Protein AF-0000000067862217 (afdb_homodimer)

Nearest PDB structures (foldseek):
  3sse-assembly1_A  TM=5.663E-01  e=5.337E-04  Escherichia coli K-12
  3ssc-assembly1_B  TM=5.611E-01  e=1.118E-03  Escherichia coli K-12
  8a4c-assembly2_C  TM=4.840E-01  e=5.045E-02  Homo sapiens
  2x9o-assembly1_A  TM=2.496E-01  e=1.975E-01  Synechococcus sp. WH 8020
  3sse-assembly1_A  TM=5.726E-01  e=4.340E-04  Escherichia coli K-12

Solvent-accessible surface area (backbone atoms only — not comparable to full-atom values): 46074 Å² total; per-residue (Å²): 92,49,55,49,56,45,53,44,50,43,44,74,42,47,67,62,45,60,74,75,42,68,54,82,89,30,62,69,59,53,49,49,60,54,33,55,58,49,28,54,67,76,62,64,74,58,86,59,44,46,80,51,70,44,55,49,84,98,43,68,42,58,56,34,37,41,35,46,19,42,65,87,75,29,88,47,76,45,34,56,65,35,41,32,39,41,32,22,48,71,37,53,34,36,30,46,24,43,27,44,15,49,58,47,46,53,74,75,43,78,62,42,66,60,50,37,43,49,54,27,51,55,50,56,42,64,45,53,56,62,60,76,50,97,66,30,34,66,66,81,59,82,40,64,74,34,74,96,61,50,45,70,65,55,52,42,57,34,46,23,48,34,37,34,33,77,41,59,47,86,75,59,47,79,81,43,40,61,55,52,51,43,50,50,51,52,50,47,38,36,49,45,43,54,56,32,45,39,48,73,49,73,99,55,7,58,60,49,39,50,50,38,49,74,70,65,50,44,67,68,61,42,44,54,63,49,26,49,65,46,37,50,61,57,39,70,76,54,71,59,40,76,54,78,78,72,76,75,68,87,73,68,68,74,61,71,64,68,65,61,85,60,40,40,72,48,56,66,54,48,55,49,51,40,52,70,44,31,59,51,38,44,53,32,49,49,54,40,50,34,54,58,23,54,75,34,82,87,42,31,81,49,35,83,64,52,39,74,52,64,84,60,50,49,46,82,39,41,40,33,41,42,72,44,66,29,88,91,40,78,91,39,77,38,72,29,38,31,32,66,46,46,38,68,49,60,86,69,56,67,48,76,41,43,51,58,30,51,50,40,40,63,73,50,40,76,39,25,30,39,39,34,31,14,29,51,82,68,70,28,23,36,44,78,42,55,56,83,82,38,86,52,43,41,79,43,75,46,28,29,41,37,36,69,50,64,79,85,69,66,74,85,75,80,66,78,79,85,63,91,117,92,49,55,48,56,44,52,44,51,42,45,73,41,46,66,61,44,59,74,75,42,68,55,82,89,30,63,66,59,51,48,48,59,53,32,54,56,50,28,54,70,76,62,66,73,60,86,59,45,44,78,50,70,45,57,48,83,98,42,67,42,59,56,34,37,40,34,46,19,41,66,88,75,30,88,45,77,43,34,54,66,34,40,31,38,41,31,22,48,70,38,55,34,36,30,47,24,43,27,44,15,48,56,47,45,53,72,74,42,77,62,43,65,60,50,38,43,49,55,26,51,56,49,56,43,63,45,55,57,62,60,75,51,98,66,30,34,68,65,82,59,82,40,64,75,35,74,96,60,49,43,71,66,54,54,39,57,33,45,24,49,37,37,33,32,78,42,57,46,84,77,60,46,79,81,42,39,62,54,53,52,44,49,51,51,54,49,47,41,37,50,44,43,54,55,31,46,40,50,64,82,55,102,54,9,58,60,49,39,50,52,38,48,74,71,65,51,46,67,68,60,42,43,53,63,49,26,49,66,46,38,48,62,58,39,69,74,54,71,58,40,76,54,78,79,73,75,75,66,86,73,66,68,73,62,71,64,68,63,62,84,59,41,40,72,47,55,67,56,48,55,47,53,40,52,69,43,31,59,51,38,44,53,32,49,50,54,41,50,32,55,58,23,53,74,35,82,86,44,31,82,48,36,83,62,52,37,74,52,65,84,64,48,47,50,81,40,41,40,31,39,43,71,44,67,29,88,91,38,78,91,38,78,37,73,29,38,32,32,66,45,45,37,68,49,60,86,70,56,67,48,76,40,44,52,58,30,52,51,40,39,64,72,50,40,76,39,25,31,39,41,34,32,14,28,50,81,69,70,28,23,38,45,79,42,56,54,84,83,37,84,54,43,41,79,42,75,46,29,30,40,37,36,71,49,63,77,86,69,68,74,86,75,79,67,77,80,83,62,90,119

Sequence (842 aa):
MNLVALLKYMQENYGEQRTNYPMAGNEVAKKFKQGVKTAFETTLLGEDYEISASIGTGGWANVPWIAVHDKEISTSVQEGVNLVYLFTNDYQGVYLSLNQGYTYVNKNYKNTKLTLGKIARFWQGNLSTLKSENGFTIDPINLGRKESRYTNLVKGYESCNIYSKYYDIKDLEETDNDLLSQDLLQMLTVFKELKGHLMLDDKKGIEATIDFIINNGTFNELSEKAKSEKIVEIEKKRKLVLGKEETHSRNSVVKEEKVPYITKRDYAKEAIRNTEKGLQGEYLVINYEKERLIKNSITKPYADKINHVAESGDGHGYDIISYDINPDAPNEVIEIYIEVKTTTGNRDAPFYLSDNELNVARIKGELYKIYRVYDYNTVPKLKIIDNLFDETLEIKPINYIVKGVNQNDKHTKNQLPKNTLMNLVALLKYMQENYGEQRTNYPMAGNEVAKKFKQGVKTAFETTLLGEDYEISASIGTGGWANVPWIAVHDKEISTSVQEGVNLVYLFTNDYQGVYLSLNQGYTYVNKNYKNTKLTLGKIARFWQGNLSTLKSENGFTIDPINLGRKESRYTNLVKGYESCNIYSKYYDIKDLEETDNDLLSQDLLQMLTVFKELKGHLMLDDKKGIEATIDFIINNGTFNELSEKAKSEKIVEIEKKRKLVLGKEETHSRNSVVKEEKVPYITKRDYAKEAIRNTEKGLQGEYLVINYEKERLIKNSITKPYADKINHVAESGDGHGYDIISYDINPDAPNEVIEIYIEVKTTTGNRDAPFYLSDNELNVARIKGELYKIYRVYDYNTVPKLKIIDNLFDETLEIKPINYIVKGVNQNDKHTKNQLPKNTL

pLDDT: mean 83.63, std 18.28, range [22.12, 98.75]

InterPro domains:
  IPR021961 Type IV methyl-directed restriction enzyme EcoKMcrB subunit, DNA-binding domain [PF12102] (10-195)
  IPR024975 Protein NO VEIN, C-terminal [PF13020] (281-385)

Radius of gyration: 30.6 Å; Cα contacts (8 Å, |Δi|>4): 1410; chains: 2; bounding box: 76×89×73 Å

Secondary structure (DSSP, 8-state):
--HHHHHHHHHHHHHHHHHHS-STT-HHHHHHHHHHHHHHHTS---TTEEEEEES-SSS--SS-EEEEEETTT-S-TTSSEEEEEEE-TTSSEEEEEEEE-HHHHHHHSSSHHHHHHHHHHHHHHH-TT----TTEE-SPP----SGGG--HHHHHHHHTEEEEEEEEGGG--GGGHHHHHHHHHHHHHHHHHHHHTS--SSTTHHHHHHHHHHTT--HHHHHHHHHHHHHHHHHTT---EEPP-----TT-----------S---HHHHHHHHHHHHHHHHHHHHHHHHHHHHTSTTTGGGGGG-EE----SS--S-SEEEEEEETTEEEEEEEEEEEEEE-SS-TT--EEEEHHHHHHHHHHGGGEEEEEEESTTSS-EEEEES-TTSTTEEEEEEEEEEEEPPTT--S------S---/--HHHHHHHHHHHHHHHHHHS-STT-HHHHHHHHHHHHHHHTS---TTEEEEEES-SSS--SS-EEEEEETTT-S-TTSSEEEEEEE-TTSSEEEEEEEE-HHHHHHHSSSHHHHHHHHHHHHHHH-TT----TTEE-SPP----SGGG--HHHHHHHHTEEEEEEEEGGG--GGGHHHHHHHHHHHHHHHHHHHHTS--SSTTHHHHHHHHHHTT--HHHHHHHHHHHHHHHHHTT---EEPP-----TT-----------S---HHHHHHHHHHHHHHHHHHHHHHHHHHHHTSTTTGGGGGG-EE----SS--S-SEEEEEEETTEEEEEEEEEEEEEE-SS-TT--EEEEHHHHHHHHHHGGGEEEEEEESTTSS-EEEEES-TTSTTEEEEEEEEEEEEPPTT--S------S---

Organism: Listeria monocytogenes serovar 1/2a (strain ATCC BAA-679 / EGD-e) (NCBI:txid169963)

Foldseek 3Di:
DAPLVLLVLQLPPVVVCQVPHWLVVDPSNVVSQVRLVVRCVPLPPPDQWDKDWDLDDRGGALKTKIWIDGPLQDPDLQAGWTFMWIAASNSQKTKGFGFGRLNVQVVPHPPSLVLLVLVLVQLCVPQPLQDDPPQKDQDFDHRHPDPVNCDVVVVSRRSGGNMIGMDRSVPDDPVCSVVVSVVVVSVVVSVVSVVLLFCSDPNCGRVVVSVCSVVPHHSVVSNLNSCLVVLLVVLVVAAAAADPPPPPPPPDPPPPPVPPVPDPPPVVVVVVVFVNCQSNQLSNVLVVLLVVQCVDPLRNVCSVVKDQDPPPPPRLLAGIKGWDADPVHRNDIDIAGEHETEELADQPDDDDGDPSNVVVCVVCPQSYKYWYFYNVVHRTYTDIDRGQPDPVDDDDDDDDDDDDDDVVVPDDPPDDPPDPD/DAPLVLLVLQLPPVVVPQVPHWPVVDPSNVVSQVRLVVRCVPLPPPDQWDKDWDLDDRGGALKTKIWIDGPLQDPDLQAGWTFMWIAASNSQKTKGFGFGRLNVQVVPHPPSLVLLVLVLVQLCVPQPLQDDPPQKDQDFDHRHPDPVNCDVVVVSRRSGGNMIGMDRSVPDDPVCSVVVSVVVVSVVVSVVSVVLLFCSPDNCGRVVVSVCSVVPHHSVVSNLVSCLVVLLVVLVVAAAAADDPPPPPPPDPPPPPVPPVPDPPPVVVVVVVFVNCQSNQLSNVLVVLLVVQCVDPLRNVCSVVKDQDPPPPPRLLAGIKGWDADPVHRNDIDIAGEHETEELADQPDDDDGDPSNVVVCVVCPQSYKYWYFYNVVHRTYTDIDRGQPDPVDDDDDDDDDDDDDDVVVPDDPPDDDPDPD

Structure (mmCIF, N/CA/C/O backbone):
data_AF-0000000067862217-model_v1
#
loop_
_entity.id
_entity.type
_entity.pdbx_description
1 polymer 'Lmo0304 protein'
#
loop_
_atom_site.group_PDB
_atom_site.id
_atom_site.type_symbol
_atom_site.label_atom_id
_atom_site.label_alt_id
_atom_site.label_comp_id
_atom_site.label_asym_id
_atom_site.label_entity_id
_atom_site.label_seq_id
_atom_site.pdbx_PDB_ins_code
_atom_site.Cartn_x
_atom_site.Cartn_y
_atom_site.Cartn_z
_atom_site.occupancy
_atom_site.B_iso_or_equiv
_atom_site.auth_seq_id
_atom_site.auth_comp_id
_atom_site.auth_asym_id
_atom_site.auth_atom_id
_atom_site.pdbx_PDB_model_num
ATOM 1 N N . MET A 1 1 ? -8.367 -36.25 -6.527 1 87.81 1 MET A N 1
ATOM 2 C CA . MET A 1 1 ? -9.531 -35.406 -6.762 1 87.81 1 MET A CA 1
ATOM 3 C C . MET A 1 1 ? -9.133 -33.906 -6.777 1 87.81 1 MET A C 1
ATOM 5 O O . MET A 1 1 ? -8.391 -33.469 -5.898 1 87.81 1 MET A O 1
ATOM 9 N N . ASN A 1 2 ? -9.578 -33.25 -7.805 1 91.31 2 ASN A N 1
ATOM 10 C CA . ASN A 1 2 ? -9.266 -31.812 -7.836 1 91.31 2 ASN A CA 1
ATOM 11 C C . ASN A 1 2 ? -10.328 -31 -7.113 1 91.31 2 ASN A C 1
ATOM 13 O O . ASN A 1 2 ? -11.273 -31.547 -6.547 1 91.31 2 ASN A O 1
ATOM 17 N N . LEU A 1 3 ? -10.234 -29.766 -6.992 1 94.38 3 LEU A N 1
ATOM 18 C CA . LEU A 1 3 ? -11.07 -28.922 -6.145 1 94.38 3 LEU A CA 1
ATOM 19 C C . LEU A 1 3 ? -12.516 -28.906 -6.645 1 94.38 3 LEU A C 1
ATOM 21 O O . LEU A 1 3 ? -13.453 -29 -5.852 1 94.38 3 LEU A O 1
ATOM 25 N N . VAL A 1 4 ? -12.711 -28.844 -7.965 1 95.88 4 VAL A N 1
ATOM 26 C CA . VAL A 1 4 ? -14.062 -28.859 -8.516 1 95.88 4 VAL A CA 1
ATOM 27 C C . VAL A 1 4 ? -14.773 -30.156 -8.117 1 95.88 4 VAL A C 1
ATOM 29 O O . VAL A 1 4 ? -15.922 -30.125 -7.668 1 95.88 4 VAL A O 1
ATOM 32 N N . ALA A 1 5 ? -14.07 -31.203 -8.289 1 95.88 5 ALA A N 1
ATOM 33 C CA . ALA A 1 5 ? -14.633 -32.5 -7.945 1 95.88 5 ALA A CA 1
ATOM 34 C C . ALA A 1 5 ? -14.992 -32.562 -6.465 1 95.88 5 ALA A C 1
ATOM 36 O O . ALA A 1 5 ? -16.016 -33.125 -6.09 1 95.88 5 ALA A O 1
ATOM 37 N N . LEU A 1 6 ? -14.164 -32.031 -5.625 1 96.38 6 LEU A N 1
ATOM 38 C CA . LEU A 1 6 ? -14.406 -32.031 -4.188 1 96.38 6 LEU A CA 1
ATOM 39 C C . LEU A 1 6 ? -15.648 -31.219 -3.85 1 96.38 6 LEU A C 1
ATOM 41 O O . LEU A 1 6 ? -16.484 -31.641 -3.041 1 96.38 6 LEU A O 1
ATOM 45 N N . LEU A 1 7 ? -15.797 -30.031 -4.449 1 97.62 7 LEU A N 1
ATOM 46 C CA . LEU A 1 7 ? -16.953 -29.172 -4.211 1 97.62 7 LEU A CA 1
ATOM 47 C C . LEU A 1 7 ? -18.234 -29.859 -4.656 1 97.62 7 LEU A C 1
ATOM 49 O O . LEU A 1 7 ? -19.25 -29.812 -3.947 1 97.62 7 LEU A O 1
ATOM 53 N N . LYS A 1 8 ? -18.156 -30.469 -5.781 1 97.56 8 LYS A N 1
ATOM 54 C CA . LYS A 1 8 ? -19.312 -31.188 -6.293 1 97.56 8 LYS A CA 1
ATOM 55 C C . LYS A 1 8 ? -19.672 -32.375 -5.395 1 97.56 8 LYS A C 1
ATOM 57 O O . LYS A 1 8 ? -20.859 -32.656 -5.168 1 97.56 8 LYS A O 1
ATOM 62 N N . TYR A 1 9 ? -18.688 -33.062 -4.926 1 97.06 9 TYR A N 1
ATOM 63 C CA . TYR A 1 9 ? -18.906 -34.156 -4 1 97.06 9 TYR A CA 1
ATOM 64 C C . TYR A 1 9 ? -19.672 -33.688 -2.771 1 97.06 9 TYR A C 1
ATOM 66 O O . TYR A 1 9 ? -20.609 -34.375 -2.332 1 97.06 9 TYR A O 1
ATOM 74 N N . MET A 1 10 ? -19.312 -32.562 -2.209 1 96.62 10 MET A N 1
ATOM 75 C CA . MET A 1 10 ? -19.984 -32 -1.039 1 96.62 10 MET A CA 1
ATOM 76 C C . MET A 1 10 ? -21.422 -31.594 -1.38 1 96.62 10 MET A C 1
ATOM 78 O O . MET A 1 10 ? -22.344 -31.859 -0.611 1 96.62 10 MET A O 1
ATOM 82 N N . GLN A 1 11 ? -21.531 -30.953 -2.467 1 97.38 11 GLN A N 1
ATOM 83 C CA . GLN A 1 11 ? -22.859 -30.516 -2.912 1 97.38 11 GLN A CA 1
ATOM 84 C C . GLN A 1 11 ? -23.812 -31.688 -3.033 1 97.38 11 GLN A C 1
ATOM 86 O O . GLN A 1 11 ? -24.984 -31.594 -2.668 1 97.38 11 GLN A O 1
ATOM 91 N N . GLU A 1 12 ? -23.344 -32.812 -3.463 1 96.94 12 GLU A N 1
ATOM 92 C CA . GLU A 1 12 ? -24.172 -33.969 -3.777 1 96.94 12 GLU A CA 1
ATOM 93 C C . GLU A 1 12 ? -24.469 -34.781 -2.525 1 96.94 12 GLU A C 1
ATOM 95 O O . GLU A 1 12 ? -25.516 -35.438 -2.445 1 96.94 12 GLU A O 1
ATOM 100 N N . ASN A 1 13 ? -23.609 -34.719 -1.546 1 97.31 13 ASN A N 1
ATOM 101 C CA . ASN A 1 13 ? -23.719 -35.75 -0.511 1 97.31 13 ASN A CA 1
ATOM 102 C C . ASN A 1 13 ? -23.969 -35.125 0.863 1 97.31 13 ASN A C 1
ATOM 104 O O . ASN A 1 13 ? -24.562 -35.75 1.729 1 97.31 13 ASN A O 1
ATOM 108 N N . TYR A 1 14 ? -23.469 -33.906 1.152 1 96.75 14 TYR A N 1
ATOM 109 C CA . TYR A 1 14 ? -23.391 -33.406 2.514 1 96.75 14 TYR A CA 1
ATOM 110 C C . TYR A 1 14 ? -24.781 -33.281 3.133 1 96.75 14 TYR A C 1
ATOM 112 O O . TYR A 1 14 ? -25 -33.688 4.277 1 96.75 14 TYR A O 1
ATOM 120 N N . GLY A 1 15 ? -25.719 -32.656 2.361 1 95.06 15 GLY A N 1
ATOM 121 C CA . GLY A 1 15 ? -27.047 -32.438 2.871 1 95.06 15 GLY A CA 1
ATOM 122 C C . GLY A 1 15 ? -27.734 -33.719 3.344 1 95.06 15 GLY A C 1
ATOM 123 O O . GLY A 1 15 ? -28.281 -33.75 4.449 1 95.06 15 GLY A O 1
ATOM 124 N N . GLU A 1 16 ? -27.719 -34.688 2.537 1 95.88 16 GLU A N 1
ATOM 125 C CA . GLU A 1 16 ? -28.344 -35.969 2.855 1 95.88 16 GLU A CA 1
ATOM 126 C C . GLU A 1 16 ? -27.656 -36.656 4.039 1 95.88 16 GLU A C 1
ATOM 128 O O . GLU A 1 16 ? -28.328 -37.156 4.945 1 95.88 16 GLU A O 1
ATOM 133 N N . GLN A 1 17 ? -26.375 -36.625 4.031 1 96.06 17 GLN A N 1
ATOM 134 C CA . GLN A 1 17 ? -25.625 -37.344 5.066 1 96.06 17 GLN A CA 1
ATOM 135 C C . GLN A 1 17 ? -25.828 -36.688 6.434 1 96.06 17 GLN A C 1
ATOM 137 O O . GLN A 1 17 ? -26.047 -37.375 7.43 1 96.06 17 GLN A O 1
ATOM 142 N N . ARG A 1 18 ? -25.797 -35.375 6.527 1 94.88 18 ARG A N 1
ATOM 143 C CA . ARG A 1 18 ? -25.938 -34.656 7.801 1 94.88 18 ARG A CA 1
ATOM 144 C C . ARG A 1 18 ? -27.328 -34.875 8.398 1 94.88 18 ARG A C 1
ATOM 146 O O . ARG A 1 18 ? -27.484 -34.875 9.617 1 94.88 18 ARG A O 1
ATOM 153 N N . THR A 1 19 ? -28.328 -35 7.5 1 93.62 19 THR A N 1
ATOM 154 C CA . THR A 1 19 ? -29.703 -35.125 7.945 1 93.62 19 THR A CA 1
ATOM 155 C C . THR A 1 19 ? -29.984 -36.531 8.453 1 93.62 19 THR A C 1
ATOM 157 O O . THR A 1 19 ? -30.703 -36.719 9.438 1 93.62 19 THR A O 1
ATOM 160 N N . ASN A 1 20 ? -29.375 -37.5 7.855 1 95.25 20 ASN A N 1
ATOM 161 C CA . ASN A 1 20 ? -29.859 -38.875 8.047 1 95.25 20 ASN A CA 1
ATOM 162 C C . ASN A 1 20 ? -28.859 -39.719 8.828 1 95.25 20 ASN A C 1
ATOM 164 O O . ASN A 1 20 ? -29.203 -40.812 9.305 1 95.25 20 ASN A O 1
ATOM 168 N N . TYR A 1 21 ? -27.656 -39.219 8.977 1 95.88 21 TYR A N 1
ATOM 169 C CA . TYR A 1 21 ? -26.625 -40.094 9.555 1 95.88 21 TYR A CA 1
ATOM 170 C C . TYR A 1 21 ? -25.766 -39.312 10.539 1 95.88 21 TYR A C 1
ATOM 172 O O . TYR A 1 21 ? -25.609 -38.094 10.414 1 95.88 21 TYR A O 1
ATOM 180 N N . PRO A 1 22 ? -25.203 -40.031 11.586 1 94.62 22 PRO A N 1
ATOM 181 C CA . PRO A 1 22 ? -24.219 -39.375 12.453 1 94.62 22 PRO A CA 1
ATOM 182 C C . PRO A 1 22 ? -22.891 -39.094 11.742 1 94.62 22 PRO A C 1
ATOM 184 O O . PRO A 1 22 ? -22.516 -39.844 10.828 1 94.62 22 PRO A O 1
ATOM 187 N N . MET A 1 23 ? -22.203 -38.156 12.125 1 93.75 23 MET A N 1
ATOM 188 C CA . MET A 1 23 ? -20.938 -37.781 11.508 1 93.75 23 MET A CA 1
ATOM 189 C C . MET A 1 23 ? -19.859 -38.781 11.828 1 93.75 23 MET A C 1
ATOM 191 O O . MET A 1 23 ? -19.016 -39.125 10.977 1 93.75 23 MET A O 1
ATOM 195 N N . ALA A 1 24 ? -19.891 -39.25 13.125 1 92 24 ALA A N 1
ATOM 196 C CA . ALA A 1 24 ? -18.891 -40.219 13.57 1 92 24 ALA A CA 1
ATOM 197 C C . ALA A 1 24 ? -18.875 -41.438 12.664 1 92 24 ALA A C 1
ATOM 199 O O . ALA A 1 24 ? -19.906 -42.094 12.469 1 92 24 ALA A O 1
ATOM 200 N N . GLY A 1 25 ? -17.703 -41.688 12.047 1 91.38 25 GLY A N 1
ATOM 201 C CA . GLY A 1 25 ? -17.531 -42.875 11.219 1 91.38 25 GLY A CA 1
ATOM 202 C C . GLY A 1 25 ? -18.141 -42.719 9.836 1 91.38 25 GLY A C 1
ATOM 203 O O . GLY A 1 25 ? -18.156 -43.688 9.055 1 91.38 25 GLY A O 1
ATOM 204 N N . ASN A 1 26 ? -18.625 -41.562 9.508 1 94.69 26 ASN A N 1
ATOM 205 C CA . ASN A 1 26 ? -19.297 -41.344 8.234 1 94.69 26 ASN A CA 1
ATOM 206 C C . ASN A 1 26 ? -18.312 -41.344 7.074 1 94.69 26 ASN A C 1
ATOM 208 O O . ASN A 1 26 ? -17.297 -40.625 7.125 1 94.69 26 ASN A O 1
ATOM 212 N N . GLU A 1 27 ? -18.609 -42.062 6.062 1 93.44 27 GLU A N 1
ATOM 213 C CA . GLU A 1 27 ? -17.703 -42.219 4.934 1 93.44 27 GLU A CA 1
ATOM 214 C C . GLU A 1 27 ? -17.562 -40.938 4.137 1 93.44 27 GLU A C 1
ATOM 216 O O . GLU A 1 27 ? -16.5 -40.625 3.6 1 93.44 27 GLU A O 1
ATOM 221 N N . VAL A 1 28 ? -18.625 -40.25 3.986 1 93.06 28 VAL A N 1
ATOM 222 C CA . VAL A 1 28 ? -18.594 -38.969 3.26 1 93.06 28 VAL A CA 1
ATOM 223 C C . VAL A 1 28 ? -17.688 -38 3.986 1 93.06 28 VAL A C 1
ATOM 225 O O . VAL A 1 28 ? -16.906 -37.25 3.355 1 93.06 28 VAL A O 1
ATOM 228 N N . ALA A 1 29 ? -17.75 -38 5.273 1 94.12 29 ALA A N 1
ATOM 229 C CA . ALA A 1 29 ? -16.891 -37.188 6.098 1 94.12 29 ALA A CA 1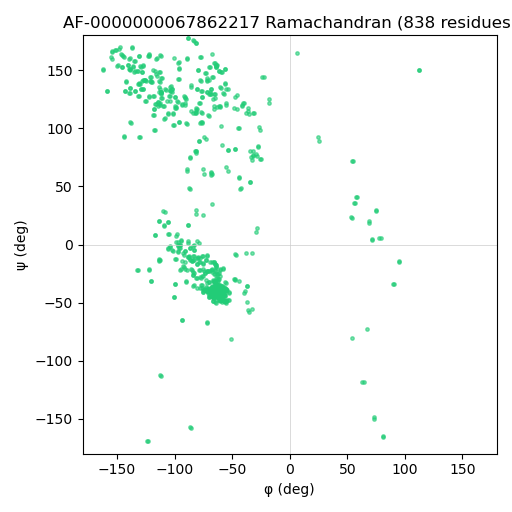
ATOM 230 C C . ALA A 1 29 ? -15.422 -37.531 5.883 1 94.12 29 ALA A C 1
ATOM 232 O O . ALA A 1 29 ? -14.578 -36.656 5.703 1 94.12 29 ALA A O 1
ATOM 233 N N . LYS A 1 30 ? -15.117 -38.781 5.824 1 94.06 30 LYS A N 1
ATOM 234 C CA . LYS A 1 30 ? -13.758 -39.281 5.625 1 94.06 30 LYS A CA 1
ATOM 235 C C . LYS A 1 30 ? -13.242 -38.906 4.238 1 94.06 30 LYS A C 1
ATOM 237 O O . LYS A 1 30 ? -12.102 -38.438 4.094 1 94.06 30 LYS A O 1
ATOM 242 N N . LYS A 1 31 ? -14.07 -39.062 3.34 1 95.12 31 LYS A N 1
ATOM 243 C CA . LYS A 1 31 ? -13.688 -38.812 1.957 1 95.12 31 LYS A CA 1
ATOM 244 C C . LYS A 1 31 ? -13.461 -37.312 1.732 1 95.12 31 LYS A C 1
ATOM 246 O O . LYS A 1 31 ? -12.594 -36.938 0.95 1 95.12 31 LYS A O 1
ATOM 251 N N . PHE A 1 32 ? -14.281 -36.531 2.365 1 94.62 32 PHE A N 1
ATOM 252 C CA . PHE A 1 32 ? -14.094 -35.094 2.279 1 94.62 32 PHE A CA 1
ATOM 253 C C . PHE A 1 32 ? -12.711 -34.719 2.787 1 94.62 32 PHE A C 1
ATOM 255 O O . PHE A 1 32 ? -11.984 -33.969 2.119 1 94.62 32 PHE A O 1
ATOM 262 N N . LYS A 1 33 ? -12.312 -35.219 3.91 1 92.31 33 LYS A N 1
ATOM 263 C CA . LYS A 1 33 ? -11.031 -34.875 4.512 1 92.31 33 LYS A CA 1
ATOM 264 C C . LYS A 1 33 ? -9.875 -35.312 3.615 1 92.31 33 LYS A C 1
ATOM 266 O O . LYS A 1 33 ? -8.906 -34.562 3.428 1 92.31 33 LYS A O 1
ATOM 271 N N . GLN A 1 34 ? -10 -36.438 3.055 1 93.5 34 GLN A N 1
ATOM 272 C CA . GLN A 1 34 ? -8.992 -36.938 2.125 1 93.5 34 GLN A CA 1
ATOM 273 C C . GLN A 1 34 ? -8.969 -36.125 0.84 1 93.5 34 GLN A C 1
ATOM 275 O O . GLN A 1 34 ? -7.906 -35.875 0.275 1 93.5 34 GLN A O 1
ATOM 280 N N . GLY A 1 35 ? -10.141 -35.75 0.375 1 94.62 35 GLY A N 1
ATOM 281 C CA . GLY A 1 35 ? -10.266 -34.938 -0.832 1 94.62 35 GLY A CA 1
ATOM 282 C C . GLY A 1 35 ? -9.625 -33.562 -0.706 1 94.62 35 GLY A C 1
ATOM 283 O O . GLY A 1 35 ? -9.055 -33.062 -1.67 1 94.62 35 GLY A O 1
ATOM 284 N N . VAL A 1 36 ? -9.703 -33 0.507 1 94.56 36 VAL A N 1
ATOM 285 C CA . VAL A 1 36 ? -9.094 -31.688 0.75 1 94.56 36 VAL A CA 1
ATOM 286 C C . VAL A 1 36 ? -7.582 -31.781 0.56 1 94.56 36 VAL A C 1
ATOM 288 O O . VAL A 1 36 ? -6.984 -30.938 -0.103 1 94.56 36 VAL A O 1
ATOM 291 N N . LYS A 1 37 ? -6.949 -32.781 1.021 1 90.69 37 LYS A N 1
ATOM 292 C CA . LYS A 1 37 ? -5.508 -33 0.904 1 90.69 37 LYS A CA 1
ATOM 293 C C . LYS A 1 37 ? -5.086 -33.094 -0.558 1 90.69 37 LYS A C 1
ATOM 295 O O . LYS A 1 37 ? -4.137 -32.438 -0.991 1 90.69 37 LYS A O 1
ATOM 300 N N . THR A 1 38 ? -5.789 -33.812 -1.299 1 91 38 THR A N 1
ATOM 301 C CA . THR A 1 38 ? -5.434 -34.062 -2.691 1 91 38 THR A CA 1
ATOM 302 C C . THR A 1 38 ? -5.703 -32.844 -3.553 1 91 38 THR A C 1
ATOM 304 O O . THR A 1 38 ? -4.934 -32.531 -4.469 1 91 38 THR A O 1
ATOM 307 N N . ALA A 1 39 ? -6.805 -32.156 -3.264 1 91.31 39 ALA A N 1
ATOM 308 C CA . ALA A 1 39 ? -7.211 -31.016 -4.066 1 91.31 39 ALA A CA 1
ATOM 309 C C . ALA A 1 39 ? -6.18 -29.891 -3.973 1 91.31 39 ALA A C 1
ATOM 311 O O . ALA A 1 39 ? -5.961 -29.156 -4.941 1 91.31 39 ALA A O 1
ATOM 312 N N . PHE A 1 40 ? -5.434 -29.734 -2.883 1 88.88 40 PHE A N 1
ATOM 313 C CA . PHE A 1 40 ? -4.566 -28.578 -2.678 1 88.88 40 PHE A CA 1
ATOM 314 C C . PHE A 1 40 ? -3.104 -28.969 -2.871 1 88.88 40 PHE A C 1
ATOM 316 O O . PHE A 1 40 ? -2.225 -28.094 -2.836 1 88.88 40 PHE A O 1
ATOM 323 N N . GLU A 1 41 ? -2.775 -30.188 -3.123 1 77 41 GLU A N 1
ATOM 324 C CA . GLU A 1 41 ? -1.422 -30.609 -3.467 1 77 41 GLU A CA 1
ATOM 325 C C . GLU A 1 41 ? -0.966 -29.984 -4.781 1 77 41 GLU A C 1
ATOM 327 O O . GLU A 1 41 ? 0.207 -29.641 -4.938 1 77 41 GLU A O 1
ATOM 332 N N . THR A 1 42 ? -1.881 -29.641 -5.617 1 64 42 THR A N 1
ATOM 333 C CA . THR A 1 42 ? -1.574 -29.141 -6.957 1 64 42 THR A CA 1
ATOM 334 C C . THR A 1 42 ? -1.545 -27.625 -6.977 1 64 42 THR A C 1
ATOM 336 O O . THR A 1 42 ? -1.188 -27.016 -7.988 1 64 42 THR A O 1
ATOM 339 N N . THR A 1 43 ? -1.847 -26.906 -5.875 1 65 43 THR A N 1
ATOM 340 C CA . THR A 1 43 ? -2.066 -25.469 -5.926 1 65 43 THR A CA 1
ATOM 341 C C . THR A 1 43 ? -0.75 -24.703 -5.75 1 65 43 THR A C 1
ATOM 343 O O . THR A 1 43 ? -0.677 -23.516 -6.016 1 65 43 THR A O 1
ATOM 346 N N . LEU A 1 44 ? 0.303 -25.25 -5.617 1 70.69 44 LEU A N 1
ATOM 347 C CA . LEU A 1 44 ? 1.624 -24.641 -5.527 1 70.69 44 LEU A CA 1
ATOM 348 C C . LEU A 1 44 ? 1.658 -23.578 -4.43 1 70.69 44 LEU A C 1
ATOM 350 O O . LEU A 1 44 ? 2.277 -22.531 -4.602 1 70.69 44 LEU A O 1
ATOM 354 N N . LEU A 1 45 ? 0.829 -23.531 -3.361 1 80.12 45 LEU A N 1
ATOM 355 C CA . LEU A 1 45 ? 0.811 -22.578 -2.264 1 80.12 45 LEU A CA 1
ATOM 356 C C . LEU A 1 45 ? 2.152 -22.547 -1.541 1 80.12 45 LEU A C 1
ATOM 358 O O . LEU A 1 45 ? 2.527 -21.531 -0.951 1 80.12 45 LEU A O 1
ATOM 362 N N . GLY A 1 46 ? 2.914 -23.547 -1.685 1 77.88 46 GLY A N 1
ATOM 363 C CA . GLY A 1 46 ? 4.223 -23.594 -1.05 1 77.88 46 GLY A CA 1
ATOM 364 C C . GLY A 1 46 ? 4.16 -24 0.412 1 77.88 46 GLY A C 1
ATOM 365 O O . GLY A 1 46 ? 3.111 -24.422 0.903 1 77.88 46 GLY A O 1
ATOM 366 N N . GLU A 1 47 ? 5.215 -23.797 1.169 1 83 47 GLU A N 1
ATOM 367 C CA . GLU A 1 47 ? 5.348 -24.297 2.529 1 83 47 GLU A CA 1
ATOM 368 C C . GLU A 1 47 ? 4.859 -23.281 3.553 1 83 47 GLU A C 1
ATOM 370 O O . GLU A 1 47 ? 4.645 -23.625 4.719 1 83 47 GLU A O 1
ATOM 375 N N . ASP A 1 48 ? 4.586 -22.125 3.109 1 87.69 48 ASP A N 1
ATOM 376 C CA . ASP A 1 48 ? 4.203 -21.047 4.027 1 87.69 48 ASP A CA 1
ATOM 377 C C . ASP A 1 48 ? 2.736 -21.188 4.438 1 87.69 48 ASP A C 1
ATOM 379 O O . ASP A 1 48 ? 2.299 -20.547 5.398 1 87.69 48 ASP A O 1
ATOM 383 N N . TYR A 1 49 ? 2.021 -22.078 3.73 1 91.5 49 TYR A N 1
ATOM 384 C CA . TYR A 1 49 ? 0.585 -22.156 3.971 1 91.5 49 TYR A CA 1
ATOM 385 C C . TYR A 1 49 ? 0.189 -23.562 4.422 1 91.5 49 TYR A C 1
ATOM 387 O O . TYR A 1 49 ? 0.821 -24.547 4.035 1 91.5 49 TYR A O 1
ATOM 395 N N . GLU A 1 50 ? -0.77 -23.562 5.297 1 92.81 50 GLU A N 1
ATOM 396 C CA . GLU A 1 50 ? -1.354 -24.812 5.789 1 92.81 50 GLU A CA 1
ATOM 397 C C . GLU A 1 50 ? -2.846 -24.875 5.48 1 92.81 50 GLU A C 1
ATOM 399 O O . GLU A 1 50 ? -3.555 -23.875 5.59 1 92.81 50 GLU A O 1
ATOM 404 N N . ILE A 1 51 ? -3.277 -26.094 5.094 1 94.25 51 ILE A N 1
ATOM 405 C CA . ILE A 1 51 ? -4.684 -26.281 4.754 1 94.25 51 ILE A CA 1
ATOM 406 C C . ILE A 1 51 ? -5.391 -27.016 5.895 1 94.25 51 ILE A C 1
ATOM 408 O O . ILE A 1 51 ? -4.852 -27.969 6.457 1 94.25 51 ILE A O 1
ATOM 412 N N . SER A 1 52 ? -6.484 -26.562 6.285 1 94.56 52 SER A N 1
ATOM 413 C CA . SER A 1 52 ? -7.371 -27.266 7.207 1 94.56 52 SER A CA 1
ATOM 414 C C . SER A 1 52 ? -8.82 -27.203 6.734 1 94.56 52 SER A C 1
ATOM 416 O O . SER A 1 52 ? -9.156 -26.422 5.848 1 94.56 52 SER A O 1
ATOM 418 N N . ALA A 1 53 ? -9.609 -28.141 7.199 1 95.75 53 ALA A N 1
ATOM 419 C CA . ALA A 1 53 ? -11.023 -28.188 6.836 1 95.75 53 ALA A CA 1
ATOM 420 C C . ALA A 1 53 ? -11.867 -28.703 7.996 1 95.75 53 ALA A C 1
ATOM 422 O O . ALA A 1 53 ? -11.352 -29.344 8.914 1 95.75 53 ALA A O 1
ATOM 423 N N . SER A 1 54 ? -13.094 -28.281 7.992 1 95.5 54 SER A N 1
ATOM 424 C CA . SER A 1 54 ? -13.992 -28.75 9.047 1 95.5 54 SER A CA 1
ATOM 425 C C . SER A 1 54 ? -15.398 -28.984 8.516 1 95.5 54 SER A C 1
ATOM 427 O O . SER A 1 54 ? -15.914 -28.188 7.727 1 95.5 54 SER A O 1
ATOM 429 N N . ILE A 1 55 ? -15.898 -30.094 8.867 1 95.81 55 ILE A N 1
ATOM 430 C CA . ILE A 1 55 ? -17.312 -30.375 8.641 1 95.81 55 ILE A CA 1
ATOM 431 C C . ILE A 1 55 ? -18.047 -30.484 9.977 1 95.81 55 ILE A C 1
ATOM 433 O O . ILE A 1 55 ? -19.109 -31.094 10.062 1 95.81 55 ILE A O 1
ATOM 437 N N . GLY A 1 56 ? -17.406 -29.891 11.023 1 92.31 56 GLY A N 1
ATOM 438 C CA . GLY A 1 56 ? -17.938 -29.922 12.375 1 92.31 56 GLY A CA 1
ATOM 439 C C . GLY A 1 56 ? -17.094 -30.75 13.336 1 92.31 56 GLY A C 1
ATOM 440 O O . GLY A 1 56 ? -16.344 -31.625 12.906 1 92.31 56 GLY A O 1
ATOM 441 N N . THR A 1 57 ? -17.125 -30.359 14.602 1 86.81 57 THR A N 1
ATOM 442 C CA . THR A 1 57 ? -16.469 -31.078 15.68 1 86.81 57 THR A CA 1
ATOM 443 C C . THR A 1 57 ? -17.5 -31.75 16.578 1 86.81 57 THR A C 1
ATOM 445 O O . THR A 1 57 ? -18.219 -31.062 17.312 1 86.81 57 THR A O 1
ATOM 448 N N . GLY A 1 58 ? -17.688 -33 16.594 1 84.94 58 GLY A N 1
ATOM 449 C CA . GLY A 1 58 ? -18.688 -33.719 17.375 1 84.94 58 GLY A CA 1
ATOM 450 C C . GLY A 1 58 ? -20 -33.906 16.641 1 84.94 58 GLY A C 1
ATOM 451 O O . GLY A 1 58 ? -20.703 -34.875 16.859 1 84.94 58 GLY A O 1
ATOM 452 N N . GLY A 1 59 ? -20.406 -32.969 15.812 1 92.06 59 GLY A N 1
ATOM 453 C CA . GLY A 1 59 ? -21.578 -33 14.953 1 92.06 59 GLY A CA 1
ATOM 454 C C . GLY A 1 59 ? -21.391 -32.219 13.656 1 92.06 59 GLY A C 1
ATOM 455 O O . GLY A 1 59 ? -20.375 -31.531 13.477 1 92.06 59 GLY A O 1
ATOM 456 N N . TRP A 1 60 ? -22.375 -32.438 12.742 1 95.38 60 TRP A N 1
ATOM 457 C CA . TRP A 1 60 ? -22.281 -31.797 11.422 1 95.38 60 TRP A CA 1
ATOM 458 C C . TRP A 1 60 ? -22.375 -30.281 11.531 1 95.38 60 TRP A C 1
ATOM 460 O O . TRP A 1 60 ? -23.25 -29.75 12.211 1 95.38 60 TRP A O 1
ATOM 470 N N . ALA A 1 61 ? -21.453 -29.625 10.922 1 95.69 61 ALA A N 1
ATOM 471 C CA . ALA A 1 61 ? -21.469 -28.156 10.875 1 95.69 61 ALA A CA 1
ATOM 472 C C . ALA A 1 61 ? -22.562 -27.656 9.922 1 95.69 61 ALA A C 1
ATOM 474 O O . ALA A 1 61 ? -22.875 -28.312 8.922 1 95.69 61 ALA A O 1
ATOM 475 N N . ASN A 1 62 ? -23.125 -26.531 10.242 1 96.31 62 ASN A N 1
ATOM 476 C CA . ASN A 1 62 ? -24.094 -25.922 9.336 1 96.31 62 ASN A CA 1
ATOM 477 C C . ASN A 1 62 ? -23.406 -25.344 8.102 1 96.31 62 ASN A C 1
ATOM 479 O O . ASN A 1 62 ? -24 -25.297 7.023 1 96.31 62 ASN A O 1
ATOM 483 N N . VAL A 1 63 ? -22.188 -24.906 8.281 1 97.25 63 VAL A N 1
ATOM 484 C CA . VAL A 1 63 ? -21.375 -24.359 7.203 1 97.25 63 VAL A CA 1
ATOM 485 C C . VAL A 1 63 ? -20 -25.031 7.215 1 97.25 63 VAL A C 1
ATOM 487 O O . VAL A 1 63 ? -19.109 -24.609 7.965 1 97.25 63 VAL A O 1
ATOM 490 N N . PRO A 1 64 ? -19.812 -26.109 6.453 1 96.94 64 PRO A N 1
ATOM 491 C CA . PRO A 1 64 ? -18.469 -26.672 6.301 1 96.94 64 PRO A CA 1
ATOM 492 C C . PRO A 1 64 ? -17.516 -25.703 5.594 1 96.94 64 PRO A C 1
ATOM 494 O O . PRO A 1 64 ? -17.953 -24.812 4.859 1 96.94 64 PRO A O 1
ATOM 497 N N . TRP A 1 65 ? -16.266 -25.844 5.855 1 97.25 65 TRP A N 1
ATOM 498 C CA . TRP A 1 65 ? -15.328 -24.891 5.273 1 97.25 65 TRP A CA 1
ATOM 499 C C . TRP A 1 65 ? -13.969 -25.531 5.035 1 97.25 65 TRP A C 1
ATOM 501 O O . TRP A 1 65 ? -13.68 -26.594 5.586 1 97.25 65 TRP A O 1
ATOM 511 N N . ILE A 1 66 ? -13.227 -25.062 4.125 1 97.12 66 ILE A N 1
ATOM 512 C CA . ILE A 1 66 ? -11.82 -25.328 3.855 1 97.12 66 ILE A CA 1
ATOM 513 C C . ILE A 1 66 ? -11.008 -24.047 3.996 1 97.12 66 ILE A C 1
ATOM 515 O O . ILE A 1 66 ? -11.32 -23.031 3.365 1 97.12 66 ILE A O 1
ATOM 519 N N . ALA A 1 67 ? -9.922 -24.078 4.805 1 96.81 67 ALA A N 1
ATOM 520 C CA . ALA A 1 67 ? -9.172 -22.859 5.086 1 96.81 67 ALA A CA 1
ATOM 521 C C . ALA A 1 67 ? -7.719 -22.984 4.645 1 96.81 67 ALA A C 1
ATOM 523 O O . ALA A 1 67 ? -7.133 -24.062 4.734 1 96.81 67 ALA A O 1
ATOM 524 N N . VAL A 1 68 ? -7.195 -21.953 4.102 1 95.5 68 VAL A N 1
ATOM 525 C CA . VAL A 1 68 ? -5.773 -21.781 3.812 1 95.5 68 VAL A CA 1
ATOM 526 C C . VAL A 1 68 ? -5.16 -20.797 4.812 1 95.5 68 VAL A C 1
ATOM 528 O O . VAL A 1 68 ? -5.453 -19.609 4.777 1 95.5 68 VAL A O 1
ATOM 531 N N . HIS A 1 69 ? -4.27 -21.328 5.676 1 93.94 69 HIS A N 1
ATOM 532 C CA . HIS A 1 69 ? -3.674 -20.531 6.738 1 93.94 69 HIS A CA 1
ATOM 533 C C . HIS A 1 69 ? -2.254 -20.109 6.379 1 93.94 69 HIS A C 1
ATOM 535 O O . HIS A 1 69 ? -1.494 -20.891 5.809 1 93.94 69 HIS A O 1
ATOM 541 N N . ASP A 1 70 ? -1.938 -18.844 6.586 1 92.88 70 ASP A N 1
ATOM 542 C CA . ASP A 1 70 ? -0.539 -18.438 6.629 1 92.88 70 ASP A CA 1
ATOM 543 C C . ASP A 1 70 ? 0.094 -18.781 7.977 1 92.88 70 ASP A C 1
ATOM 545 O O . ASP A 1 70 ? -0.341 -18.297 9.016 1 92.88 70 ASP A O 1
ATOM 549 N N . LYS A 1 71 ? 1.116 -19.547 7.941 1 90 71 LYS A N 1
ATOM 550 C CA . LYS A 1 71 ? 1.698 -20.109 9.156 1 90 71 LYS A CA 1
ATOM 551 C C . LYS A 1 71 ? 2.252 -19.016 10.062 1 90 71 LYS A C 1
ATOM 553 O O . LYS A 1 71 ? 2.377 -19.219 11.273 1 90 71 LYS A O 1
ATOM 558 N N . GLU A 1 72 ? 2.557 -17.875 9.523 1 87.25 72 GLU A N 1
ATOM 559 C CA . GLU A 1 72 ? 3.117 -16.766 10.297 1 87.25 72 GLU A CA 1
ATOM 560 C C . GLU A 1 72 ? 2.018 -15.945 10.961 1 87.25 72 GLU A C 1
ATOM 562 O O . GLU A 1 72 ? 2.281 -15.195 11.898 1 87.25 72 GLU A O 1
ATOM 567 N N . ILE A 1 73 ? 0.816 -16.031 10.414 1 88.12 73 ILE A N 1
ATOM 568 C CA . ILE A 1 73 ? -0.284 -15.234 10.953 1 88.12 73 ILE A CA 1
ATOM 569 C C . ILE A 1 73 ? -1.06 -16.062 11.984 1 88.12 73 ILE A C 1
ATOM 571 O O . ILE A 1 73 ? -1.132 -15.695 13.156 1 88.12 73 ILE A O 1
ATOM 575 N N . SER A 1 74 ? -1.686 -17.125 11.5 1 85.62 74 SER A N 1
ATOM 576 C CA . SER A 1 74 ? -2.443 -18.016 12.352 1 85.62 74 SER A CA 1
ATOM 577 C C . SER A 1 74 ? -2.697 -19.359 11.664 1 85.62 74 SER A C 1
ATOM 579 O O . SER A 1 74 ? -2.807 -19.422 10.438 1 85.62 74 SER A O 1
ATOM 581 N N . THR A 1 75 ? -2.795 -20.344 12.508 1 85.75 75 THR A N 1
ATOM 582 C CA . THR A 1 75 ? -3.162 -21.656 11.977 1 85.75 75 THR A CA 1
ATOM 583 C C . THR A 1 75 ? -4.578 -22.031 12.406 1 85.75 75 THR A C 1
ATOM 585 O O . THR A 1 75 ? -4.957 -23.203 12.352 1 85.75 75 THR A O 1
ATOM 588 N N . SER A 1 76 ? -5.281 -21 12.844 1 89.94 76 SER A N 1
ATOM 589 C CA . SER A 1 76 ? -6.664 -21.203 13.266 1 89.94 76 SER A CA 1
ATOM 590 C C . SER A 1 76 ? -7.605 -20.25 12.547 1 89.94 76 SER A C 1
ATOM 592 O O . SER A 1 76 ? -7.273 -19.078 12.328 1 89.94 76 SER A O 1
ATOM 594 N N . VAL A 1 77 ? -8.805 -20.766 12.195 1 91 77 VAL A N 1
ATOM 595 C CA . VAL A 1 77 ? -9.812 -19.938 11.547 1 91 77 VAL A CA 1
ATOM 596 C C . VAL A 1 77 ? -10.469 -19.031 12.578 1 91 77 VAL A C 1
ATOM 598 O O . VAL A 1 77 ? -11.203 -18.094 12.219 1 91 77 VAL A O 1
ATOM 601 N N . GLN A 1 78 ? -10.188 -19.281 13.859 1 91.31 78 GLN A N 1
ATOM 602 C CA . GLN A 1 78 ? -10.844 -18.547 14.938 1 91.31 78 GLN A CA 1
ATOM 603 C C . GLN A 1 78 ? -10.164 -17.219 15.203 1 91.31 78 GLN A C 1
ATOM 605 O O . GLN A 1 78 ? -10.695 -16.375 15.93 1 91.31 78 GLN A O 1
ATOM 610 N N . GLU A 1 79 ? -9.023 -17.047 14.586 1 90.44 79 G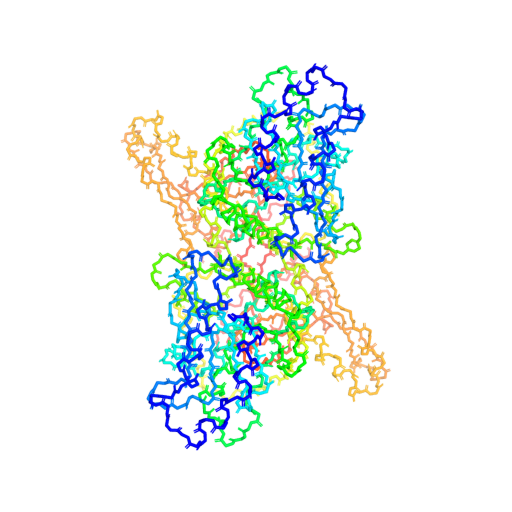LU A N 1
ATOM 611 C CA . GLU A 1 79 ? -8.273 -15.805 14.805 1 90.44 79 GLU A CA 1
ATOM 612 C C . GLU A 1 79 ? -7.562 -15.359 13.531 1 90.44 79 GLU A C 1
ATOM 614 O O . GLU A 1 79 ? -7.492 -16.109 12.555 1 90.44 79 GLU A O 1
ATOM 619 N N . GLY A 1 80 ? -7.195 -14.062 13.578 1 89.94 80 GLY A N 1
ATOM 620 C CA . GLY A 1 80 ? -6.422 -13.523 12.469 1 89.94 80 GLY A CA 1
ATOM 621 C C . GLY A 1 80 ? -7.242 -13.328 11.203 1 89.94 80 GLY A C 1
ATOM 622 O O . GLY A 1 80 ? -8.398 -12.922 11.266 1 89.94 80 GLY A O 1
ATOM 623 N N . VAL A 1 81 ? -6.605 -13.469 10.102 1 93.69 81 VAL A N 1
ATOM 624 C CA . VAL A 1 81 ? -7.188 -13.383 8.766 1 93.69 81 VAL A CA 1
ATOM 625 C C . VAL A 1 81 ? -6.781 -14.602 7.941 1 93.69 81 VAL A C 1
ATOM 627 O O . VAL A 1 81 ? -5.629 -15.039 7.992 1 93.69 81 VAL A O 1
ATOM 630 N N . ASN A 1 82 ? -7.734 -15.18 7.289 1 94.81 82 ASN A N 1
ATOM 631 C CA . ASN A 1 82 ? -7.496 -16.391 6.52 1 94.81 82 ASN A CA 1
ATOM 632 C C . ASN A 1 82 ? -8.234 -16.375 5.184 1 94.81 82 ASN A C 1
ATOM 634 O O . ASN A 1 82 ? -9.148 -15.57 4.992 1 94.81 82 ASN A O 1
ATOM 638 N N . LEU A 1 83 ? -7.719 -17.25 4.293 1 97.31 83 LEU A N 1
ATOM 639 C CA . LEU A 1 83 ? -8.516 -17.578 3.119 1 97.31 83 LEU A CA 1
ATOM 640 C C . LEU A 1 83 ? -9.383 -18.797 3.389 1 97.31 83 LEU A C 1
ATOM 642 O O . LEU A 1 83 ? -8.891 -19.828 3.857 1 97.31 83 LEU A O 1
ATOM 646 N N . VAL A 1 84 ? -10.68 -18.656 3.117 1 98.06 84 VAL A N 1
ATOM 647 C CA . VAL A 1 84 ? -11.57 -19.75 3.49 1 98.06 84 VAL A CA 1
ATOM 648 C C . VAL A 1 84 ? -12.602 -19.969 2.383 1 98.06 84 VAL A C 1
ATOM 650 O O . VAL A 1 84 ? -13.18 -19.031 1.86 1 98.06 84 VAL A O 1
ATOM 653 N N . TYR A 1 85 ? -12.734 -21.219 1.992 1 98.25 85 TYR A N 1
ATOM 654 C CA . TYR A 1 85 ? -13.938 -21.625 1.274 1 98.25 85 TYR A CA 1
ATOM 655 C C . TYR A 1 85 ? -15.086 -21.906 2.242 1 98.25 85 TYR A C 1
ATOM 657 O O . TYR A 1 85 ? -15 -22.812 3.068 1 98.25 85 TYR A O 1
ATOM 665 N N . LEU A 1 86 ? -16.141 -21.141 2.193 1 98.5 86 LEU A N 1
ATOM 666 C CA . LEU A 1 86 ? -17.328 -21.281 3.039 1 98.5 86 LEU A CA 1
ATOM 667 C C . LEU A 1 86 ? -18.516 -21.766 2.229 1 98.5 86 LEU A C 1
ATOM 669 O O . LEU A 1 86 ? -18.969 -21.078 1.312 1 98.5 86 LEU A O 1
ATOM 673 N N . PHE A 1 87 ? -19.016 -22.891 2.598 1 98.44 87 PHE A N 1
ATOM 674 C CA . PHE A 1 87 ? -20.203 -23.391 1.92 1 98.44 87 PHE A CA 1
ATOM 675 C C . PHE A 1 87 ? -21.453 -22.672 2.418 1 98.44 87 PHE A C 1
ATOM 677 O O . PHE A 1 87 ? -21.562 -22.375 3.607 1 98.44 87 PHE A O 1
ATOM 684 N N . THR A 1 88 ? -22.359 -22.406 1.459 1 98.38 88 THR A N 1
ATOM 685 C CA . THR A 1 88 ? -23.672 -21.984 1.912 1 98.38 88 THR A CA 1
ATOM 686 C C . THR A 1 88 ? -24.359 -23.125 2.678 1 98.38 88 THR A C 1
ATOM 688 O O . THR A 1 88 ? -24.031 -24.297 2.492 1 98.38 88 THR A O 1
ATOM 691 N N . ASN A 1 89 ? -25.281 -22.734 3.533 1 97.56 89 ASN A N 1
ATOM 692 C CA . ASN A 1 89 ? -25.812 -23.766 4.41 1 97.56 89 ASN A CA 1
ATOM 693 C C . ASN A 1 89 ? -26.875 -24.609 3.695 1 97.56 89 ASN A C 1
ATOM 695 O O . ASN A 1 89 ? -27.547 -25.438 4.32 1 97.56 89 ASN A O 1
ATOM 699 N N . ASP A 1 90 ? -27.141 -24.375 2.42 1 96.94 90 ASP A N 1
ATOM 700 C CA . ASP A 1 90 ? -27.891 -25.297 1.57 1 96.94 90 ASP A CA 1
ATOM 701 C C . ASP A 1 90 ? -26.953 -26.172 0.735 1 96.94 90 ASP A C 1
ATOM 703 O O . ASP A 1 90 ? -27.406 -27.016 -0.027 1 96.94 90 ASP A O 1
ATOM 707 N N . TYR A 1 91 ? -25.625 -25.906 0.775 1 97.38 91 TYR A N 1
ATOM 708 C CA . TYR A 1 91 ? -24.516 -26.688 0.232 1 97.38 91 TYR A CA 1
ATOM 709 C C . TYR A 1 91 ? -24.531 -26.672 -1.292 1 97.38 91 TYR A C 1
ATOM 711 O O . TYR A 1 91 ? -23.953 -27.547 -1.937 1 97.38 91 TYR A O 1
ATOM 719 N N . GLN A 1 92 ? -25.25 -25.625 -1.887 1 98 92 GLN A N 1
ATOM 720 C CA . GLN A 1 92 ? -25.328 -25.453 -3.336 1 98 92 GLN A CA 1
ATOM 721 C C . GLN A 1 92 ? -24.266 -24.469 -3.832 1 98 92 GLN A C 1
ATOM 723 O O . GLN A 1 92 ? -23.953 -24.453 -5.02 1 98 92 GLN A O 1
ATOM 728 N N . GLY A 1 93 ? -23.828 -23.672 -2.939 1 98.31 93 GLY A N 1
ATOM 729 C CA . GLY A 1 93 ? -22.859 -22.656 -3.281 1 98.31 93 GLY A CA 1
ATOM 730 C C . GLY A 1 93 ? -21.672 -22.625 -2.326 1 98.31 93 GLY A C 1
ATOM 731 O O . GLY A 1 93 ? -21.719 -23.219 -1.249 1 98.31 93 GLY A O 1
ATOM 732 N N . VAL A 1 94 ? -20.609 -22.016 -2.754 1 98.69 94 VAL A N 1
ATOM 733 C CA . VAL A 1 94 ? -19.422 -21.844 -1.93 1 98.69 94 VAL A CA 1
ATOM 734 C C . VAL A 1 94 ? -18.812 -20.484 -2.203 1 98.69 94 VAL A C 1
ATOM 736 O O . VAL A 1 94 ? -18.844 -19.984 -3.334 1 98.69 94 VAL A O 1
ATOM 739 N N . TYR A 1 95 ? -18.312 -19.781 -1.166 1 98.75 95 TYR A N 1
ATOM 740 C CA . TYR A 1 95 ? -17.547 -18.531 -1.274 1 98.75 95 TYR A CA 1
ATOM 741 C C . TYR A 1 95 ? -16.062 -18.781 -1.03 1 98.75 95 TYR A C 1
ATOM 743 O O . TYR A 1 95 ? -15.695 -19.469 -0.072 1 98.75 95 TYR A O 1
ATOM 751 N N . LEU A 1 96 ? -15.227 -18.359 -1.893 1 98.56 96 LEU A N 1
ATOM 752 C CA . LEU A 1 96 ? -13.852 -18.078 -1.512 1 98.56 96 LEU A CA 1
ATOM 753 C C . LEU A 1 96 ? -13.742 -16.703 -0.855 1 98.56 96 LEU A C 1
ATOM 755 O O . LEU A 1 96 ? -14.008 -15.68 -1.492 1 98.56 96 LEU A O 1
ATOM 759 N N . SER A 1 97 ? -13.336 -16.656 0.416 1 98.62 97 SER A N 1
ATOM 760 C CA . SER A 1 97 ? -13.406 -15.414 1.178 1 98.62 97 SER A CA 1
ATOM 761 C C . SER A 1 97 ? -12.094 -15.133 1.897 1 98.62 97 SER A C 1
ATOM 763 O O . SER A 1 97 ? -11.484 -16.047 2.461 1 98.62 97 SER A O 1
ATOM 765 N N . LEU A 1 98 ? -11.562 -13.914 1.697 1 98.12 98 LEU A N 1
ATOM 766 C CA . LEU A 1 98 ? -10.641 -13.375 2.695 1 98.12 98 LEU A CA 1
ATOM 767 C C . LEU A 1 98 ? -11.391 -13.008 3.973 1 98.12 98 LEU A C 1
ATOM 769 O O . LEU A 1 98 ? -12.148 -12.039 3.996 1 98.12 98 LEU A O 1
ATOM 773 N N . ASN A 1 99 ? -11.133 -13.742 5.004 1 97 99 ASN A N 1
ATOM 774 C CA . ASN A 1 99 ? -12.047 -13.742 6.141 1 97 99 ASN A CA 1
ATOM 775 C C . ASN A 1 99 ? -11.305 -13.477 7.449 1 97 99 ASN A C 1
ATOM 777 O O . ASN A 1 99 ? -10.156 -13.891 7.609 1 97 99 ASN A O 1
ATOM 781 N N . GLN A 1 100 ? -12.039 -12.812 8.383 1 95.88 100 GLN A N 1
ATOM 782 C CA . GLN A 1 100 ? -11.539 -12.562 9.727 1 95.88 100 GLN A CA 1
ATOM 783 C C . GLN A 1 100 ? -11.891 -13.711 10.672 1 95.88 100 GLN A C 1
ATOM 785 O O . GLN A 1 100 ? -12.758 -14.531 10.359 1 95.88 100 GLN A O 1
ATOM 790 N N . GLY A 1 101 ? -11.156 -13.812 11.805 1 94.25 101 GLY A N 1
ATOM 791 C CA . GLY A 1 101 ? -11.516 -14.781 12.836 1 94.25 101 GLY A CA 1
ATOM 792 C C . GLY A 1 101 ? -12.617 -14.281 13.758 1 94.25 101 GLY A C 1
ATOM 793 O O . GLY A 1 101 ? -12.391 -13.406 14.594 1 94.25 101 GLY A O 1
ATOM 794 N N . TYR A 1 102 ? -13.727 -14.914 13.664 1 93.75 102 TYR A N 1
ATOM 795 C CA . TYR A 1 102 ? -14.906 -14.461 14.391 1 93.75 102 TYR A CA 1
ATOM 796 C C . TYR A 1 102 ? -14.711 -14.602 15.898 1 93.75 102 TYR A C 1
ATOM 798 O O . TYR A 1 102 ? -14.984 -13.664 16.656 1 93.75 102 TYR A O 1
ATOM 806 N N . THR A 1 103 ? -14.266 -15.727 16.328 1 92.94 103 THR A N 1
ATOM 807 C CA . THR A 1 103 ? -14.203 -16.078 17.734 1 92.94 103 THR A CA 1
ATOM 808 C C . THR A 1 103 ? -13.328 -15.086 18.5 1 92.94 103 THR A C 1
ATOM 810 O O . THR A 1 103 ? -13.711 -14.602 19.562 1 92.94 103 THR A O 1
ATOM 813 N N . TYR A 1 104 ? -12.188 -14.789 18.016 1 93.19 104 TYR A N 1
ATOM 814 C CA . TYR A 1 104 ? -11.273 -13.867 18.672 1 93.19 104 TYR A CA 1
ATOM 815 C C . TYR A 1 104 ? -11.922 -12.5 18.844 1 93.19 104 TYR A C 1
ATOM 817 O O . TYR A 1 104 ? -11.875 -11.922 19.938 1 93.19 104 TYR A O 1
ATOM 825 N N . VAL A 1 105 ? -12.492 -11.945 17.812 1 93.88 105 VAL A N 1
ATOM 826 C CA . VAL A 1 105 ? -13.078 -10.609 17.859 1 93.88 105 VAL A CA 1
ATOM 827 C C . VAL A 1 105 ? -14.273 -10.602 18.812 1 93.88 105 VAL A C 1
ATOM 829 O O . VAL A 1 105 ? -14.43 -9.68 19.625 1 93.88 105 VAL A O 1
ATOM 832 N N . ASN A 1 106 ? -15.047 -11.625 18.75 1 94.31 106 ASN A N 1
ATOM 833 C CA . ASN A 1 106 ? -16.219 -11.75 19.609 1 94.31 106 ASN A CA 1
ATOM 834 C C . ASN A 1 106 ? -15.836 -11.797 21.078 1 94.31 106 ASN A C 1
ATOM 836 O O . ASN A 1 106 ? -16.547 -11.266 21.922 1 94.31 106 ASN A O 1
ATOM 840 N N . LYS A 1 107 ? -14.789 -12.375 21.375 1 94.62 107 LYS A N 1
ATOM 841 C CA . LYS A 1 107 ? -14.352 -12.555 22.75 1 94.62 107 LYS A CA 1
ATOM 842 C C . LYS A 1 107 ? -13.68 -11.297 23.281 1 94.62 107 LYS A C 1
ATOM 844 O O . LYS A 1 107 ? -13.773 -10.992 24.484 1 94.62 107 LYS A O 1
ATOM 849 N N . ASN A 1 108 ? -13.047 -10.484 22.469 1 93.5 108 ASN A N 1
ATOM 850 C CA . ASN A 1 108 ? -12.109 -9.484 22.969 1 93.5 108 ASN A CA 1
ATOM 851 C C . ASN A 1 108 ? -12.617 -8.062 22.734 1 93.5 108 ASN A C 1
ATOM 853 O O . ASN A 1 108 ? -12.102 -7.105 23.297 1 93.5 108 ASN A O 1
ATOM 857 N N . TYR A 1 109 ? -13.609 -7.941 21.922 1 91.88 109 TYR A N 1
ATOM 858 C CA . TYR A 1 109 ? -14.078 -6.598 21.609 1 91.88 109 TYR A CA 1
ATOM 859 C C . TYR A 1 109 ? -15.586 -6.488 21.781 1 91.88 109 TYR A C 1
ATOM 861 O O . TYR A 1 109 ? -16.312 -7.48 21.656 1 91.88 109 TYR A O 1
ATOM 869 N N . LYS A 1 110 ? -16 -5.203 22.078 1 88.62 110 LYS A N 1
ATOM 870 C CA . LYS A 1 110 ? -17.438 -4.926 22.156 1 88.62 110 LYS A CA 1
ATOM 871 C C . LYS A 1 110 ? -18.047 -4.746 20.766 1 88.62 110 LYS A C 1
ATOM 873 O O . LYS A 1 110 ? -17.359 -4.328 19.844 1 88.62 110 LYS A O 1
ATOM 878 N N . ASN A 1 111 ? -19.328 -5.09 20.578 1 89.38 111 ASN A N 1
ATOM 879 C CA . ASN A 1 111 ? -20.062 -4.945 19.328 1 89.38 111 ASN A CA 1
ATOM 880 C C . ASN A 1 111 ? -19.344 -5.645 18.172 1 89.38 111 ASN A C 1
ATOM 882 O O . ASN A 1 111 ? -18.844 -4.992 17.25 1 89.38 111 ASN A O 1
ATOM 886 N N . THR A 1 112 ? -19.359 -6.875 18.172 1 93.5 112 THR A N 1
ATOM 887 C CA . THR A 1 112 ? -18.594 -7.75 17.281 1 93.5 112 THR A CA 1
ATOM 888 C C . THR A 1 112 ? -18.828 -7.379 15.82 1 93.5 112 THR A C 1
ATOM 890 O O . THR A 1 112 ? -17.875 -7.195 15.055 1 93.5 112 THR A O 1
ATOM 893 N N . LYS A 1 113 ? -20.094 -7.203 15.445 1 91.62 113 LYS A N 1
ATOM 894 C CA . LYS A 1 113 ? -20.453 -6.922 14.055 1 91.62 113 LYS A CA 1
ATOM 895 C C . LYS A 1 113 ? -19.859 -5.59 13.602 1 91.62 113 LYS A C 1
ATOM 897 O O . LYS A 1 113 ? -19.312 -5.492 12.5 1 91.62 113 LYS A O 1
ATOM 902 N N . LEU A 1 114 ? -19.938 -4.617 14.445 1 88.56 114 LEU A N 1
ATOM 903 C CA . LEU A 1 114 ? -19.406 -3.297 14.109 1 88.56 114 LEU A CA 1
ATOM 904 C C . LEU A 1 114 ? -17.891 -3.324 14 1 88.56 114 LEU A C 1
ATOM 906 O O . LEU A 1 114 ? -17.312 -2.709 13.102 1 88.56 114 LEU A O 1
ATOM 910 N N . THR A 1 115 ? -17.297 -3.98 14.953 1 92.56 115 THR A N 1
ATOM 911 C CA . THR A 1 115 ? -15.836 -4.09 14.961 1 92.56 115 THR A CA 1
ATOM 912 C C . THR A 1 115 ? -15.336 -4.793 13.703 1 92.56 115 THR A C 1
ATOM 914 O O . THR A 1 115 ? -14.422 -4.305 13.039 1 92.56 115 THR A O 1
ATOM 917 N N . LEU A 1 116 ? -15.992 -5.898 13.312 1 94.69 116 LEU A N 1
ATOM 918 C CA . LEU A 1 116 ? -15.633 -6.641 12.109 1 94.69 116 LEU A CA 1
ATOM 919 C C . LEU A 1 116 ? -15.828 -5.789 10.859 1 94.69 116 LEU A C 1
ATOM 921 O O . LEU A 1 116 ? -15.008 -5.824 9.945 1 94.69 116 LEU A O 1
ATOM 925 N N . GLY A 1 117 ? -16.859 -5.07 10.883 1 91.94 117 GLY A N 1
ATOM 926 C CA . GLY A 1 117 ? -17.125 -4.176 9.766 1 91.94 117 GLY A CA 1
ATOM 927 C C . GLY A 1 117 ? -16.078 -3.092 9.609 1 91.94 117 GLY A C 1
ATOM 928 O O . GLY A 1 117 ? -15.664 -2.781 8.492 1 91.94 117 GLY A O 1
ATOM 929 N N . LYS A 1 118 ? -15.672 -2.494 10.727 1 89.44 118 LYS A N 1
ATOM 930 C CA . LYS A 1 118 ? -14.641 -1.456 10.719 1 89.44 118 LYS A CA 1
ATOM 931 C C . LYS A 1 118 ? -13.328 -1.989 10.148 1 89.44 118 LYS A C 1
ATOM 933 O O . LYS A 1 118 ? -12.703 -1.342 9.305 1 89.44 118 LYS A O 1
ATOM 938 N N . ILE A 1 119 ? -12.969 -3.131 10.594 1 93.69 119 ILE A N 1
ATOM 939 C CA . ILE A 1 119 ? -11.727 -3.744 10.133 1 93.69 119 ILE A CA 1
ATOM 940 C C . ILE A 1 119 ? -11.828 -4.062 8.641 1 93.69 119 ILE A C 1
ATOM 942 O O . ILE A 1 119 ? -10.898 -3.789 7.879 1 93.69 119 ILE A O 1
ATOM 946 N N . ALA A 1 120 ? -12.945 -4.621 8.219 1 94 120 ALA A N 1
ATOM 947 C CA . ALA A 1 120 ? -13.156 -4.961 6.812 1 94 120 ALA A CA 1
ATOM 948 C C . ALA A 1 120 ? -13.047 -3.725 5.926 1 94 120 ALA A C 1
ATOM 950 O O . ALA A 1 120 ? -12.352 -3.738 4.914 1 94 120 ALA A O 1
ATOM 951 N N . ARG A 1 121 ? -13.664 -2.676 6.285 1 89.81 121 ARG A N 1
ATOM 952 C CA . ARG A 1 121 ? -13.672 -1.448 5.5 1 89.81 121 ARG A CA 1
ATOM 953 C C . ARG A 1 121 ? -12.273 -0.851 5.402 1 89.81 121 ARG A C 1
ATOM 955 O O . ARG A 1 121 ? -11.906 -0.278 4.375 1 89.81 121 ARG A O 1
ATOM 962 N N . PHE A 1 122 ? -11.555 -0.949 6.484 1 91.19 122 PHE A N 1
ATOM 963 C CA . PHE A 1 122 ? -10.172 -0.477 6.508 1 91.19 122 PHE A CA 1
ATOM 964 C C . PHE A 1 122 ? -9.359 -1.129 5.395 1 91.19 122 PHE A C 1
ATOM 966 O O . PHE A 1 122 ? -8.68 -0.441 4.629 1 91.19 122 PHE A O 1
ATOM 973 N N . TRP A 1 123 ? -9.477 -2.416 5.289 1 93.81 123 TRP A N 1
ATOM 974 C CA . TRP A 1 123 ? -8.703 -3.156 4.301 1 93.81 123 TRP A CA 1
ATOM 975 C C . TRP A 1 123 ? -9.281 -2.961 2.902 1 93.81 123 TRP A C 1
ATOM 977 O O . TRP A 1 123 ? -8.539 -2.799 1.932 1 93.81 123 TRP A O 1
ATOM 987 N N . GLN A 1 124 ? -10.602 -2.965 2.795 1 93.12 124 GLN A N 1
ATOM 988 C CA . GLN A 1 124 ? -11.281 -2.809 1.514 1 93.12 124 GLN A CA 1
ATOM 989 C C . GLN A 1 124 ? -10.906 -1.484 0.851 1 93.12 124 GLN A C 1
ATOM 991 O O . GLN A 1 124 ? -10.711 -1.427 -0.364 1 93.12 124 GLN A O 1
ATOM 996 N N . GLY A 1 125 ? -10.719 -0.49 1.609 1 88 125 GLY A N 1
ATOM 997 C CA . GLY A 1 125 ? -10.461 0.837 1.072 1 88 125 GLY A CA 1
ATOM 998 C C . GLY A 1 125 ? -9 1.075 0.751 1 88 125 GLY A C 1
ATOM 999 O O . GLY A 1 125 ? -8.664 2 0.008 1 88 125 GLY A O 1
ATOM 1000 N N . ASN A 1 126 ? -8.117 0.196 1.258 1 89.75 126 ASN A N 1
ATOM 1001 C CA . ASN A 1 126 ? -6.723 0.624 1.243 1 89.75 126 ASN A CA 1
ATOM 1002 C C . ASN A 1 126 ? -5.844 -0.358 0.475 1 89.75 126 ASN A C 1
ATOM 1004 O O . ASN A 1 126 ? -4.734 -0.014 0.064 1 89.75 126 ASN A O 1
ATOM 1008 N N . LEU A 1 127 ? -6.254 -1.625 0.305 1 92.88 127 LEU A N 1
ATOM 1009 C CA . LEU A 1 127 ? -5.43 -2.596 -0.404 1 92.88 127 LEU A CA 1
ATOM 1010 C C . LEU A 1 127 ? -5.492 -2.365 -1.91 1 92.88 127 LEU A C 1
ATOM 1012 O O . LEU A 1 127 ? -6.57 -2.406 -2.506 1 92.88 127 LEU A O 1
ATOM 1016 N N . SER A 1 128 ? -4.332 -2.242 -2.537 1 90.75 128 SER A N 1
ATOM 1017 C CA . SER A 1 128 ? -4.266 -1.874 -3.947 1 90.75 128 SER A CA 1
ATOM 1018 C C . SER A 1 128 ? -4.641 -3.051 -4.844 1 90.75 128 SER A C 1
ATOM 1020 O O . SER A 1 128 ? -5.148 -2.855 -5.949 1 90.75 128 SER A O 1
ATOM 1022 N N . THR A 1 129 ? -4.43 -4.27 -4.363 1 92.81 129 THR A N 1
ATOM 1023 C CA . THR A 1 129 ? -4.648 -5.461 -5.176 1 92.81 129 THR A CA 1
ATOM 1024 C C . THR A 1 129 ? -6.102 -5.918 -5.086 1 92.81 129 THR A C 1
ATOM 1026 O O . THR A 1 129 ? -6.523 -6.809 -5.824 1 92.81 129 THR A O 1
ATOM 1029 N N . LEU A 1 130 ? -6.836 -5.367 -4.125 1 93.75 130 LEU A N 1
ATOM 1030 C CA . LEU A 1 130 ? -8.25 -5.707 -3.988 1 93.75 130 LEU A CA 1
ATOM 1031 C C . LEU A 1 130 ? -9.086 -4.98 -5.035 1 93.75 130 LEU A C 1
ATOM 1033 O O . LEU A 1 130 ? -9.273 -3.764 -4.953 1 93.75 130 LEU A O 1
ATOM 1037 N N . LYS A 1 131 ? -9.523 -5.684 -6.039 1 88.19 131 LYS A N 1
ATOM 1038 C CA . LYS A 1 131 ? -10.328 -5.117 -7.121 1 88.19 131 LYS A CA 1
ATOM 1039 C C . LYS A 1 131 ? -11.609 -5.922 -7.332 1 88.19 131 LYS A C 1
ATOM 1041 O O . LYS A 1 131 ? -11.586 -7.152 -7.32 1 88.19 131 LYS A O 1
ATOM 1046 N N . SER A 1 132 ? -12.688 -5.176 -7.457 1 89.69 132 SER A N 1
ATOM 1047 C CA . SER A 1 132 ? -13.953 -5.836 -7.734 1 89.69 132 SER A CA 1
ATOM 1048 C C . SER A 1 132 ? -14.102 -6.164 -9.219 1 89.69 132 SER A C 1
ATOM 1050 O O . SER A 1 132 ? -14.75 -5.43 -9.961 1 89.69 132 SER A O 1
ATOM 1052 N N . GLU A 1 133 ? -13.508 -7.203 -9.633 1 89.25 133 GLU A N 1
ATOM 1053 C CA . GLU A 1 133 ? -13.531 -7.672 -11.016 1 89.25 133 GLU A CA 1
ATOM 1054 C C . GLU A 1 133 ? -13.633 -9.195 -11.078 1 89.25 133 GLU A C 1
ATOM 1056 O O . GLU A 1 133 ? -13.328 -9.883 -10.102 1 89.25 133 GLU A O 1
ATOM 1061 N N . ASN A 1 134 ? -14.164 -9.711 -12.164 1 91.5 134 ASN A N 1
ATOM 1062 C CA . ASN A 1 134 ? -14.227 -11.148 -12.438 1 91.5 134 ASN A CA 1
ATOM 1063 C C . ASN A 1 134 ? -14.938 -11.898 -11.312 1 91.5 134 ASN A C 1
ATOM 1065 O O . ASN A 1 134 ? -14.5 -12.969 -10.906 1 91.5 134 ASN A O 1
ATOM 1069 N N . GLY A 1 135 ? -15.953 -11.266 -10.727 1 95.62 135 GLY A N 1
ATOM 1070 C CA . GLY A 1 135 ? -16.781 -11.914 -9.719 1 95.62 135 GLY A CA 1
ATOM 1071 C C . GLY A 1 135 ? -16.312 -11.625 -8.305 1 95.62 135 GLY A C 1
ATOM 1072 O O . GLY A 1 135 ? -17.031 -11.945 -7.344 1 95.62 135 GLY A O 1
ATOM 1073 N N . PHE A 1 136 ? -15.125 -11.117 -8.164 1 96.62 136 PHE A N 1
ATOM 1074 C CA . PHE A 1 136 ? -14.664 -10.703 -6.84 1 96.62 136 PHE A CA 1
ATOM 1075 C C . PHE A 1 136 ? -15.391 -9.445 -6.383 1 96.62 136 PHE A C 1
ATOM 1077 O O . PHE A 1 136 ? -15.641 -8.539 -7.184 1 96.62 136 PHE A O 1
ATOM 1084 N N . THR A 1 137 ? -15.734 -9.367 -5.078 1 95.62 137 THR A N 1
ATOM 1085 C CA . THR A 1 137 ? -16.516 -8.227 -4.59 1 95.62 137 THR A CA 1
ATOM 1086 C C . THR A 1 137 ? -16.266 -8.008 -3.1 1 95.62 137 THR A C 1
ATOM 1088 O O . THR A 1 137 ? -15.805 -8.914 -2.402 1 95.62 137 THR A O 1
ATOM 1091 N N . ILE A 1 138 ? -16.594 -6.832 -2.67 1 94.06 138 ILE A N 1
ATOM 1092 C CA . ILE A 1 138 ? -16.5 -6.496 -1.252 1 94.06 138 ILE A CA 1
ATOM 1093 C C . ILE A 1 138 ? -17.875 -6.621 -0.604 1 94.06 138 ILE A C 1
ATOM 1095 O O . ILE A 1 138 ? -18.031 -6.371 0.594 1 94.06 138 ILE A O 1
ATOM 1099 N N . ASP A 1 139 ? -18.828 -7.008 -1.331 1 93.94 139 ASP A N 1
ATOM 1100 C CA . ASP A 1 139 ? -20.188 -7.113 -0.809 1 93.94 139 ASP A CA 1
ATOM 1101 C C . ASP A 1 139 ? -20.266 -8.164 0.294 1 93.94 139 ASP A C 1
ATOM 1103 O O . ASP A 1 139 ? -19.5 -9.125 0.301 1 93.94 139 ASP A O 1
ATOM 1107 N N . PRO A 1 140 ? -21.219 -7.965 1.181 1 93.75 140 PRO A N 1
ATOM 1108 C CA . PRO A 1 140 ? -21.438 -9.008 2.189 1 93.75 140 PRO A CA 1
ATOM 1109 C C . PRO A 1 140 ? -21.781 -10.359 1.574 1 93.75 140 PRO A C 1
ATOM 1111 O O . PRO A 1 140 ? -22.359 -10.414 0.484 1 93.75 140 PRO A O 1
ATOM 1114 N N . ILE A 1 141 ? -21.391 -11.398 2.221 1 97.62 141 ILE A N 1
ATOM 1115 C CA . ILE A 1 141 ? -21.719 -12.727 1.725 1 97.62 141 ILE A CA 1
ATOM 1116 C C . ILE A 1 141 ? -22.969 -13.242 2.428 1 97.62 141 ILE A C 1
ATOM 1118 O O . ILE A 1 141 ? -23.297 -12.82 3.541 1 97.62 141 ILE A O 1
ATOM 1122 N N . ASN A 1 142 ? -23.688 -14.062 1.747 1 97.56 142 ASN A N 1
ATOM 1123 C CA . ASN A 1 142 ? -24.906 -14.68 2.264 1 97.56 142 ASN A CA 1
ATOM 1124 C C . ASN A 1 142 ? -24.781 -16.203 2.348 1 97.56 142 ASN A C 1
ATOM 1126 O O . ASN A 1 142 ? -25.078 -16.906 1.385 1 97.56 142 ASN A O 1
ATOM 1130 N N . LEU A 1 143 ? -24.484 -16.703 3.531 1 98.06 143 LEU A N 1
ATOM 1131 C CA . LEU A 1 143 ? -24.312 -18.125 3.756 1 98.06 143 LEU A CA 1
ATOM 1132 C C . LEU A 1 143 ? -25.641 -18.781 4.137 1 98.06 143 LEU A C 1
ATOM 1134 O O . LEU A 1 143 ? -25.844 -19.969 3.891 1 98.06 143 LEU A O 1
ATOM 1138 N N . GLY A 1 144 ? -26.5 -18.016 4.828 1 95.94 144 GLY A N 1
ATOM 1139 C CA . GLY A 1 144 ? -27.734 -18.531 5.395 1 95.94 144 GLY A CA 1
ATOM 1140 C C . GLY A 1 144 ? -28.859 -18.609 4.379 1 95.94 144 GLY A C 1
ATOM 1141 O O . GLY A 1 144 ? -29.828 -17.844 4.441 1 95.94 144 GLY A O 1
ATOM 1142 N N . ARG A 1 145 ? -28.828 -19.641 3.598 1 95.06 145 ARG A N 1
ATOM 1143 C CA . ARG A 1 145 ? -29.844 -19.828 2.564 1 95.06 145 ARG A CA 1
ATOM 1144 C C . ARG A 1 145 ? -31 -20.672 3.086 1 95.06 145 ARG A C 1
ATOM 1146 O O . ARG A 1 145 ? -32.094 -20.672 2.498 1 95.06 145 ARG A O 1
ATOM 1153 N N . LYS A 1 146 ? -30.797 -21.375 4.113 1 95.31 146 LYS A N 1
ATOM 1154 C CA . LYS A 1 146 ? -31.812 -22.141 4.828 1 95.31 146 LYS A CA 1
ATOM 1155 C C . LYS A 1 146 ? -32.031 -21.594 6.242 1 95.31 146 LYS A C 1
ATOM 1157 O O . LYS A 1 146 ? -31.109 -21.672 7.074 1 95.31 146 LYS A O 1
ATOM 1162 N N . GLU A 1 147 ? -33.156 -21.234 6.555 1 94.25 147 GLU A N 1
ATOM 1163 C CA . GLU A 1 147 ? -33.469 -20.562 7.816 1 94.25 147 GLU A CA 1
ATOM 1164 C C . GLU A 1 147 ? -33.219 -21.5 9 1 94.25 147 GLU A C 1
ATOM 1166 O O . GLU A 1 147 ? -32.719 -21.047 10.047 1 94.25 147 GLU A O 1
ATOM 1171 N N . SER A 1 148 ? -33.531 -22.719 8.906 1 92.94 148 SER A N 1
ATOM 1172 C CA . SER A 1 148 ? -33.438 -23.688 10.008 1 92.94 148 SER A CA 1
ATOM 1173 C C . SER A 1 148 ? -32 -23.875 10.453 1 92.94 148 SER A C 1
ATOM 1175 O O . SER A 1 148 ? -31.734 -24.312 11.578 1 92.94 148 SER A O 1
ATOM 1177 N N . ARG A 1 149 ? -31.016 -23.516 9.648 1 93.94 149 ARG A N 1
ATOM 1178 C CA . ARG A 1 149 ? -29.594 -23.719 9.945 1 93.94 149 ARG A CA 1
ATOM 1179 C C . ARG A 1 149 ? -28.859 -22.391 10.055 1 93.94 149 ARG A C 1
ATOM 1181 O O . ARG A 1 149 ? -27.625 -22.359 10.062 1 93.94 149 ARG A O 1
ATOM 1188 N N . TYR A 1 150 ? -29.641 -21.312 10.031 1 95.75 150 TYR A N 1
ATOM 1189 C CA . TYR A 1 150 ? -29.062 -19.969 10.07 1 95.75 150 TYR A CA 1
ATOM 1190 C C . TYR A 1 150 ? -28.828 -19.531 11.508 1 95.75 150 TYR A C 1
ATOM 1192 O O . TYR A 1 150 ? -29.531 -18.641 12.016 1 95.75 150 TYR A O 1
ATOM 1200 N N . THR A 1 151 ? -27.828 -20.047 12.156 1 94.56 151 THR A N 1
ATOM 1201 C CA . THR A 1 151 ? -27.484 -19.812 13.555 1 94.56 151 THR A CA 1
ATOM 1202 C C . THR A 1 151 ? -26.672 -18.531 13.703 1 94.56 151 THR A C 1
ATOM 1204 O O . THR A 1 151 ? -26.266 -17.922 12.703 1 94.56 151 THR A O 1
ATOM 1207 N N . ASN A 1 152 ? -26.375 -18.141 14.914 1 92.75 152 ASN A N 1
ATOM 1208 C CA . ASN A 1 152 ? -25.547 -16.969 15.203 1 92.75 152 ASN A CA 1
ATOM 1209 C C . ASN A 1 152 ? -24.125 -17.141 14.703 1 92.75 152 ASN A C 1
ATOM 1211 O O . ASN A 1 152 ? -23.484 -16.172 14.297 1 92.75 152 ASN A O 1
ATOM 1215 N N . LEU A 1 153 ? -23.703 -18.344 14.734 1 92.31 153 LEU A N 1
ATOM 1216 C CA . LEU A 1 153 ? -22.359 -18.625 14.258 1 92.31 153 LEU A CA 1
ATOM 1217 C C . LEU A 1 153 ? -22.266 -18.391 12.75 1 92.31 153 LEU A C 1
ATOM 1219 O O . LEU A 1 153 ? -21.281 -17.812 12.273 1 92.31 153 LEU A O 1
ATOM 1223 N N . VAL A 1 154 ? -23.297 -18.812 12.008 1 96 154 VAL A N 1
ATOM 1224 C CA . VAL A 1 154 ? -23.328 -18.609 10.562 1 96 154 VAL A CA 1
ATOM 1225 C C . VAL A 1 154 ? -23.344 -17.109 10.258 1 96 154 VAL A C 1
ATOM 1227 O O . VAL A 1 154 ? -22.609 -16.641 9.383 1 96 154 VAL A O 1
ATOM 1230 N N . LYS A 1 155 ? -24.125 -16.359 11.016 1 95.56 155 LYS A N 1
ATOM 1231 C CA . LYS A 1 155 ? -24.156 -14.906 10.891 1 95.56 155 LYS A CA 1
ATOM 1232 C C . LYS A 1 155 ? -22.781 -14.305 11.172 1 95.56 155 LYS A C 1
ATOM 1234 O O . LYS A 1 155 ? -22.359 -13.352 10.516 1 95.56 155 LYS A O 1
ATOM 1239 N N . GLY A 1 156 ? -22.203 -14.867 12.133 1 95.06 156 GLY A N 1
ATOM 1240 C CA . GLY A 1 156 ? -20.859 -14.43 12.477 1 95.06 156 GLY A CA 1
ATOM 1241 C C . GLY A 1 156 ? -19.875 -14.586 11.336 1 95.06 156 GLY A C 1
ATOM 1242 O O . GLY A 1 156 ? -19.094 -13.672 11.039 1 95.06 156 GLY A O 1
ATOM 1243 N N . TYR A 1 157 ? -19.938 -15.758 10.672 1 95.12 157 TYR A N 1
ATOM 1244 C CA . TYR A 1 157 ? -19.078 -16 9.523 1 95.12 157 TYR A CA 1
ATOM 1245 C C . TYR A 1 157 ? -19.297 -14.961 8.438 1 95.12 157 TYR A C 1
ATOM 1247 O O . TYR A 1 157 ? -18.344 -14.477 7.824 1 95.12 157 TYR A O 1
ATOM 1255 N N . GLU A 1 158 ? -20.516 -14.641 8.227 1 97.44 158 GLU A N 1
ATOM 1256 C CA . GLU A 1 158 ? -20.859 -13.656 7.203 1 97.44 158 GLU A CA 1
ATOM 1257 C C . GLU A 1 158 ? -20.266 -12.297 7.52 1 97.44 158 GLU A C 1
ATOM 1259 O O . GLU A 1 158 ? -19.766 -11.609 6.625 1 97.44 158 GLU A O 1
ATOM 1264 N N . SER A 1 159 ? -20.234 -11.922 8.773 1 96.06 159 SER A N 1
ATOM 1265 C CA . SER A 1 159 ? -19.75 -10.617 9.203 1 96.06 159 SER A CA 1
ATOM 1266 C C . SER A 1 159 ? -18.234 -10.523 9.086 1 96.06 159 SER A C 1
ATOM 1268 O O . SER A 1 159 ? -17.672 -9.43 9.133 1 96.06 159 SER A O 1
ATOM 1270 N N . CYS A 1 160 ? -17.594 -11.641 8.891 1 97.31 160 CYS A N 1
ATOM 1271 C CA . CYS A 1 160 ? -16.125 -11.695 8.883 1 97.31 160 CYS A CA 1
ATOM 1272 C C . CYS A 1 160 ? -15.578 -11.406 7.496 1 97.31 160 CYS A C 1
ATOM 1274 O O . CYS A 1 160 ? -14.375 -11.172 7.336 1 97.31 160 CYS A O 1
ATOM 1276 N N . ASN A 1 161 ? -16.391 -11.367 6.488 1 98.12 161 ASN A N 1
ATOM 1277 C CA . ASN A 1 161 ? -15.93 -11.273 5.105 1 98.12 161 ASN A CA 1
ATOM 1278 C C . ASN A 1 161 ? -15.305 -9.914 4.805 1 98.12 161 ASN A C 1
ATOM 1280 O O . ASN A 1 161 ? -15.898 -8.875 5.105 1 98.12 161 ASN A O 1
ATOM 1284 N N . ILE A 1 162 ? -14.156 -9.93 4.258 1 97.12 162 ILE A N 1
ATOM 1285 C CA . ILE A 1 162 ? -13.508 -8.727 3.764 1 97.12 162 ILE A CA 1
ATOM 1286 C C . ILE A 1 162 ? -13.68 -8.625 2.25 1 97.12 162 ILE A C 1
ATOM 1288 O O . ILE A 1 162 ? -13.992 -7.555 1.722 1 97.12 162 ILE A O 1
ATOM 1292 N N . TYR A 1 163 ? -13.484 -9.648 1.563 1 97.62 163 TYR A N 1
ATOM 1293 C CA . TYR A 1 163 ? -13.391 -9.758 0.112 1 97.62 163 TYR A CA 1
ATOM 1294 C C . TYR A 1 163 ? -13.664 -11.188 -0.341 1 97.62 163 TYR A C 1
ATOM 1296 O O . TYR A 1 163 ? -13.195 -12.148 0.289 1 97.62 163 TYR A O 1
ATOM 1304 N N . SER A 1 164 ? -14.578 -11.367 -1.427 1 98.62 164 SER A N 1
ATOM 1305 C CA . SER A 1 164 ? -14.953 -12.75 -1.707 1 98.62 164 SER A CA 1
ATOM 1306 C C . SER A 1 164 ? -15.375 -12.922 -3.16 1 98.62 164 SER A C 1
ATOM 1308 O O . SER A 1 164 ? -15.5 -11.945 -3.9 1 98.62 164 SER A O 1
ATOM 1310 N N . LYS A 1 165 ? -15.461 -14.117 -3.568 1 98.5 165 LYS A N 1
ATOM 1311 C CA . LYS A 1 165 ? -16.047 -14.562 -4.828 1 98.5 165 LYS A CA 1
ATOM 1312 C C . LYS A 1 165 ? -16.969 -15.766 -4.613 1 98.5 165 LYS A C 1
ATOM 1314 O O . LYS A 1 165 ? -16.609 -16.688 -3.877 1 98.5 165 LYS A O 1
ATOM 1319 N N . TYR A 1 166 ? -18.156 -15.68 -5.203 1 98.56 166 TYR A N 1
ATOM 1320 C CA . TYR A 1 166 ? -19.141 -16.75 -5.07 1 98.56 166 TYR A CA 1
ATOM 1321 C C . TYR A 1 166 ? -19.094 -17.688 -6.262 1 98.56 166 TYR A C 1
ATOM 1323 O O . TYR A 1 166 ? -18.875 -17.266 -7.398 1 98.56 166 TYR A O 1
ATOM 1331 N N . TYR A 1 167 ? -19.281 -19.016 -6.004 1 98.5 167 TYR A N 1
ATOM 1332 C CA . TYR A 1 167 ? -19.422 -20.031 -7.027 1 98.5 167 TYR A CA 1
ATOM 1333 C C . TYR A 1 167 ? -20.719 -20.828 -6.832 1 98.5 167 TYR A C 1
ATOM 1335 O O . TYR A 1 167 ? -20.938 -21.406 -5.766 1 98.5 167 TYR A O 1
ATOM 1343 N N . ASP A 1 168 ? -21.516 -20.828 -7.855 1 98.25 168 ASP A N 1
ATOM 1344 C CA . ASP A 1 168 ? -22.578 -21.828 -7.902 1 98.25 168 ASP A CA 1
ATOM 1345 C C . ASP A 1 168 ? -22.016 -23.203 -8.289 1 98.25 168 ASP A C 1
ATOM 1347 O O . ASP A 1 168 ? -21.594 -23.406 -9.43 1 98.25 168 ASP A O 1
ATOM 1351 N N . ILE A 1 169 ? -22.047 -24.172 -7.383 1 98.12 169 ILE A N 1
ATOM 1352 C CA . ILE A 1 169 ? -21.328 -25.422 -7.566 1 98.12 169 ILE A CA 1
ATOM 1353 C C . ILE A 1 169 ? -21.922 -26.188 -8.758 1 98.12 169 ILE A C 1
ATOM 1355 O O . ILE A 1 169 ? -21.188 -26.844 -9.5 1 98.12 169 ILE A O 1
ATOM 1359 N N . LYS A 1 170 ? -23.172 -26.062 -9.016 1 96.38 170 LYS A N 1
ATOM 1360 C CA . LYS A 1 170 ? -23.844 -26.766 -10.109 1 96.38 170 LYS A CA 1
ATOM 1361 C C . LYS A 1 170 ? -23.312 -26.297 -11.461 1 96.38 170 LYS A C 1
ATOM 1363 O O . LYS A 1 170 ? -23.312 -27.047 -12.438 1 96.38 170 LYS A O 1
ATOM 1368 N N . ASP A 1 171 ? -22.812 -25.109 -11.5 1 96.75 171 ASP A N 1
ATOM 1369 C CA . ASP A 1 171 ? -22.375 -24.5 -12.75 1 96.75 171 ASP A CA 1
ATOM 1370 C C . ASP A 1 171 ? -20.891 -24.797 -13.008 1 96.75 171 ASP A C 1
ATOM 1372 O O . ASP A 1 171 ? -20.375 -24.484 -14.078 1 96.75 171 ASP A O 1
ATOM 1376 N N . LEU A 1 172 ? -20.219 -25.422 -12.055 1 96.88 172 LEU A N 1
ATOM 1377 C CA . LEU A 1 172 ? -18.797 -25.703 -12.203 1 96.88 172 LEU A CA 1
ATOM 1378 C C . LEU A 1 172 ? -18.578 -26.938 -13.062 1 96.88 172 LEU A C 1
ATOM 1380 O O . LEU A 1 172 ? -19.297 -27.922 -12.93 1 96.88 172 LEU A O 1
ATOM 1384 N N . GLU A 1 173 ? -17.672 -26.828 -13.984 1 95.88 173 GLU A N 1
ATOM 1385 C CA . GLU A 1 173 ? -17.203 -27.953 -14.789 1 95.88 173 GLU A CA 1
ATOM 1386 C C . GLU A 1 173 ? -15.742 -28.281 -14.469 1 95.88 173 GLU A C 1
ATOM 1388 O O . GLU A 1 173 ? -15.039 -27.484 -13.852 1 95.88 173 GLU A O 1
ATOM 1393 N N . GLU A 1 174 ? -15.328 -29.438 -14.844 1 91.06 174 GLU A N 1
ATOM 1394 C CA . GLU A 1 174 ? -13.969 -29.891 -14.562 1 91.06 174 GLU A CA 1
ATOM 1395 C C . GLU A 1 174 ? -12.938 -28.906 -15.109 1 91.06 174 GLU A C 1
ATOM 1397 O O . GLU A 1 174 ? -11.875 -28.703 -14.508 1 91.06 174 GLU A O 1
ATOM 1402 N N . THR A 1 175 ? -13.273 -28.281 -16.172 1 89.56 175 THR A N 1
ATOM 1403 C CA . THR A 1 175 ? -12.367 -27.344 -16.828 1 89.56 175 THR A CA 1
ATOM 1404 C C . THR A 1 175 ? -12.219 -26.062 -16.031 1 89.56 175 THR A C 1
ATOM 1406 O O . THR A 1 175 ? -11.297 -25.281 -16.25 1 89.56 175 THR A O 1
ATOM 1409 N N . ASP A 1 176 ? -13.07 -25.922 -14.992 1 92.56 176 ASP A N 1
ATOM 1410 C CA . ASP A 1 176 ? -13.039 -24.719 -14.18 1 92.56 176 ASP A CA 1
ATOM 1411 C C . ASP A 1 176 ? -12.016 -24.844 -13.055 1 92.56 176 ASP A C 1
ATOM 1413 O O . ASP A 1 176 ? -11.812 -23.891 -12.289 1 92.56 176 ASP A O 1
ATOM 1417 N N . ASN A 1 177 ? -11.391 -26.016 -12.977 1 91.56 177 ASN A N 1
ATOM 1418 C CA . ASN A 1 177 ? -10.406 -26.188 -11.914 1 91.56 177 ASN A CA 1
ATOM 1419 C C . ASN A 1 177 ? -9.273 -25.172 -12.031 1 91.56 177 ASN A C 1
ATOM 1421 O O . ASN A 1 177 ? -8.797 -24.641 -11.023 1 91.56 177 ASN A O 1
ATOM 1425 N N . ASP A 1 178 ? -8.844 -24.891 -13.297 1 86.44 178 ASP A N 1
ATOM 1426 C CA . ASP A 1 178 ? -7.805 -23.891 -13.516 1 86.44 178 ASP A CA 1
ATOM 1427 C C . ASP A 1 178 ? -8.273 -22.5 -13.086 1 86.44 178 ASP A C 1
ATOM 1429 O O . ASP A 1 178 ? -7.496 -21.719 -12.523 1 86.44 178 ASP A O 1
ATOM 1433 N N . LEU A 1 179 ? -9.531 -22.266 -13.328 1 90.31 179 LEU A N 1
ATOM 1434 C CA . LEU A 1 179 ? -10.102 -20.984 -12.93 1 90.31 179 LEU A CA 1
ATOM 1435 C C . LEU A 1 179 ? -10.102 -20.844 -11.414 1 90.31 179 LEU A C 1
ATOM 1437 O O . LEU A 1 179 ? -9.766 -19.781 -10.883 1 90.31 179 LEU A O 1
ATOM 1441 N N . LEU A 1 180 ? -10.492 -21.906 -10.711 1 93.19 180 LEU A N 1
ATOM 1442 C CA . LEU A 1 180 ? -10.508 -21.875 -9.25 1 93.19 180 LEU A CA 1
ATOM 1443 C C . LEU A 1 180 ? -9.102 -21.672 -8.703 1 93.19 180 LEU A C 1
ATOM 1445 O O . LEU A 1 180 ? -8.914 -20.922 -7.73 1 93.19 180 LEU A O 1
ATOM 1449 N N . SER A 1 181 ? -8.164 -22.312 -9.328 1 90.56 181 SER A N 1
ATOM 1450 C CA . SER A 1 181 ? -6.773 -22.141 -8.906 1 90.56 181 SER A CA 1
ATOM 1451 C C . SER A 1 181 ? -6.301 -20.719 -9.125 1 90.56 181 SER A C 1
ATOM 1453 O O . SER A 1 181 ? -5.613 -20.141 -8.281 1 90.56 181 SER A O 1
ATOM 1455 N N . GLN A 1 182 ? -6.652 -20.109 -10.258 1 90.06 182 GLN A N 1
ATOM 1456 C CA . GLN A 1 182 ? -6.297 -18.719 -10.562 1 90.06 182 GLN A CA 1
ATOM 1457 C C . GLN A 1 182 ? -6.949 -17.75 -9.578 1 90.06 182 GLN A C 1
ATOM 1459 O O . GLN A 1 182 ? -6.328 -16.781 -9.148 1 90.06 182 GLN A O 1
ATOM 1464 N N . ASP A 1 183 ? -8.203 -18.062 -9.234 1 94.19 183 ASP A N 1
ATOM 1465 C CA . ASP A 1 183 ? -8.906 -17.234 -8.266 1 94.19 183 ASP A CA 1
ATOM 1466 C C . ASP A 1 183 ? -8.25 -17.297 -6.895 1 94.19 183 ASP A C 1
ATOM 1468 O O . ASP A 1 183 ? -8.125 -16.281 -6.207 1 94.19 183 ASP A O 1
ATOM 1472 N N . LEU A 1 184 ? -7.883 -18.516 -6.52 1 94.25 184 LEU A N 1
ATOM 1473 C CA . LEU A 1 184 ? -7.184 -18.672 -5.25 1 94.25 184 LEU A CA 1
ATOM 1474 C C . LEU A 1 184 ? -5.883 -17.891 -5.238 1 94.25 184 LEU A C 1
ATOM 1476 O O . LEU A 1 184 ? -5.547 -17.25 -4.238 1 94.25 184 LEU A O 1
ATOM 1480 N N . LEU A 1 185 ? -5.164 -17.906 -6.34 1 90.62 185 LEU A N 1
ATOM 1481 C CA . LEU A 1 185 ? -3.912 -17.172 -6.445 1 90.62 185 LEU A CA 1
ATOM 1482 C C . LEU A 1 185 ? -4.164 -15.664 -6.375 1 90.62 185 LEU A C 1
ATOM 1484 O O . LEU A 1 185 ? -3.381 -14.93 -5.773 1 90.62 185 LEU A O 1
ATOM 1488 N N . GLN A 1 186 ? -5.227 -15.234 -7 1 92.88 186 GLN A N 1
ATOM 1489 C CA . GLN A 1 186 ? -5.598 -13.828 -6.914 1 92.88 186 GLN A CA 1
ATOM 1490 C C . GLN A 1 186 ? -5.906 -13.43 -5.473 1 92.88 186 GLN A C 1
ATOM 1492 O O . GLN A 1 186 ? -5.484 -12.367 -5.012 1 92.88 186 GLN A O 1
ATOM 1497 N N . MET A 1 187 ? -6.625 -14.273 -4.824 1 95.94 187 MET A N 1
ATOM 1498 C CA . MET A 1 187 ? -6.941 -14.008 -3.422 1 95.94 187 MET A CA 1
ATOM 1499 C C . MET A 1 187 ? -5.68 -14.016 -2.566 1 95.94 187 MET A C 1
ATOM 1501 O O . MET A 1 187 ? -5.551 -13.227 -1.633 1 95.94 187 MET A O 1
ATOM 1505 N N . LEU A 1 188 ? -4.816 -14.93 -2.883 1 94.5 188 LEU A N 1
ATOM 1506 C CA . LEU A 1 188 ? -3.545 -15.008 -2.172 1 94.5 188 LEU A CA 1
ATOM 1507 C C . LEU A 1 188 ? -2.746 -13.727 -2.34 1 94.5 188 LEU A C 1
ATOM 1509 O O . LEU A 1 188 ? -2.061 -13.289 -1.413 1 94.5 188 LEU A O 1
ATOM 1513 N N . THR A 1 189 ? -2.838 -13.117 -3.504 1 94.06 189 THR A N 1
ATOM 1514 C CA . THR A 1 189 ? -2.176 -11.844 -3.766 1 94.06 189 THR A CA 1
ATOM 1515 C C . THR A 1 189 ? -2.697 -10.758 -2.824 1 94.06 189 THR A C 1
ATOM 1517 O O . THR A 1 189 ? -1.912 -10.031 -2.217 1 94.06 189 THR A O 1
ATOM 1520 N N . VAL A 1 190 ? -3.965 -10.688 -2.68 1 96.44 190 VAL A N 1
ATOM 1521 C CA . VAL A 1 190 ? -4.586 -9.719 -1.779 1 96.44 190 VAL A CA 1
ATOM 1522 C C . VAL A 1 190 ? -4.168 -10.016 -0.34 1 96.44 190 VAL A C 1
ATOM 1524 O O . VAL A 1 190 ? -3.803 -9.102 0.405 1 96.44 190 VAL A O 1
ATOM 1527 N N . PHE A 1 191 ? -4.18 -11.297 -0.024 1 96.62 191 PHE A N 1
ATOM 1528 C CA . PHE A 1 191 ? -3.818 -11.742 1.317 1 96.62 191 PHE A CA 1
ATOM 1529 C C . PHE A 1 191 ? -2.373 -11.375 1.637 1 96.62 191 PHE A C 1
ATOM 1531 O O . PHE A 1 191 ? -2.072 -10.914 2.74 1 96.62 191 PHE A O 1
ATOM 1538 N N . LYS A 1 192 ? -1.503 -11.547 0.729 1 94 192 LYS A N 1
ATOM 1539 C CA . LYS A 1 192 ? -0.086 -11.25 0.931 1 94 192 LYS A CA 1
ATOM 1540 C C . LYS A 1 192 ? 0.147 -9.75 1.092 1 94 192 LYS A C 1
ATOM 1542 O O . LYS A 1 192 ? 1.001 -9.328 1.876 1 94 192 LYS A O 1
ATOM 1547 N N . GLU A 1 193 ? -0.547 -8.945 0.295 1 94 193 GLU A N 1
ATOM 1548 C CA . GLU A 1 193 ? -0.445 -7.508 0.511 1 94 193 GLU A CA 1
ATOM 1549 C C . GLU A 1 193 ? -0.902 -7.129 1.917 1 94 193 GLU A C 1
ATOM 1551 O O . GLU A 1 193 ? -0.231 -6.355 2.605 1 94 193 GLU A O 1
ATOM 1556 N N . LEU A 1 194 ? -2.057 -7.664 2.303 1 94.75 194 LEU A N 1
ATOM 1557 C CA . LEU A 1 194 ? -2.564 -7.406 3.646 1 94.75 194 LEU A CA 1
ATOM 1558 C C . LEU A 1 194 ? -1.533 -7.793 4.699 1 94.75 194 LEU A C 1
ATOM 1560 O O . LEU A 1 194 ? -1.242 -7.008 5.605 1 94.75 194 LEU A O 1
ATOM 1564 N N . LYS A 1 195 ? -0.981 -8.969 4.57 1 92.06 195 LYS A N 1
ATOM 1565 C CA . LYS A 1 195 ? 0.028 -9.469 5.496 1 92.06 195 LYS A CA 1
ATOM 1566 C C . LYS A 1 195 ? 1.209 -8.508 5.598 1 92.06 195 LYS A C 1
ATOM 1568 O O . LYS A 1 195 ? 1.745 -8.289 6.688 1 92.06 195 LYS A O 1
ATOM 1573 N N . GLY A 1 196 ? 1.579 -7.922 4.508 1 89.5 196 GLY A N 1
ATOM 1574 C CA . GLY A 1 196 ? 2.709 -7.008 4.465 1 89.5 196 GLY A CA 1
ATOM 1575 C C . GLY A 1 196 ? 2.498 -5.758 5.297 1 89.5 196 GLY A C 1
ATOM 1576 O O . GLY A 1 196 ? 3.457 -5.055 5.625 1 89.5 196 GLY A O 1
ATOM 1577 N N . HIS A 1 197 ? 1.289 -5.48 5.625 1 90.25 197 HIS A N 1
ATOM 1578 C CA . HIS A 1 197 ? 0.983 -4.281 6.398 1 90.25 197 HIS A CA 1
ATOM 1579 C C . HIS A 1 197 ? 0.74 -4.617 7.867 1 90.25 197 HIS A C 1
ATOM 1581 O O . HIS A 1 197 ? 0.558 -3.717 8.688 1 90.25 197 HIS A O 1
ATOM 1587 N N . LEU A 1 198 ? 0.728 -5.918 8.172 1 87.5 198 LEU A N 1
ATOM 1588 C CA . LEU A 1 198 ? 0.512 -6.309 9.562 1 87.5 198 LEU A CA 1
ATOM 1589 C C . LEU A 1 198 ? 1.723 -5.953 10.422 1 87.5 198 LEU A C 1
ATOM 1591 O O . LEU A 1 198 ? 2.857 -5.969 9.938 1 87.5 198 LEU A O 1
ATOM 1595 N N . MET A 1 199 ? 1.51 -5.5 11.641 1 78.69 199 MET A N 1
ATOM 1596 C CA . MET A 1 199 ? 2.57 -5.238 12.609 1 78.69 199 MET A CA 1
ATOM 1597 C C . MET A 1 199 ? 3.129 -6.543 13.172 1 78.69 199 MET A C 1
ATOM 1599 O O . MET A 1 199 ? 2.709 -7 14.234 1 78.69 199 MET A O 1
ATOM 1603 N N . LEU A 1 200 ? 3.648 -7.328 12.297 1 65.31 200 LEU A N 1
ATOM 1604 C CA . LEU A 1 200 ? 4.004 -8.695 12.664 1 65.31 200 LEU A CA 1
ATOM 1605 C C . LEU A 1 200 ? 5.164 -8.703 13.656 1 65.31 200 LEU A C 1
ATOM 1607 O O . LEU A 1 200 ? 6.324 -8.828 13.258 1 65.31 200 LEU A O 1
ATOM 1611 N N . ASP A 1 201 ? 5.121 -7.637 14.531 1 59.12 201 ASP A N 1
ATOM 1612 C CA . ASP A 1 201 ? 6.07 -7.98 15.586 1 59.12 201 ASP A CA 1
ATOM 1613 C C . ASP A 1 201 ? 5.578 -9.172 16.406 1 59.12 201 ASP A C 1
ATOM 1615 O O . ASP A 1 201 ? 4.387 -9.492 16.391 1 59.12 201 ASP A O 1
ATOM 1619 N N . ASP A 1 202 ? 6.352 -9.922 17.234 1 56.28 202 ASP A N 1
ATOM 1620 C CA . ASP A 1 202 ? 6.094 -11.109 18.047 1 56.28 202 ASP A CA 1
ATOM 1621 C C . ASP A 1 202 ? 4.695 -11.656 17.781 1 56.28 202 ASP A C 1
ATOM 1623 O O . ASP A 1 202 ? 3.918 -11.055 17.047 1 56.28 202 ASP A O 1
ATOM 1627 N N . LYS A 1 203 ? 4.195 -12.82 18.094 1 52.81 203 LYS A N 1
ATOM 1628 C CA . LYS A 1 203 ? 2.953 -13.578 17.953 1 52.81 203 LYS A CA 1
ATOM 1629 C C . LYS A 1 203 ? 1.736 -12.672 18.109 1 52.81 203 LYS A C 1
ATOM 1631 O O . LYS A 1 203 ? 0.65 -12.984 17.625 1 52.81 203 LYS A O 1
ATOM 1636 N N . LYS A 1 204 ? 1.94 -11.352 18.5 1 63.59 204 LYS A N 1
ATOM 1637 C CA . LYS A 1 204 ? 0.86 -10.43 18.844 1 63.59 204 LYS A CA 1
ATOM 1638 C C . LYS A 1 204 ? 0.684 -9.375 17.75 1 63.59 204 LYS A C 1
ATOM 1640 O O . LYS A 1 204 ? 0.075 -8.328 17.984 1 63.59 204 LYS A O 1
ATOM 1645 N N . GLY A 1 205 ? 1.074 -9.781 16.438 1 75.5 205 GLY A N 1
ATOM 1646 C CA . GLY A 1 205 ? 1.108 -8.734 15.438 1 75.5 205 GLY A CA 1
ATOM 1647 C C . GLY A 1 205 ? -0.26 -8.414 14.867 1 75.5 205 GLY A C 1
ATOM 1648 O O . GLY A 1 205 ? -0.618 -7.242 14.719 1 75.5 205 GLY A O 1
ATOM 1649 N N . ILE A 1 206 ? -1.062 -9.453 14.695 1 82.12 206 ILE A N 1
ATOM 1650 C CA . ILE A 1 206 ? -2.377 -9.227 14.109 1 82.12 206 ILE A CA 1
ATOM 1651 C C . ILE A 1 206 ? -3.277 -8.516 15.117 1 82.12 206 ILE A C 1
ATOM 1653 O O . ILE A 1 206 ? -4.07 -7.645 14.75 1 82.12 206 ILE A O 1
ATOM 1657 N N . GLU A 1 207 ? -3.141 -8.945 16.359 1 84.81 207 GLU A N 1
ATOM 1658 C CA . GLU A 1 207 ? -3.93 -8.312 17.406 1 84.81 207 GLU A CA 1
ATOM 1659 C C . GLU A 1 207 ? -3.58 -6.836 17.547 1 84.81 207 GLU A C 1
ATOM 1661 O O . GLU A 1 207 ? -4.465 -5.996 17.719 1 84.81 207 GLU A O 1
ATOM 1666 N N . ALA A 1 208 ? -2.299 -6.617 17.484 1 87.56 208 ALA A N 1
ATOM 1667 C CA . ALA A 1 208 ? -1.851 -5.23 17.547 1 87.56 208 ALA A CA 1
ATOM 1668 C C . ALA A 1 208 ? -2.4 -4.418 16.375 1 87.56 208 ALA A C 1
ATOM 1670 O O . ALA A 1 208 ? -2.754 -3.248 16.531 1 87.56 208 ALA A O 1
ATOM 1671 N N . THR A 1 209 ? -2.441 -5.031 15.258 1 90.19 209 THR A N 1
ATOM 1672 C CA . THR A 1 209 ? -2.975 -4.359 14.078 1 90.19 209 THR A CA 1
ATOM 1673 C C . THR A 1 209 ? -4.465 -4.082 14.242 1 90.19 209 THR A C 1
ATOM 1675 O O . THR A 1 209 ? -4.941 -2.998 13.891 1 90.19 209 THR A O 1
ATOM 1678 N N . ILE A 1 210 ? -5.168 -5.035 14.781 1 89.69 210 ILE A N 1
ATOM 1679 C CA . ILE A 1 210 ? -6.598 -4.867 15.023 1 89.69 210 ILE A CA 1
ATOM 1680 C C . ILE A 1 210 ? -6.824 -3.701 15.984 1 89.69 210 ILE A C 1
ATOM 1682 O O . ILE A 1 210 ? -7.645 -2.82 15.719 1 89.69 210 ILE A O 1
ATOM 1686 N N . ASP A 1 211 ? -6.062 -3.68 17.047 1 88.5 211 ASP A N 1
ATOM 1687 C CA . ASP A 1 211 ? -6.16 -2.586 18.016 1 88.5 211 ASP A CA 1
ATOM 1688 C C . ASP A 1 211 ? -5.863 -1.243 17.344 1 88.5 211 ASP A C 1
ATOM 1690 O O . ASP A 1 211 ? -6.535 -0.247 17.625 1 88.5 211 ASP A O 1
ATOM 1694 N N . PHE A 1 212 ? -4.898 -1.291 16.594 1 88 212 PHE A N 1
ATOM 1695 C CA . PHE A 1 212 ? -4.508 -0.085 15.875 1 88 212 PHE A CA 1
ATOM 1696 C C . PHE A 1 212 ? -5.66 0.446 15.039 1 88 212 PHE A C 1
ATOM 1698 O O . PHE A 1 212 ? -5.953 1.644 15.062 1 88 212 PHE A O 1
ATOM 1705 N N . ILE A 1 213 ? -6.297 -0.378 14.289 1 88.12 213 ILE A N 1
ATOM 1706 C CA . ILE A 1 213 ? -7.398 -0.014 13.406 1 88.12 213 ILE A CA 1
ATOM 1707 C C . ILE A 1 213 ? -8.586 0.472 14.227 1 88.12 213 ILE A C 1
ATOM 1709 O O . ILE A 1 213 ? -9.188 1.502 13.914 1 88.12 213 ILE A O 1
ATOM 1713 N N . ILE A 1 214 ? -8.852 -0.27 15.273 1 87.75 214 ILE A N 1
ATOM 1714 C CA . ILE A 1 214 ? -10.008 0.049 16.109 1 87.75 214 ILE A CA 1
ATOM 1715 C C . ILE A 1 214 ? -9.789 1.391 16.797 1 87.75 214 ILE A C 1
ATOM 1717 O O . ILE A 1 214 ? -10.734 2.156 17 1 87.75 214 ILE A O 1
ATOM 1721 N N . ASN A 1 215 ? -8.562 1.689 17.078 1 82.12 215 ASN A N 1
ATOM 1722 C CA . ASN A 1 215 ? -8.234 2.961 17.719 1 82.12 215 ASN A CA 1
ATOM 1723 C C . ASN A 1 215 ? -8.008 4.062 16.688 1 82.12 215 ASN A C 1
ATOM 1725 O O . ASN A 1 215 ? -7.262 5.012 16.938 1 82.12 215 ASN A O 1
ATOM 1729 N N . ASN A 1 216 ? -8.438 3.836 15.516 1 77.56 216 ASN A N 1
ATOM 1730 C CA . ASN A 1 216 ? -8.547 4.82 14.445 1 77.56 216 ASN A CA 1
ATOM 1731 C C . ASN A 1 216 ? -7.18 5.152 13.852 1 77.56 216 ASN A C 1
ATOM 1733 O O . ASN A 1 216 ? -6.922 6.293 13.469 1 77.56 216 ASN A O 1
ATOM 1737 N N . GLY A 1 217 ? -6.348 4.199 13.914 1 77.5 217 GLY A N 1
ATOM 1738 C CA . GLY A 1 217 ? -5.133 4.34 13.133 1 77.5 217 GLY A CA 1
ATOM 1739 C C . GLY A 1 217 ? -5.391 4.441 11.641 1 77.5 217 GLY A C 1
ATOM 1740 O O . GLY A 1 217 ? -6.391 3.924 11.141 1 77.5 217 GLY A O 1
ATOM 1741 N N . THR A 1 218 ? -4.484 5.191 10.93 1 77.12 218 THR A N 1
ATOM 1742 C CA . THR A 1 218 ? -4.656 5.352 9.492 1 77.12 218 THR A CA 1
ATOM 1743 C C . THR A 1 218 ? -3.801 4.336 8.734 1 77.12 218 THR A C 1
ATOM 1745 O O . THR A 1 218 ? -2.824 3.814 9.273 1 77.12 218 THR A O 1
ATOM 1748 N N . PHE A 1 219 ? -4.148 4.051 7.562 1 83.81 219 PHE A N 1
ATOM 1749 C CA . PHE A 1 219 ? -3.396 3.109 6.742 1 83.81 219 PHE A CA 1
ATOM 1750 C C . PHE A 1 219 ? -1.996 3.639 6.457 1 83.81 219 PHE A C 1
ATOM 1752 O O . PHE A 1 219 ? -1.036 2.869 6.395 1 83.81 219 PHE A O 1
ATOM 1759 N N . ASN A 1 220 ? -1.839 4.93 6.203 1 75.56 220 ASN A N 1
ATOM 1760 C CA . ASN A 1 220 ? -0.533 5.539 5.977 1 75.56 220 ASN A CA 1
ATOM 1761 C C . ASN A 1 220 ? 0.404 5.312 7.16 1 75.56 220 ASN A C 1
ATOM 1763 O O . ASN A 1 220 ? 1.58 4.996 6.973 1 75.56 220 ASN A O 1
ATOM 1767 N N . GLU A 1 221 ? -0.143 5.48 8.359 1 75.75 221 GLU A N 1
ATOM 1768 C 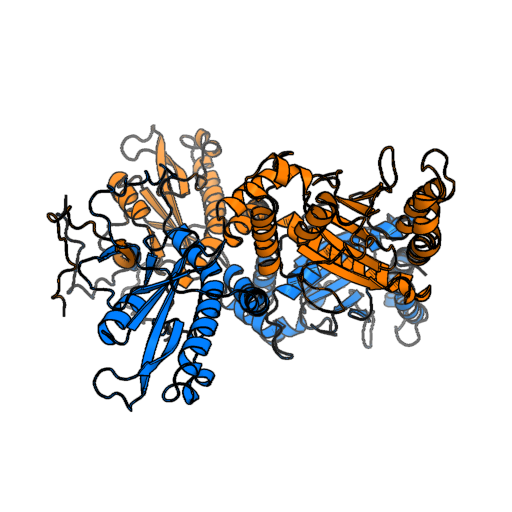CA . GLU A 1 221 ? 0.655 5.238 9.555 1 75.75 221 GLU A CA 1
ATOM 1769 C C . GLU A 1 221 ? 1.079 3.775 9.648 1 75.75 221 GLU A C 1
ATOM 1771 O O . GLU A 1 221 ? 2.221 3.477 10 1 75.75 221 GLU A O 1
ATOM 1776 N N . LEU A 1 222 ? 0.117 2.934 9.375 1 81.38 222 LEU A N 1
ATOM 1777 C CA . LEU A 1 222 ? 0.396 1.503 9.422 1 81.38 222 LEU A CA 1
ATOM 1778 C C . LEU A 1 222 ? 1.461 1.121 8.398 1 81.38 222 LEU A C 1
ATOM 1780 O O . LEU A 1 222 ? 2.363 0.336 8.703 1 81.38 222 LEU A O 1
ATOM 1784 N N . SER A 1 223 ? 1.354 1.671 7.215 1 80.31 223 SER A N 1
ATOM 1785 C CA . SER A 1 223 ? 2.281 1.375 6.129 1 80.31 223 SER A CA 1
ATOM 1786 C C . SER A 1 223 ? 3.684 1.886 6.441 1 80.31 223 SER A C 1
ATOM 1788 O O . SER A 1 223 ? 4.676 1.232 6.113 1 80.31 223 SER A O 1
ATOM 1790 N N . GLU A 1 224 ? 3.787 3.072 7.031 1 73.44 224 GLU A N 1
ATOM 1791 C CA . GLU A 1 224 ? 5.082 3.65 7.383 1 73.44 224 GLU A CA 1
ATOM 1792 C C . GLU A 1 224 ? 5.82 2.775 8.391 1 73.44 224 GLU A C 1
ATOM 1794 O O . GLU A 1 224 ? 7.043 2.637 8.32 1 73.44 224 GLU A O 1
ATOM 1799 N N . LYS A 1 225 ? 5.066 2.242 9.289 1 70.06 225 LYS A N 1
ATOM 1800 C CA . LYS A 1 225 ? 5.672 1.356 10.273 1 70.06 225 LYS A CA 1
ATOM 1801 C C . LYS A 1 225 ? 6.219 0.093 9.617 1 70.06 225 LYS A C 1
ATOM 1803 O O . LYS A 1 225 ? 7.289 -0.392 9.992 1 70.06 225 LYS A O 1
ATOM 1808 N N . ALA A 1 226 ? 5.543 -0.36 8.641 1 71.44 226 ALA A N 1
ATOM 1809 C CA . ALA A 1 226 ? 5.922 -1.597 7.961 1 71.44 226 ALA A CA 1
ATOM 1810 C C . ALA A 1 226 ? 7.125 -1.373 7.047 1 71.44 226 ALA A C 1
ATOM 1812 O O . ALA A 1 226 ? 7.871 -2.311 6.754 1 71.44 226 ALA A O 1
ATOM 1813 N N . LYS A 1 227 ? 7.387 -0.108 6.633 1 76.06 227 LYS A N 1
ATOM 1814 C CA . LYS A 1 227 ? 8.422 0.213 5.652 1 76.06 227 LYS A CA 1
ATOM 1815 C C . LYS A 1 227 ? 9.766 0.439 6.324 1 76.06 227 LYS A C 1
ATOM 1817 O O . LYS A 1 227 ? 10.805 0.467 5.656 1 76.06 227 LYS A O 1
ATOM 1822 N N . SER A 1 228 ? 9.812 0.545 7.656 1 72.06 228 SER A N 1
ATOM 1823 C CA . SER A 1 228 ? 11 1.005 8.375 1 72.06 228 SER A CA 1
ATOM 1824 C C . SER A 1 228 ? 12.219 0.148 8.047 1 72.06 228 SER A C 1
ATOM 1826 O O . SER A 1 228 ? 13.281 0.675 7.715 1 72.06 228 SER A O 1
ATOM 1828 N N . GLU A 1 229 ? 11.992 -1.178 8.016 1 73.19 229 GLU A N 1
ATOM 1829 C CA . GLU A 1 229 ? 13.125 -2.062 7.77 1 73.19 229 GLU A CA 1
ATOM 1830 C C . GLU A 1 229 ? 13.656 -1.901 6.348 1 73.19 229 GLU A C 1
ATOM 1832 O O . GLU A 1 229 ? 14.867 -1.922 6.125 1 73.19 229 GLU A O 1
ATOM 1837 N N . LYS A 1 230 ? 12.852 -1.687 5.457 1 78.06 230 LYS A N 1
ATOM 1838 C CA . LYS A 1 230 ? 13.242 -1.527 4.059 1 78.06 230 LYS A CA 1
ATOM 1839 C C . LYS A 1 230 ? 14 -0.22 3.85 1 78.06 230 LYS A C 1
ATOM 1841 O O . LYS A 1 230 ? 15.008 -0.186 3.135 1 78.06 230 LYS A O 1
ATOM 1846 N N . ILE A 1 231 ? 13.547 0.757 4.496 1 76.56 231 ILE A N 1
ATOM 1847 C CA . ILE A 1 231 ? 14.164 2.07 4.359 1 76.56 231 ILE A CA 1
ATOM 1848 C C . ILE A 1 231 ? 15.578 2.043 4.953 1 76.56 231 ILE A C 1
ATOM 1850 O O . ILE A 1 231 ? 16.5 2.611 4.383 1 76.56 231 ILE A O 1
ATOM 1854 N N . VAL A 1 232 ? 15.648 1.322 6.012 1 75.19 232 VAL A N 1
ATOM 1855 C CA . VAL A 1 232 ? 16.953 1.191 6.633 1 75.19 232 VAL A CA 1
ATOM 1856 C C . VAL A 1 232 ? 17.922 0.497 5.672 1 75.19 232 VAL A C 1
ATOM 1858 O O . VAL A 1 232 ? 19.062 0.937 5.496 1 75.19 232 VAL A O 1
ATOM 1861 N N . GLU A 1 233 ? 17.453 -0.535 5.059 1 77.19 233 GLU A N 1
ATOM 1862 C CA . GLU A 1 233 ? 18.297 -1.298 4.137 1 77.19 233 GLU A CA 1
ATOM 1863 C C . GLU A 1 233 ? 18.719 -0.443 2.949 1 77.19 233 GLU A C 1
ATOM 1865 O O . GLU A 1 233 ? 19.859 -0.548 2.484 1 77.19 233 GLU A O 1
ATOM 1870 N N . ILE A 1 234 ? 17.891 0.344 2.496 1 77.88 234 ILE A N 1
ATOM 1871 C CA . ILE A 1 234 ? 18.156 1.202 1.349 1 77.88 234 ILE A CA 1
ATOM 1872 C C . ILE A 1 234 ? 19.172 2.277 1.739 1 77.88 234 ILE A C 1
ATOM 1874 O O . ILE A 1 234 ? 20.156 2.5 1.03 1 77.88 234 ILE A O 1
ATOM 1878 N N . GLU A 1 235 ? 18.953 2.893 2.914 1 77 235 GLU A N 1
ATOM 1879 C CA . GLU A 1 235 ? 19.734 4.07 3.291 1 77 235 GLU A CA 1
ATOM 1880 C C . GLU A 1 235 ? 21.109 3.676 3.812 1 77 235 GLU A C 1
ATOM 1882 O O . GLU A 1 235 ? 22.031 4.488 3.809 1 77 235 GLU A O 1
ATOM 1887 N N . LYS A 1 236 ? 21.156 2.42 4.258 1 76.88 236 LYS A N 1
ATOM 1888 C CA . LYS A 1 236 ? 22.438 1.927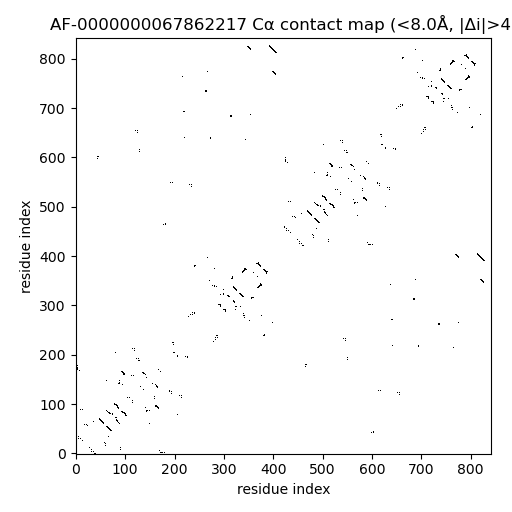 4.719 1 76.88 236 LYS A CA 1
ATOM 18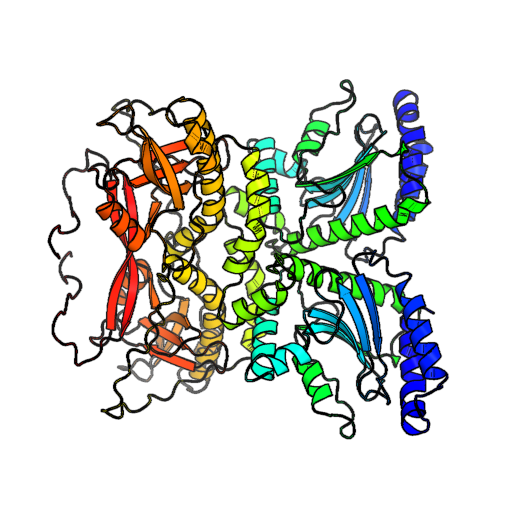89 C C . LYS A 1 236 ? 23.469 1.954 3.592 1 76.88 236 LYS A C 1
ATOM 1891 O O . LYS A 1 236 ? 24.688 2.004 3.846 1 76.88 236 LYS A O 1
ATOM 1896 N N . LYS A 1 237 ? 23 1.973 2.496 1 74.75 237 LYS A N 1
ATOM 1897 C CA . LYS A 1 237 ? 23.891 1.887 1.339 1 74.75 237 LYS A CA 1
ATOM 1898 C C . LYS A 1 237 ? 24.234 3.273 0.799 1 74.75 237 LYS A C 1
ATOM 1900 O O . LYS A 1 237 ? 25.016 3.406 -0.14 1 74.75 237 LYS A O 1
ATOM 1905 N N . ARG A 1 238 ? 23.703 4.285 1.409 1 78.12 238 ARG A N 1
ATOM 1906 C CA . ARG A 1 238 ? 23.906 5.648 0.93 1 78.12 238 ARG A CA 1
ATOM 1907 C C . ARG A 1 238 ? 24.734 6.461 1.926 1 78.12 238 ARG A C 1
ATOM 1909 O O . ARG A 1 238 ? 24.688 6.207 3.131 1 78.12 238 ARG A O 1
ATOM 1916 N N . LYS A 1 239 ? 25.531 7.414 1.382 1 75.5 239 LYS A N 1
ATOM 1917 C CA . LYS A 1 239 ? 26.375 8.266 2.219 1 75.5 239 LYS A CA 1
ATOM 1918 C C . LYS A 1 239 ? 25.891 9.711 2.193 1 75.5 239 LYS A C 1
ATOM 1920 O O . LYS A 1 239 ? 25.547 10.242 1.132 1 75.5 239 LYS A O 1
ATOM 1925 N N . LEU A 1 240 ? 25.766 10.25 3.395 1 84.62 240 LEU A N 1
ATOM 1926 C CA . LEU A 1 240 ? 25.422 11.664 3.551 1 84.62 240 LEU A CA 1
ATOM 1927 C C . LEU A 1 240 ? 26.688 12.516 3.695 1 84.62 240 LEU A C 1
ATOM 1929 O O . LEU A 1 240 ? 27.562 12.211 4.508 1 84.62 240 LEU A O 1
ATOM 1933 N N . VAL A 1 241 ? 26.828 13.461 2.775 1 81.62 241 VAL A N 1
ATOM 1934 C CA . VAL A 1 241 ? 28.016 14.312 2.814 1 81.62 241 VAL A CA 1
ATOM 1935 C C . VAL A 1 241 ? 27.625 15.734 3.189 1 81.62 241 VAL A C 1
ATOM 1937 O O . VAL A 1 241 ? 26.547 16.203 2.82 1 81.62 241 VAL A O 1
ATOM 1940 N N . LEU A 1 242 ? 28.516 16.422 4.008 1 80.25 242 LEU A N 1
ATOM 1941 C CA . LEU A 1 242 ? 28.281 17.828 4.34 1 80.25 242 LEU A CA 1
ATOM 1942 C C . LEU A 1 242 ? 28.375 18.703 3.1 1 80.25 242 LEU A C 1
ATOM 1944 O O . LEU A 1 242 ? 29.344 18.594 2.334 1 80.25 242 LEU A O 1
ATOM 1948 N N . GLY A 1 243 ? 27.328 19.453 2.887 1 76.94 243 GLY A N 1
ATOM 1949 C CA . GLY A 1 243 ? 27.328 20.344 1.744 1 76.94 243 GLY A CA 1
ATOM 1950 C C . GLY A 1 243 ? 28.312 21.5 1.896 1 76.94 243 GLY A C 1
ATOM 1951 O O . GLY A 1 243 ? 28.547 21.984 3.006 1 76.94 243 GLY A O 1
ATOM 1952 N N . LYS A 1 244 ? 29.281 21.859 0.821 1 64.5 244 LYS A N 1
ATOM 1953 C CA . LYS A 1 244 ? 30.219 22.984 0.841 1 64.5 244 LYS A CA 1
ATOM 1954 C C . LYS A 1 244 ? 29.469 24.312 0.895 1 64.5 244 LYS A C 1
ATOM 1956 O O . LYS A 1 244 ? 28.406 24.453 0.286 1 64.5 244 LYS A O 1
ATOM 1961 N N . GLU A 1 245 ? 29.672 25.141 2.012 1 53.75 245 GLU A N 1
ATOM 1962 C CA . GLU A 1 245 ? 29.109 26.484 2.025 1 53.75 245 GLU A CA 1
ATOM 1963 C C . GLU A 1 245 ? 29.406 27.219 0.721 1 53.75 245 GLU A C 1
ATOM 1965 O O . GLU A 1 245 ? 30.562 27.297 0.299 1 53.75 245 GLU A O 1
ATOM 1970 N N . GLU A 1 246 ? 28.828 27.141 -0.286 1 44.22 246 GLU A N 1
ATOM 1971 C CA . GLU A 1 246 ? 29.141 28 -1.425 1 44.22 246 GLU A CA 1
ATOM 1972 C C . GLU A 1 246 ? 29.328 29.453 -0.988 1 44.22 246 GLU A C 1
ATOM 1974 O O . GLU A 1 246 ? 28.5 30 -0.25 1 44.22 246 GLU A O 1
ATOM 1979 N N . THR A 1 247 ? 30.609 30 -0.82 1 36.72 247 THR A N 1
ATOM 1980 C CA . THR A 1 247 ? 30.875 31.438 -0.727 1 36.72 247 THR A CA 1
ATOM 1981 C C . THR A 1 247 ? 29.859 32.219 -1.561 1 36.72 247 THR A C 1
ATOM 1983 O O . THR A 1 247 ? 29.625 31.891 -2.727 1 36.72 247 THR A O 1
ATOM 1986 N N . HIS A 1 248 ? 29.062 32.938 -0.941 1 35.72 248 HIS A N 1
ATOM 1987 C CA . HIS A 1 248 ? 28.156 33.906 -1.554 1 35.72 248 HIS A CA 1
ATOM 1988 C C . HIS A 1 248 ? 28.875 34.719 -2.613 1 35.72 248 HIS A C 1
ATOM 1990 O O . HIS A 1 248 ? 29.75 35.531 -2.289 1 35.72 248 HIS A O 1
ATOM 1996 N N . SER A 1 249 ? 29.5 34.344 -3.674 1 32.88 249 SER A N 1
ATOM 1997 C CA . SER A 1 249 ? 29.656 35.469 -4.59 1 32.88 249 SER A CA 1
ATOM 1998 C C . SER A 1 249 ? 28.406 36.344 -4.629 1 32.88 249 SER A C 1
ATOM 2000 O O . SER A 1 249 ? 27.281 35.812 -4.648 1 32.88 249 SER A O 1
ATOM 2002 N N . ARG A 1 250 ? 28.625 37.75 -4.277 1 35.03 250 ARG A N 1
ATOM 2003 C CA . ARG A 1 250 ? 27.672 38.844 -4.129 1 35.03 250 ARG A CA 1
ATOM 2004 C C . ARG A 1 250 ? 26.531 38.719 -5.133 1 35.03 250 ARG A C 1
ATOM 2006 O O . ARG A 1 250 ? 25.422 39.219 -4.891 1 35.03 250 ARG A O 1
ATOM 2013 N N . ASN A 1 251 ? 26.922 38.688 -6.477 1 32.31 251 ASN A N 1
ATOM 2014 C CA . ASN A 1 251 ? 26.047 39.219 -7.508 1 32.31 251 ASN A CA 1
ATOM 2015 C C . ASN A 1 251 ? 24.906 38.25 -7.832 1 32.31 251 ASN A C 1
ATOM 2017 O O . ASN A 1 251 ? 24.219 38.406 -8.844 1 32.31 251 ASN A O 1
ATOM 2021 N N . SER A 1 252 ? 25.172 37.031 -7.656 1 31.05 252 SER A N 1
ATOM 2022 C CA . SER A 1 252 ? 24.141 36.344 -8.422 1 31.05 252 SER A CA 1
ATOM 2023 C C . SER A 1 252 ? 22.797 36.406 -7.723 1 31.05 252 SER A C 1
ATOM 2025 O O . SER A 1 252 ? 22.656 36 -6.566 1 31.05 252 SER A O 1
ATOM 2027 N N . VAL A 1 253 ? 22.016 37.406 -8.062 1 30.44 253 VAL A N 1
ATOM 2028 C CA . VAL A 1 253 ? 20.594 37.562 -7.777 1 30.44 253 VAL A CA 1
ATOM 2029 C C . VAL A 1 253 ? 19.938 36.156 -7.746 1 30.44 253 VAL A C 1
ATOM 2031 O O . VAL A 1 253 ? 19.969 35.438 -8.742 1 30.44 253 VAL A O 1
ATOM 2034 N N . VAL A 1 254 ? 20.172 35.531 -6.742 1 32.5 254 VAL A N 1
ATOM 2035 C CA . VAL A 1 254 ? 19.344 34.344 -6.652 1 32.5 254 VAL A CA 1
ATOM 2036 C C . VAL A 1 254 ? 17.969 34.625 -7.277 1 32.5 254 VAL A C 1
ATOM 2038 O O . VAL A 1 254 ? 17.219 35.469 -6.785 1 32.5 254 VAL A O 1
ATOM 2041 N N . LYS A 1 255 ? 18 34.656 -8.602 1 30.75 255 LYS A N 1
ATOM 2042 C CA . LYS A 1 255 ? 16.688 34.75 -9.227 1 30.75 255 LYS A CA 1
ATOM 2043 C C . LYS A 1 255 ? 15.656 33.906 -8.453 1 30.75 255 LYS A C 1
ATOM 2045 O O . LYS A 1 255 ? 15.945 32.781 -8.039 1 30.75 255 LYS A O 1
ATOM 2050 N N . GLU A 1 256 ? 14.805 34.594 -7.914 1 29.77 256 GLU A N 1
ATOM 2051 C CA . GLU A 1 256 ? 13.578 33.938 -7.465 1 29.77 256 GLU A CA 1
ATOM 2052 C C . GLU A 1 256 ? 13.195 32.812 -8.398 1 29.77 256 GLU A C 1
ATOM 2054 O O . GLU A 1 256 ? 12.812 33.031 -9.547 1 29.77 256 GLU A O 1
ATOM 2059 N N . GLU A 1 257 ? 14.188 31.938 -8.578 1 29.75 257 GLU A N 1
ATOM 2060 C CA . GLU A 1 257 ? 13.562 30.922 -9.414 1 29.75 257 GLU A CA 1
ATOM 2061 C C . GLU A 1 257 ? 12.055 30.875 -9.211 1 29.75 257 GLU A C 1
ATOM 2063 O O . GLU A 1 257 ? 11.578 30.875 -8.078 1 29.75 257 GLU A O 1
ATOM 2068 N N . LYS A 1 258 ? 11.398 31.516 -10.125 1 29.19 258 LYS A N 1
ATOM 2069 C CA . LYS A 1 258 ? 9.945 31.391 -10.188 1 29.19 258 LYS A CA 1
ATOM 2070 C C . LYS A 1 258 ? 9.492 30.031 -9.641 1 29.19 258 LYS A C 1
ATOM 2072 O O . LYS A 1 258 ? 9.906 28.984 -10.148 1 29.19 258 LYS A O 1
ATOM 2077 N N . VAL A 1 259 ? 9.508 29.938 -8.43 1 31.38 259 VAL A N 1
ATOM 2078 C CA . VAL A 1 259 ? 8.719 28.797 -7.988 1 31.38 259 VAL A CA 1
ATOM 2079 C C . VAL A 1 259 ? 7.664 28.453 -9.031 1 31.38 259 VAL A C 1
ATOM 2081 O O . VAL A 1 259 ? 6.84 29.297 -9.391 1 31.38 259 VAL A O 1
ATOM 2084 N N . PRO A 1 260 ? 8.141 27.891 -10.094 1 29.31 260 PRO A N 1
ATOM 2085 C CA . PRO A 1 260 ? 7.031 27.703 -11.031 1 29.31 260 PRO A CA 1
ATOM 2086 C C . PRO A 1 260 ? 5.664 27.797 -10.359 1 29.31 260 PRO A C 1
ATOM 2088 O O . PRO A 1 260 ? 5.543 27.562 -9.156 1 29.31 260 PRO A O 1
ATOM 2091 N N . TYR A 1 261 ? 4.859 28.719 -10.953 1 27.7 261 TYR A N 1
ATOM 2092 C CA . TYR A 1 261 ? 3.426 28.781 -10.68 1 27.7 261 TYR A CA 1
ATOM 2093 C C . TYR A 1 261 ? 2.883 27.406 -10.32 1 27.7 261 TYR A C 1
ATOM 2095 O O . TYR A 1 261 ? 2.363 26.688 -11.188 1 27.7 261 TYR A O 1
ATOM 2103 N N . ILE A 1 262 ? 3.742 26.531 -10.109 1 31.98 262 ILE A N 1
ATOM 2104 C CA . ILE A 1 262 ? 3.086 25.312 -9.656 1 31.98 262 ILE A CA 1
ATOM 2105 C C . ILE A 1 262 ? 1.894 25.672 -8.773 1 31.98 262 ILE A C 1
ATOM 2107 O O . ILE A 1 262 ? 2 26.516 -7.883 1 31.98 262 ILE A O 1
ATOM 2111 N N . THR A 1 263 ? 0.794 25.344 -9.156 1 32.75 263 THR A N 1
ATOM 2112 C CA . THR A 1 263 ? -0.502 25.484 -8.508 1 32.75 263 THR A CA 1
ATOM 2113 C C . THR A 1 263 ? -0.341 25.578 -6.992 1 32.75 263 THR A C 1
ATOM 2115 O O . THR A 1 263 ? 0.692 25.188 -6.449 1 32.75 263 THR A O 1
ATOM 2118 N N . LYS A 1 264 ? -1.14 26.375 -6.234 1 37.47 264 LYS A N 1
ATOM 2119 C CA . LYS A 1 264 ? -1.194 26.625 -4.797 1 37.47 264 LYS A CA 1
ATOM 2120 C C . LYS A 1 264 ? -0.682 25.438 -4.004 1 37.47 264 LYS A C 1
ATOM 2122 O O . LYS A 1 264 ? -1.249 24.344 -4.086 1 37.47 264 LYS A O 1
ATOM 2127 N N . ARG A 1 265 ? 0.486 25.25 -3.785 1 41 265 ARG A N 1
ATOM 2128 C CA . ARG A 1 265 ? 1.247 24.344 -2.926 1 41 265 ARG A CA 1
ATOM 2129 C C . ARG A 1 265 ? 0.482 24.031 -1.646 1 41 265 ARG A C 1
ATOM 2131 O O . ARG A 1 265 ? 0.23 24.922 -0.832 1 41 265 ARG A O 1
ATOM 2138 N N . ASP A 1 266 ? -0.462 23.125 -1.705 1 44.84 266 ASP A N 1
ATOM 2139 C CA . ASP A 1 266 ? -1.163 22.641 -0.519 1 44.84 266 ASP A CA 1
ATOM 2140 C C . ASP A 1 266 ? -0.179 22.156 0.54 1 44.84 266 ASP A C 1
ATOM 2142 O O . ASP A 1 266 ? 0.364 21.047 0.425 1 44.84 266 ASP A O 1
ATOM 2146 N N . TYR A 1 267 ? 0.31 23.188 1.24 1 46.75 267 TYR A N 1
ATOM 2147 C CA . TYR A 1 267 ? 1.252 22.984 2.336 1 46.75 267 TYR A CA 1
ATOM 2148 C C . TYR A 1 267 ? 0.915 21.719 3.125 1 46.75 267 TYR A C 1
ATOM 2150 O O . TYR A 1 267 ? 1.811 21.047 3.629 1 46.75 267 TYR A O 1
ATOM 2158 N N . ALA A 1 268 ? -0.416 21.625 3.154 1 47.47 268 ALA A N 1
ATOM 2159 C CA . ALA A 1 268 ? -0.806 20.422 3.889 1 47.47 268 ALA A CA 1
ATOM 2160 C C . ALA A 1 268 ? -0.28 19.156 3.203 1 47.47 268 ALA A C 1
ATOM 2162 O O . ALA A 1 268 ? 0.232 18.25 3.863 1 47.47 268 ALA A O 1
ATOM 2163 N N . LYS A 1 269 ? -0.425 19.25 1.961 1 50.59 269 LYS A N 1
ATOM 2164 C CA . LYS A 1 269 ? 0.105 18.141 1.179 1 50.59 269 LYS A CA 1
ATOM 2165 C C . LYS A 1 269 ? 1.622 18.047 1.317 1 50.59 269 LYS A C 1
ATOM 2167 O O . LYS A 1 269 ? 2.176 16.953 1.395 1 50.59 269 LYS A O 1
ATOM 2172 N N . GLU A 1 270 ? 2.121 19.156 1.434 1 54.25 270 GLU A N 1
ATOM 2173 C CA . GLU A 1 270 ? 3.574 19.203 1.562 1 54.25 270 GLU A CA 1
ATOM 2174 C C . GLU A 1 270 ? 4.023 18.641 2.91 1 54.25 270 GLU A C 1
ATOM 2176 O O . GLU A 1 270 ? 5.059 17.984 3 1 54.25 270 GLU A O 1
ATOM 2181 N N . ALA A 1 271 ? 3.125 19.031 3.84 1 52.94 271 ALA A N 1
ATOM 2182 C CA . ALA A 1 271 ? 3.457 18.516 5.164 1 52.94 271 ALA A CA 1
ATOM 2183 C C . ALA A 1 271 ? 3.484 16.984 5.16 1 52.94 271 ALA A C 1
ATOM 2185 O O . ALA A 1 271 ? 4.359 16.375 5.781 1 52.94 271 ALA A O 1
ATOM 2186 N N . ILE A 1 272 ? 2.506 16.422 4.43 1 50.78 272 ILE A N 1
ATOM 2187 C CA . ILE A 1 272 ? 2.408 14.977 4.301 1 50.78 272 ILE A CA 1
ATOM 2188 C C . ILE A 1 272 ? 3.627 14.438 3.555 1 50.78 272 ILE A C 1
ATOM 2190 O O . ILE A 1 272 ? 4.207 13.422 3.947 1 50.78 272 ILE A O 1
ATOM 2194 N N . ARG A 1 273 ? 3.918 15.094 2.402 1 51.62 273 ARG A N 1
ATOM 2195 C CA . ARG A 1 273 ? 5.078 14.711 1.598 1 51.62 273 ARG A CA 1
ATOM 2196 C C . ARG A 1 273 ? 6.324 14.586 2.463 1 51.62 273 ARG A C 1
ATOM 2198 O O . ARG A 1 273 ? 7.141 13.688 2.254 1 51.62 273 ARG A O 1
ATOM 2205 N N . ASN A 1 274 ? 6.238 15.398 3.461 1 55.31 274 ASN A N 1
ATOM 2206 C CA . ASN A 1 274 ? 7.453 15.555 4.254 1 55.31 274 ASN A CA 1
ATOM 2207 C C . ASN A 1 274 ? 7.652 14.375 5.203 1 55.31 274 ASN A C 1
ATOM 2209 O O . ASN A 1 274 ? 8.789 13.984 5.484 1 55.31 274 ASN A O 1
ATOM 2213 N N . THR A 1 275 ? 6.516 13.594 5.367 1 57.88 275 THR A N 1
ATOM 2214 C CA . THR A 1 275 ? 6.676 12.523 6.352 1 57.88 275 THR A CA 1
ATOM 2215 C C . THR A 1 275 ? 7.355 11.312 5.723 1 57.88 275 THR A C 1
ATOM 2217 O O . THR A 1 275 ? 8.195 10.672 6.359 1 57.88 275 THR A O 1
ATOM 2220 N N . GLU A 1 276 ? 7.09 11.047 4.516 1 61.62 276 GLU A N 1
ATOM 2221 C CA . GLU A 1 276 ? 7.645 9.836 3.91 1 61.62 276 GLU A CA 1
ATOM 2222 C C . GLU A 1 276 ? 9.164 9.93 3.795 1 61.62 276 GLU A C 1
ATOM 2224 O O . GLU A 1 276 ? 9.875 8.961 4.094 1 61.62 276 GLU A O 1
ATOM 2229 N N . LYS A 1 277 ? 9.672 11.031 3.471 1 74.56 277 LYS A N 1
ATOM 2230 C CA . LYS A 1 277 ? 11.109 11.234 3.334 1 74.56 277 LYS A CA 1
ATOM 2231 C C . LYS A 1 277 ? 11.758 11.516 4.688 1 74.56 277 LYS A C 1
ATOM 2233 O O . LYS A 1 277 ? 12.984 11.453 4.824 1 74.56 277 LYS A O 1
ATOM 2238 N N . GLY A 1 278 ? 10.844 11.602 5.566 1 77.31 278 GLY A N 1
ATOM 2239 C CA . GLY A 1 278 ? 11.336 11.922 6.898 1 77.31 278 GLY A CA 1
ATOM 2240 C C . GLY A 1 278 ? 12.18 10.82 7.508 1 77.31 278 GLY A C 1
ATOM 2241 O O . GLY A 1 278 ? 13.32 11.062 7.922 1 77.31 278 GLY A O 1
ATOM 2242 N N . LEU A 1 279 ? 11.688 9.609 7.355 1 76.88 279 LEU A N 1
ATOM 2243 C CA . LEU A 1 279 ? 12.398 8.484 7.949 1 76.88 279 LEU A CA 1
ATOM 2244 C C . LEU A 1 279 ? 13.711 8.227 7.227 1 76.88 279 LEU A C 1
ATOM 2246 O O . LEU A 1 279 ? 14.727 7.93 7.867 1 76.88 279 LEU A O 1
ATOM 2250 N N . GLN A 1 280 ? 13.664 8.352 5.945 1 80.81 280 GLN A N 1
ATOM 2251 C CA . GLN A 1 280 ? 14.867 8.164 5.141 1 80.81 280 GLN A CA 1
ATOM 2252 C C . GLN A 1 280 ? 15.961 9.148 5.543 1 80.81 280 GLN A C 1
ATOM 2254 O O . GLN A 1 280 ? 17.109 8.766 5.727 1 80.81 280 GLN A O 1
ATOM 2259 N N . GLY A 1 281 ? 15.609 10.32 5.652 1 87.44 281 GLY A N 1
ATOM 2260 C CA . GLY A 1 281 ? 16.562 11.344 6.059 1 87.44 281 GLY A CA 1
ATOM 2261 C C . GLY A 1 281 ? 17.109 11.141 7.461 1 87.44 281 GLY A C 1
ATOM 2262 O O . GLY A 1 281 ? 18.281 11.391 7.715 1 87.44 281 GLY A O 1
ATOM 2263 N N . GLU A 1 282 ? 16.266 10.641 8.359 1 87.5 282 GLU A N 1
ATOM 2264 C CA . GLU A 1 282 ? 16.688 10.398 9.734 1 87.5 282 GLU A CA 1
ATOM 2265 C C . GLU A 1 282 ? 17.781 9.328 9.805 1 87.5 282 GLU A C 1
ATOM 2267 O O . GLU A 1 282 ? 18.781 9.492 10.516 1 87.5 282 GLU A O 1
ATOM 2272 N N . TYR A 1 283 ? 17.625 8.328 9.023 1 85.12 283 TYR A N 1
ATOM 2273 C CA . TYR A 1 283 ? 18.625 7.258 9.055 1 85.12 283 TYR A CA 1
ATOM 2274 C C . TYR A 1 283 ? 19.938 7.723 8.43 1 85.12 283 TYR A C 1
ATOM 2276 O O . TYR A 1 283 ? 21.016 7.332 8.883 1 85.12 283 TYR A O 1
ATOM 2284 N N . LEU A 1 284 ? 19.859 8.469 7.367 1 89.5 284 LEU A N 1
ATOM 2285 C CA . LEU A 1 284 ? 21.062 9.047 6.789 1 89.5 284 LEU A CA 1
ATOM 2286 C C . LEU A 1 284 ? 21.828 9.883 7.816 1 89.5 284 LEU A C 1
ATOM 2288 O O . LEU A 1 284 ? 23.047 9.812 7.906 1 89.5 284 LEU A O 1
ATOM 2292 N N . VAL A 1 285 ? 21.078 10.641 8.602 1 93.31 285 VAL A N 1
ATOM 2293 C CA . VAL A 1 285 ? 21.672 11.523 9.594 1 93.31 285 VAL A CA 1
ATOM 2294 C C . VAL A 1 285 ? 22.281 10.688 10.719 1 93.31 285 VAL A C 1
ATOM 2296 O O . VAL A 1 285 ? 23.359 11.023 11.227 1 93.31 285 VAL A O 1
ATOM 2299 N N . ILE A 1 286 ? 21.609 9.625 11.086 1 91.38 286 ILE A N 1
ATOM 2300 C CA . ILE A 1 286 ? 22.141 8.742 12.117 1 91.38 286 ILE A CA 1
ATOM 2301 C C . ILE A 1 286 ? 23.484 8.172 11.672 1 91.38 286 ILE A C 1
ATOM 2303 O O . ILE A 1 286 ? 24.453 8.164 12.438 1 91.38 286 ILE A O 1
ATOM 2307 N N . ASN A 1 287 ? 23.547 7.73 10.469 1 89.81 287 ASN A N 1
ATOM 2308 C CA . ASN A 1 287 ? 24.812 7.211 9.93 1 89.81 287 ASN A CA 1
ATOM 2309 C C . ASN A 1 287 ? 25.891 8.281 9.914 1 89.81 287 ASN A C 1
ATOM 2311 O O . ASN A 1 287 ? 27.047 8 10.266 1 89.81 287 ASN A O 1
ATOM 2315 N N . TYR A 1 288 ? 25.531 9.43 9.508 1 93.56 288 TYR A N 1
ATOM 2316 C CA . TYR A 1 288 ? 26.469 10.555 9.484 1 93.56 288 TYR A CA 1
ATOM 2317 C C . TYR A 1 288 ? 27 10.844 10.883 1 93.56 288 TYR A C 1
ATOM 2319 O O . TYR A 1 288 ? 28.203 11.047 11.055 1 93.56 288 TYR A O 1
ATOM 2327 N N . GLU A 1 289 ? 26.094 10.891 11.867 1 95.06 289 GLU A N 1
ATOM 2328 C CA . GLU A 1 289 ? 26.484 11.195 13.242 1 95.06 289 GLU A CA 1
ATOM 2329 C C . GLU A 1 289 ? 27.406 10.109 13.805 1 95.06 289 GLU A C 1
ATOM 2331 O O . GLU A 1 289 ? 28.344 10.406 14.539 1 95.06 289 GLU A O 1
ATOM 2336 N N . LYS A 1 290 ? 27.094 8.875 13.469 1 94.25 290 LYS A N 1
ATOM 2337 C CA . LYS A 1 290 ? 27.953 7.781 13.914 1 94.25 290 LYS A CA 1
ATOM 2338 C C . LYS A 1 290 ? 29.391 7.957 13.406 1 94.25 290 LYS A C 1
ATOM 2340 O O . LYS A 1 290 ? 30.344 7.855 14.172 1 94.25 290 LYS A O 1
ATOM 2345 N N . GLU A 1 291 ? 29.484 8.242 12.164 1 93.19 291 GLU A N 1
ATOM 2346 C CA . GLU A 1 291 ? 30.797 8.453 11.555 1 93.19 291 GLU A CA 1
ATOM 2347 C C . GLU A 1 291 ? 31.5 9.664 12.164 1 93.19 291 GLU A C 1
ATOM 2349 O O . GLU A 1 291 ? 32.688 9.625 12.422 1 93.19 291 GLU A O 1
ATOM 2354 N N . ARG A 1 292 ? 30.734 10.719 12.359 1 93.88 292 ARG A N 1
ATOM 2355 C CA . ARG A 1 292 ? 31.281 11.945 12.938 1 93.88 292 ARG A CA 1
ATOM 2356 C C . ARG A 1 292 ? 31.844 11.688 14.336 1 93.88 292 ARG A C 1
ATOM 2358 O O . ARG A 1 292 ? 32.938 12.148 14.664 1 93.88 292 ARG A O 1
ATOM 2365 N N . LEU A 1 293 ? 31.156 10.938 15.156 1 95.94 293 LEU A N 1
ATOM 2366 C CA . LEU A 1 293 ? 31.531 10.695 16.547 1 95.94 293 LEU A CA 1
ATOM 2367 C C . LEU A 1 293 ? 32.75 9.789 16.609 1 95.94 293 LEU A C 1
ATOM 2369 O O . LEU A 1 293 ? 33.594 9.961 17.484 1 95.94 293 LEU A O 1
ATOM 2373 N N . ILE A 1 294 ? 32.906 8.883 15.703 1 95.69 294 ILE A N 1
ATOM 2374 C CA . ILE A 1 294 ? 34 7.902 15.727 1 95.69 294 ILE A CA 1
ATOM 2375 C C . ILE A 1 294 ? 35.312 8.578 15.359 1 95.69 294 ILE A C 1
ATOM 2377 O O . ILE A 1 294 ? 36.375 8.141 15.789 1 95.69 294 ILE A O 1
ATOM 2381 N N . LYS A 1 295 ? 35.219 9.656 14.648 1 94.44 295 LYS A N 1
ATOM 2382 C CA . LYS A 1 295 ? 36.406 10.336 14.148 1 94.44 295 LYS A CA 1
ATOM 2383 C C . LYS A 1 295 ? 37.156 11.031 15.281 1 94.44 295 LYS A C 1
ATOM 2385 O O . LYS A 1 295 ? 38.375 11.32 15.156 1 94.44 295 LYS A O 1
ATOM 2390 N N . ASN A 1 296 ? 36.5 11.344 16.391 1 93.31 296 ASN A N 1
ATOM 2391 C CA . ASN A 1 296 ? 37.125 12 17.531 1 93.31 296 ASN A CA 1
ATOM 2392 C C . ASN A 1 296 ? 37.156 11.07 18.75 1 93.31 296 ASN A C 1
ATOM 2394 O O . ASN A 1 296 ? 36.156 10.492 19.125 1 93.31 296 ASN A O 1
ATOM 2398 N N . SER A 1 297 ? 38.281 10.969 19.359 1 93.5 297 SER A N 1
ATOM 2399 C CA . SER A 1 297 ? 38.5 10.055 20.469 1 93.5 297 SER A CA 1
ATOM 2400 C C . SER A 1 297 ? 37.594 10.391 21.656 1 93.5 297 SER A C 1
ATOM 2402 O O . SER A 1 297 ? 37.188 9.508 22.422 1 93.5 297 SER A O 1
ATOM 2404 N N . ILE A 1 298 ? 37.281 11.633 21.828 1 94.5 298 ILE A N 1
ATOM 2405 C CA . ILE A 1 298 ? 36.5 12.078 22.969 1 94.5 298 ILE A CA 1
ATOM 2406 C C . ILE A 1 298 ? 35.031 11.641 22.781 1 94.5 298 ILE A C 1
ATOM 2408 O O . ILE A 1 298 ? 34.375 11.25 23.734 1 94.5 298 ILE A O 1
ATOM 2412 N N . THR A 1 299 ? 34.562 11.672 21.547 1 95.19 299 THR A N 1
ATOM 2413 C CA . THR A 1 299 ? 33.156 11.406 21.297 1 95.19 299 THR A CA 1
ATOM 2414 C C . THR A 1 299 ? 32.938 9.961 20.828 1 95.19 299 THR A C 1
ATOM 2416 O O . THR A 1 299 ? 31.812 9.461 20.812 1 95.19 299 THR A O 1
ATOM 2419 N N . LYS A 1 300 ? 33.969 9.211 20.469 1 96.25 300 LYS A N 1
ATOM 2420 C CA . LYS A 1 300 ? 33.938 7.875 19.891 1 96.25 300 LYS A CA 1
ATOM 2421 C C . LYS A 1 300 ? 33.094 6.938 20.766 1 96.25 300 LYS A C 1
ATOM 2423 O O . LYS A 1 300 ? 32.281 6.156 20.25 1 96.25 300 LYS A O 1
ATOM 2428 N N . PRO A 1 301 ? 33.219 7.02 22.125 1 95.75 301 PRO A N 1
ATOM 2429 C CA . PRO A 1 301 ? 32.438 6.105 22.969 1 95.75 301 PRO A CA 1
ATOM 2430 C C . PRO A 1 301 ? 30.938 6.344 22.875 1 95.75 301 PRO A C 1
ATOM 2432 O O . PRO A 1 301 ? 30.141 5.492 23.281 1 95.75 301 PRO A O 1
ATOM 2435 N N . TYR A 1 302 ? 30.578 7.457 22.344 1 96.25 302 TYR A N 1
ATOM 2436 C CA . TYR A 1 302 ? 29.172 7.836 22.328 1 96.25 302 TYR A CA 1
ATOM 2437 C C . TYR A 1 302 ? 28.531 7.484 21 1 96.25 302 TYR A C 1
ATOM 2439 O O . TYR A 1 302 ? 27.328 7.691 20.812 1 96.25 302 TYR A O 1
ATOM 2447 N N . ALA A 1 303 ? 29.234 6.949 20.047 1 95.31 303 ALA A N 1
ATOM 2448 C CA . ALA A 1 303 ? 28.734 6.621 18.719 1 95.31 303 ALA A CA 1
ATOM 2449 C C . ALA A 1 303 ? 27.609 5.582 18.797 1 95.31 303 ALA A C 1
ATOM 2451 O O . ALA A 1 303 ? 26.656 5.617 18.016 1 95.31 303 ALA A O 1
ATOM 2452 N N . ASP A 1 304 ? 27.672 4.75 19.797 1 94.06 304 ASP A N 1
ATOM 2453 C CA . ASP A 1 304 ? 26.672 3.699 19.953 1 94.06 304 ASP A CA 1
ATOM 2454 C C . ASP A 1 304 ? 25.547 4.141 20.891 1 94.06 304 ASP A C 1
ATOM 2456 O O . ASP A 1 304 ? 24.625 3.375 21.156 1 94.06 304 ASP A O 1
ATOM 2460 N N . LYS A 1 305 ? 25.609 5.363 21.344 1 94.31 305 LYS A N 1
ATOM 2461 C CA . LYS A 1 305 ? 24.609 5.859 22.281 1 94.31 305 LYS A CA 1
ATOM 2462 C C . LYS A 1 305 ? 23.609 6.785 21.594 1 94.31 305 LYS A C 1
ATOM 2464 O O . LYS A 1 305 ? 22.703 7.316 22.234 1 94.31 305 LYS A O 1
ATOM 2469 N N . ILE A 1 306 ? 23.859 6.98 20.312 1 94.56 306 ILE A N 1
ATOM 2470 C CA . ILE A 1 306 ? 22.906 7.766 19.531 1 94.56 306 ILE A CA 1
ATOM 2471 C C . ILE A 1 306 ? 21.5 7.172 19.688 1 94.56 306 ILE A C 1
ATOM 2473 O O . ILE A 1 306 ? 21.328 5.953 19.594 1 94.56 306 ILE A O 1
ATOM 2477 N N . ASN A 1 307 ? 20.5 8.062 19.938 1 91.69 307 ASN A N 1
ATOM 2478 C CA . ASN A 1 307 ? 19.141 7.602 20.156 1 91.69 307 ASN A CA 1
ATOM 2479 C C . ASN A 1 307 ? 18.188 8.148 19.109 1 91.69 307 ASN A C 1
ATOM 2481 O O . ASN A 1 307 ? 18.031 9.359 18.969 1 91.69 307 ASN A O 1
ATOM 2485 N N . HIS A 1 308 ? 17.719 7.27 18.297 1 86.44 308 HIS A N 1
ATOM 2486 C CA . HIS A 1 308 ? 16.609 7.598 17.391 1 86.44 308 HIS A CA 1
ATOM 2487 C C . HIS A 1 308 ? 15.281 7.629 18.141 1 86.44 308 HIS A C 1
ATOM 2489 O O . HIS A 1 308 ? 14.75 6.578 18.5 1 86.44 308 HIS A O 1
ATOM 2495 N N . VAL A 1 309 ? 14.805 8.875 18.375 1 79 309 VAL A N 1
ATOM 2496 C CA . VAL A 1 309 ? 13.648 9.023 19.25 1 79 309 VAL A CA 1
ATOM 2497 C C . VAL A 1 309 ? 12.367 8.688 18.484 1 79 309 VAL A C 1
ATOM 2499 O O . VAL A 1 309 ? 12.141 9.203 17.391 1 79 309 VAL A O 1
ATOM 2502 N N . ALA A 1 310 ? 11.977 7.418 18.5 1 57.66 310 ALA A N 1
ATOM 2503 C CA . ALA A 1 310 ? 10.742 6.992 17.844 1 57.66 310 ALA A CA 1
ATOM 2504 C C . ALA A 1 310 ? 9.539 7.754 18.391 1 57.66 310 ALA A C 1
ATOM 2506 O O . ALA A 1 310 ? 9.562 8.227 19.531 1 57.66 310 ALA A O 1
ATOM 2507 N N . GLU A 1 311 ? 8.695 8.344 17.5 1 52.5 311 GLU A N 1
ATOM 2508 C CA . GLU A 1 311 ? 7.523 9.133 17.859 1 52.5 311 GLU A CA 1
ATOM 2509 C C . GLU A 1 311 ? 6.746 8.484 19 1 52.5 311 GLU A C 1
ATOM 2511 O O . GLU A 1 311 ? 6.016 7.512 18.781 1 52.5 311 GLU A O 1
ATOM 2516 N N . SER A 1 312 ? 7.43 8.109 20.031 1 40.56 312 SER A N 1
ATOM 2517 C CA . SER A 1 312 ? 6.605 7.707 21.172 1 40.56 312 SER A CA 1
ATOM 2518 C C . SER A 1 312 ? 5.723 8.852 21.641 1 40.56 312 SER A C 1
ATOM 2520 O O . SER A 1 312 ? 6.219 9.867 22.125 1 40.56 312 SER A O 1
ATOM 2522 N N . GLY A 1 313 ? 4.461 8.898 21.328 1 42.28 313 GLY A N 1
ATOM 2523 C CA . GLY A 1 313 ? 3.318 9.648 21.828 1 42.28 313 GLY A CA 1
ATOM 2524 C C . GLY A 1 313 ? 3.543 11.148 21.844 1 42.28 313 GLY A C 1
ATOM 2525 O O . GLY A 1 313 ? 2.746 11.898 21.266 1 42.28 313 GLY A O 1
ATOM 2526 N N . ASP A 1 314 ? 4.344 11.852 22.984 1 46 314 ASP A N 1
ATOM 2527 C CA . ASP A 1 314 ? 4.387 13.266 23.328 1 46 314 ASP A CA 1
ATOM 2528 C C . ASP A 1 314 ? 5.355 14.023 22.422 1 46 314 ASP A C 1
ATOM 2530 O O . ASP A 1 314 ? 5.602 15.219 22.609 1 46 314 ASP A O 1
ATOM 2534 N N . GLY A 1 315 ? 5.605 13.68 21.234 1 61.47 315 GLY A N 1
ATOM 2535 C CA . GLY A 1 315 ? 6.555 14.188 20.25 1 61.47 315 GLY A CA 1
ATOM 2536 C C . GLY A 1 315 ? 7.742 14.891 20.875 1 61.47 315 GLY A C 1
ATOM 2537 O O . GLY A 1 315 ? 7.582 15.914 21.547 1 61.47 315 GLY A O 1
ATOM 2538 N N . HIS A 1 316 ? 8.875 14.508 21.219 1 75.81 316 HIS A N 1
ATOM 2539 C CA . HIS A 1 316 ? 10.102 15.008 21.812 1 75.81 316 HIS A CA 1
ATOM 2540 C C . HIS A 1 316 ? 10.539 16.312 21.156 1 75.81 316 HIS A C 1
ATOM 2542 O O . HIS A 1 316 ? 11.312 17.078 21.75 1 75.81 316 HIS A O 1
ATOM 2548 N N . GLY A 1 317 ? 9.914 16.641 20.156 1 84.62 317 GLY A N 1
ATOM 2549 C CA . GLY A 1 317 ? 10.266 17.859 19.422 1 84.62 317 GLY A CA 1
ATOM 2550 C C . GLY A 1 317 ? 11.57 17.75 18.672 1 84.62 317 GLY A C 1
ATOM 2551 O O . GLY A 1 317 ? 12.125 18.75 18.219 1 84.62 317 GLY A O 1
ATOM 2552 N N . TYR A 1 318 ? 12.164 16.578 18.703 1 90.69 318 TYR A N 1
ATOM 2553 C CA . TYR A 1 318 ? 13.352 16.234 17.922 1 90.69 318 TYR A CA 1
ATOM 2554 C C . TYR A 1 318 ? 13.328 14.781 17.5 1 90.69 318 TYR A C 1
ATOM 2556 O O . TYR A 1 318 ? 12.578 13.969 18.047 1 90.69 318 TYR A O 1
ATOM 2564 N N . ASP A 1 319 ? 14.172 14.469 16.516 1 88.19 319 ASP A N 1
ATOM 2565 C CA . ASP A 1 319 ? 14.156 13.125 15.945 1 88.19 319 ASP A CA 1
ATOM 2566 C C . ASP A 1 319 ? 15.281 12.273 16.531 1 88.19 319 ASP A C 1
ATOM 2568 O O . ASP A 1 319 ? 15.148 11.047 16.625 1 88.19 319 ASP A O 1
ATOM 2572 N N . ILE A 1 320 ? 16.453 12.891 16.844 1 92.38 320 ILE A N 1
ATOM 2573 C CA . ILE A 1 320 ? 17.672 12.164 17.203 1 92.38 320 ILE A CA 1
ATOM 2574 C C . ILE A 1 320 ? 18.359 12.867 18.359 1 92.38 320 ILE A C 1
ATOM 2576 O O . ILE A 1 320 ? 18.453 14.094 18.391 1 92.38 320 ILE A O 1
ATOM 2580 N N . ILE A 1 321 ? 18.766 12.117 19.312 1 95.19 321 ILE A N 1
ATOM 2581 C CA . ILE A 1 321 ? 19.703 12.602 20.312 1 95.19 321 ILE A CA 1
ATOM 2582 C C . ILE A 1 321 ? 21.125 12.148 19.969 1 95.19 321 ILE A C 1
ATOM 2584 O O . ILE A 1 321 ? 21.375 10.953 19.781 1 95.19 321 ILE A O 1
ATOM 2588 N N . SER A 1 322 ? 21.953 13.039 19.75 1 97.12 322 SER A N 1
ATOM 2589 C CA . SER A 1 322 ? 23.375 12.766 19.516 1 97.12 322 SER A CA 1
ATOM 2590 C C . SER A 1 322 ? 24.25 13.516 20.5 1 97.12 322 SER A C 1
ATOM 2592 O O . SER A 1 322 ? 23.797 13.914 21.578 1 97.12 322 SER A O 1
ATOM 2594 N N . TYR A 1 323 ? 25.547 13.516 20.219 1 97.06 323 TYR A N 1
ATOM 2595 C CA . TYR A 1 323 ? 26.5 14.055 21.188 1 97.06 323 TYR A CA 1
ATOM 2596 C C . TYR A 1 323 ? 27.531 14.93 20.484 1 97.06 323 TYR A C 1
ATOM 2598 O O . TYR A 1 323 ? 27.75 14.797 19.266 1 97.06 323 TYR A O 1
ATOM 2606 N N . ASP A 1 324 ? 28.062 15.844 21.203 1 95.88 324 ASP A N 1
ATOM 2607 C CA . ASP A 1 324 ? 29.125 16.719 20.719 1 95.88 324 ASP A CA 1
ATOM 2608 C C . ASP A 1 324 ? 30.016 17.188 21.875 1 95.88 324 ASP A C 1
ATOM 2610 O O . ASP A 1 324 ? 29.734 16.922 23.031 1 95.88 324 ASP A O 1
ATOM 2614 N N . ILE A 1 325 ? 31.141 17.766 21.469 1 95 325 ILE A N 1
ATOM 2615 C CA . ILE A 1 325 ? 32.062 18.297 22.469 1 95 325 ILE A CA 1
ATOM 2616 C C . ILE A 1 325 ? 31.516 19.625 23 1 95 325 ILE A C 1
ATOM 2618 O O . ILE A 1 325 ? 31.031 20.469 22.234 1 95 325 ILE A O 1
ATOM 2622 N N . ASN A 1 326 ? 31.5 19.766 24.266 1 93.75 326 ASN A N 1
ATOM 2623 C CA . ASN A 1 326 ? 31.109 21.031 24.875 1 93.75 326 ASN A CA 1
ATOM 2624 C C . ASN A 1 326 ? 32.031 22.156 24.453 1 93.75 326 ASN A C 1
ATOM 2626 O O . ASN A 1 326 ? 33.25 22.109 24.734 1 93.75 326 ASN A O 1
ATOM 2630 N N . PRO A 1 327 ? 31.453 23.078 23.844 1 89.31 327 PRO A N 1
ATOM 2631 C CA . PRO A 1 327 ? 32.312 24.172 23.375 1 89.31 327 PRO A CA 1
ATOM 2632 C C . PRO A 1 327 ? 33.031 24.891 24.516 1 89.31 327 PRO A C 1
ATOM 2634 O O . PRO A 1 327 ? 34.125 25.422 24.344 1 89.31 327 PRO A O 1
ATOM 2637 N N . ASP A 1 328 ? 32.5 24.906 25.688 1 90.88 328 ASP A N 1
ATOM 2638 C CA . ASP A 1 328 ? 33.062 25.609 26.844 1 90.88 328 ASP A CA 1
ATOM 2639 C C . ASP A 1 328 ? 34 24.703 27.656 1 90.88 328 ASP A C 1
ATOM 2641 O O . ASP A 1 328 ? 34.719 25.156 28.531 1 90.88 328 ASP A O 1
ATOM 2645 N N . ALA A 1 329 ? 33.906 23.438 27.391 1 92.12 329 ALA A N 1
ATOM 2646 C CA . ALA A 1 329 ? 34.719 22.453 28.094 1 92.12 329 ALA A CA 1
ATOM 2647 C C . ALA A 1 329 ? 35.125 21.312 27.156 1 92.12 329 ALA A C 1
ATOM 2649 O O . ALA A 1 329 ? 34.469 20.266 27.109 1 92.12 329 ALA A O 1
ATOM 2650 N N . PRO A 1 330 ? 36.188 21.375 26.547 1 86.69 330 PRO A N 1
ATOM 2651 C CA . PRO A 1 330 ? 36.562 20.5 25.438 1 86.69 330 PRO A CA 1
ATOM 2652 C C . PRO A 1 330 ? 36.719 19.031 25.859 1 86.69 330 PRO A C 1
ATOM 2654 O O . PRO A 1 330 ? 36.688 18.141 25.016 1 86.69 330 PRO A O 1
ATOM 2657 N N . ASN A 1 331 ? 36.844 18.734 27.078 1 90.56 331 ASN A N 1
ATOM 2658 C CA . ASN A 1 331 ? 36.969 17.344 27.5 1 90.56 331 ASN A CA 1
ATOM 2659 C C . ASN A 1 331 ? 35.625 16.781 27.969 1 90.56 331 ASN A C 1
ATOM 2661 O O . ASN A 1 331 ? 35.562 15.656 28.453 1 90.56 331 ASN A O 1
ATOM 2665 N N . GLU A 1 332 ? 34.562 17.594 27.734 1 94.38 332 GLU A N 1
ATOM 2666 C CA . GLU A 1 332 ? 33.219 17.172 28.141 1 94.38 332 GLU A CA 1
ATOM 2667 C C . GLU A 1 332 ? 32.344 16.938 26.922 1 94.38 332 GLU A C 1
ATOM 2669 O O . GLU A 1 332 ? 32.406 17.672 25.938 1 94.38 332 GLU A O 1
ATOM 2674 N N . VAL A 1 333 ? 31.547 15.906 27 1 96.38 333 VAL A N 1
ATOM 2675 C CA . VAL A 1 333 ? 30.609 15.578 25.922 1 96.38 333 VAL A CA 1
ATOM 2676 C C . VAL A 1 333 ? 29.203 16.016 26.328 1 96.38 333 VAL A C 1
ATOM 2678 O O . VAL A 1 333 ? 28.781 15.805 27.469 1 96.38 333 VAL A O 1
ATOM 2681 N N . ILE A 1 334 ? 28.531 16.672 25.516 1 96 334 ILE A N 1
ATOM 2682 C CA . ILE A 1 334 ? 27.172 17.125 25.766 1 96 334 ILE A CA 1
ATOM 2683 C C . ILE A 1 334 ? 26.219 16.453 24.781 1 96 334 ILE A C 1
ATOM 2685 O O . ILE A 1 334 ? 26.641 16.016 23.703 1 96 334 ILE A O 1
ATOM 2689 N N . GLU A 1 335 ? 24.906 16.438 25.156 1 96.38 335 GLU A N 1
ATOM 2690 C CA . GLU A 1 335 ? 23.859 15.953 24.266 1 96.38 335 GLU A CA 1
ATOM 2691 C C . GLU A 1 335 ? 23.375 17.047 23.328 1 96.38 335 GLU A C 1
ATOM 2693 O O . GLU A 1 335 ? 23.25 18.203 23.734 1 96.38 335 GLU A O 1
ATOM 2698 N N . ILE A 1 336 ? 23.219 16.734 22.156 1 96.56 336 ILE A N 1
ATOM 2699 C CA . ILE A 1 336 ? 22.578 17.641 21.203 1 96.56 336 ILE A CA 1
ATOM 2700 C C . ILE A 1 336 ? 21.297 17 20.688 1 96.56 336 ILE A C 1
ATOM 2702 O O . ILE A 1 336 ? 21.156 15.781 20.656 1 96.56 336 ILE A O 1
ATOM 2706 N N . TYR A 1 337 ? 20.297 17.812 20.344 1 95.62 337 TYR A N 1
ATOM 2707 C CA . TYR A 1 337 ? 18.969 17.391 19.875 1 95.62 337 TYR A CA 1
ATOM 2708 C C . TYR A 1 337 ? 18.766 17.781 18.422 1 95.62 337 TYR A C 1
ATOM 2710 O O . TYR A 1 337 ? 18.781 18.969 18.078 1 95.62 337 TYR A O 1
ATOM 2718 N N . ILE A 1 338 ? 18.547 16.766 17.625 1 94.81 338 ILE A N 1
ATOM 2719 C CA . ILE A 1 338 ? 18.578 16.984 16.188 1 94.81 338 ILE A CA 1
ATOM 2720 C C . ILE A 1 338 ? 17.172 16.781 15.602 1 94.81 338 ILE A C 1
ATOM 2722 O O . ILE A 1 338 ? 16.562 15.727 15.812 1 94.81 338 ILE A O 1
ATOM 2726 N N . GLU A 1 339 ? 16.578 17.797 14.938 1 92.5 339 GLU A N 1
ATOM 2727 C CA . GLU A 1 339 ? 15.406 17.688 14.078 1 92.5 339 GLU A CA 1
ATOM 2728 C C . GLU A 1 339 ? 15.797 17.578 12.609 1 92.5 339 GLU A C 1
ATOM 2730 O O . GLU A 1 339 ? 16.484 18.453 12.078 1 92.5 339 GLU A O 1
ATOM 2735 N N . VAL A 1 340 ? 15.352 16.5 11.953 1 91.44 340 VAL A N 1
ATOM 2736 C CA . VAL A 1 340 ? 15.781 16.25 10.578 1 91.44 340 VAL A CA 1
ATOM 2737 C C . VAL A 1 340 ? 14.695 16.703 9.609 1 91.44 340 VAL A C 1
ATOM 2739 O O . VAL A 1 340 ? 13.508 16.453 9.82 1 91.44 340 VAL A O 1
ATOM 2742 N N . LYS A 1 341 ? 15.07 17.547 8.633 1 88.69 341 LYS A N 1
ATOM 2743 C CA . LYS A 1 341 ? 14.219 17.969 7.52 1 88.69 341 LYS A CA 1
ATOM 2744 C C . LYS A 1 341 ? 14.82 17.531 6.188 1 88.69 341 LYS A C 1
ATOM 2746 O O . LYS A 1 341 ? 15.922 17.953 5.824 1 88.69 341 LYS A O 1
ATOM 2751 N N . THR A 1 342 ? 14.102 16.688 5.508 1 87.56 342 THR A N 1
ATOM 2752 C CA . THR A 1 342 ? 14.617 16.125 4.27 1 87.56 342 THR A CA 1
ATOM 2753 C C . THR A 1 342 ? 13.891 16.703 3.061 1 87.56 342 THR A C 1
ATOM 2755 O O . THR A 1 342 ? 12.672 16.875 3.086 1 87.56 342 THR A O 1
ATOM 2758 N N . THR A 1 343 ? 14.695 17.109 2.012 1 83.38 343 THR A N 1
ATOM 2759 C CA . THR A 1 343 ? 14.109 17.625 0.779 1 83.38 343 THR A CA 1
ATOM 2760 C C . THR A 1 343 ? 14.852 17.078 -0.44 1 83.38 343 THR A C 1
ATOM 2762 O O . THR A 1 343 ? 16.031 16.734 -0.353 1 83.38 343 THR A O 1
ATOM 2765 N N . THR A 1 344 ? 14.148 16.969 -1.499 1 80.69 344 THR A N 1
ATOM 2766 C CA . THR A 1 344 ? 14.773 16.625 -2.771 1 80.69 344 THR A CA 1
ATOM 2767 C C . THR A 1 344 ? 15.328 17.875 -3.451 1 80.69 344 THR A C 1
ATOM 2769 O O . THR A 1 344 ? 16.109 17.781 -4.391 1 80.69 344 THR A O 1
ATOM 2772 N N . GLY A 1 345 ? 14.898 19.031 -2.914 1 81.88 345 GLY A N 1
ATOM 2773 C CA . GLY A 1 345 ? 15.305 20.297 -3.494 1 81.88 345 GLY A CA 1
ATOM 2774 C C . GLY A 1 345 ? 16.625 20.812 -2.959 1 81.88 345 GLY A C 1
ATOM 2775 O O . GLY A 1 345 ? 17.5 20.016 -2.586 1 81.88 345 GLY A O 1
ATOM 2776 N N . ASN A 1 346 ? 16.781 22.031 -3.074 1 85.44 346 ASN A N 1
ATOM 2777 C CA . ASN A 1 346 ? 18.047 22.625 -2.668 1 85.44 346 ASN A CA 1
ATOM 2778 C C . ASN A 1 346 ? 18.109 22.859 -1.161 1 85.44 346 ASN A C 1
ATOM 2780 O O . ASN A 1 346 ? 17.094 22.719 -0.469 1 85.44 346 ASN A O 1
ATOM 2784 N N . ARG A 1 347 ? 19.25 23.281 -0.613 1 87.94 347 ARG A N 1
ATOM 2785 C CA . ARG A 1 347 ? 19.547 23.359 0.814 1 87.94 347 ARG A CA 1
ATOM 2786 C C . ARG A 1 347 ? 18.703 24.438 1.487 1 87.94 347 ARG A C 1
ATOM 2788 O O . ARG A 1 347 ? 18.453 24.375 2.695 1 87.94 347 ARG A O 1
ATOM 2795 N N . ASP A 1 348 ? 18.219 25.391 0.702 1 87.38 348 ASP A N 1
ATOM 2796 C CA . ASP A 1 348 ? 17.516 26.516 1.312 1 87.38 348 ASP A CA 1
ATOM 2797 C C . ASP A 1 348 ? 16 26.406 1.098 1 87.38 348 ASP A C 1
ATOM 2799 O O . ASP A 1 348 ? 15.266 27.359 1.38 1 87.38 348 ASP A O 1
ATOM 2803 N N . ALA A 1 349 ? 15.617 25.281 0.593 1 85.5 349 ALA A N 1
ATOM 2804 C CA . ALA A 1 349 ? 14.18 25.047 0.455 1 85.5 349 ALA A CA 1
ATOM 2805 C C . ALA A 1 349 ? 13.469 25.203 1.797 1 85.5 349 ALA A C 1
ATOM 2807 O O . ALA A 1 349 ? 14 24.781 2.834 1 85.5 349 ALA A O 1
ATOM 2808 N N . PRO A 1 350 ? 12.297 25.844 1.778 1 84.44 350 PRO A N 1
ATOM 2809 C CA . PRO A 1 350 ? 11.539 25.984 3.027 1 84.44 350 PRO A CA 1
ATOM 2810 C C . PRO A 1 350 ? 11.242 24.641 3.693 1 84.44 350 PRO A C 1
ATOM 2812 O O . PRO A 1 350 ? 11.234 23.609 3.027 1 84.44 350 PRO A O 1
ATOM 2815 N N . PHE A 1 351 ? 11.133 24.672 5.02 1 85.12 351 PHE A N 1
ATOM 2816 C CA . PHE A 1 351 ? 10.742 23.469 5.75 1 85.12 351 PHE A CA 1
ATOM 2817 C C . PHE A 1 351 ? 9.719 23.812 6.828 1 85.12 351 PHE A C 1
ATOM 2819 O O . PHE A 1 351 ? 9.445 24.984 7.094 1 85.12 351 PHE A O 1
ATOM 2826 N N . TYR A 1 352 ? 9.156 22.781 7.398 1 80.25 352 TYR A N 1
ATOM 2827 C CA . TYR A 1 352 ? 8.023 22.984 8.297 1 80.25 352 TYR A CA 1
ATOM 2828 C C . TYR A 1 352 ? 8.367 22.547 9.711 1 80.25 352 TYR A C 1
ATOM 2830 O O . TYR A 1 352 ? 9.141 21.609 9.914 1 80.25 352 TYR A O 1
ATOM 2838 N N . LEU A 1 353 ? 7.758 23.297 10.633 1 83.69 353 LEU A N 1
ATOM 2839 C CA . LEU A 1 353 ? 7.91 22.969 12.047 1 83.69 353 LEU A CA 1
ATOM 2840 C C . LEU A 1 353 ? 6.555 22.953 12.742 1 83.69 353 LEU A C 1
ATOM 2842 O O . LEU A 1 353 ? 5.695 23.797 12.477 1 83.69 353 LEU A O 1
ATOM 2846 N N . SER A 1 354 ? 6.453 21.938 13.578 1 79.38 354 SER A N 1
ATOM 2847 C CA . SER A 1 354 ? 5.289 21.953 14.453 1 79.38 354 SER A CA 1
ATOM 2848 C C . SER A 1 354 ? 5.473 22.922 15.609 1 79.38 354 SER A C 1
ATOM 2850 O O . SER A 1 354 ? 6.594 23.359 15.883 1 79.38 354 SER A O 1
ATOM 2852 N N . ASP A 1 355 ? 4.34 23.266 16.188 1 78.88 355 ASP A N 1
ATOM 2853 C CA . ASP A 1 355 ? 4.395 24.125 17.359 1 78.88 355 ASP A CA 1
ATOM 2854 C C . ASP A 1 355 ? 5.297 23.531 18.438 1 78.88 355 ASP A C 1
ATOM 2856 O O . ASP A 1 355 ? 6.066 24.25 19.078 1 78.88 355 ASP A O 1
ATOM 2860 N N . ASN A 1 356 ? 5.238 22.266 18.594 1 80.69 356 ASN A N 1
ATOM 2861 C CA . ASN A 1 356 ? 6.059 21.578 19.594 1 80.69 356 ASN A CA 1
ATOM 2862 C C . ASN A 1 356 ? 7.543 21.656 19.234 1 80.69 356 ASN A C 1
ATOM 2864 O O . ASN A 1 356 ? 8.375 21.906 20.109 1 80.69 356 ASN A O 1
ATOM 2868 N N . GLU A 1 357 ? 7.82 21.391 18 1 86.44 357 GLU A N 1
ATOM 2869 C CA . GLU A 1 357 ? 9.203 21.5 17.562 1 86.44 357 GLU A CA 1
ATOM 2870 C C . GLU A 1 357 ? 9.75 22.906 17.781 1 86.44 357 GLU A C 1
ATOM 2872 O O . GLU A 1 357 ? 10.891 23.078 18.219 1 86.44 357 GLU A O 1
ATOM 2877 N N . LEU A 1 358 ? 8.992 23.859 17.484 1 88.12 358 LEU A N 1
ATOM 2878 C CA . LEU A 1 358 ? 9.391 25.25 17.656 1 88.12 358 LEU A CA 1
ATOM 2879 C C . LEU A 1 358 ? 9.617 25.562 19.125 1 88.12 358 LEU A C 1
ATOM 2881 O O . LEU A 1 358 ? 10.602 26.219 19.484 1 88.12 358 LEU A O 1
ATOM 2885 N N . ASN A 1 359 ? 8.719 25.109 19.938 1 88.12 359 ASN A N 1
ATOM 2886 C CA . ASN A 1 359 ? 8.828 25.344 21.359 1 88.12 359 ASN A CA 1
ATOM 2887 C C . ASN A 1 359 ? 10.07 24.672 21.953 1 88.12 359 ASN A C 1
ATOM 2889 O O . ASN A 1 359 ? 10.781 25.266 22.766 1 88.12 359 ASN A O 1
ATOM 2893 N N . VAL A 1 360 ? 10.32 23.484 21.562 1 91.38 360 VAL A N 1
ATOM 2894 C CA . VAL A 1 360 ? 11.484 22.75 22.062 1 91.38 360 VAL A CA 1
ATOM 2895 C C . VAL A 1 360 ? 12.766 23.438 21.578 1 91.38 360 VAL A C 1
ATOM 2897 O O . VAL A 1 360 ? 13.75 23.516 22.328 1 91.38 360 VAL A O 1
ATOM 2900 N N . ALA A 1 361 ? 12.758 23.859 20.344 1 93.56 361 ALA A N 1
ATOM 2901 C CA . ALA A 1 361 ? 13.906 24.594 19.828 1 93.56 361 ALA A CA 1
ATOM 2902 C C . ALA A 1 361 ? 14.219 25.812 20.688 1 93.56 361 ALA A C 1
ATOM 2904 O O . ALA A 1 361 ? 15.391 26.125 20.953 1 93.56 361 ALA A O 1
ATOM 2905 N N . ARG A 1 362 ? 13.188 26.469 21.141 1 92.75 362 ARG A N 1
ATOM 2906 C CA . ARG A 1 362 ? 13.352 27.641 22 1 92.75 362 ARG A CA 1
ATOM 2907 C C . ARG A 1 362 ? 13.938 27.25 23.359 1 92.75 362 ARG A C 1
ATOM 2909 O O . ARG A 1 362 ? 14.828 27.922 23.859 1 92.75 362 ARG A O 1
ATOM 2916 N N . ILE A 1 363 ? 13.453 26.188 23.891 1 93.75 363 ILE A N 1
ATOM 2917 C CA . ILE A 1 363 ? 13.836 25.75 25.234 1 93.75 363 ILE A CA 1
ATOM 2918 C C . ILE A 1 363 ? 15.273 25.234 25.219 1 93.75 363 ILE A C 1
ATOM 2920 O O . ILE A 1 363 ? 16.062 25.578 26.094 1 93.75 363 ILE A O 1
ATOM 2924 N N . LYS A 1 364 ? 15.656 24.5 24.25 1 94.44 364 LYS A N 1
ATOM 2925 C CA . LYS A 1 364 ? 16.969 23.859 24.188 1 94.44 364 LYS A CA 1
ATOM 2926 C C . LYS A 1 364 ? 18.031 24.812 23.656 1 94.44 364 LYS A C 1
ATOM 2928 O O . LYS A 1 364 ? 19.234 24.594 23.844 1 94.44 364 LYS A O 1
ATOM 2933 N N . GLY A 1 365 ? 17.625 25.812 22.891 1 92.56 365 GLY A N 1
ATOM 2934 C CA . GLY A 1 365 ? 18.531 26.844 22.422 1 92.56 365 GLY A CA 1
ATOM 2935 C C . GLY A 1 365 ? 19.625 26.297 21.516 1 92.56 365 GLY A C 1
ATOM 2936 O O . GLY A 1 365 ? 19.344 25.609 20.531 1 92.56 365 GLY A O 1
ATOM 2937 N N . GLU A 1 366 ? 20.859 26.422 21.906 1 91.38 366 GLU A N 1
ATOM 2938 C CA . GLU A 1 366 ? 22 26.109 21.078 1 91.38 366 GLU A CA 1
ATOM 2939 C C . GLU A 1 366 ? 22.203 24.594 20.969 1 91.38 366 GLU A C 1
ATOM 2941 O O . GLU A 1 366 ? 22.938 24.125 20.094 1 91.38 366 GLU A O 1
ATOM 2946 N N . LEU A 1 367 ? 21.609 23.891 21.812 1 95.44 367 LEU A N 1
ATOM 2947 C CA . LEU A 1 367 ? 21.75 22.438 21.797 1 95.44 367 LEU A CA 1
ATOM 2948 C C . LEU A 1 367 ? 20.828 21.828 20.734 1 95.44 367 LEU A C 1
ATOM 2950 O O . LEU A 1 367 ? 20.984 20.656 20.375 1 95.44 367 LEU A O 1
ATOM 2954 N N . TYR A 1 368 ? 19.859 22.609 20.297 1 95.5 368 TYR A N 1
ATOM 2955 C CA . TYR A 1 368 ? 18.906 22.172 19.281 1 95.5 368 TYR A CA 1
ATOM 2956 C C . TYR A 1 368 ? 19.406 22.5 17.891 1 95.5 368 TYR A C 1
ATOM 2958 O O . TYR A 1 368 ? 19.781 23.641 17.594 1 95.5 368 TYR A O 1
ATOM 2966 N N . LYS A 1 369 ? 19.484 21.5 17.031 1 95.75 369 LYS A N 1
ATOM 2967 C CA . LYS A 1 369 ? 19.984 21.688 15.672 1 95.75 369 LYS A CA 1
ATOM 2968 C C . LYS A 1 369 ? 19 21.141 14.641 1 95.75 369 LYS A C 1
ATOM 2970 O O . LYS A 1 369 ? 18.375 20.109 14.859 1 95.75 369 LYS A O 1
ATOM 2975 N N . ILE A 1 370 ? 18.875 21.859 13.531 1 95 370 ILE A N 1
ATOM 2976 C CA . ILE A 1 370 ? 18.125 21.359 12.375 1 95 370 ILE A CA 1
ATOM 2977 C C . ILE A 1 370 ? 19.109 20.797 11.344 1 95 370 ILE A C 1
ATOM 2979 O O . ILE A 1 370 ? 19.984 21.516 10.867 1 95 370 ILE A O 1
ATOM 2983 N N . TYR A 1 371 ? 19 19.531 11.078 1 95.06 371 TYR A N 1
ATOM 2984 C CA . TYR A 1 371 ? 19.766 18.906 10.016 1 95.06 371 TYR A CA 1
ATOM 2985 C C . TYR A 1 371 ? 18.969 18.812 8.734 1 95.06 371 TYR A C 1
ATOM 2987 O O . TYR A 1 371 ? 18.047 18 8.617 1 95.06 371 TYR A O 1
ATOM 2995 N N . ARG A 1 372 ? 19.312 19.656 7.809 1 93.5 372 ARG A N 1
ATOM 2996 C CA . ARG A 1 372 ? 18.625 19.703 6.516 1 93.5 372 ARG A CA 1
ATOM 2997 C C . ARG A 1 372 ? 19.312 18.766 5.516 1 93.5 372 ARG A C 1
ATOM 2999 O O . ARG A 1 372 ? 20.391 19.062 5.016 1 93.5 372 ARG A O 1
ATOM 3006 N N . VAL A 1 373 ? 18.703 17.656 5.273 1 92.44 373 VAL A N 1
ATOM 3007 C CA . VAL A 1 373 ? 19.156 16.75 4.223 1 92.44 373 VAL A CA 1
ATOM 3008 C C . VAL A 1 373 ? 18.578 17.188 2.877 1 92.44 373 VAL A C 1
ATOM 3010 O O . VAL A 1 373 ? 17.359 17.172 2.686 1 92.44 373 VAL A O 1
ATOM 3013 N N . TYR A 1 374 ? 19.438 17.625 1.981 1 89.38 374 TYR A N 1
ATOM 3014 C CA . TYR A 1 374 ? 18.953 18.125 0.706 1 89.38 374 TYR A CA 1
ATOM 3015 C C . TYR A 1 374 ? 19.547 17.359 -0.46 1 89.38 374 TYR A C 1
ATOM 3017 O O . TYR A 1 374 ? 20.453 16.531 -0.266 1 89.38 374 TYR A O 1
ATOM 3025 N N . ASP A 1 375 ? 18.984 17.469 -1.639 1 86.31 375 ASP A N 1
ATOM 3026 C CA . ASP A 1 375 ? 19.359 16.688 -2.812 1 86.31 375 ASP A CA 1
ATOM 3027 C C . ASP A 1 375 ? 19.234 15.188 -2.543 1 86.31 375 ASP A C 1
ATOM 3029 O O . ASP A 1 375 ? 20.125 14.414 -2.881 1 86.31 375 ASP A O 1
ATOM 3033 N N . TYR A 1 376 ? 18.172 14.883 -1.869 1 85.12 376 TYR A N 1
ATOM 3034 C CA . TYR A 1 376 ? 18 13.523 -1.358 1 85.12 376 TYR A CA 1
ATOM 3035 C C . TYR A 1 376 ? 18.031 12.508 -2.492 1 85.12 376 TYR A C 1
ATOM 3037 O O . TYR A 1 376 ? 18.531 11.391 -2.32 1 85.12 376 TYR A O 1
ATOM 3045 N N . ASN A 1 377 ? 17.469 12.789 -3.686 1 77.5 377 ASN A N 1
ATOM 3046 C CA . ASN A 1 377 ? 17.281 11.812 -4.754 1 77.5 377 ASN A CA 1
ATOM 3047 C C . ASN A 1 377 ? 18.578 11.586 -5.527 1 77.5 377 ASN A C 1
ATOM 3049 O O . ASN A 1 377 ? 18.672 10.664 -6.336 1 77.5 377 ASN A O 1
ATOM 3053 N N . THR A 1 378 ? 19.594 12.398 -5.316 1 80.75 378 THR A N 1
ATOM 3054 C CA . THR A 1 378 ? 20.891 12.242 -5.953 1 80.75 378 THR A CA 1
ATOM 3055 C C . THR A 1 378 ? 21.953 11.867 -4.926 1 80.75 378 THR A C 1
ATOM 3057 O O . THR A 1 378 ? 21.969 10.734 -4.426 1 80.75 378 THR A O 1
ATOM 3060 N N . VAL A 1 379 ? 22.828 12.781 -4.742 1 81.44 379 VAL A N 1
ATOM 3061 C CA . VAL A 1 379 ? 23.781 12.625 -3.648 1 81.44 379 VAL A CA 1
ATOM 3062 C C . VAL A 1 379 ? 23.359 13.484 -2.463 1 81.44 379 VAL A C 1
ATOM 3064 O O . VAL A 1 379 ? 23.562 14.703 -2.467 1 81.44 379 VAL A O 1
ATOM 3067 N N . PRO A 1 380 ? 22.797 12.75 -1.522 1 88.81 380 PRO A N 1
ATOM 3068 C CA . PRO A 1 380 ? 22.281 13.539 -0.398 1 88.81 380 PRO A CA 1
ATOM 3069 C C . PRO A 1 380 ? 23.391 14.328 0.306 1 88.81 380 PRO A C 1
ATOM 3071 O O . PRO A 1 380 ? 24.484 13.82 0.508 1 88.81 380 PRO A O 1
ATOM 3074 N N . LYS A 1 381 ? 23.062 15.539 0.576 1 93.75 381 LYS A N 1
ATOM 3075 C CA . LYS A 1 381 ? 23.969 16.438 1.287 1 93.75 381 LYS A CA 1
ATOM 3076 C C . LYS A 1 381 ? 23.312 16.984 2.557 1 93.75 381 LYS A C 1
ATOM 3078 O O . LYS A 1 381 ? 22.094 16.891 2.721 1 93.75 381 LYS A O 1
ATOM 3083 N N . LEU A 1 382 ? 24.188 17.531 3.49 1 95.06 382 LEU A N 1
ATOM 3084 C CA . LEU A 1 382 ? 23.703 17.953 4.797 1 95.06 382 LEU A CA 1
ATOM 3085 C C . LEU A 1 382 ? 24.016 19.438 5.039 1 95.06 382 LEU A C 1
ATOM 3087 O O . LEU A 1 382 ? 25.141 19.875 4.762 1 95.06 382 LEU A O 1
ATOM 3091 N N . LYS A 1 383 ? 23.062 20.188 5.371 1 94.31 383 LYS A N 1
ATOM 3092 C CA . LYS A 1 383 ? 23.219 21.516 5.938 1 94.31 383 LYS A CA 1
ATOM 3093 C C . LYS A 1 383 ? 22.766 21.562 7.395 1 94.31 383 LYS A C 1
ATOM 3095 O O . LYS A 1 383 ? 21.656 21.109 7.719 1 94.31 383 LYS A O 1
ATOM 3100 N N . ILE A 1 384 ? 23.609 22.094 8.25 1 94.75 384 ILE A N 1
ATOM 3101 C CA . ILE A 1 384 ? 23.266 22.172 9.664 1 94.75 384 ILE A CA 1
ATOM 3102 C C . ILE A 1 384 ? 22.875 23.594 10.039 1 94.75 384 ILE A C 1
ATOM 3104 O O . ILE A 1 384 ? 23.641 24.531 9.781 1 94.75 384 ILE A O 1
ATOM 3108 N N . ILE A 1 385 ? 21.719 23.719 10.562 1 93.12 385 ILE A N 1
ATOM 3109 C CA . ILE A 1 385 ? 21.25 24.984 11.109 1 93.12 385 ILE A CA 1
ATOM 3110 C C . ILE A 1 385 ? 21.359 24.969 12.633 1 93.12 385 ILE A C 1
ATOM 3112 O O . ILE A 1 385 ? 20.578 24.312 13.312 1 93.12 385 ILE A O 1
ATOM 3116 N N . ASP A 1 386 ? 22.219 25.75 13.156 1 91.06 386 ASP A N 1
ATOM 3117 C CA . ASP A 1 386 ? 22.547 25.703 14.578 1 91.06 386 ASP A CA 1
ATOM 3118 C C . ASP A 1 386 ? 21.625 26.641 15.375 1 91.06 386 ASP A C 1
ATOM 3120 O O . ASP A 1 386 ? 21.5 26.5 16.594 1 91.06 386 ASP A O 1
ATOM 3124 N N . ASN A 1 387 ? 21.078 27.594 14.703 1 90 387 ASN A N 1
ATOM 3125 C CA . ASN A 1 387 ? 20.188 28.547 15.352 1 90 387 ASN A CA 1
ATOM 3126 C C . ASN A 1 387 ? 18.953 28.844 14.492 1 90 387 ASN A C 1
ATOM 3128 O O . ASN A 1 387 ? 19.016 29.656 13.586 1 90 387 ASN A O 1
ATOM 3132 N N . LEU A 1 388 ? 17.891 28.297 14.883 1 90.94 388 LEU A N 1
ATOM 3133 C CA . LEU A 1 388 ? 16.641 28.422 14.148 1 90.94 388 LEU A CA 1
ATOM 3134 C C . LEU A 1 388 ? 16.125 29.859 14.195 1 90.94 388 LEU A C 1
ATOM 3136 O O . LEU A 1 388 ? 15.336 30.266 13.336 1 90.94 388 LEU A O 1
ATOM 3140 N N . PHE A 1 389 ? 16.562 30.641 15.172 1 87.88 389 PHE A N 1
ATOM 3141 C CA . PHE A 1 389 ? 15.984 31.969 15.375 1 87.88 389 PHE A CA 1
ATOM 3142 C C . PHE A 1 389 ? 16.953 33.062 14.906 1 87.88 389 PHE A C 1
ATOM 3144 O O . PHE A 1 389 ? 16.844 34.219 15.32 1 87.88 389 PHE A O 1
ATOM 3151 N N . ASP A 1 390 ? 17.828 32.531 14.102 1 83.44 390 ASP A N 1
ATOM 3152 C CA . ASP A 1 390 ? 18.734 33.469 13.438 1 83.44 390 ASP A CA 1
ATOM 3153 C C . ASP A 1 390 ? 17.984 34.406 12.5 1 83.44 390 ASP A C 1
ATOM 3155 O O . ASP A 1 390 ? 16.922 34.062 11.969 1 83.44 390 ASP A O 1
ATOM 3159 N N . GLU A 1 391 ? 18.5 35.594 12.219 1 80.06 391 GLU A N 1
ATOM 3160 C CA . GLU A 1 391 ? 17.859 36.625 11.398 1 80.06 391 GLU A CA 1
ATOM 3161 C C . GLU A 1 391 ? 17.766 36.188 9.938 1 80.06 391 GLU A C 1
ATOM 3163 O O . GLU A 1 391 ? 17.016 36.75 9.156 1 80.06 391 GLU A O 1
ATOM 3168 N N . THR A 1 392 ? 18.453 35.25 9.633 1 85.81 392 THR A N 1
ATOM 3169 C CA . THR A 1 392 ? 18.484 34.812 8.242 1 85.81 392 THR A CA 1
ATOM 3170 C C . THR A 1 392 ? 17.297 33.875 7.945 1 85.81 392 THR A C 1
ATOM 3172 O O . THR A 1 392 ? 17.078 33.5 6.797 1 85.81 392 THR A O 1
ATOM 3175 N N . LEU A 1 393 ? 16.5 33.625 8.992 1 90.31 393 LEU A N 1
ATOM 3176 C CA . LEU A 1 393 ? 15.367 32.75 8.812 1 90.31 393 LEU A CA 1
ATOM 3177 C C . LEU A 1 393 ? 14.07 33.438 9.242 1 90.31 393 LEU A C 1
ATOM 3179 O O . LEU A 1 393 ? 14.062 34.219 10.188 1 90.31 393 LEU A O 1
ATOM 3183 N N . GLU A 1 394 ? 13.008 33.188 8.469 1 91.06 394 GLU A N 1
ATOM 3184 C CA . GLU A 1 394 ? 11.664 33.625 8.805 1 91.06 394 GLU A CA 1
ATOM 3185 C C . GLU A 1 394 ? 10.742 32.469 9.117 1 91.06 394 GLU A C 1
ATOM 3187 O O . GLU A 1 394 ? 10.734 31.453 8.398 1 91.06 394 GLU A O 1
ATOM 3192 N N . ILE A 1 395 ? 10.008 32.625 10.211 1 89.31 395 ILE A N 1
ATOM 3193 C CA . ILE A 1 395 ? 9.062 31.609 10.633 1 89.31 395 ILE A CA 1
ATOM 3194 C C . ILE A 1 395 ? 7.641 32.156 10.586 1 89.31 395 ILE A C 1
ATOM 3196 O O . ILE A 1 395 ? 7.328 33.156 11.25 1 89.31 395 ILE A O 1
ATOM 3200 N N . LYS A 1 396 ? 6.719 31.516 9.781 1 86 396 LYS A N 1
ATOM 3201 C CA . LYS A 1 396 ? 5.344 31.969 9.609 1 86 396 LYS A CA 1
ATOM 3202 C C . LYS A 1 396 ? 4.355 30.828 9.82 1 86 396 LYS A C 1
ATOM 3204 O O . LYS A 1 396 ? 4.59 29.719 9.359 1 86 396 LYS A O 1
ATOM 3209 N N . PRO A 1 397 ? 3.27 31.125 10.508 1 82.62 397 PRO A N 1
ATOM 3210 C CA . PRO A 1 397 ? 2.254 30.078 10.633 1 82.62 397 PRO A CA 1
ATOM 3211 C C . PRO A 1 397 ? 1.583 29.734 9.305 1 82.62 397 PRO A C 1
ATOM 3213 O O . PRO A 1 397 ? 1.356 30.625 8.477 1 82.62 397 PRO A O 1
ATOM 3216 N N . ILE A 1 398 ? 1.241 28.359 9.125 1 78.94 398 ILE A N 1
ATOM 3217 C CA . ILE A 1 398 ? 0.647 27.984 7.844 1 78.94 398 ILE A CA 1
ATOM 3218 C C . ILE A 1 398 ? -0.591 27.125 8.078 1 78.94 398 ILE A C 1
ATOM 3220 O O . ILE A 1 398 ? -1.401 26.938 7.172 1 78.94 398 ILE A O 1
ATOM 3224 N N . ASN A 1 399 ? -0.66 26.516 9.227 1 81 399 ASN A N 1
ATOM 3225 C CA . ASN A 1 399 ? -1.831 25.719 9.578 1 81 399 ASN A CA 1
ATOM 3226 C C . ASN A 1 399 ? -2.406 26.125 10.93 1 81 399 ASN A C 1
ATOM 3228 O O . ASN A 1 399 ? -1.672 26.578 11.812 1 81 399 ASN A O 1
ATOM 3232 N N . TYR A 1 400 ? -3.727 25.844 11.023 1 82.44 400 TYR A N 1
ATOM 3233 C CA . TYR A 1 400 ? -4.453 26.297 12.203 1 82.44 400 TYR A CA 1
ATOM 3234 C C . TYR A 1 400 ? -5.348 25.188 12.75 1 82.44 400 TYR A C 1
ATOM 3236 O O . TYR A 1 400 ? -5.789 24.312 12 1 82.44 400 TYR A O 1
ATOM 3244 N N . ILE A 1 401 ? -5.527 25.219 14.031 1 84.62 401 ILE A N 1
ATOM 3245 C CA . ILE A 1 401 ? -6.504 24.344 14.68 1 84.62 401 ILE A CA 1
ATOM 3246 C C . ILE A 1 401 ? -7.742 25.141 15.055 1 84.62 401 ILE A C 1
ATOM 3248 O O . ILE A 1 401 ? -7.637 26.297 15.5 1 84.62 401 ILE A O 1
ATOM 3252 N N . VAL A 1 402 ? -8.898 24.609 14.797 1 87 402 VAL A N 1
ATOM 3253 C CA . VAL A 1 402 ? -10.18 25.219 15.148 1 87 402 VAL A CA 1
ATOM 3254 C C . VAL A 1 402 ? -10.852 24.406 16.25 1 87 402 VAL A C 1
ATOM 3256 O O . VAL A 1 402 ? -11.039 23.188 16.109 1 87 402 VAL A O 1
ATOM 3259 N N . LYS A 1 403 ? -11.234 25.062 17.375 1 88.38 403 LYS A N 1
ATOM 3260 C CA . LYS A 1 403 ? -11.875 24.438 18.531 1 88.38 403 LYS A CA 1
ATOM 3261 C C . LYS A 1 403 ? -13.094 25.219 18.984 1 88.38 403 LYS A C 1
ATOM 3263 O O . LYS A 1 403 ? -13.164 26.438 18.797 1 88.38 403 LYS A O 1
ATOM 3268 N N . GLY A 1 404 ? -14.117 24.438 19.562 1 84.44 404 GLY A N 1
ATOM 3269 C CA . GLY A 1 404 ? -15.234 25.109 20.203 1 84.44 404 GLY A CA 1
ATOM 3270 C C . GLY A 1 404 ? -14.844 25.828 21.484 1 84.44 404 GLY A C 1
ATOM 3271 O O . GLY A 1 404 ? -13.977 25.359 22.219 1 84.44 404 GLY A O 1
ATOM 3272 N N . VAL A 1 405 ? -15.297 27.125 21.703 1 75.56 405 VAL A N 1
ATOM 3273 C CA . VAL A 1 405 ? -15.031 27.891 22.922 1 75.56 405 VAL A CA 1
ATOM 3274 C C . VAL A 1 405 ? -16.172 27.656 23.922 1 75.56 405 VAL A C 1
ATOM 3276 O O . VAL A 1 405 ? -17.344 27.609 23.547 1 75.56 405 VAL A O 1
ATOM 3279 N N . ASN A 1 406 ? -15.922 27.156 25.125 1 59.75 406 ASN A N 1
ATOM 3280 C CA . ASN A 1 406 ? -16.922 27.109 26.188 1 59.75 406 ASN A CA 1
ATOM 3281 C C . ASN A 1 406 ? -17.312 28.516 26.656 1 59.75 406 ASN A C 1
ATOM 3283 O O . ASN A 1 406 ? -16.453 29.375 26.797 1 59.75 406 ASN A O 1
ATOM 3287 N N . GLN A 1 407 ? -18.547 29.016 26.531 1 52.34 407 GLN A N 1
ATOM 3288 C CA . GLN A 1 407 ? -19.078 30.297 26.984 1 52.34 407 GLN A CA 1
ATOM 3289 C C . GLN A 1 407 ? -18.516 30.672 28.359 1 52.34 407 GLN A C 1
ATOM 3291 O O . GLN A 1 407 ? -18.453 31.859 28.703 1 52.34 407 GLN A O 1
ATOM 3296 N N . ASN A 1 408 ? -18.359 29.844 29.281 1 47.19 408 ASN A N 1
ATOM 3297 C CA . ASN A 1 408 ? -17.969 30.328 30.594 1 47.19 408 ASN A CA 1
ATOM 3298 C C . ASN A 1 408 ? -16.516 30.812 30.594 1 47.19 408 ASN A C 1
ATOM 3300 O O . ASN A 1 408 ? -16 31.281 31.625 1 47.19 408 ASN A O 1
ATOM 3304 N N . ASP A 1 409 ? -15.727 30.422 29.766 1 44.06 409 ASP A N 1
ATOM 3305 C CA . ASP A 1 409 ? -14.328 30.844 29.797 1 44.06 409 ASP A CA 1
ATOM 3306 C C . ASP A 1 409 ? -14.133 32.156 29.047 1 44.06 409 ASP A C 1
ATOM 3308 O O . ASP A 1 409 ? -13.781 32.156 27.875 1 44.06 409 ASP A O 1
ATOM 3312 N N . LYS A 1 410 ? -14.898 33.156 29.234 1 41.69 410 LYS A N 1
ATOM 3313 C CA . LYS A 1 410 ? -15.016 34.531 28.719 1 41.69 410 LYS A CA 1
ATOM 3314 C C . LYS A 1 410 ? -13.664 35.25 28.734 1 41.69 410 LYS A C 1
ATOM 3316 O O . LYS A 1 410 ? -13.555 36.375 28.281 1 41.69 410 LYS A O 1
ATOM 3321 N N . HIS A 1 411 ? -12.75 34.938 29.641 1 38.66 411 HIS A N 1
ATOM 3322 C CA . HIS A 1 411 ? -11.812 36.031 29.766 1 38.66 411 HIS A CA 1
ATOM 3323 C C . HIS A 1 411 ? -10.898 36.125 28.547 1 38.66 411 HIS A C 1
ATOM 3325 O O . HIS A 1 411 ? -10.484 37.219 28.156 1 38.66 411 HIS A O 1
ATOM 3331 N N . THR A 1 412 ? -9.961 35.156 28.219 1 37.03 412 THR A N 1
ATOM 3332 C CA . THR A 1 412 ? -8.758 35.531 27.5 1 37.03 412 THR A CA 1
ATOM 3333 C C . THR A 1 412 ? -8.977 35.469 25.984 1 37.03 412 THR A C 1
ATOM 3335 O O . THR A 1 412 ? -8.938 34.375 25.406 1 37.03 412 THR A O 1
ATOM 3338 N N . LYS A 1 413 ? -9.852 36.25 25.328 1 40.06 413 LYS A N 1
ATOM 3339 C CA . LYS A 1 413 ? -10.109 36.406 23.906 1 40.06 413 LYS A CA 1
ATOM 3340 C C . LYS A 1 413 ? -8.828 36.781 23.156 1 40.06 413 LYS A C 1
ATOM 3342 O O . LYS A 1 413 ? -8.367 37.906 23.203 1 40.06 413 LYS A O 1
ATOM 3347 N N . ASN A 1 414 ? -7.805 36.031 23.016 1 36.22 414 ASN A N 1
ATOM 3348 C CA . ASN A 1 414 ? -6.781 36.438 22.062 1 36.22 414 ASN A CA 1
ATOM 3349 C C . ASN A 1 414 ? -7.281 36.344 20.625 1 36.22 414 ASN A C 1
ATOM 3351 O O . ASN A 1 414 ? -7.301 35.281 20.031 1 36.22 414 ASN A O 1
ATOM 3355 N N . GLN A 1 415 ? -8.328 37.094 20.156 1 37.81 415 GLN A N 1
ATOM 3356 C CA . GLN A 1 415 ? -8.758 37.25 18.781 1 37.81 415 GLN A CA 1
ATOM 3357 C C . GLN A 1 415 ? -7.578 37.562 17.859 1 37.81 415 GLN A C 1
ATOM 3359 O O . GLN A 1 415 ? -6.637 38.25 18.266 1 37.81 415 GLN A O 1
ATOM 3364 N N . LEU A 1 416 ? -7.375 36.781 16.734 1 44.34 416 LEU A N 1
ATOM 3365 C CA . LEU A 1 416 ? -6.414 37.188 15.719 1 44.34 416 LEU A CA 1
ATOM 3366 C C . LEU A 1 416 ? -6.508 38.688 15.461 1 44.34 416 LEU A C 1
ATOM 3368 O O . LEU A 1 416 ? -7.605 39.25 15.383 1 44.34 416 LEU A O 1
ATOM 3372 N N . PRO A 1 417 ? -5.426 39.469 15.664 1 33.47 417 PRO A N 1
ATOM 3373 C CA . PRO A 1 417 ? -5.547 40.906 15.336 1 33.47 417 PRO A CA 1
ATOM 3374 C C . PRO A 1 417 ? -6.16 41.156 13.961 1 33.47 417 PRO A C 1
ATOM 3376 O O . PRO A 1 417 ? -5.922 40.375 13.031 1 33.47 417 PRO A O 1
ATOM 3379 N N . LYS A 1 418 ? -7.371 41.844 13.875 1 34.16 418 LYS A N 1
ATOM 3380 C CA . LYS A 1 418 ? -8.039 42.344 12.688 1 34.16 418 LYS A CA 1
ATOM 3381 C C . LYS A 1 418 ? -7.023 42.875 11.664 1 34.16 418 LYS A C 1
ATOM 3383 O O . LYS A 1 418 ? -7.305 42.875 10.461 1 34.16 418 LYS A O 1
ATOM 3388 N N . ASN A 1 419 ? -6.008 43.781 12.039 1 28.11 419 ASN A N 1
ATOM 3389 C CA . ASN A 1 419 ? -5.457 44.812 11.172 1 28.11 419 ASN A CA 1
ATOM 3390 C C . ASN A 1 419 ? -4.508 44.219 10.133 1 28.11 419 ASN A C 1
ATOM 3392 O O . ASN A 1 419 ? -3.805 44.969 9.438 1 28.11 419 ASN A O 1
ATOM 3396 N N . THR A 1 420 ? -3.637 43.281 10.242 1 27.12 420 THR A N 1
ATOM 3397 C CA . THR A 1 420 ? -2.627 43.562 9.234 1 27.12 420 THR A CA 1
ATOM 3398 C C . THR A 1 420 ? -3.191 43.375 7.828 1 27.12 420 THR A C 1
ATOM 3400 O O . THR A 1 420 ? -3.377 42.25 7.379 1 27.12 420 THR A O 1
ATOM 3403 N N . LEU A 1 421 ? -4.238 44.125 7.484 1 22.12 421 LEU A N 1
ATOM 3404 C CA . LEU A 1 421 ? -4.391 44.562 6.098 1 22.12 421 LEU A CA 1
ATOM 3405 C C . LEU A 1 421 ? -3.1 45.188 5.57 1 22.12 421 LEU A C 1
ATOM 3407 O O . LEU A 1 421 ? -2.492 46.031 6.234 1 22.12 421 LEU A O 1
ATOM 3411 N N . MET B 1 1 ? 8.75 -29.406 -22.203 1 87.81 1 MET B N 1
ATOM 3412 C CA . MET B 1 1 ? 9.914 -29 -21.422 1 87.81 1 MET B CA 1
ATOM 3413 C C . MET B 1 1 ? 9.508 -28 -20.328 1 87.81 1 MET B C 1
ATOM 3415 O O . MET B 1 1 ? 8.758 -27.062 -20.594 1 87.81 1 MET B O 1
ATOM 3419 N N . ASN B 1 2 ? 9.953 -28.297 -19.125 1 91.31 2 ASN B N 1
ATOM 3420 C CA . ASN B 1 2 ? 9.641 -27.344 -18.062 1 91.31 2 ASN B CA 1
ATOM 3421 C C . ASN B 1 2 ? 10.703 -26.266 -17.953 1 91.31 2 ASN B C 1
ATOM 3423 O O . ASN B 1 2 ? 11.641 -26.219 -18.75 1 91.31 2 ASN B O 1
ATOM 3427 N N . LEU B 1 3 ? 10.602 -25.328 -17.141 1 94.31 3 LEU B N 1
ATOM 3428 C CA . LEU B 1 3 ? 11.438 -24.141 -17.094 1 94.31 3 LEU B CA 1
ATOM 3429 C C . LEU B 1 3 ? 12.875 -24.484 -16.75 1 94.31 3 LEU B C 1
ATOM 3431 O O . LEU B 1 3 ? 13.812 -23.969 -17.359 1 94.31 3 LEU B O 1
ATOM 3435 N N . VAL B 1 4 ? 13.078 -25.406 -15.797 1 95.94 4 VAL B N 1
ATOM 3436 C CA . VAL B 1 4 ? 14.43 -25.812 -15.422 1 95.94 4 VAL B CA 1
ATOM 3437 C C . VAL B 1 4 ? 15.141 -26.406 -16.641 1 95.94 4 VAL B C 1
ATOM 3439 O O . VAL B 1 4 ? 16.297 -26.062 -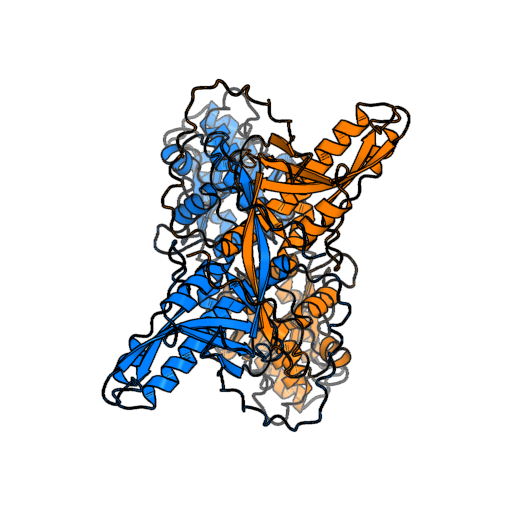16.922 1 95.94 4 VAL B O 1
ATOM 3442 N N . ALA B 1 5 ? 14.43 -27.25 -17.297 1 95.88 5 ALA B N 1
ATOM 3443 C CA . ALA B 1 5 ? 15 -27.891 -18.484 1 95.88 5 ALA B CA 1
ATOM 3444 C C . ALA B 1 5 ? 15.359 -26.844 -19.531 1 95.88 5 ALA B C 1
ATOM 3446 O O . ALA B 1 5 ? 16.391 -26.953 -20.203 1 95.88 5 ALA B O 1
ATOM 3447 N N . LEU B 1 6 ? 14.531 -25.875 -19.734 1 96.31 6 LEU B N 1
ATOM 3448 C CA . LEU B 1 6 ? 14.773 -24.812 -20.703 1 96.31 6 LEU B CA 1
ATOM 3449 C C . LEU B 1 6 ? 16.016 -24.016 -20.328 1 96.31 6 LEU B C 1
ATOM 3451 O O . LEU B 1 6 ? 16.844 -23.719 -21.188 1 96.31 6 LEU B O 1
ATOM 3455 N N . LEU B 1 7 ? 16.172 -23.641 -19.062 1 97.62 7 LEU B N 1
ATOM 3456 C CA . LEU B 1 7 ? 17.312 -22.891 -18.594 1 97.62 7 LEU B CA 1
ATOM 3457 C C . LEU B 1 7 ? 18.609 -23.672 -18.781 1 97.62 7 LEU B C 1
ATOM 3459 O O . LEU B 1 7 ? 19.609 -23.125 -19.234 1 97.62 7 LEU B O 1
ATOM 3463 N N . LYS B 1 8 ? 18.531 -24.922 -18.469 1 97.56 8 LYS B N 1
ATOM 3464 C CA . LYS B 1 8 ? 19.688 -25.781 -18.641 1 97.56 8 LYS B CA 1
ATOM 3465 C C . LYS B 1 8 ? 20.047 -25.938 -20.109 1 97.56 8 LYS B C 1
ATOM 3467 O O . LYS B 1 8 ? 21.234 -25.969 -20.469 1 97.56 8 LYS B O 1
ATOM 3472 N N . TYR B 1 9 ? 19.062 -26.062 -20.938 1 97.06 9 TYR B N 1
ATOM 3473 C CA . TYR B 1 9 ? 19.281 -26.141 -22.375 1 97.06 9 TYR B CA 1
ATOM 3474 C C . TYR B 1 9 ? 20.047 -24.922 -22.875 1 97.06 9 TYR B C 1
ATOM 3476 O O . TYR B 1 9 ? 20.984 -25.062 -23.656 1 97.06 9 TYR B O 1
ATOM 3484 N N . MET B 1 10 ? 19.672 -23.719 -22.422 1 96.56 10 MET B N 1
ATOM 3485 C CA . MET B 1 10 ? 20.344 -22.5 -22.812 1 96.56 10 MET B CA 1
ATOM 3486 C C . MET B 1 10 ? 21.781 -22.453 -22.281 1 96.56 10 MET B C 1
ATOM 3488 O O . MET B 1 10 ? 22.703 -22.078 -23 1 96.56 10 MET B O 1
ATOM 3492 N N . GLN B 1 11 ? 21.906 -22.812 -21.062 1 97.38 11 GLN B N 1
ATOM 3493 C CA . GLN B 1 11 ? 23.219 -22.844 -20.438 1 97.38 11 GLN B CA 1
ATOM 3494 C C . GLN B 1 11 ? 24.172 -23.734 -21.219 1 97.38 11 GLN B C 1
ATOM 3496 O O . GLN B 1 11 ? 25.344 -23.391 -21.391 1 97.38 11 GLN B O 1
ATOM 3501 N N . GLU B 1 12 ? 23.719 -24.812 -21.75 1 96.88 12 GLU B N 1
ATOM 3502 C CA . GLU B 1 12 ? 24.547 -25.828 -22.375 1 96.88 12 GLU B CA 1
ATOM 3503 C C . GLU B 1 12 ? 24.859 -25.469 -23.828 1 96.88 12 GLU B C 1
ATOM 3505 O O . GLU B 1 12 ? 25.891 -25.859 -24.359 1 96.88 12 GLU B O 1
ATOM 3510 N N . ASN B 1 13 ? 24 -24.703 -24.453 1 97.25 13 ASN B N 1
ATOM 3511 C CA . ASN B 1 13 ? 24.109 -24.641 -25.906 1 97.25 13 ASN B CA 1
ATOM 3512 C C . ASN B 1 13 ? 24.359 -23.219 -26.391 1 97.25 13 ASN B C 1
ATOM 3514 O O . ASN B 1 13 ? 24.953 -23.016 -27.453 1 97.25 13 ASN B O 1
ATOM 3518 N N . TYR B 1 14 ? 23.859 -22.188 -25.703 1 96.75 14 TYR B N 1
ATOM 3519 C CA . TYR B 1 14 ? 23.766 -20.828 -26.25 1 96.75 14 TYR B CA 1
ATOM 3520 C C . TYR B 1 14 ? 25.156 -20.297 -26.578 1 96.75 14 TYR B C 1
ATOM 3522 O O . TYR B 1 14 ? 25.375 -19.734 -27.656 1 96.75 14 TYR B O 1
ATOM 3530 N N . GLY B 1 15 ? 26.078 -20.453 -25.625 1 95 15 GLY B N 1
ATOM 3531 C CA . GLY B 1 15 ? 27.422 -19.922 -25.797 1 95 15 GLY B CA 1
ATOM 3532 C C . GLY B 1 15 ? 28.109 -20.438 -27.047 1 95 15 GLY B C 1
ATOM 3533 O O . GLY B 1 15 ? 28.656 -19.656 -27.844 1 95 15 GLY B O 1
ATOM 3534 N N . GLU B 1 16 ? 28.078 -21.688 -27.219 1 95.81 16 GLU B N 1
ATOM 3535 C CA . GLU B 1 16 ? 28.719 -22.328 -28.375 1 95.81 16 GLU B CA 1
ATOM 3536 C C . GLU B 1 16 ? 28.031 -21.922 -29.672 1 95.81 16 GLU B C 1
ATOM 3538 O O . GLU B 1 16 ? 28.703 -21.594 -30.656 1 95.81 16 GLU B O 1
ATOM 3543 N N . GLN B 1 17 ? 26.75 -21.922 -29.656 1 96 17 GLN B N 1
ATOM 3544 C CA . GLN B 1 17 ? 26 -21.641 -30.875 1 96 17 GLN B CA 1
ATOM 3545 C C . GLN B 1 17 ? 26.219 -20.188 -31.328 1 96 17 GLN B C 1
ATOM 3547 O O . GLN B 1 17 ? 26.438 -19.938 -32.5 1 96 17 GLN B O 1
ATOM 3552 N N . ARG B 1 18 ? 26.188 -19.234 -30.422 1 94.81 18 ARG B N 1
ATOM 3553 C CA . ARG B 1 18 ? 26.312 -17.828 -30.781 1 94.81 18 ARG B CA 1
ATOM 3554 C C . ARG B 1 18 ? 27.703 -17.531 -31.344 1 94.81 18 ARG B C 1
ATOM 3556 O O . ARG B 1 18 ? 27.859 -16.641 -32.188 1 94.81 18 ARG B O 1
ATOM 3563 N N . THR B 1 19 ? 28.703 -18.266 -30.828 1 93.69 19 THR B N 1
ATOM 3564 C CA . THR B 1 19 ? 30.094 -18.031 -31.219 1 93.69 19 THR B CA 1
ATOM 3565 C C . THR B 1 19 ? 30.375 -18.609 -32.594 1 93.69 19 THR B C 1
ATOM 3567 O O . THR B 1 19 ? 31.094 -18.016 -33.406 1 93.69 19 THR B O 1
ATOM 3570 N N . ASN B 1 20 ? 29.75 -19.719 -32.906 1 95.25 20 ASN B N 1
ATOM 3571 C CA . ASN B 1 20 ? 30.234 -20.5 -34.031 1 95.25 20 ASN B CA 1
ATOM 3572 C C . ASN B 1 20 ? 29.234 -20.516 -35.188 1 95.25 20 ASN B C 1
ATOM 3574 O O . ASN B 1 20 ? 29.578 -20.891 -36.281 1 95.25 20 ASN B O 1
ATOM 3578 N N . TYR B 1 21 ? 28.047 -20.078 -34.938 1 95.88 21 TYR B N 1
ATOM 3579 C CA . TYR B 1 21 ? 27.016 -20.234 -35.969 1 95.88 21 TYR B CA 1
ATOM 3580 C C . TYR B 1 21 ? 26.141 -18.984 -36.062 1 95.88 21 TYR B C 1
ATOM 3582 O O . TYR B 1 21 ? 25.984 -18.25 -35.062 1 95.88 21 TYR B O 1
ATOM 3590 N N . PRO B 1 22 ? 25.594 -18.719 -37.281 1 94.62 22 PRO B N 1
ATOM 3591 C CA . PRO B 1 22 ? 24.594 -17.641 -37.375 1 94.62 22 PRO B CA 1
ATOM 3592 C C . PRO B 1 22 ? 23.281 -17.984 -36.719 1 94.62 22 PRO B C 1
ATOM 3594 O O . PRO B 1 22 ? 22.906 -19.156 -36.625 1 94.62 22 PRO B O 1
ATOM 3597 N N . MET B 1 23 ? 22.594 -17.047 -36.281 1 93.75 23 MET B N 1
ATOM 3598 C CA . MET B 1 23 ? 21.312 -17.25 -35.594 1 93.75 23 MET B CA 1
ATOM 3599 C C . MET B 1 23 ? 20.234 -17.719 -36.562 1 93.75 23 MET B C 1
ATOM 3601 O O . MET B 1 23 ? 19.406 -18.547 -36.188 1 93.75 23 MET B O 1
ATOM 3605 N N . ALA B 1 24 ? 20.281 -17.078 -37.781 1 92.06 24 ALA B N 1
ATOM 3606 C CA . ALA B 1 24 ? 19.281 -17.406 -38.781 1 92.06 24 ALA B CA 1
ATOM 3607 C C . ALA B 1 24 ? 19.266 -18.906 -39.062 1 92.06 24 ALA B C 1
ATOM 3609 O O . ALA B 1 24 ? 20.297 -19.5 -39.406 1 92.06 24 ALA B O 1
ATOM 3610 N N . GLY B 1 25 ? 18.094 -19.531 -38.844 1 91.31 25 GLY B N 1
ATOM 3611 C CA . GLY B 1 25 ? 17.938 -20.938 -39.125 1 91.31 25 GLY B CA 1
ATOM 3612 C C . GLY B 1 25 ? 18.531 -21.844 -38.094 1 91.31 25 GLY B C 1
ATOM 3613 O O . GLY B 1 25 ? 18.562 -23.062 -38.25 1 91.31 25 GLY B O 1
ATOM 3614 N N . ASN B 1 26 ? 19.031 -21.297 -37 1 94.69 26 ASN B N 1
ATOM 3615 C CA . ASN B 1 26 ? 19.703 -22.078 -35.969 1 94.69 26 ASN B CA 1
ATOM 3616 C C . ASN B 1 26 ? 18.703 -22.922 -35.188 1 94.69 26 ASN B C 1
ATOM 3618 O O . ASN B 1 26 ? 17.688 -22.406 -34.719 1 94.69 26 ASN B O 1
ATOM 3622 N N . GLU B 1 27 ? 19 -24.156 -35.031 1 93.44 27 GLU B N 1
ATOM 3623 C CA . GLU B 1 27 ? 18.094 -25.094 -34.375 1 93.44 27 GLU B CA 1
ATOM 3624 C C . GLU B 1 27 ? 17.953 -24.797 -32.875 1 93.44 27 GLU B C 1
ATOM 3626 O O . GLU B 1 27 ? 16.891 -25 -32.312 1 93.44 27 GLU B O 1
ATOM 3631 N N . VAL B 1 28 ? 19 -24.438 -32.281 1 93.06 28 VAL B N 1
ATOM 3632 C CA . VAL B 1 28 ? 18.969 -24.109 -30.859 1 93.06 28 VAL B CA 1
ATOM 3633 C C . VAL B 1 28 ? 18.062 -22.891 -30.625 1 93.06 28 VAL B C 1
ATOM 3635 O O . VAL B 1 28 ? 17.281 -22.875 -29.672 1 93.06 28 VAL B O 1
ATOM 3638 N N . ALA B 1 29 ? 18.141 -21.969 -31.516 1 94.06 29 ALA B N 1
ATOM 3639 C CA . ALA B 1 29 ? 17.266 -20.797 -31.469 1 94.06 29 ALA B CA 1
ATOM 3640 C C . ALA B 1 29 ? 15.805 -21.203 -31.594 1 94.06 29 ALA B C 1
ATOM 3642 O O . ALA B 1 29 ? 14.961 -20.734 -30.828 1 94.06 29 ALA B O 1
ATOM 3643 N N . LYS B 1 30 ? 15.516 -22.109 -32.469 1 94.06 30 LYS B N 1
ATOM 3644 C CA . LYS B 1 30 ? 14.148 -22.578 -32.688 1 94.06 30 LYS B CA 1
ATOM 3645 C C . LYS B 1 30 ? 13.633 -23.344 -31.484 1 94.06 30 LYS B C 1
ATOM 3647 O O . LYS B 1 30 ? 12.492 -23.141 -31.047 1 94.06 30 LYS B O 1
ATOM 3652 N N . LYS B 1 31 ? 14.453 -24.125 -30.984 1 95.12 31 LYS B N 1
ATOM 3653 C CA . LYS B 1 31 ? 14.07 -24.953 -29.844 1 95.12 31 LYS B CA 1
ATOM 3654 C C . LYS B 1 31 ? 13.844 -24.094 -28.609 1 95.12 31 LYS B C 1
ATOM 3656 O O . LYS B 1 31 ? 12.977 -24.406 -27.781 1 95.12 31 LYS B O 1
ATOM 3661 N N . PHE B 1 32 ? 14.664 -23.109 -28.469 1 94.69 32 PHE B N 1
ATOM 3662 C CA . PHE B 1 32 ? 14.469 -22.188 -27.359 1 94.69 32 PHE B CA 1
ATOM 3663 C C . PHE B 1 32 ? 13.086 -21.547 -27.422 1 94.69 32 PHE B C 1
ATOM 3665 O O . PHE B 1 32 ? 12.359 -21.531 -26.422 1 94.69 32 PHE B O 1
ATOM 3672 N N . LYS B 1 33 ? 12.695 -21.078 -28.547 1 92.38 33 LYS B N 1
ATOM 3673 C CA . LYS B 1 33 ? 11.406 -20.406 -28.719 1 92.38 33 LYS B CA 1
ATOM 3674 C C . LYS B 1 33 ? 10.25 -21.375 -28.438 1 92.38 33 LYS B C 1
ATOM 3676 O O . LYS B 1 33 ? 9.281 -21 -27.766 1 92.38 33 LYS B O 1
ATOM 3681 N N . GLN B 1 34 ? 10.398 -22.547 -28.875 1 93.56 34 GLN B N 1
ATOM 3682 C CA . GLN B 1 34 ? 9.391 -23.562 -28.609 1 93.56 34 GLN B CA 1
ATOM 3683 C C . GLN B 1 34 ? 9.367 -23.938 -27.125 1 93.56 34 GLN B C 1
ATOM 3685 O O . GLN B 1 34 ? 8.305 -24.172 -26.562 1 93.56 34 GLN B O 1
ATOM 3690 N N . GLY B 1 35 ? 10.531 -24.031 -26.547 1 94.56 35 GLY B N 1
ATOM 3691 C CA . GLY B 1 35 ? 10.648 -24.359 -25.125 1 94.56 35 GLY B CA 1
ATOM 3692 C C . GLY B 1 35 ? 10.008 -23.328 -24.219 1 94.56 35 GLY B C 1
ATOM 3693 O O . GLY B 1 35 ? 9.438 -23.688 -23.188 1 94.56 35 GLY B O 1
ATOM 3694 N N . VAL B 1 36 ? 10.078 -22.047 -24.625 1 94.56 36 VAL B N 1
ATOM 3695 C CA . VAL B 1 36 ? 9.461 -20.984 -23.828 1 94.56 36 VAL B CA 1
ATOM 3696 C C . VAL B 1 36 ? 7.949 -21.188 -23.781 1 94.56 36 VAL B C 1
ATOM 3698 O O . VAL B 1 36 ? 7.344 -21.094 -22.703 1 94.56 36 VAL B O 1
ATOM 3701 N N . LYS B 1 37 ? 7.324 -21.547 -24.844 1 90.69 37 LYS B N 1
ATOM 3702 C CA . LYS B 1 37 ? 5.883 -21.766 -24.906 1 90.69 37 LYS B CA 1
ATOM 3703 C C . LYS B 1 37 ? 5.461 -22.922 -24 1 90.69 37 LYS B C 1
ATOM 3705 O O . LYS B 1 37 ? 4.508 -22.781 -23.234 1 90.69 37 LYS B O 1
ATOM 3710 N N . THR B 1 38 ? 6.176 -23.938 -24.016 1 91 38 THR B N 1
ATOM 3711 C CA . THR B 1 38 ? 5.82 -25.141 -23.25 1 91 38 THR B CA 1
ATOM 3712 C C . THR B 1 38 ? 6.078 -24.922 -21.766 1 91 38 THR B C 1
ATOM 3714 O O . THR B 1 38 ? 5.309 -25.391 -20.922 1 91 38 THR B O 1
ATOM 3717 N N . ALA B 1 39 ? 7.172 -24.25 -21.453 1 91.31 39 ALA B N 1
ATOM 3718 C CA . ALA B 1 39 ? 7.57 -24.047 -20.062 1 91.31 39 ALA B CA 1
ATOM 3719 C C . ALA B 1 39 ? 6.531 -23.219 -19.312 1 91.31 39 ALA B C 1
ATOM 3721 O O . ALA B 1 39 ? 6.305 -23.438 -18.125 1 91.31 39 ALA B O 1
ATOM 3722 N N . PHE B 1 40 ? 5.789 -22.328 -19.953 1 88.88 40 PHE B N 1
ATOM 3723 C CA . PHE B 1 40 ? 4.914 -21.391 -19.266 1 88.88 40 PHE B CA 1
ATOM 3724 C C . PHE B 1 40 ? 3.453 -21.781 -19.422 1 88.88 40 PHE B C 1
ATOM 3726 O O . PHE B 1 40 ? 2.564 -21.172 -18.828 1 88.88 40 PHE B O 1
ATOM 3733 N N . GLU B 1 41 ? 3.133 -22.797 -20.172 1 76.88 41 GLU B N 1
ATOM 3734 C CA . GLU B 1 41 ? 1.78 -23.344 -20.266 1 76.88 41 GLU B CA 1
ATOM 3735 C C . GLU B 1 41 ? 1.305 -23.875 -18.922 1 76.88 41 GLU B C 1
ATOM 3737 O O . GLU B 1 41 ? 0.125 -23.766 -18.578 1 76.88 41 GLU B O 1
ATOM 3742 N N . THR B 1 42 ? 2.217 -24.25 -18.078 1 63.81 42 THR B N 1
ATOM 3743 C CA . THR B 1 42 ? 1.893 -24.891 -16.812 1 63.81 42 THR B CA 1
ATOM 3744 C C . THR B 1 42 ? 1.866 -23.875 -15.68 1 63.81 42 THR B C 1
ATOM 3746 O O . THR B 1 42 ? 1.52 -24.219 -14.539 1 63.81 42 THR B O 1
ATOM 3749 N N . THR B 1 43 ? 2.168 -22.578 -15.875 1 64.94 43 THR B N 1
ATOM 3750 C CA . THR B 1 43 ? 2.398 -21.656 -14.773 1 64.94 43 THR B CA 1
ATOM 3751 C C . THR B 1 43 ? 1.09 -21.016 -14.328 1 64.94 43 THR B C 1
ATOM 3753 O O . THR B 1 43 ? 1.026 -20.391 -13.258 1 64.94 43 THR B O 1
ATOM 3756 N N . LEU B 1 44 ? 0.029 -21.281 -14.781 1 70.94 44 LEU B N 1
ATOM 3757 C CA . LEU B 1 44 ? -1.282 -20.781 -14.367 1 70.94 44 LEU B CA 1
ATOM 3758 C C . LEU B 1 44 ? -1.312 -19.266 -14.352 1 70.94 44 LEU B C 1
ATOM 3760 O O . LEU B 1 44 ? -1.922 -18.656 -13.469 1 70.94 44 LEU B O 1
ATOM 3764 N N . LEU B 1 45 ? -0.493 -18.453 -15.055 1 80 45 LEU B N 1
ATOM 3765 C CA . LEU B 1 45 ? -0.473 -17 -15.117 1 80 45 LEU B CA 1
ATOM 3766 C C . LEU B 1 45 ? -1.816 -16.453 -15.586 1 80 45 LEU B C 1
ATOM 3768 O O . LEU B 1 45 ? -2.189 -15.328 -15.25 1 80 45 LEU B O 1
ATOM 3772 N N . GLY B 1 46 ? -2.582 -17.234 -16.219 1 77.75 46 GLY B N 1
ATOM 3773 C CA . GLY B 1 46 ? -3.889 -16.797 -16.688 1 77.75 46 GLY B CA 1
ATOM 3774 C C . GLY B 1 46 ? -3.826 -16.016 -17.969 1 77.75 46 GLY B C 1
ATOM 3775 O O . GLY B 1 46 ? -2.773 -15.93 -18.609 1 77.75 46 GLY B O 1
ATOM 3776 N N . GLU B 1 47 ? -4.875 -15.32 -18.344 1 82.88 47 GLU B N 1
ATOM 3777 C CA . GLU B 1 47 ? -5.004 -14.68 -19.641 1 82.88 47 GLU B CA 1
ATOM 3778 C C . GLU B 1 47 ? -4.523 -13.234 -19.594 1 82.88 47 GLU B C 1
ATOM 3780 O O . GLU B 1 47 ? -4.309 -12.609 -20.641 1 82.88 47 GLU B O 1
ATOM 3785 N N . ASP B 1 48 ? -4.238 -12.766 -18.453 1 87.5 48 ASP B N 1
ATOM 3786 C CA . ASP B 1 48 ? -3.861 -11.359 -18.297 1 87.5 48 ASP B CA 1
ATOM 3787 C C . ASP B 1 48 ? -2.396 -11.141 -18.672 1 87.5 48 ASP B C 1
ATOM 3789 O O . ASP B 1 48 ? -1.96 -10.008 -18.859 1 87.5 48 ASP B O 1
ATOM 3793 N N . TYR B 1 49 ? -1.673 -12.273 -18.828 1 91.38 49 TYR B N 1
ATOM 3794 C CA . TYR B 1 49 ? -0.237 -12.148 -19.062 1 91.38 49 TYR B CA 1
ATOM 3795 C C . TYR B 1 49 ? 0.164 -12.773 -20.391 1 91.38 49 TYR B C 1
ATOM 3797 O O . TYR B 1 49 ? -0.466 -13.727 -20.844 1 91.38 49 TYR B O 1
ATOM 3805 N N . GLU B 1 50 ? 1.116 -12.133 -21 1 92.69 50 GLU B N 1
ATOM 3806 C CA . GLU B 1 50 ? 1.702 -12.617 -22.25 1 92.69 50 GLU B CA 1
ATOM 3807 C C . GLU B 1 50 ? 3.195 -12.891 -22.078 1 92.69 50 GLU B C 1
ATOM 3809 O O . GLU B 1 50 ? 3.902 -12.125 -21.422 1 92.69 50 GLU B O 1
ATOM 3814 N N . ILE B 1 51 ? 3.631 -14.008 -22.703 1 94.12 51 ILE B N 1
ATOM 3815 C CA . ILE B 1 51 ? 5.039 -14.383 -22.609 1 94.12 51 ILE B CA 1
ATOM 3816 C C . ILE B 1 51 ? 5.746 -14.047 -23.922 1 94.12 51 ILE B C 1
ATOM 3818 O O . ILE B 1 51 ? 5.207 -14.289 -25 1 94.12 51 ILE B O 1
ATOM 3822 N N . SER B 1 52 ? 6.84 -13.43 -23.859 1 94.5 52 SER B N 1
ATOM 3823 C CA . SER B 1 52 ? 7.727 -13.242 -25 1 94.5 52 SER B CA 1
ATOM 3824 C C . SER B 1 52 ? 9.172 -13.539 -24.641 1 94.5 52 SER B C 1
ATOM 3826 O O . SER B 1 52 ? 9.508 -13.656 -23.453 1 94.5 52 SER B O 1
ATOM 3828 N N . ALA B 1 53 ? 9.969 -13.844 -25.625 1 95.75 53 ALA B N 1
ATOM 3829 C CA . ALA B 1 53 ? 11.383 -14.141 -25.406 1 95.75 53 ALA B CA 1
ATOM 3830 C C . ALA B 1 53 ? 12.227 -13.641 -26.578 1 95.75 53 ALA B C 1
ATOM 3832 O O . ALA B 1 53 ? 11.719 -13.422 -27.672 1 95.75 53 ALA B O 1
ATOM 3833 N N . SER B 1 54 ? 13.461 -13.352 -26.266 1 95.5 54 SER B N 1
ATOM 3834 C CA . SER B 1 54 ? 14.359 -12.891 -27.328 1 95.5 54 SER B CA 1
ATOM 3835 C C . SER B 1 54 ? 15.766 -13.445 -27.125 1 95.5 54 SER B C 1
ATOM 3837 O O . SER B 1 54 ? 16.281 -13.484 -26.016 1 95.5 54 SER B O 1
ATOM 3839 N N . ILE B 1 55 ? 16.266 -13.945 -28.172 1 95.88 55 ILE B N 1
ATOM 3840 C CA . ILE B 1 55 ? 17.672 -14.312 -28.219 1 95.88 55 ILE B CA 1
ATOM 3841 C C . ILE B 1 55 ? 18.406 -13.406 -29.219 1 95.88 55 ILE B C 1
ATOM 3843 O O . ILE B 1 55 ? 19.484 -13.75 -29.703 1 95.88 55 ILE B O 1
ATOM 3847 N N . GLY B 1 56 ? 17.766 -12.234 -29.5 1 92.25 56 GLY B N 1
ATOM 3848 C CA . GLY B 1 56 ? 18.297 -11.258 -30.438 1 92.25 56 GLY B CA 1
ATOM 3849 C C . GLY B 1 56 ? 17.469 -11.125 -31.703 1 92.25 56 GLY B C 1
ATOM 3850 O O . GLY B 1 56 ? 16.734 -12.047 -32.062 1 92.25 56 GLY B O 1
ATOM 3851 N N . THR B 1 57 ? 17.5 -9.938 -32.25 1 86.75 57 THR B N 1
ATOM 3852 C CA . THR B 1 57 ? 16.859 -9.641 -33.531 1 86.75 57 THR B CA 1
ATOM 3853 C C . THR B 1 57 ? 17.891 -9.43 -34.625 1 86.75 57 THR B C 1
ATOM 3855 O O . THR B 1 57 ? 18.609 -8.43 -34.625 1 86.75 57 THR B O 1
ATOM 3858 N N . GLY B 1 58 ? 18.078 -10.266 -35.562 1 84.88 58 GLY B N 1
ATOM 3859 C CA . GLY B 1 58 ? 19.078 -10.188 -36.625 1 84.88 58 GLY B CA 1
ATOM 3860 C C . GLY B 1 58 ? 20.391 -10.852 -36.25 1 84.88 58 GLY B C 1
ATOM 3861 O O . GLY B 1 58 ? 21.094 -11.359 -37.125 1 84.88 58 GLY B O 1
ATOM 3862 N N . GLY B 1 59 ? 20.797 -10.812 -35 1 91.88 59 GLY B N 1
ATOM 3863 C CA . GLY B 1 59 ? 21.969 -11.477 -34.438 1 91.88 59 GLY B CA 1
ATOM 3864 C C . GLY B 1 59 ? 21.766 -11.898 -33 1 91.88 59 GLY B C 1
ATOM 3865 O O . GLY B 1 59 ? 20.766 -11.555 -32.375 1 91.88 59 GLY B O 1
ATOM 3866 N N . TRP B 1 60 ? 22.75 -12.711 -32.5 1 95.38 60 TRP B N 1
ATOM 3867 C CA . TRP B 1 60 ? 22.656 -13.25 -31.156 1 95.38 60 TRP B CA 1
ATOM 3868 C C . TRP B 1 60 ? 22.734 -12.133 -30.125 1 95.38 60 TRP B C 1
ATOM 3870 O O . TRP B 1 60 ? 23.625 -11.273 -30.203 1 95.38 60 TRP B O 1
ATOM 3880 N N . ALA B 1 61 ? 21.812 -12.117 -29.219 1 95.56 61 ALA B N 1
ATOM 3881 C CA . ALA B 1 61 ? 21.844 -11.148 -28.125 1 95.56 61 ALA B CA 1
ATOM 3882 C C . ALA B 1 61 ? 22.922 -11.508 -27.109 1 95.56 61 ALA B C 1
ATOM 3884 O O . ALA B 1 61 ? 23.234 -12.688 -26.906 1 95.56 61 ALA B O 1
ATOM 3885 N N . ASN B 1 62 ? 23.5 -10.508 -26.5 1 96.25 62 ASN B N 1
ATOM 3886 C CA . ASN B 1 62 ? 24.453 -10.742 -25.422 1 96.25 62 ASN B CA 1
ATOM 3887 C C . ASN B 1 62 ? 23.766 -11.266 -24.172 1 96.25 62 ASN B C 1
ATOM 3889 O O . ASN B 1 62 ? 24.359 -12.016 -23.391 1 96.25 62 ASN B O 1
ATOM 3893 N N . VAL B 1 63 ? 22.547 -10.836 -23.984 1 97.25 63 VAL B N 1
ATOM 3894 C CA . VAL B 1 63 ? 21.719 -11.25 -22.844 1 97.25 63 VAL B CA 1
ATOM 3895 C C . VAL B 1 63 ? 20.344 -11.695 -23.344 1 97.25 63 VAL B C 1
ATOM 3897 O O . VAL B 1 63 ? 19.469 -10.867 -23.562 1 97.25 63 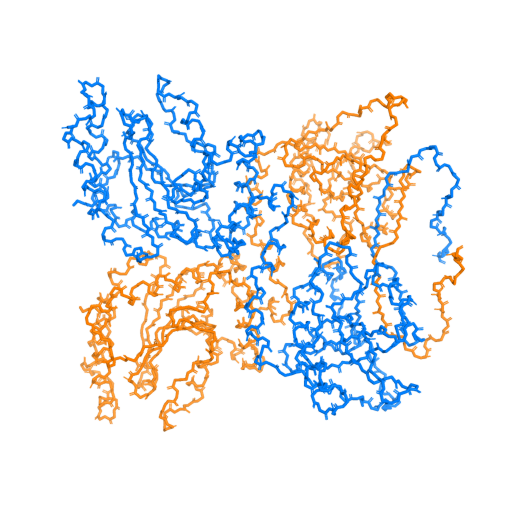VAL B O 1
ATOM 3900 N N . PRO B 1 64 ? 20.172 -13 -23.609 1 96.88 64 PRO B N 1
ATOM 3901 C CA . PRO B 1 64 ? 18.828 -13.484 -23.906 1 96.88 64 PRO B CA 1
ATOM 3902 C C . PRO B 1 64 ? 17.859 -13.352 -22.734 1 96.88 64 PRO B C 1
ATOM 3904 O O . PRO B 1 64 ? 18.312 -13.273 -21.578 1 96.88 64 PRO B O 1
ATOM 3907 N N . TRP B 1 65 ? 16.625 -13.25 -23.016 1 97.25 65 TRP B N 1
ATOM 3908 C CA . TRP B 1 65 ? 15.68 -13.023 -21.922 1 97.25 65 TRP B CA 1
ATOM 3909 C C . TRP B 1 65 ? 14.328 -13.648 -22.234 1 97.25 65 TRP B C 1
ATOM 3911 O O . TRP B 1 65 ? 14.039 -13.969 -23.391 1 97.25 65 TRP B O 1
ATOM 3921 N N . ILE B 1 66 ? 13.586 -13.984 -21.281 1 97.12 66 ILE B N 1
ATOM 3922 C CA . ILE B 1 66 ? 12.18 -14.375 -21.297 1 97.12 66 ILE B CA 1
ATOM 3923 C C . ILE B 1 66 ? 11.359 -13.391 -20.453 1 97.12 66 ILE B C 1
ATOM 3925 O O . ILE B 1 66 ? 11.68 -13.164 -19.281 1 97.12 66 ILE B O 1
ATOM 3929 N N . ALA B 1 67 ? 10.273 -12.828 -21.016 1 96.81 67 ALA B N 1
ATOM 3930 C CA . ALA B 1 67 ? 9.516 -11.789 -20.312 1 96.81 67 ALA B CA 1
ATOM 3931 C C . ALA B 1 67 ? 8.062 -12.211 -20.125 1 96.81 67 ALA B C 1
ATOM 3933 O O . ALA B 1 67 ? 7.48 -12.875 -20.984 1 96.81 67 ALA B O 1
ATOM 3934 N N . VAL B 1 68 ? 7.543 -11.898 -18.984 1 95.5 68 VAL B N 1
ATOM 3935 C CA . VAL B 1 68 ? 6.121 -11.992 -18.672 1 95.5 68 VAL B CA 1
ATOM 3936 C C . VAL B 1 68 ? 5.504 -10.602 -18.641 1 95.5 68 VAL B C 1
ATOM 3938 O O . VAL B 1 68 ? 5.797 -9.805 -17.734 1 95.5 68 VAL B O 1
ATOM 3941 N N . HIS B 1 69 ? 4.613 -10.328 -19.609 1 93.88 69 HIS B N 1
ATOM 3942 C CA . HIS B 1 69 ? 4.012 -9.008 -19.75 1 93.88 69 HIS B CA 1
ATOM 3943 C C . HIS B 1 69 ? 2.592 -8.984 -19.203 1 93.88 69 HIS B C 1
ATOM 3945 O O . HIS B 1 69 ? 1.833 -9.938 -19.391 1 93.88 69 HIS B O 1
ATOM 3951 N N . ASP B 1 70 ? 2.271 -7.973 -18.422 1 92.88 70 ASP B N 1
ATOM 3952 C CA . ASP B 1 70 ? 0.871 -7.66 -18.156 1 92.88 70 ASP B CA 1
ATOM 3953 C C . ASP B 1 70 ? 0.235 -6.922 -19.328 1 92.88 70 ASP B C 1
ATOM 3955 O O . ASP B 1 70 ? 0.663 -5.82 -19.672 1 92.88 70 ASP B O 1
ATOM 3959 N N . LYS B 1 71 ? -0.783 -7.469 -19.859 1 89.94 71 LYS B N 1
ATOM 3960 C CA . LYS B 1 71 ? -1.366 -6.973 -21.109 1 89.94 71 LYS B CA 1
ATOM 3961 C C . LYS B 1 71 ? -1.927 -5.566 -20.922 1 89.94 71 LYS B C 1
ATOM 3963 O O . LYS B 1 71 ? -2.053 -4.812 -21.891 1 89.94 71 LYS B O 1
ATOM 3968 N N . GLU B 1 72 ? -2.234 -5.176 -19.719 1 87.19 72 GLU B N 1
ATOM 3969 C CA . GLU B 1 72 ? -2.799 -3.859 -19.453 1 87.19 72 GLU B CA 1
ATOM 3970 C C . GLU B 1 72 ? -1.702 -2.809 -19.297 1 87.19 72 GLU B C 1
ATOM 3972 O O . GLU B 1 72 ? -1.967 -1.609 -19.406 1 87.19 72 GLU B O 1
ATOM 3977 N N . ILE B 1 73 ? -0.498 -3.258 -18.984 1 88.06 73 ILE B N 1
ATOM 3978 C CA . ILE B 1 73 ? 0.6 -2.318 -18.766 1 88.06 73 ILE B CA 1
ATOM 3979 C C . ILE B 1 73 ? 1.375 -2.133 -20.062 1 88.06 73 ILE B C 1
ATOM 3981 O O . ILE B 1 73 ? 1.45 -1.022 -20.594 1 88.06 73 ILE B O 1
ATOM 3985 N N . SER B 1 74 ? 2.01 -3.205 -20.516 1 85.31 74 SER B N 1
ATOM 3986 C CA . SER B 1 74 ? 2.773 -3.191 -21.766 1 85.31 74 SER B CA 1
ATOM 3987 C C . SER B 1 74 ? 3.027 -4.605 -22.266 1 85.31 74 SER B C 1
ATOM 3989 O O . SER B 1 74 ? 3.133 -5.547 -21.469 1 85.31 74 SER B O 1
ATOM 3991 N N . THR B 1 75 ? 3.131 -4.672 -23.562 1 85.44 75 THR B N 1
ATOM 3992 C CA . THR B 1 75 ? 3.504 -5.949 -24.156 1 85.44 75 THR B CA 1
ATOM 3993 C C . THR B 1 75 ? 4.922 -5.891 -24.719 1 85.44 75 THR B C 1
ATOM 3995 O O . THR B 1 75 ? 5.305 -6.727 -25.531 1 85.44 75 THR B O 1
ATOM 3998 N N . SER B 1 76 ? 5.617 -4.855 -24.266 1 89.81 76 SER B N 1
ATOM 3999 C CA . SER B 1 76 ? 7 -4.684 -24.688 1 89.81 76 SER B CA 1
ATOM 4000 C C . SER B 1 76 ? 7.941 -4.559 -23.5 1 89.81 76 SER B C 1
ATOM 4002 O O . SER B 1 76 ? 7.602 -3.922 -22.5 1 89.81 76 SER B O 1
ATOM 4004 N N . VAL B 1 77 ? 9.141 -5.168 -23.625 1 90.81 77 VAL B N 1
ATOM 4005 C CA . VAL B 1 77 ? 10.148 -5.074 -22.578 1 90.81 77 VAL B CA 1
ATOM 4006 C C . VAL B 1 77 ? 10.805 -3.697 -22.609 1 90.81 77 VAL B C 1
ATOM 4008 O O . VAL B 1 77 ? 11.531 -3.324 -21.688 1 90.81 77 VAL B O 1
ATOM 4011 N N . GLN B 1 78 ? 10.516 -2.926 -23.672 1 91.06 78 GLN B N 1
ATOM 4012 C CA . GLN B 1 78 ? 11.18 -1.641 -23.875 1 91.06 78 GLN B CA 1
ATOM 4013 C C . GLN B 1 78 ? 10.492 -0.537 -23.078 1 91.06 78 GLN B C 1
ATOM 4015 O O . GLN B 1 78 ? 11.023 0.565 -22.938 1 91.06 78 GLN B O 1
ATOM 4020 N N . GLU B 1 79 ? 9.352 -0.877 -22.547 1 90.31 79 GLU B N 1
ATOM 4021 C CA . GLU B 1 79 ? 8.594 0.12 -21.797 1 90.31 79 GLU B CA 1
ATOM 4022 C C . GLU B 1 79 ? 7.887 -0.512 -20.594 1 90.31 79 GLU B C 1
ATOM 4024 O O . GLU B 1 79 ? 7.816 -1.738 -20.484 1 90.31 79 GLU B O 1
ATOM 4029 N N . GLY B 1 80 ? 7.52 0.41 -19.672 1 89.75 80 GLY B N 1
ATOM 4030 C CA . GLY B 1 80 ? 6.742 -0.042 -18.531 1 89.75 80 GLY B CA 1
ATOM 4031 C C . GLY B 1 80 ? 7.562 -0.834 -17.531 1 89.75 80 GLY B C 1
ATOM 4032 O O . GLY B 1 80 ? 8.727 -0.512 -17.281 1 89.75 80 GLY B O 1
ATOM 4033 N N . VAL B 1 81 ? 6.918 -1.734 -16.875 1 93.62 81 VAL B N 1
ATOM 4034 C CA . VAL B 1 81 ? 7.504 -2.652 -15.906 1 93.62 81 VAL B CA 1
ATOM 4035 C C . VAL B 1 81 ? 7.102 -4.086 -16.234 1 93.62 81 VAL B C 1
ATOM 4037 O O . VAL B 1 81 ? 5.949 -4.348 -16.594 1 93.62 81 VAL B O 1
ATOM 4040 N N . ASN B 1 82 ? 8.062 -4.953 -16.203 1 94.81 82 ASN B N 1
ATOM 4041 C CA . ASN B 1 82 ? 7.828 -6.344 -16.578 1 94.81 82 ASN B CA 1
ATOM 4042 C C . ASN B 1 82 ? 8.562 -7.301 -15.648 1 94.81 82 ASN B C 1
ATOM 4044 O O . ASN B 1 82 ? 9.477 -6.898 -14.93 1 94.81 82 ASN B O 1
ATOM 4048 N N . LEU B 1 83 ? 8.047 -8.555 -15.672 1 97.31 83 LEU B N 1
ATOM 4049 C CA . LEU B 1 83 ? 8.844 -9.648 -15.117 1 97.31 83 LEU B CA 1
ATOM 4050 C C . LEU B 1 83 ? 9.719 -10.281 -16.188 1 97.31 83 LEU B C 1
ATOM 4052 O O . LEU B 1 83 ? 9.227 -10.648 -17.266 1 97.31 83 LEU B O 1
ATOM 4056 N N . VAL B 1 84 ? 11.023 -10.367 -15.898 1 98.06 84 VAL B N 1
ATOM 4057 C CA . VAL B 1 84 ? 11.914 -10.836 -16.953 1 98.06 84 VAL B CA 1
ATOM 4058 C C . VAL B 1 84 ? 12.945 -11.805 -16.359 1 98.06 84 VAL B C 1
ATOM 4060 O O . VAL B 1 84 ? 13.523 -11.539 -15.312 1 98.06 84 VAL B O 1
ATOM 4063 N N . TYR B 1 85 ? 13.086 -12.945 -17 1 98.25 85 TYR B N 1
ATOM 4064 C CA . TYR B 1 85 ? 14.289 -13.75 -16.812 1 98.25 85 TYR B CA 1
ATOM 4065 C C . TYR B 1 85 ? 15.438 -13.227 -17.672 1 98.25 85 TYR B C 1
ATOM 4067 O O . TYR B 1 85 ? 15.359 -13.242 -18.906 1 98.25 85 TYR B O 1
ATOM 4075 N N . LEU B 1 86 ? 16.484 -12.727 -17.062 1 98.44 86 LEU B N 1
ATOM 4076 C CA . LEU B 1 86 ? 17.672 -12.195 -17.75 1 98.44 86 LEU B CA 1
ATOM 4077 C C . LEU B 1 86 ? 18.859 -13.125 -17.547 1 98.44 86 LEU B C 1
ATOM 4079 O O . LEU B 1 86 ? 19.312 -13.32 -16.422 1 98.44 86 LEU B O 1
ATOM 4083 N N . PHE B 1 87 ? 19.359 -13.633 -18.625 1 98.44 87 PHE B N 1
ATOM 4084 C CA . PHE B 1 87 ? 20.562 -14.461 -18.531 1 98.44 87 PHE B CA 1
ATOM 4085 C C . PHE B 1 87 ? 21.797 -13.609 -18.344 1 98.44 87 PHE B C 1
ATOM 4087 O O . PHE B 1 87 ? 21.922 -12.531 -18.922 1 98.44 87 PHE B O 1
ATOM 4094 N N . THR B 1 88 ? 22.703 -14.117 -17.484 1 98.38 88 THR B N 1
ATOM 4095 C CA . THR B 1 88 ? 24.031 -13.508 -17.5 1 98.38 88 THR B CA 1
ATOM 4096 C C . THR B 1 88 ? 24.719 -13.711 -18.844 1 98.38 88 THR B C 1
ATOM 4098 O O . THR B 1 88 ? 24.391 -14.648 -19.578 1 98.38 88 THR B O 1
ATOM 4101 N N . ASN B 1 89 ? 25.625 -12.82 -19.141 1 97.56 89 ASN B N 1
ATOM 4102 C CA . ASN B 1 89 ? 26.172 -12.883 -20.484 1 97.56 89 ASN B CA 1
ATOM 4103 C C . ASN B 1 89 ? 27.219 -13.977 -20.625 1 97.56 89 ASN B C 1
ATOM 4105 O O . ASN B 1 89 ? 27.891 -14.086 -21.641 1 97.56 89 ASN B O 1
ATOM 4109 N N . ASP B 1 90 ? 27.5 -14.758 -19.578 1 96.88 90 ASP B N 1
ATOM 4110 C CA . ASP B 1 90 ? 28.25 -16 -19.672 1 96.88 90 ASP B CA 1
ATOM 4111 C C . ASP B 1 90 ? 27.312 -17.203 -19.734 1 96.88 90 ASP B C 1
ATOM 4113 O O . ASP B 1 90 ? 27.766 -18.344 -19.844 1 96.88 90 ASP B O 1
ATOM 4117 N N . TYR B 1 91 ? 25.969 -17 -19.578 1 97.31 91 TYR B N 1
ATOM 4118 C CA . TYR B 1 91 ? 24.859 -17.938 -19.781 1 97.31 91 TYR B CA 1
ATOM 4119 C C . TYR B 1 91 ? 24.875 -19.031 -18.719 1 97.31 91 TYR B C 1
ATOM 4121 O O . TYR B 1 91 ? 24.297 -20.094 -18.922 1 97.31 91 TYR B O 1
ATOM 4129 N N . GLN B 1 92 ? 25.609 -18.766 -17.562 1 97.94 92 GLN B N 1
ATOM 4130 C CA . GLN B 1 92 ? 25.688 -19.719 -16.453 1 97.94 92 GLN B CA 1
ATOM 4131 C C . GLN B 1 92 ? 24.625 -19.406 -15.391 1 97.94 92 GLN B C 1
ATOM 4133 O O . GLN B 1 92 ? 24.297 -20.266 -14.562 1 97.94 92 GLN B O 1
ATOM 4138 N N . GLY B 1 93 ? 24.188 -18.203 -15.422 1 98.31 93 GLY B N 1
ATOM 4139 C CA . GLY B 1 93 ? 23.203 -17.766 -14.445 1 98.31 93 GLY B CA 1
ATOM 4140 C C . GLY B 1 93 ? 22.016 -17.047 -15.078 1 98.31 93 GLY B C 1
ATOM 4141 O O . GLY B 1 93 ? 22.062 -16.656 -16.25 1 98.31 93 GLY B O 1
ATOM 4142 N N . VAL B 1 94 ? 20.969 -16.953 -14.352 1 98.69 94 VAL B N 1
ATOM 4143 C CA . VAL B 1 94 ? 19.766 -16.234 -14.781 1 98.69 94 VAL B CA 1
ATOM 4144 C C . VAL B 1 94 ? 19.141 -15.5 -13.602 1 98.69 94 VAL B C 1
ATOM 4146 O O . VAL B 1 94 ? 19.188 -15.992 -12.469 1 98.69 94 VAL B O 1
ATOM 4149 N N . TYR B 1 95 ? 18.641 -14.258 -13.781 1 98.75 95 TYR B N 1
ATOM 4150 C CA . TYR B 1 95 ? 17.891 -13.492 -12.805 1 98.75 95 TYR B CA 1
ATOM 4151 C C . TYR B 1 95 ? 16.406 -13.484 -13.156 1 98.75 95 TYR B C 1
ATOM 4153 O O . TYR B 1 95 ? 16.031 -13.242 -14.305 1 98.75 95 TYR B O 1
ATOM 4161 N N . LEU B 1 96 ? 15.562 -13.828 -12.258 1 98.56 96 LEU B N 1
ATOM 4162 C CA . LEU B 1 96 ? 14.18 -13.352 -12.312 1 98.56 96 LEU B CA 1
ATOM 4163 C C . LEU B 1 96 ? 14.07 -11.938 -11.758 1 98.56 96 LEU B C 1
ATOM 4165 O O . LEU B 1 96 ? 14.336 -11.711 -10.57 1 98.56 96 LEU B O 1
ATOM 4169 N N . SER B 1 97 ? 13.68 -10.977 -12.594 1 98.62 97 SER B N 1
ATOM 4170 C CA . SER B 1 97 ? 13.742 -9.57 -12.203 1 98.62 97 SER B CA 1
ATOM 4171 C C . SER B 1 97 ? 12.43 -8.852 -12.484 1 98.62 97 SER B C 1
ATOM 4173 O O . SER B 1 97 ? 11.82 -9.062 -13.539 1 98.62 97 SER B O 1
ATOM 4175 N N . LEU B 1 98 ? 11.891 -8.18 -11.469 1 98.12 98 LEU B N 1
ATOM 4176 C CA . LEU B 1 98 ? 10.969 -7.078 -11.75 1 98.12 98 LEU B CA 1
ATOM 4177 C C . LEU B 1 98 ? 11.711 -5.891 -12.352 1 98.12 98 LEU B C 1
ATOM 4179 O O . LEU B 1 98 ? 12.469 -5.211 -11.656 1 98.12 98 LEU B O 1
ATOM 4183 N N . ASN B 1 99 ? 11.461 -5.641 -13.594 1 96.94 99 ASN B N 1
ATOM 4184 C CA . ASN B 1 99 ? 12.367 -4.801 -14.367 1 96.94 99 ASN B CA 1
ATOM 4185 C C . ASN B 1 99 ? 11.633 -3.668 -15.07 1 96.94 99 ASN B C 1
ATOM 4187 O O . ASN B 1 99 ? 10.477 -3.832 -15.477 1 96.94 99 ASN B O 1
ATOM 4191 N N . GLN B 1 100 ? 12.359 -2.529 -15.219 1 95.81 100 GLN B N 1
ATOM 4192 C CA . GLN B 1 100 ? 11.852 -1.374 -15.953 1 95.81 100 GLN B CA 1
ATOM 4193 C C . GLN B 1 100 ? 12.219 -1.463 -17.438 1 95.81 100 GLN B C 1
ATOM 4195 O O . GLN B 1 100 ? 13.086 -2.244 -17.812 1 95.81 100 GLN B O 1
ATOM 4200 N N . GLY B 1 101 ? 11.477 -0.712 -18.281 1 94.06 101 GLY B N 1
ATOM 4201 C CA . GLY B 1 101 ? 11.836 -0.614 -19.688 1 94.06 101 GLY B CA 1
ATOM 4202 C C . GLY B 1 101 ? 12.938 0.398 -19.953 1 94.06 101 GLY B C 1
ATOM 4203 O O . GLY B 1 101 ? 12.703 1.607 -19.875 1 94.06 101 GLY B O 1
ATOM 4204 N N . TYR B 1 102 ? 14.055 -0.094 -20.359 1 93.69 102 TYR B N 1
ATOM 4205 C CA . TYR B 1 102 ? 15.234 0.747 -20.516 1 93.69 102 TYR B CA 1
ATOM 4206 C C . TYR B 1 102 ? 15.031 1.756 -21.641 1 93.69 102 TYR B C 1
ATOM 4208 O O . TYR B 1 102 ? 15.305 2.947 -21.469 1 93.69 102 TYR B O 1
ATOM 4216 N N . THR B 1 103 ? 14.586 1.306 -22.766 1 92.75 103 THR B N 1
ATOM 4217 C CA . THR B 1 103 ? 14.523 2.104 -23.984 1 92.75 103 THR B CA 1
ATOM 4218 C C . THR B 1 103 ? 13.641 3.334 -23.781 1 92.75 103 THR B C 1
ATOM 4220 O O . THR B 1 103 ? 14.023 4.445 -24.156 1 92.75 103 THR B O 1
ATOM 4223 N N . TYR B 1 104 ? 12.516 3.174 -23.219 1 93 104 TYR B N 1
ATOM 4224 C CA . TYR B 1 104 ? 11.602 4.285 -23 1 93 104 TYR B CA 1
ATOM 4225 C C . TYR B 1 104 ? 12.242 5.348 -22.109 1 93 104 TYR B C 1
ATOM 4227 O O . TYR B 1 104 ? 12.195 6.539 -22.438 1 93 104 TYR B O 1
ATOM 4235 N N . VAL B 1 105 ? 12.812 4.969 -21.016 1 93.69 105 VAL B N 1
ATOM 4236 C CA . VAL B 1 105 ? 13.398 5.914 -20.062 1 93.69 105 VAL B CA 1
ATOM 4237 C C . VAL B 1 105 ? 14.586 6.617 -20.719 1 93.69 105 VAL B C 1
ATOM 4239 O O . VAL B 1 105 ? 14.742 7.832 -20.578 1 93.69 105 VAL B O 1
ATOM 4242 N N . ASN B 1 106 ? 15.367 5.867 -21.406 1 94.19 106 ASN B N 1
ATOM 4243 C CA . ASN B 1 106 ? 16.547 6.41 -22.078 1 94.19 106 ASN B CA 1
ATOM 4244 C C . ASN B 1 106 ? 16.156 7.453 -23.125 1 94.19 106 ASN B C 1
ATOM 4246 O O . ASN B 1 106 ? 16.875 8.445 -23.312 1 94.19 106 ASN B O 1
ATOM 4250 N N . LYS B 1 107 ? 15.117 7.281 -23.75 1 94.5 107 LYS B N 1
ATOM 4251 C CA . LYS B 1 107 ? 14.68 8.164 -24.828 1 94.5 107 LYS B CA 1
ATOM 4252 C C . LYS B 1 107 ? 14 9.414 -24.266 1 94.5 107 LYS B C 1
ATOM 4254 O O . LYS B 1 107 ? 14.094 10.492 -24.859 1 94.5 107 LYS B O 1
ATOM 4259 N N . ASN B 1 108 ? 13.367 9.383 -23.125 1 93.31 108 ASN B N 1
ATOM 4260 C CA . ASN B 1 108 ? 12.43 10.422 -22.719 1 93.31 108 ASN B CA 1
ATOM 4261 C C . ASN B 1 108 ? 12.938 11.211 -21.516 1 93.31 108 ASN B C 1
ATOM 4263 O O . ASN B 1 108 ? 12.414 12.281 -21.203 1 93.31 108 ASN B O 1
ATOM 4267 N N . TYR B 1 109 ? 13.922 10.703 -20.875 1 91.62 109 TYR B N 1
ATOM 4268 C CA . TYR B 1 109 ? 14.391 11.383 -19.672 1 91.62 109 TYR B CA 1
ATOM 4269 C C . TYR B 1 109 ? 15.898 11.586 -19.719 1 91.62 109 TYR B C 1
ATOM 4271 O O . TYR B 1 109 ? 16.625 10.812 -20.344 1 91.62 109 TYR B O 1
ATOM 4279 N N . LYS B 1 110 ? 16.312 12.672 -18.984 1 88.38 110 LYS B N 1
ATOM 4280 C CA . LYS B 1 110 ? 17.734 12.922 -18.828 1 88.38 110 LYS B CA 1
ATOM 4281 C C . LYS B 1 110 ? 18.344 12.031 -17.75 1 88.38 110 LYS B C 1
ATOM 4283 O O . LYS B 1 110 ? 17.656 11.633 -16.812 1 88.38 110 LYS B O 1
ATOM 4288 N N . ASN B 1 111 ? 19.625 11.672 -17.859 1 89.19 111 ASN B N 1
ATOM 4289 C CA . ASN B 1 111 ? 20.359 10.852 -16.891 1 89.19 111 ASN B CA 1
ATOM 4290 C C . ASN B 1 111 ? 19.641 9.531 -16.625 1 89.19 111 ASN B C 1
ATOM 4292 O O . ASN B 1 111 ? 19.156 9.305 -15.516 1 89.19 111 ASN B O 1
ATOM 4296 N N . THR B 1 112 ? 19.672 8.688 -17.531 1 93.38 112 THR B N 1
ATOM 4297 C CA . THR B 1 112 ? 18.922 7.445 -17.562 1 93.38 112 THR B CA 1
ATOM 4298 C C . THR B 1 112 ? 19.156 6.629 -16.297 1 93.38 112 THR B C 1
ATOM 4300 O O . THR B 1 112 ? 18.203 6.195 -15.648 1 93.38 112 THR B O 1
ATOM 4303 N N . LYS B 1 113 ? 20.406 6.473 -15.906 1 91.5 113 LYS B N 1
ATOM 4304 C CA . LYS B 1 113 ? 20.75 5.648 -14.75 1 91.5 113 LYS B CA 1
ATOM 4305 C C . LYS B 1 113 ? 20.172 6.223 -13.469 1 91.5 113 LYS B C 1
ATOM 4307 O O . LYS B 1 113 ? 19.625 5.484 -12.648 1 91.5 113 LYS B O 1
ATOM 4312 N N . LEU B 1 114 ? 20.234 7.508 -13.344 1 88.38 114 LEU B N 1
ATOM 4313 C CA . LEU B 1 114 ? 19.719 8.164 -12.148 1 88.38 114 LEU B CA 1
ATOM 4314 C C . LEU B 1 114 ? 18.188 8.062 -12.094 1 88.38 114 LEU B C 1
ATOM 4316 O O . LEU B 1 114 ? 17.625 7.82 -11.031 1 88.38 114 LEU B O 1
ATOM 4320 N N . THR B 1 115 ? 17.594 8.312 -13.219 1 92.38 115 THR B N 1
ATOM 4321 C CA . THR B 1 115 ? 16.141 8.242 -13.305 1 92.38 115 THR B CA 1
ATOM 4322 C C . THR B 1 115 ? 15.648 6.84 -12.961 1 92.38 115 THR B C 1
ATOM 4324 O O . THR B 1 115 ? 14.727 6.684 -12.156 1 92.38 115 THR B O 1
ATOM 4327 N N . LEU B 1 116 ? 16.297 5.801 -13.5 1 94.62 116 LEU B N 1
ATOM 4328 C CA . LEU B 1 116 ? 15.938 4.414 -13.227 1 94.62 116 LEU B CA 1
ATOM 4329 C C . LEU B 1 116 ? 16.125 4.082 -11.75 1 94.62 116 LEU B C 1
ATOM 4331 O O . LEU B 1 116 ? 15.305 3.383 -11.156 1 94.62 116 LEU B O 1
ATOM 4335 N N . GLY B 1 117 ? 17.172 4.586 -11.242 1 91.81 117 GLY B N 1
ATOM 4336 C CA . GLY B 1 117 ? 17.422 4.379 -9.82 1 91.81 117 GLY B CA 1
ATOM 4337 C C . GLY B 1 117 ? 16.375 5 -8.922 1 91.81 117 GLY B C 1
ATOM 4338 O O . GLY B 1 117 ? 15.953 4.391 -7.938 1 91.81 117 GLY B O 1
ATOM 4339 N N . LYS B 1 118 ? 15.961 6.234 -9.258 1 89.25 118 LYS B N 1
ATOM 4340 C CA . LYS B 1 118 ? 14.93 6.93 -8.492 1 89.25 118 LYS B CA 1
ATOM 4341 C C . LYS B 1 118 ? 13.617 6.148 -8.492 1 89.25 118 LYS B C 1
ATOM 4343 O O . LYS B 1 118 ? 12.992 5.973 -7.449 1 89.25 118 LYS B O 1
ATOM 4348 N N . ILE B 1 119 ? 13.266 5.691 -9.625 1 93.69 119 ILE B N 1
ATOM 4349 C CA . ILE B 1 119 ? 12.023 4.938 -9.766 1 93.69 119 ILE B CA 1
ATOM 4350 C C . ILE B 1 119 ? 12.125 3.631 -8.984 1 93.69 119 ILE B C 1
ATOM 4352 O O . ILE B 1 119 ? 11.188 3.258 -8.266 1 93.69 119 ILE B O 1
ATOM 4356 N N . ALA B 1 120 ? 13.25 2.938 -9.102 1 93.94 120 ALA B N 1
ATOM 4357 C CA . ALA B 1 120 ? 13.453 1.677 -8.391 1 93.94 120 ALA B CA 1
ATOM 4358 C C . ALA B 1 120 ? 13.352 1.871 -6.883 1 93.94 120 ALA B C 1
ATOM 4360 O O . ALA B 1 120 ? 12.641 1.12 -6.203 1 93.94 120 ALA B O 1
ATOM 4361 N N . ARG B 1 121 ? 13.953 2.855 -6.355 1 89.56 121 ARG B N 1
ATOM 4362 C CA . ARG B 1 121 ? 13.961 3.117 -4.922 1 89.56 121 ARG B CA 1
ATOM 4363 C C . ARG B 1 121 ? 12.555 3.453 -4.422 1 89.56 121 ARG B C 1
ATOM 4365 O O . ARG B 1 121 ? 12.188 3.094 -3.303 1 89.56 121 ARG B O 1
ATOM 4372 N N . PHE B 1 122 ? 11.844 4.176 -5.234 1 91 122 PHE B N 1
ATOM 4373 C CA . PHE B 1 122 ? 10.461 4.516 -4.906 1 91 122 PHE B CA 1
ATOM 4374 C C . PHE B 1 122 ? 9.648 3.256 -4.625 1 91 122 PHE B C 1
ATOM 4376 O O . PHE B 1 122 ? 8.977 3.164 -3.6 1 91 122 PHE B O 1
ATOM 4383 N N . TRP B 1 123 ? 9.758 2.303 -5.492 1 93.75 123 TRP B N 1
ATOM 4384 C CA . TRP B 1 123 ? 8.984 1.072 -5.359 1 93.75 123 TRP B CA 1
ATOM 4385 C C . TRP B 1 123 ? 9.562 0.183 -4.262 1 93.75 123 TRP B C 1
ATOM 4387 O O . TRP B 1 123 ? 8.82 -0.415 -3.482 1 93.75 123 TRP B O 1
ATOM 4397 N N . GLN B 1 124 ? 10.883 0.099 -4.195 1 92.94 124 GLN B N 1
ATOM 4398 C CA . GLN B 1 124 ? 11.562 -0.731 -3.205 1 92.94 124 GLN B CA 1
ATOM 4399 C C . GLN B 1 124 ? 11.188 -0.313 -1.787 1 92.94 124 GLN B C 1
ATOM 4401 O O . GLN B 1 124 ? 10.992 -1.162 -0.917 1 92.94 124 GLN B O 1
ATOM 4406 N N . GLY B 1 125 ? 11 0.926 -1.579 1 87.62 125 GLY B N 1
ATOM 4407 C CA . GLY B 1 125 ? 10.742 1.437 -0.243 1 87.62 125 GLY B CA 1
ATOM 4408 C C . GLY B 1 125 ? 9.273 1.36 0.147 1 87.62 125 GLY B C 1
ATOM 4409 O O . GLY B 1 125 ? 8.938 1.441 1.33 1 87.62 125 GLY B O 1
ATOM 4410 N N . ASN B 1 126 ? 8.391 1.132 -0.845 1 89.69 126 ASN B N 1
ATOM 4411 C CA . ASN B 1 126 ? 6.996 1.41 -0.524 1 89.69 126 ASN B CA 1
ATOM 4412 C C . ASN B 1 126 ? 6.117 0.176 -0.72 1 89.69 126 ASN B C 1
ATOM 4414 O O . ASN B 1 126 ? 5.008 0.11 -0.195 1 89.69 126 ASN B O 1
ATOM 4418 N N . LEU B 1 127 ? 6.539 -0.813 -1.524 1 92.81 127 LEU B N 1
ATOM 4419 C CA . LEU B 1 127 ? 5.719 -1.997 -1.751 1 92.81 127 LEU B CA 1
ATOM 4420 C C . LEU B 1 127 ? 5.777 -2.938 -0.552 1 92.81 127 LEU B C 1
ATOM 4422 O O . LEU B 1 127 ? 6.859 -3.398 -0.174 1 92.81 127 LEU B O 1
ATOM 4426 N N . SER B 1 128 ? 4.621 -3.318 -0.042 1 90.75 128 SER B N 1
ATOM 4427 C CA . SER B 1 128 ? 4.555 -4.098 1.189 1 90.75 128 SER B CA 1
ATOM 4428 C C . SER B 1 128 ? 4.93 -5.555 0.943 1 90.75 128 SER B C 1
ATOM 4430 O O . SER B 1 128 ? 5.438 -6.234 1.841 1 90.75 128 SER B O 1
ATOM 4432 N N . THR B 1 129 ? 4.715 -6.039 -0.275 1 92.69 129 THR B N 1
ATOM 4433 C CA . THR B 1 129 ? 4.938 -7.445 -0.593 1 92.69 129 THR B CA 1
ATOM 4434 C C . THR B 1 129 ? 6.391 -7.688 -0.986 1 92.69 129 THR B C 1
ATOM 4436 O O . THR B 1 129 ? 6.816 -8.836 -1.137 1 92.69 129 THR B O 1
ATOM 4439 N N . LEU B 1 130 ? 7.133 -6.609 -1.235 1 93.62 130 LEU B N 1
ATOM 4440 C CA . LEU B 1 130 ? 8.547 -6.738 -1.579 1 93.62 130 LEU B CA 1
ATOM 4441 C C . LEU B 1 130 ? 9.383 -7.008 -0.335 1 93.62 130 LEU B C 1
ATOM 4443 O O . LEU B 1 130 ? 9.57 -6.117 0.498 1 93.62 130 LEU B O 1
ATOM 4447 N N . LYS B 1 131 ? 9.82 -8.227 -0.162 1 88.19 131 LYS B N 1
ATOM 4448 C CA . LYS B 1 131 ? 10.625 -8.633 0.988 1 88.19 131 LYS B CA 1
ATOM 4449 C C . LYS B 1 131 ? 11.906 -9.328 0.543 1 88.19 131 LYS B C 1
ATOM 4451 O O . LYS B 1 131 ? 11.883 -10.164 -0.363 1 88.19 131 LYS B O 1
ATOM 4456 N N . SER B 1 132 ? 12.984 -8.914 1.17 1 89.62 132 SER B N 1
ATOM 4457 C CA . SER B 1 132 ? 14.25 -9.57 0.875 1 89.62 132 SER B CA 1
ATOM 4458 C C . SER B 1 132 ? 14.398 -10.875 1.648 1 89.62 132 SER B C 1
ATOM 4460 O O . SER B 1 132 ? 15.031 -10.914 2.703 1 89.62 132 SER B O 1
ATOM 4462 N N . GLU B 1 133 ? 13.812 -11.891 1.178 1 89.19 133 GLU B N 1
ATOM 4463 C CA . GLU B 1 133 ? 13.828 -13.219 1.777 1 89.19 133 GLU B CA 1
ATOM 4464 C C . GLU B 1 133 ? 13.938 -14.305 0.71 1 89.19 133 GLU B C 1
ATOM 4466 O O . GLU B 1 133 ? 13.633 -14.062 -0.46 1 89.19 133 GLU B O 1
ATOM 4471 N N . ASN B 1 134 ? 14.469 -15.453 1.065 1 91.44 134 ASN B N 1
ATOM 4472 C CA . ASN B 1 134 ? 14.531 -16.625 0.201 1 91.44 134 ASN B CA 1
ATOM 4473 C C . ASN B 1 134 ? 15.242 -16.312 -1.111 1 91.44 134 ASN B C 1
ATOM 4475 O O . ASN B 1 134 ? 14.805 -16.75 -2.18 1 91.44 134 ASN B O 1
ATOM 4479 N N . GLY B 1 135 ? 16.25 -15.461 -1.046 1 95.62 135 GLY B N 1
ATOM 4480 C CA . GLY B 1 135 ? 17.078 -15.164 -2.209 1 95.62 135 GLY B CA 1
ATOM 4481 C C . GLY B 1 135 ? 16.625 -13.93 -2.965 1 95.62 135 GLY B C 1
ATOM 4482 O O . GLY B 1 135 ? 17.344 -13.445 -3.85 1 95.62 135 GLY B O 1
ATOM 4483 N N . PHE B 1 136 ? 15.43 -13.477 -2.691 1 96.56 136 PHE B N 1
ATOM 4484 C CA . PHE B 1 136 ? 14.977 -12.227 -3.291 1 96.56 136 PHE B CA 1
ATOM 4485 C C . PHE B 1 136 ? 15.703 -11.031 -2.678 1 96.56 136 PHE B C 1
ATOM 4487 O O . PHE B 1 136 ? 15.945 -11.008 -1.469 1 96.56 136 PHE B O 1
ATOM 4494 N N . THR B 1 137 ? 16.062 -10.016 -3.512 1 95.62 137 THR B N 1
ATOM 4495 C CA . THR B 1 137 ? 16.828 -8.891 -3.01 1 95.62 137 THR B CA 1
ATOM 4496 C C . THR B 1 137 ? 16.594 -7.648 -3.867 1 95.62 137 THR B C 1
ATOM 4498 O O . THR B 1 137 ? 16.125 -7.75 -5.004 1 95.62 137 THR B O 1
ATOM 4501 N N . ILE B 1 138 ? 16.891 -6.527 -3.289 1 94 138 ILE B N 1
ATOM 4502 C CA . ILE B 1 138 ? 16.797 -5.266 -4.012 1 94 138 ILE B CA 1
ATOM 4503 C C . ILE B 1 138 ? 18.188 -4.871 -4.539 1 94 138 ILE B C 1
ATOM 4505 O O . ILE B 1 138 ? 18.328 -3.822 -5.172 1 94 138 ILE B O 1
ATOM 4509 N N . ASP B 1 139 ? 19.125 -5.672 -4.324 1 93.94 139 ASP B N 1
ATOM 4510 C CA . ASP B 1 139 ? 20.484 -5.363 -4.758 1 93.94 139 ASP B CA 1
ATOM 4511 C C . ASP B 1 139 ? 20.562 -5.27 -6.281 1 93.94 139 ASP B C 1
ATOM 4513 O O . ASP B 1 139 ? 19.797 -5.922 -6.988 1 93.94 139 ASP B O 1
ATOM 4517 N N . PRO B 1 140 ? 21.516 -4.488 -6.742 1 93.75 140 PRO B N 1
ATOM 4518 C CA . PRO B 1 140 ? 21.734 -4.461 -8.188 1 93.75 140 PRO B CA 1
ATOM 4519 C C . PRO B 1 140 ? 22.094 -5.832 -8.758 1 93.75 140 PRO B C 1
ATOM 4521 O O . PRO B 1 140 ? 22.672 -6.668 -8.062 1 93.75 140 PRO B O 1
ATOM 4524 N N . ILE B 1 141 ? 21.703 -6.055 -9.969 1 97.56 141 ILE B N 1
ATOM 4525 C CA . ILE B 1 141 ? 22.031 -7.328 -10.602 1 97.56 141 ILE B CA 1
ATOM 4526 C C . ILE B 1 141 ? 23.297 -7.164 -11.453 1 97.56 141 ILE B C 1
ATOM 4528 O O . ILE B 1 141 ? 23.609 -6.059 -11.898 1 97.56 141 ILE B O 1
ATOM 4532 N N . ASN B 1 142 ? 24.016 -8.227 -11.594 1 97.62 142 ASN B N 1
ATOM 4533 C CA . ASN B 1 142 ? 25.234 -8.266 -12.391 1 97.62 142 ASN B CA 1
ATOM 4534 C C . ASN B 1 142 ? 25.109 -9.242 -13.562 1 97.62 142 ASN B C 1
ATOM 4536 O O . ASN B 1 142 ? 25.406 -10.422 -13.422 1 97.62 142 ASN B O 1
ATOM 4540 N N . LEU B 1 143 ? 24.812 -8.711 -14.734 1 98.06 143 LEU B N 1
ATOM 4541 C CA . LEU B 1 143 ? 24.641 -9.523 -15.93 1 98.06 143 LEU B CA 1
ATOM 4542 C C . LEU B 1 143 ? 25.969 -9.688 -16.672 1 98.06 143 LEU B C 1
ATOM 4544 O O . LEU B 1 143 ? 26.188 -10.68 -17.359 1 98.06 143 LEU B O 1
ATOM 4548 N N . GLY B 1 144 ? 26.828 -8.664 -16.578 1 95.94 144 GLY B N 1
ATOM 4549 C CA . GLY B 1 144 ? 28.078 -8.586 -17.328 1 95.94 144 GLY B CA 1
ATOM 4550 C C . GLY B 1 144 ? 29.203 -9.383 -16.703 1 95.94 144 GLY B C 1
ATOM 4551 O O . GLY B 1 144 ? 30.156 -8.805 -16.172 1 95.94 144 GLY B O 1
ATOM 4552 N N . ARG B 1 145 ? 29.172 -10.664 -16.922 1 95.12 145 ARG B N 1
ATOM 4553 C CA . ARG B 1 145 ? 30.188 -11.539 -16.359 1 95.12 145 ARG B CA 1
ATOM 4554 C C . ARG B 1 145 ? 31.344 -11.734 -17.312 1 95.12 145 ARG B C 1
ATOM 4556 O O . ARG B 1 145 ? 32.438 -12.156 -16.906 1 95.12 145 ARG B O 1
ATOM 4563 N N . LYS B 1 146 ? 31.141 -11.469 -18.531 1 95.31 146 LYS B N 1
ATOM 4564 C CA . LYS B 1 146 ? 32.156 -11.469 -19.578 1 95.31 146 LYS B CA 1
ATOM 4565 C C . LYS B 1 146 ? 32.375 -10.062 -20.141 1 95.31 146 LYS B C 1
ATOM 4567 O O . LYS B 1 146 ? 31.453 -9.5 -20.75 1 95.31 146 LYS B O 1
ATOM 4572 N N . GLU B 1 147 ? 33.5 -9.578 -20.094 1 94.19 147 GLU B N 1
ATOM 4573 C CA . GLU B 1 147 ? 33.812 -8.203 -20.469 1 94.19 147 GLU B CA 1
ATOM 4574 C C . GLU B 1 147 ? 33.562 -7.965 -21.953 1 94.19 147 GLU B C 1
ATOM 4576 O O . GLU B 1 147 ? 33.062 -6.906 -22.344 1 94.19 147 GLU B O 1
ATOM 4581 N N . SER B 1 148 ? 33.875 -8.883 -22.797 1 92.81 148 SER B N 1
ATOM 4582 C CA . SER B 1 148 ? 33.781 -8.727 -24.25 1 92.81 148 SER B CA 1
ATOM 4583 C C . SER B 1 148 ? 32.344 -8.523 -24.688 1 92.81 148 SER B C 1
ATOM 4585 O O . SER B 1 148 ? 32.094 -8 -25.781 1 92.81 148 SER B O 1
ATOM 4587 N N . ARG B 1 149 ? 31.375 -8.875 -23.875 1 93.81 149 ARG B N 1
ATOM 4588 C CA . ARG B 1 149 ? 29.953 -8.797 -24.219 1 93.81 149 ARG B CA 1
ATOM 4589 C C . ARG B 1 149 ? 29.219 -7.816 -23.312 1 93.81 149 ARG B C 1
ATOM 4591 O O . ARG B 1 149 ? 27.984 -7.785 -23.297 1 93.81 149 ARG B O 1
ATOM 4598 N N . TYR B 1 150 ? 30 -7.09 -22.516 1 95.69 150 TYR B N 1
ATOM 4599 C CA . TYR B 1 150 ? 29.422 -6.148 -21.562 1 95.69 150 TYR B CA 1
ATOM 4600 C C . TYR B 1 150 ? 29.172 -4.793 -22.219 1 95.69 150 TYR B C 1
ATOM 4602 O O . TYR B 1 150 ? 29.875 -3.822 -21.922 1 95.69 150 TYR B O 1
ATOM 4610 N N . THR B 1 151 ? 28.172 -4.68 -23.031 1 94.44 151 THR B N 1
ATOM 4611 C CA . THR B 1 151 ? 27.828 -3.492 -23.812 1 94.44 151 THR B CA 1
ATOM 4612 C C . THR B 1 151 ? 27.016 -2.514 -22.984 1 94.44 151 THR B C 1
ATOM 4614 O O . THR B 1 151 ? 26.609 -2.836 -21.859 1 94.44 151 THR B O 1
ATOM 4617 N N . ASN B 1 152 ? 26.703 -1.358 -23.531 1 92.69 152 ASN B N 1
ATOM 4618 C CA . ASN B 1 152 ? 25.891 -0.349 -22.859 1 92.69 152 ASN B CA 1
ATOM 4619 C C . ASN B 1 152 ? 24.453 -0.835 -22.656 1 92.69 152 ASN B C 1
ATOM 4621 O O . ASN B 1 152 ? 23.812 -0.476 -21.672 1 92.69 152 ASN B O 1
ATOM 4625 N N . LEU B 1 153 ? 24.047 -1.643 -23.562 1 92.19 153 LEU B N 1
ATOM 4626 C CA . LEU B 1 153 ? 22.703 -2.184 -23.438 1 92.19 153 LEU B CA 1
ATOM 4627 C C . LEU B 1 153 ? 22.594 -3.121 -22.234 1 92.19 153 LEU B C 1
ATOM 4629 O O . LEU B 1 153 ? 21.609 -3.086 -21.5 1 92.19 153 LEU B O 1
ATOM 4633 N N . VAL B 1 154 ? 23.625 -3.955 -22.047 1 95.94 154 VAL B N 1
ATOM 4634 C CA . VAL B 1 154 ? 23.672 -4.871 -20.906 1 95.94 154 VAL B CA 1
ATOM 4635 C C . VAL B 1 154 ? 23.672 -4.074 -19.594 1 95.94 154 VAL B C 1
ATOM 4637 O O . VAL B 1 154 ? 22.938 -4.402 -18.656 1 95.94 154 VAL B O 1
ATOM 4640 N N . LYS B 1 155 ? 24.453 -3.006 -19.562 1 95.56 155 LYS B N 1
ATOM 4641 C CA . LYS B 1 155 ? 24.484 -2.109 -18.422 1 95.56 155 LYS B CA 1
ATOM 4642 C C . LYS B 1 155 ? 23.109 -1.492 -18.172 1 95.56 155 LYS B C 1
ATOM 4644 O O . LYS B 1 155 ? 22.688 -1.324 -17.031 1 95.56 155 LYS B O 1
ATOM 4649 N N . GLY B 1 156 ? 22.516 -1.169 -19.25 1 95 156 GLY B N 1
ATOM 4650 C CA . GLY B 1 156 ? 21.172 -0.626 -19.172 1 95 156 GLY B CA 1
ATOM 4651 C C . GLY B 1 156 ? 20.188 -1.573 -18.516 1 95 156 GLY B C 1
ATOM 4652 O O . GLY B 1 156 ? 19.422 -1.168 -17.641 1 95 156 GLY B O 1
ATOM 4653 N N . TYR B 1 157 ? 20.266 -2.854 -18.906 1 95.06 157 TYR B N 1
ATOM 4654 C CA . TYR B 1 157 ? 19.391 -3.863 -18.312 1 95.06 157 TYR B CA 1
ATOM 4655 C C . TYR B 1 157 ? 19.609 -3.951 -16.812 1 95.06 157 TYR B C 1
ATOM 4657 O O . TYR B 1 157 ? 18.656 -4.074 -16.047 1 95.06 157 TYR B O 1
ATOM 4665 N N . GLU B 1 158 ? 20.844 -3.893 -16.422 1 97.44 158 GLU B N 1
ATOM 4666 C CA . GLU B 1 158 ? 21.188 -3.973 -15.016 1 97.44 158 GLU B CA 1
ATOM 4667 C C . GLU B 1 158 ? 20.578 -2.812 -14.234 1 97.44 158 GLU B C 1
ATOM 4669 O O . GLU B 1 158 ? 20.078 -2.998 -13.117 1 97.44 158 GLU B O 1
ATOM 4674 N N . SER B 1 159 ? 20.547 -1.629 -14.812 1 96 159 SER B N 1
ATOM 4675 C CA . SER B 1 159 ? 20.062 -0.423 -14.156 1 96 159 SER B CA 1
ATOM 4676 C C . SER B 1 159 ? 18.547 -0.449 -14.008 1 96 159 SER B C 1
ATOM 4678 O O . SER B 1 159 ? 17.984 0.327 -13.234 1 96 159 SER B O 1
ATOM 4680 N N . CYS B 1 160 ? 17.906 -1.358 -14.695 1 97.25 160 CYS B N 1
ATOM 4681 C CA . CYS B 1 160 ? 16.453 -1.403 -14.734 1 97.25 160 CYS B CA 1
ATOM 4682 C C . CYS B 1 160 ? 15.891 -2.223 -13.578 1 97.25 160 CYS B C 1
ATOM 4684 O O . CYS B 1 160 ? 14.695 -2.18 -13.297 1 97.25 160 CYS B O 1
ATOM 4686 N N . ASN B 1 161 ? 16.703 -2.926 -12.852 1 98.12 161 ASN B N 1
ATOM 4687 C CA . ASN B 1 161 ? 16.25 -3.877 -11.844 1 98.12 161 ASN B CA 1
ATOM 4688 C C . ASN B 1 161 ? 15.625 -3.168 -10.648 1 98.12 161 ASN B C 1
ATOM 4690 O O . ASN B 1 161 ? 16.219 -2.24 -10.094 1 98.12 161 ASN B O 1
ATOM 4694 N N . ILE B 1 162 ? 14.469 -3.594 -10.281 1 97.12 162 ILE B N 1
ATOM 4695 C CA . ILE B 1 162 ? 13.812 -3.133 -9.062 1 97.12 162 ILE B CA 1
ATOM 4696 C C . ILE B 1 162 ? 13.984 -4.176 -7.961 1 97.12 162 ILE B C 1
ATOM 4698 O O . ILE B 1 162 ? 14.289 -3.832 -6.816 1 97.12 162 ILE B O 1
ATOM 4702 N N . TYR B 1 163 ? 13.789 -5.359 -8.242 1 97.62 163 TYR B N 1
ATOM 4703 C CA . TYR B 1 163 ? 13.703 -6.496 -7.332 1 97.62 163 TYR B CA 1
ATOM 4704 C C . TYR B 1 163 ? 13.969 -7.805 -8.07 1 97.62 163 TYR B C 1
ATOM 4706 O O . TYR B 1 163 ? 13.516 -7.992 -9.195 1 97.62 163 TYR B O 1
ATOM 4714 N N . SER B 1 164 ? 14.898 -8.719 -7.453 1 98.62 164 SER B N 1
ATOM 4715 C CA . SER B 1 164 ? 15.273 -9.867 -8.273 1 98.62 164 SER B CA 1
ATOM 4716 C C . SER B 1 164 ? 15.703 -11.047 -7.41 1 98.62 164 SER B C 1
ATOM 4718 O O . SER B 1 164 ? 15.82 -10.922 -6.191 1 98.62 164 SER B O 1
ATOM 4720 N N . LYS B 1 165 ? 15.781 -12.164 -8.008 1 98.56 165 LYS B N 1
ATOM 4721 C CA . LYS B 1 165 ? 16.375 -13.391 -7.48 1 98.56 165 LYS B CA 1
ATOM 4722 C C . LYS B 1 165 ? 17.281 -14.055 -8.508 1 98.56 165 LYS B C 1
ATOM 4724 O O . LYS B 1 165 ? 16.938 -14.148 -9.688 1 98.56 165 LYS B O 1
ATOM 4729 N N . TYR B 1 166 ? 18.469 -14.422 -8.031 1 98.56 166 TYR B N 1
ATOM 4730 C CA . TYR B 1 166 ? 19.469 -15.047 -8.898 1 98.56 166 TYR B CA 1
ATOM 4731 C C . TYR B 1 166 ? 19.422 -16.562 -8.789 1 98.56 166 TYR B C 1
ATOM 4733 O O . TYR B 1 166 ? 19.203 -17.109 -7.699 1 98.56 166 TYR B O 1
ATOM 4741 N N . TYR B 1 167 ? 19.625 -17.281 -9.93 1 98.5 167 TYR B N 1
ATOM 4742 C CA . TYR B 1 167 ? 19.766 -18.719 -9.977 1 98.5 167 TYR B CA 1
ATOM 4743 C C . TYR B 1 167 ? 21.047 -19.125 -10.688 1 98.5 167 TYR B C 1
ATOM 4745 O O . TYR B 1 167 ? 21.281 -18.734 -11.836 1 98.5 167 TYR B O 1
ATOM 4753 N N . ASP B 1 168 ? 21.844 -19.875 -9.992 1 98.25 168 ASP B N 1
ATOM 4754 C CA . ASP B 1 168 ? 22.922 -20.578 -10.688 1 98.25 168 ASP B CA 1
ATOM 4755 C C . ASP B 1 168 ? 22.359 -21.797 -11.43 1 98.25 168 ASP B C 1
ATOM 4757 O O . ASP B 1 168 ? 21.953 -22.781 -10.805 1 98.25 168 ASP B O 1
ATOM 4761 N N . ILE B 1 169 ? 22.406 -21.797 -12.758 1 98.12 169 ILE B N 1
ATOM 4762 C CA . ILE B 1 169 ? 21.688 -22.797 -13.555 1 98.12 169 ILE B CA 1
ATOM 4763 C C . ILE B 1 169 ? 22.266 -24.172 -13.297 1 98.12 169 ILE B C 1
ATOM 4765 O O . ILE B 1 169 ? 21.547 -25.172 -13.266 1 98.12 169 ILE B O 1
ATOM 4769 N N . LYS B 1 170 ? 23.531 -24.281 -13.023 1 96.38 170 LYS B N 1
ATOM 4770 C CA . LYS B 1 170 ? 24.188 -25.562 -12.789 1 96.38 170 LYS B CA 1
ATOM 4771 C C . LYS B 1 170 ? 23.656 -26.234 -11.523 1 96.38 170 LYS B C 1
ATOM 4773 O O . LYS B 1 170 ? 23.656 -27.453 -11.414 1 96.38 170 LYS B O 1
ATOM 4778 N N . ASP B 1 171 ? 23.156 -25.438 -10.625 1 96.69 171 ASP B N 1
ATOM 4779 C CA . ASP B 1 171 ? 22.719 -25.953 -9.336 1 96.69 171 ASP B CA 1
ATOM 4780 C C . ASP B 1 171 ? 21.234 -26.344 -9.375 1 96.69 171 ASP B C 1
ATOM 4782 O O . ASP B 1 171 ? 20.719 -26.922 -8.422 1 96.69 171 ASP B O 1
ATOM 4786 N N . LEU B 1 172 ? 20.562 -26.062 -10.484 1 96.88 172 LEU B N 1
ATOM 4787 C CA . LEU B 1 172 ? 19.141 -26.359 -10.586 1 96.88 172 LEU B CA 1
ATOM 4788 C C . LEU B 1 172 ? 18.922 -27.844 -10.914 1 96.88 172 LEU B C 1
ATOM 4790 O O . LEU B 1 172 ? 19.641 -28.406 -11.734 1 96.88 172 LEU B O 1
ATOM 4794 N N . GLU B 1 173 ? 18.016 -28.438 -10.195 1 95.88 173 GLU B N 1
ATOM 4795 C CA . GLU B 1 173 ? 17.547 -29.797 -10.469 1 95.88 173 GLU B CA 1
ATOM 4796 C C . GLU B 1 173 ? 16.094 -29.797 -10.938 1 95.88 173 GLU B C 1
ATOM 4798 O O . GLU B 1 173 ? 15.391 -28.797 -10.781 1 95.88 173 GLU B O 1
ATOM 4803 N N . GLU B 1 174 ? 15.688 -30.844 -11.523 1 91 174 GLU B N 1
ATOM 4804 C CA . GLU B 1 174 ? 14.328 -30.953 -12.047 1 91 174 GLU B CA 1
ATOM 4805 C C . GLU B 1 174 ? 13.297 -30.672 -10.953 1 91 174 GLU B C 1
ATOM 4807 O O . GLU B 1 174 ? 12.242 -30.109 -11.227 1 91 174 GLU B O 1
ATOM 4812 N N . THR B 1 175 ? 13.633 -31.031 -9.773 1 89.56 175 THR B N 1
ATOM 4813 C CA . THR B 1 175 ? 12.727 -30.891 -8.648 1 89.56 175 THR B CA 1
ATOM 4814 C C . THR B 1 175 ? 12.578 -29.422 -8.266 1 89.56 175 THR B C 1
ATOM 4816 O O . THR B 1 175 ? 11.648 -29.047 -7.539 1 89.56 175 THR B O 1
ATOM 4819 N N . ASP B 1 176 ? 13.43 -28.578 -8.867 1 92.56 176 ASP B N 1
ATOM 4820 C CA . ASP B 1 176 ? 13.398 -27.156 -8.539 1 92.56 176 ASP B CA 1
ATOM 4821 C C . ASP B 1 176 ? 12.375 -26.422 -9.398 1 92.56 176 ASP B C 1
ATOM 4823 O O . ASP B 1 176 ? 12.172 -25.219 -9.227 1 92.56 176 ASP B O 1
ATOM 4827 N N . ASN B 1 177 ? 11.758 -27.156 -10.312 1 91.62 177 ASN B N 1
ATOM 4828 C CA . ASN B 1 177 ? 10.773 -26.5 -11.164 1 91.62 177 ASN B CA 1
ATOM 4829 C C . ASN B 1 177 ? 9.633 -25.891 -10.352 1 91.62 177 ASN B C 1
ATOM 4831 O O . ASN B 1 177 ? 9.156 -24.797 -10.656 1 91.62 177 ASN B O 1
ATOM 4835 N N . ASP B 1 178 ? 9.203 -26.625 -9.273 1 86.56 178 ASP B N 1
ATOM 4836 C CA . ASP B 1 178 ? 8.156 -26.109 -8.398 1 86.56 178 ASP B CA 1
ATOM 4837 C C . ASP B 1 178 ? 8.617 -24.844 -7.676 1 86.56 178 ASP B C 1
ATOM 4839 O O . ASP B 1 178 ? 7.84 -23.906 -7.488 1 86.56 178 ASP B O 1
ATOM 4843 N N . LEU B 1 179 ? 9.883 -24.859 -7.32 1 90.38 179 LEU B N 1
ATOM 4844 C CA . LEU B 1 179 ? 10.453 -23.688 -6.656 1 90.38 179 LEU B CA 1
ATOM 4845 C C . LEU B 1 179 ? 10.453 -22.484 -7.586 1 90.38 179 LEU B C 1
ATOM 4847 O O . LEU B 1 179 ? 10.109 -21.375 -7.172 1 90.38 179 LEU B O 1
ATOM 4851 N N . LEU B 1 180 ? 10.836 -22.703 -8.852 1 93.25 180 LEU B N 1
ATOM 4852 C CA . LEU B 1 180 ? 10.852 -21.609 -9.82 1 93.25 180 LEU B CA 1
ATOM 4853 C C . LEU B 1 180 ? 9.445 -21.062 -10.047 1 93.25 180 LEU B C 1
ATOM 4855 O O . LEU B 1 180 ? 9.258 -19.859 -10.172 1 93.25 180 LEU B O 1
ATOM 4859 N N . SER B 1 181 ? 8.508 -21.969 -10.086 1 90.5 181 SER B N 1
ATOM 4860 C CA . SER B 1 181 ? 7.117 -21.547 -10.25 1 90.5 181 SER B CA 1
ATOM 4861 C C . SER B 1 181 ? 6.637 -20.734 -9.055 1 90.5 181 SER B C 1
ATOM 4863 O O . SER B 1 181 ? 5.949 -19.719 -9.219 1 90.5 181 SER B O 1
ATOM 4865 N N . GLN B 1 182 ? 6.984 -21.156 -7.84 1 90.06 182 GLN B N 1
ATOM 4866 C CA . GLN B 1 182 ? 6.621 -20.438 -6.625 1 90.06 182 GLN B CA 1
ATOM 4867 C C . GLN B 1 182 ? 7.273 -19.047 -6.586 1 90.06 182 GLN B C 1
ATOM 4869 O O . GLN B 1 182 ? 6.648 -18.078 -6.168 1 90.06 182 GLN B O 1
ATOM 4874 N N . ASP B 1 183 ? 8.531 -19 -7.047 1 94.12 183 ASP B N 1
ATOM 4875 C CA . ASP B 1 183 ? 9.234 -17.719 -7.09 1 94.12 183 ASP B CA 1
ATOM 4876 C C . ASP B 1 183 ? 8.578 -16.766 -8.078 1 94.12 183 ASP B C 1
ATOM 4878 O O . ASP B 1 183 ? 8.453 -15.57 -7.805 1 94.12 183 ASP B O 1
ATOM 4882 N N . LEU B 1 184 ? 8.211 -17.328 -9.227 1 94.19 184 LEU B N 1
ATOM 4883 C CA . LEU B 1 184 ? 7.516 -16.5 -10.211 1 94.19 184 LEU B CA 1
ATOM 4884 C C . LEU B 1 184 ? 6.211 -15.961 -9.641 1 94.19 184 LEU B C 1
ATOM 4886 O O . LEU B 1 184 ? 5.871 -14.797 -9.859 1 94.19 184 LEU B O 1
ATOM 4890 N N . LEU B 1 185 ? 5.496 -16.781 -8.914 1 90.5 185 LEU B N 1
ATOM 4891 C CA . LEU B 1 185 ? 4.242 -16.359 -8.297 1 90.5 185 LEU B CA 1
ATOM 4892 C C . LEU B 1 185 ? 4.488 -15.289 -7.246 1 90.5 185 LEU B C 1
ATOM 4894 O O . LEU B 1 185 ? 3.703 -14.352 -7.117 1 90.5 185 LEU B O 1
ATOM 4898 N N . GLN B 1 186 ? 5.547 -15.453 -6.5 1 92.88 186 GLN B N 1
ATOM 4899 C CA . GLN B 1 186 ? 5.914 -14.43 -5.527 1 92.88 186 GLN B CA 1
ATOM 4900 C C . GLN B 1 186 ? 6.223 -13.102 -6.215 1 92.88 186 GLN B C 1
ATOM 4902 O O . GLN B 1 186 ? 5.793 -12.039 -5.754 1 92.88 186 GLN B O 1
ATOM 4907 N N . MET B 1 187 ? 6.938 -13.195 -7.277 1 95.88 187 MET B N 1
ATOM 4908 C CA . MET B 1 187 ? 7.258 -11.992 -8.039 1 95.88 187 MET B CA 1
ATOM 4909 C C . MET B 1 187 ? 5.996 -11.375 -8.633 1 95.88 187 MET B C 1
ATOM 4911 O O . MET B 1 187 ? 5.867 -10.148 -8.688 1 95.88 187 MET B O 1
ATOM 4915 N N . LEU B 1 188 ? 5.133 -12.227 -9.086 1 94.5 188 LEU B N 1
ATOM 4916 C CA . LEU B 1 188 ? 3.865 -11.758 -9.633 1 94.5 188 LEU B CA 1
ATOM 4917 C C . LEU B 1 188 ? 3.062 -11.008 -8.578 1 94.5 188 LEU B C 1
ATOM 4919 O O . LEU B 1 188 ? 2.375 -10.031 -8.891 1 94.5 188 LEU B O 1
ATOM 4923 N N . THR B 1 189 ? 3.156 -11.445 -7.34 1 94 189 THR B N 1
ATOM 4924 C CA . THR B 1 189 ? 2.49 -10.773 -6.23 1 94 189 THR B CA 1
ATOM 4925 C C . THR B 1 189 ? 3.012 -9.344 -6.074 1 94 189 THR B C 1
ATOM 4927 O O . THR B 1 189 ? 2.227 -8.398 -5.953 1 94 189 THR B O 1
ATOM 4930 N N . VAL B 1 190 ? 4.273 -9.188 -6.133 1 96.44 190 VAL B N 1
ATOM 4931 C CA . VAL B 1 190 ? 4.891 -7.867 -6.039 1 96.44 190 VAL B CA 1
ATOM 4932 C C . VAL B 1 190 ? 4.477 -7.016 -7.234 1 96.44 190 VAL B C 1
ATOM 4934 O O . VAL B 1 190 ? 4.109 -5.848 -7.074 1 96.44 190 VAL B O 1
ATOM 4937 N N . PHE B 1 191 ? 4.484 -7.656 -8.383 1 96.75 191 PHE B N 1
ATOM 4938 C CA . PHE B 1 191 ? 4.125 -6.98 -9.625 1 96.75 191 PHE B CA 1
ATOM 4939 C C . PHE B 1 191 ? 2.682 -6.5 -9.578 1 96.75 191 PHE B C 1
ATOM 4941 O O . PHE B 1 191 ? 2.381 -5.379 -9.992 1 96.75 191 PHE B O 1
ATOM 4948 N N . LYS B 1 192 ? 1.815 -7.281 -9.078 1 94 192 LYS B N 1
ATOM 4949 C CA . LYS B 1 192 ? 0.399 -6.938 -9.008 1 94 192 LYS B CA 1
ATOM 4950 C C . LYS B 1 192 ? 0.162 -5.797 -8.016 1 94 192 LYS B C 1
ATOM 4952 O O . LYS B 1 192 ? -0.694 -4.941 -8.242 1 94 192 LYS B O 1
ATOM 4957 N N . GLU B 1 193 ? 0.852 -5.828 -6.879 1 94 193 GLU B N 1
ATOM 4958 C CA . GLU B 1 193 ? 0.747 -4.688 -5.973 1 94 193 GLU B CA 1
ATOM 4959 C C . GLU B 1 193 ? 1.201 -3.398 -6.652 1 94 193 GLU B C 1
ATOM 4961 O O . GLU B 1 193 ? 0.528 -2.369 -6.559 1 94 193 GLU B O 1
ATOM 4966 N N . LEU B 1 194 ? 2.355 -3.482 -7.316 1 94.69 194 LEU B N 1
ATOM 4967 C CA . LEU B 1 194 ? 2.861 -2.324 -8.047 1 94.69 194 LEU B CA 1
ATOM 4968 C C . LEU B 1 194 ? 1.831 -1.818 -9.047 1 94.69 194 LEU B C 1
ATOM 4970 O O . LEU B 1 194 ? 1.535 -0.622 -9.094 1 94.69 194 LEU B O 1
ATOM 4974 N N . LYS B 1 195 ? 1.279 -2.711 -9.82 1 92 195 LYS B N 1
ATOM 4975 C CA . LYS B 1 195 ? 0.27 -2.381 -10.82 1 92 195 LYS B CA 1
ATOM 4976 C C . LYS B 1 195 ? -0.913 -1.652 -10.188 1 92 195 LYS B C 1
ATOM 4978 O O . LYS B 1 195 ? -1.452 -0.71 -10.773 1 92 195 LYS B O 1
ATOM 4983 N N . GLY B 1 196 ? -1.284 -2.047 -9.016 1 89.56 196 GLY B N 1
ATOM 4984 C CA . GLY B 1 196 ? -2.416 -1.458 -8.32 1 89.56 196 GLY B CA 1
ATOM 4985 C C . GLY B 1 196 ? -2.209 0.005 -7.977 1 89.56 196 GLY B C 1
ATOM 4986 O O . GLY B 1 196 ? -3.17 0.721 -7.688 1 89.56 196 GLY B O 1
ATOM 4987 N N . HIS B 1 197 ? -1.007 0.437 -8 1 90.31 197 HIS B N 1
ATOM 4988 C CA . HIS B 1 197 ? -0.704 1.82 -7.648 1 90.31 197 HIS B CA 1
ATOM 4989 C C . HIS B 1 197 ? -0.46 2.664 -8.898 1 90.31 197 HIS B C 1
ATOM 4991 O O . HIS B 1 197 ? -0.279 3.881 -8.797 1 90.31 197 HIS B O 1
ATOM 4997 N N . LEU B 1 198 ? -0.466 1.991 -10.07 1 87.5 198 LEU B N 1
ATOM 4998 C CA . LEU B 1 198 ? -0.246 2.74 -11.297 1 87.5 198 LEU B CA 1
ATOM 4999 C C . LEU B 1 198 ? -1.456 3.605 -11.633 1 87.5 198 LEU B C 1
ATOM 5001 O O . LEU B 1 198 ? -2.592 3.24 -11.32 1 87.5 198 LEU B O 1
ATOM 5005 N N . MET B 1 199 ? -1.288 4.809 -12.164 1 78.56 199 MET B N 1
ATOM 5006 C CA . MET B 1 199 ? -2.346 5.695 -12.641 1 78.56 199 MET B CA 1
ATOM 5007 C C . MET B 1 199 ? -2.896 5.219 -13.977 1 78.56 199 MET B C 1
ATOM 5009 O O . MET B 1 199 ? -2.533 5.75 -15.031 1 78.56 199 MET B O 1
ATOM 5013 N N . LEU B 1 200 ? -3.537 4.027 -14.023 1 65.44 200 LEU B N 1
ATOM 5014 C CA . LEU B 1 200 ? -3.871 3.359 -15.273 1 65.44 200 LEU B CA 1
ATOM 5015 C C . LEU B 1 200 ? -5.062 4.031 -15.945 1 65.44 200 LEU B C 1
ATOM 5017 O O . LEU B 1 200 ? -5.789 3.393 -16.719 1 65.44 200 LEU B O 1
ATOM 5021 N N . ASP B 1 201 ? -5.438 5.293 -15.797 1 60.28 201 ASP B N 1
ATOM 5022 C CA . ASP B 1 201 ? -6.59 5.758 -16.562 1 60.28 201 ASP B CA 1
ATOM 5023 C C . ASP B 1 201 ? -6.441 5.414 -18.047 1 60.28 201 ASP B C 1
ATOM 5025 O O . ASP B 1 201 ? -7.32 4.777 -18.625 1 60.28 201 ASP B O 1
ATOM 5029 N N . ASP B 1 202 ? -5.703 6.168 -18.891 1 55.06 202 ASP B N 1
ATOM 5030 C CA . ASP B 1 202 ? -5.48 5.965 -20.312 1 55.06 202 ASP B CA 1
ATOM 5031 C C . ASP B 1 202 ? -4.125 5.312 -20.578 1 55.06 202 ASP B C 1
ATOM 5033 O O . ASP B 1 202 ? -3.338 5.113 -19.641 1 55.06 202 ASP B O 1
ATOM 5037 N N . LYS B 1 203 ? -3.854 4.664 -21.781 1 52.59 203 LYS B N 1
ATOM 5038 C CA . LYS B 1 203 ? -2.65 4.008 -22.281 1 52.59 203 LYS B CA 1
ATOM 5039 C C . LYS B 1 203 ? -1.392 4.688 -21.75 1 52.59 203 LYS B C 1
ATOM 5041 O O . LYS B 1 203 ? -0.31 4.094 -21.75 1 52.59 203 LYS B O 1
ATOM 5046 N N . LYS B 1 204 ? -1.599 5.871 -21.031 1 63.53 204 LYS B N 1
ATOM 5047 C CA . LYS B 1 204 ? -0.469 6.688 -20.594 1 63.53 204 LYS B CA 1
ATOM 5048 C C . LYS B 1 204 ? -0.298 6.625 -19.078 1 63.53 204 LYS B C 1
ATOM 5050 O O . LYS B 1 204 ? 0.289 7.531 -18.484 1 63.53 204 LYS B O 1
ATOM 5055 N N . GLY B 1 205 ? -0.747 5.402 -18.516 1 75.38 205 GLY B N 1
ATOM 5056 C CA . GLY B 1 205 ? -0.783 5.383 -17.062 1 75.38 205 GLY B CA 1
ATOM 5057 C C . GLY B 1 205 ? 0.585 5.191 -16.422 1 75.38 205 GLY B C 1
ATOM 5058 O O . GLY B 1 205 ? 0.937 5.887 -15.469 1 75.38 205 GLY B O 1
ATOM 5059 N N . ILE B 1 206 ? 1.385 4.363 -17.078 1 81.81 206 ILE B N 1
ATOM 5060 C CA . ILE B 1 206 ? 2.699 4.094 -16.5 1 81.81 206 ILE B CA 1
ATOM 5061 C C . ILE B 1 206 ? 3.598 5.316 -16.672 1 81.81 206 ILE B C 1
ATOM 5063 O O . ILE B 1 206 ? 4.383 5.645 -15.773 1 81.81 206 ILE B O 1
ATOM 5067 N N . GLU B 1 207 ? 3.457 5.934 -17.828 1 84.44 207 GLU B N 1
ATOM 5068 C CA . GLU B 1 207 ? 4.246 7.137 -18.094 1 84.44 207 GLU B CA 1
ATOM 5069 C C . GLU B 1 207 ? 3.891 8.25 -17.109 1 84.44 207 GLU B C 1
ATOM 5071 O O . GLU B 1 207 ? 4.773 8.945 -16.609 1 84.44 207 GLU B O 1
ATOM 5076 N N . ALA B 1 208 ? 2.607 8.344 -16.891 1 87.44 208 ALA B N 1
ATOM 5077 C CA . ALA B 1 208 ? 2.152 9.336 -15.922 1 87.44 208 ALA B CA 1
ATOM 5078 C C . ALA B 1 208 ? 2.699 9.039 -14.531 1 87.44 208 ALA B C 1
ATOM 5080 O O . ALA B 1 208 ? 3.049 9.953 -13.781 1 87.44 208 ALA B O 1
ATOM 5081 N N . THR B 1 209 ? 2.738 7.797 -14.211 1 89.94 209 THR B N 1
ATOM 5082 C CA . THR B 1 209 ? 3.27 7.395 -12.914 1 89.94 209 THR B CA 1
ATOM 5083 C C . THR B 1 209 ? 4.758 7.707 -12.812 1 89.94 209 THR B C 1
ATOM 5085 O O . THR B 1 209 ? 5.23 8.188 -11.781 1 89.94 209 THR B O 1
ATOM 5088 N N . ILE B 1 210 ? 5.469 7.457 -13.891 1 89.56 210 ILE B N 1
ATOM 5089 C CA . ILE B 1 210 ? 6.898 7.75 -13.93 1 89.56 210 ILE B CA 1
ATOM 5090 C C . ILE B 1 210 ? 7.121 9.25 -13.734 1 89.56 210 ILE B C 1
ATOM 5092 O O . ILE B 1 210 ? 7.941 9.656 -12.906 1 89.56 210 ILE B O 1
ATOM 5096 N N . ASP B 1 211 ? 6.355 10.047 -14.438 1 88.31 211 ASP B N 1
ATOM 5097 C CA . ASP B 1 211 ? 6.453 11.5 -14.289 1 88.31 211 ASP B CA 1
ATOM 5098 C C . ASP B 1 211 ? 6.148 11.93 -12.859 1 88.31 211 ASP B C 1
ATOM 5100 O O . ASP B 1 211 ? 6.816 12.805 -12.312 1 88.31 211 ASP B O 1
ATOM 5104 N N . PHE B 1 212 ? 5.188 11.336 -12.383 1 88 212 PHE B N 1
ATOM 5105 C CA . PHE B 1 212 ? 4.789 11.625 -11.016 1 88 212 PHE B CA 1
ATOM 5106 C C . PHE B 1 212 ? 5.941 11.375 -10.047 1 88 212 PHE B C 1
ATOM 5108 O O . PHE B 1 212 ? 6.23 12.211 -9.188 1 88 212 PHE B O 1
ATOM 5115 N N . ILE B 1 213 ? 6.586 10.266 -10.141 1 88 213 ILE B N 1
ATOM 5116 C CA . ILE B 1 213 ? 7.684 9.867 -9.266 1 88 213 ILE B CA 1
ATOM 5117 C C . ILE B 1 213 ? 8.875 10.805 -9.469 1 88 213 ILE B C 1
ATOM 5119 O O . ILE B 1 213 ? 9.469 11.281 -8.5 1 88 213 ILE B O 1
ATOM 5123 N N . ILE B 1 214 ? 9.133 11.07 -10.734 1 87.56 214 ILE B N 1
ATOM 5124 C CA . ILE B 1 214 ? 10.289 11.891 -11.07 1 87.56 214 ILE B CA 1
ATOM 5125 C C . ILE B 1 214 ? 10.07 13.32 -10.562 1 87.56 214 ILE B C 1
ATOM 5127 O O . ILE B 1 214 ? 11.016 13.984 -10.125 1 87.56 214 ILE B O 1
ATOM 5131 N N . ASN B 1 215 ? 8.852 13.727 -10.539 1 81.88 215 ASN B N 1
ATOM 5132 C CA . ASN B 1 215 ? 8.523 15.055 -10.039 1 81.88 215 ASN B CA 1
ATOM 5133 C C . ASN B 1 215 ? 8.289 15.055 -8.531 1 81.88 215 ASN B C 1
ATOM 5135 O O . ASN B 1 215 ? 7.535 15.875 -8.016 1 81.88 215 ASN B O 1
ATOM 5139 N N . ASN B 1 216 ? 8.719 14.047 -7.895 1 77.31 216 ASN B N 1
ATOM 5140 C CA . ASN B 1 216 ? 8.82 13.938 -6.445 1 77.31 216 ASN B CA 1
ATOM 5141 C C . ASN B 1 216 ? 7.449 13.727 -5.801 1 77.31 216 ASN B C 1
ATOM 5143 O O . ASN B 1 216 ? 7.191 14.227 -4.707 1 77.31 216 ASN B O 1
ATOM 5147 N N . GLY B 1 217 ? 6.621 13.125 -6.551 1 77.31 217 GLY B N 1
ATOM 5148 C CA . GLY B 1 217 ? 5.402 12.648 -5.918 1 77.31 217 GLY B CA 1
ATOM 5149 C C . GLY B 1 217 ? 5.656 11.633 -4.824 1 77.31 217 GLY B C 1
ATOM 5150 O O . GLY B 1 217 ? 6.668 10.922 -4.852 1 77.31 217 GLY B O 1
ATOM 5151 N N . THR B 1 218 ? 4.742 11.617 -3.795 1 77.06 218 THR B N 1
ATOM 5152 C CA . THR B 1 218 ? 4.91 10.672 -2.693 1 77.06 218 THR B CA 1
ATOM 5153 C C . THR B 1 218 ? 4.059 9.43 -2.918 1 77.06 218 THR B C 1
ATOM 5155 O O . THR B 1 218 ? 3.084 9.461 -3.67 1 77.06 218 THR B O 1
ATOM 5158 N N . PHE B 1 219 ? 4.43 8.367 -2.33 1 83.75 219 PHE B N 1
ATOM 5159 C CA . PHE B 1 219 ? 3.68 7.125 -2.457 1 83.75 219 PHE B CA 1
ATOM 5160 C C . PHE B 1 219 ? 2.277 7.273 -1.876 1 83.75 219 PHE B C 1
ATOM 5162 O O . PHE B 1 219 ? 1.319 6.699 -2.396 1 83.75 219 PHE B O 1
ATOM 5169 N N . ASN B 1 220 ? 2.109 7.977 -0.766 1 75.62 220 ASN B N 1
ATOM 5170 C CA . ASN B 1 220 ? 0.802 8.219 -0.166 1 75.62 220 ASN B CA 1
ATOM 5171 C C . ASN B 1 220 ? -0.137 8.93 -1.139 1 75.62 220 ASN B C 1
ATOM 5173 O O . ASN B 1 220 ? -1.312 8.57 -1.246 1 75.62 220 ASN B O 1
ATOM 5177 N N . GLU B 1 221 ? 0.402 9.922 -1.836 1 75.81 221 GLU B N 1
ATOM 5178 C CA . GLU B 1 221 ? -0.397 10.633 -2.832 1 75.81 221 GLU B CA 1
ATOM 5179 C C . GLU B 1 221 ? -0.818 9.695 -3.965 1 75.81 221 GLU B C 1
ATOM 5181 O O . GLU B 1 221 ? -1.958 9.75 -4.43 1 75.81 221 GLU B O 1
ATOM 5186 N N . LEU B 1 222 ? 0.154 8.922 -4.379 1 81.44 222 LEU B N 1
ATOM 5187 C CA . LEU B 1 222 ? -0.122 7.973 -5.457 1 81.44 222 LEU B CA 1
ATOM 5188 C C . LEU B 1 222 ? -1.183 6.965 -5.031 1 81.44 222 LEU B C 1
ATOM 5190 O O . LEU B 1 222 ? -2.082 6.637 -5.812 1 81.44 222 LEU B O 1
ATOM 5194 N N . SER B 1 223 ? -1.083 6.473 -3.826 1 80.31 223 SER B N 1
ATOM 5195 C CA . SER B 1 223 ? -2.006 5.473 -3.297 1 80.31 223 SER B CA 1
ATOM 5196 C C . SER B 1 223 ? -3.41 6.047 -3.141 1 80.31 223 SER B C 1
ATOM 5198 O O . SER B 1 223 ? -4.398 5.355 -3.387 1 80.31 223 SER B O 1
ATOM 5200 N N . GLU B 1 224 ? -3.51 7.293 -2.686 1 73.62 224 GLU B N 1
ATOM 5201 C CA . GLU B 1 224 ? -4.809 7.938 -2.506 1 73.62 224 GLU B CA 1
ATOM 5202 C C . GLU B 1 224 ? -5.551 8.062 -3.834 1 73.62 224 GLU B C 1
ATOM 5204 O O . GLU B 1 224 ? -6.773 7.91 -3.883 1 73.62 224 GLU B O 1
ATOM 5209 N N . LYS B 1 225 ? -4.805 8.344 -4.836 1 70.44 225 LYS B N 1
ATOM 5210 C CA . LYS B 1 225 ? -5.41 8.445 -6.16 1 70.44 225 LYS B CA 1
ATOM 5211 C C . LYS B 1 225 ? -5.945 7.09 -6.621 1 70.44 225 LYS B C 1
ATOM 5213 O O . LYS B 1 225 ? -7.02 7.016 -7.227 1 70.44 225 LYS B O 1
ATOM 5218 N N . ALA B 1 226 ? -5.262 6.074 -6.281 1 71.69 226 ALA B N 1
ATOM 5219 C CA . ALA B 1 226 ? -5.629 4.727 -6.707 1 71.69 226 ALA B CA 1
ATOM 5220 C C . ALA B 1 226 ? -6.836 4.215 -5.922 1 71.69 226 ALA B C 1
ATOM 5222 O O . ALA B 1 226 ? -7.582 3.363 -6.406 1 71.69 226 ALA B O 1
ATOM 5223 N N . LYS B 1 227 ? -7.082 4.785 -4.723 1 76.62 227 LYS B N 1
ATOM 5224 C CA . LYS B 1 227 ? -8.109 4.289 -3.818 1 76.62 227 LYS B CA 1
ATOM 5225 C C . LYS B 1 227 ? -9.461 4.934 -4.117 1 76.62 227 LYS B C 1
ATOM 5227 O O . LYS B 1 227 ? -10.5 4.457 -3.648 1 76.62 227 LYS B O 1
ATOM 5232 N N . SER B 1 228 ? -9.516 5.969 -4.941 1 72.75 228 SER B N 1
ATOM 5233 C CA . SER B 1 228 ? -10.695 6.809 -5.094 1 72.75 228 SER B CA 1
ATOM 5234 C C . SER B 1 228 ? -11.914 5.984 -5.492 1 72.75 228 SER B C 1
ATOM 5236 O O . SER B 1 228 ? -12.977 6.102 -4.883 1 72.75 228 SER B O 1
ATOM 5238 N N . GLU B 1 229 ? -11.695 5.051 -6.449 1 73.56 229 GLU B N 1
ATOM 5239 C CA . GLU B 1 229 ? -12.828 4.273 -6.926 1 73.56 229 GLU B CA 1
ATOM 5240 C C . GLU B 1 229 ? -13.359 3.342 -5.84 1 73.56 229 GLU B C 1
ATOM 5242 O O . GLU B 1 229 ? -14.57 3.166 -5.699 1 73.56 229 GLU B O 1
ATOM 5247 N N . LYS B 1 230 ? -12.547 2.83 -5.086 1 78.75 230 LYS B N 1
ATOM 5248 C CA . LYS B 1 230 ? -12.938 1.919 -4.016 1 78.75 230 LYS B CA 1
ATOM 5249 C C . LYS B 1 230 ? -13.695 2.658 -2.914 1 78.75 230 LYS B C 1
ATOM 5251 O O . LYS B 1 230 ? -14.695 2.162 -2.402 1 78.75 230 LYS B O 1
ATOM 5256 N N . ILE B 1 231 ? -13.234 3.803 -2.635 1 77.44 231 ILE B N 1
ATOM 5257 C CA . ILE B 1 231 ? -13.852 4.598 -1.578 1 77.44 231 ILE B CA 1
ATOM 5258 C C . ILE B 1 231 ? -15.258 5.02 -2.002 1 77.44 231 ILE B C 1
ATOM 5260 O O . ILE B 1 231 ? -16.188 4.992 -1.194 1 77.44 231 ILE B O 1
ATOM 5264 N N . VAL B 1 232 ? -15.336 5.297 -3.256 1 76 232 VAL B N 1
ATOM 5265 C CA . VAL B 1 232 ? -16.641 5.664 -3.773 1 76 232 VAL B CA 1
ATOM 5266 C C . VAL B 1 232 ? -17.609 4.488 -3.627 1 76 232 VAL B C 1
ATOM 5268 O O . VAL B 1 232 ? -18.75 4.66 -3.186 1 76 232 VAL B O 1
ATOM 5271 N N . GLU B 1 233 ? -17.141 3.322 -3.959 1 77.88 233 GLU B N 1
ATOM 5272 C CA . GLU B 1 233 ? -17.984 2.129 -3.885 1 77.88 233 GLU B CA 1
ATOM 5273 C C . GLU B 1 233 ? -18.406 1.849 -2.449 1 77.88 233 GLU B C 1
ATOM 5275 O O . GLU B 1 233 ? -19.547 1.438 -2.209 1 77.88 233 GLU B O 1
ATOM 5280 N N . ILE B 1 234 ? -17.562 2.061 -1.569 1 78.5 234 ILE B N 1
ATOM 5281 C CA . ILE B 1 234 ? -17.844 1.812 -0.159 1 78.5 234 ILE B CA 1
ATOM 5282 C C . ILE B 1 234 ? -18.844 2.836 0.359 1 78.5 234 ILE B C 1
ATOM 5284 O O . ILE B 1 234 ? -19.844 2.475 1.007 1 78.5 234 ILE B O 1
ATOM 5288 N N . GLU B 1 235 ? -18.609 4.113 0.009 1 77.25 235 GLU B N 1
ATOM 5289 C CA . GLU B 1 235 ? -19.391 5.195 0.608 1 77.25 235 GLU B CA 1
ATOM 5290 C C . GLU B 1 235 ? -20.766 5.305 -0.033 1 77.25 235 GLU B C 1
ATOM 5292 O O . GLU B 1 235 ? -21.703 5.859 0.565 1 77.25 235 GLU B O 1
ATOM 5297 N N . LYS B 1 236 ? -20.828 4.766 -1.256 1 77.62 236 LYS B N 1
ATOM 5298 C CA . LYS B 1 236 ? -22.125 4.758 -1.926 1 77.62 236 LYS B CA 1
ATOM 5299 C C . LYS B 1 236 ? -23.141 3.963 -1.127 1 77.62 236 LYS B C 1
ATOM 5301 O O . LYS B 1 236 ? -24.344 4.184 -1.26 1 77.62 236 LYS B O 1
ATOM 5306 N N . LYS B 1 237 ? -22.656 3.176 -0.367 1 75.44 237 LYS B N 1
ATOM 5307 C CA . LYS B 1 237 ? -23.547 2.277 0.37 1 75.44 237 LYS B CA 1
ATOM 5308 C C . LYS B 1 237 ? -23.875 2.842 1.748 1 75.44 237 LYS B C 1
ATOM 5310 O O . LYS B 1 237 ? -24.672 2.254 2.492 1 75.44 237 LYS B O 1
ATOM 5315 N N . ARG B 1 238 ? -23.344 3.963 2.072 1 78.88 238 ARG B N 1
ATOM 5316 C CA . ARG B 1 238 ? -23.547 4.555 3.391 1 78.88 238 ARG B CA 1
ATOM 5317 C C . ARG B 1 238 ? -24.375 5.84 3.295 1 78.88 238 ARG B C 1
ATOM 5319 O O . ARG B 1 238 ? -24.344 6.531 2.273 1 78.88 238 ARG B O 1
ATOM 5326 N N . LYS B 1 239 ? -25.172 6.102 4.363 1 76.25 239 LYS B N 1
ATOM 5327 C CA . LYS B 1 239 ? -26 7.301 4.402 1 76.25 239 LYS B CA 1
ATOM 5328 C C . LYS B 1 239 ? -25.516 8.273 5.473 1 76.25 239 LYS B C 1
ATOM 5330 O O . LYS B 1 239 ? -25.172 7.859 6.586 1 76.25 239 LYS B O 1
ATOM 5335 N N . LEU B 1 240 ? -25.391 9.492 5.051 1 85.12 240 LEU B N 1
ATOM 5336 C CA . LEU B 1 240 ? -25.047 10.578 5.965 1 85.12 240 LEU B CA 1
ATOM 5337 C C . LEU B 1 240 ? -26.297 11.273 6.48 1 85.12 240 LEU B C 1
ATOM 5339 O O . LEU B 1 240 ? -27.156 11.656 5.691 1 85.12 240 LEU B O 1
ATOM 5343 N N . VAL B 1 241 ? -26.453 11.25 7.797 1 81.94 241 VAL B N 1
ATOM 5344 C CA . VAL B 1 241 ? -27.641 11.867 8.375 1 81.94 241 VAL B CA 1
ATOM 5345 C C . VAL B 1 241 ? -27.234 13.125 9.156 1 81.94 241 VAL B C 1
ATOM 5347 O O . VAL B 1 241 ? -26.172 13.172 9.758 1 81.94 241 VAL B O 1
ATOM 5350 N N . LEU B 1 242 ? -28.141 14.18 9.078 1 81.06 242 LEU B N 1
ATOM 5351 C CA . LEU B 1 242 ? -27.906 15.383 9.859 1 81.06 242 LEU B CA 1
ATOM 5352 C C . LEU B 1 242 ? -28.016 15.094 11.352 1 81.06 242 LEU B C 1
ATOM 5354 O O . LEU B 1 242 ? -28.969 14.453 11.797 1 81.06 242 LEU B O 1
ATOM 5358 N N . GLY B 1 243 ? -26.953 15.445 12.055 1 77.5 243 GLY B N 1
ATOM 5359 C CA . GLY B 1 243 ? -26.969 15.25 13.492 1 77.5 243 GLY B CA 1
ATOM 5360 C C . GLY B 1 243 ? -27.938 16.156 14.211 1 77.5 243 GLY B C 1
ATOM 5361 O O . GLY B 1 243 ? -28.156 17.297 13.797 1 77.5 243 GLY B O 1
ATOM 5362 N N . LYS B 1 244 ? -28.906 15.617 15.172 1 65.25 244 LYS B N 1
ATOM 5363 C CA . LYS B 1 244 ? -29.844 16.422 15.969 1 65.25 244 LYS B CA 1
ATOM 5364 C C . LYS B 1 244 ? -29.078 17.375 16.891 1 65.25 244 LYS B C 1
ATOM 5366 O O . LYS B 1 244 ? -28.031 17.031 17.422 1 65.25 244 LYS B O 1
ATOM 5371 N N . GLU B 1 245 ? -29.281 18.75 16.719 1 53.69 245 GLU B N 1
ATOM 5372 C CA . GLU B 1 245 ? -28.719 19.688 17.688 1 53.69 245 GLU B CA 1
ATOM 5373 C C . GLU B 1 245 ? -29.016 19.25 19.125 1 53.69 245 GLU B C 1
ATOM 5375 O O . GLU B 1 245 ? -30.172 19 19.469 1 53.69 245 GLU B O 1
ATOM 5380 N N . GLU B 1 246 ? -28.422 18.453 19.766 1 44.12 246 GLU B N 1
ATOM 5381 C CA . GLU B 1 246 ? -28.734 18.234 21.172 1 44.12 246 GLU B CA 1
ATOM 5382 C C . GLU B 1 246 ? -28.938 19.547 21.922 1 44.12 246 GLU B C 1
ATOM 5384 O O . GLU B 1 246 ? -28.109 20.453 21.812 1 44.12 246 GLU B O 1
ATOM 5389 N N . THR B 1 247 ? -30.219 20.047 22.203 1 36.78 247 THR B N 1
ATOM 5390 C CA . THR B 1 247 ? -30.469 21.109 23.172 1 36.78 247 THR B CA 1
ATOM 5391 C C . THR B 1 247 ? -29.469 21.047 24.312 1 36.78 247 THR B C 1
ATOM 5393 O O . THR B 1 247 ? -29.234 19.984 24.875 1 36.78 247 THR B O 1
ATOM 5396 N N . HIS B 1 248 ? -28.672 21.984 24.391 1 35.72 248 HIS B N 1
ATOM 5397 C CA . HIS B 1 248 ? -27.766 22.219 25.516 1 35.72 248 HIS B CA 1
ATOM 5398 C C . HIS B 1 248 ? -28.484 22.016 26.844 1 35.72 248 HIS B C 1
ATOM 5400 O O . HIS B 1 248 ? -29.359 22.812 27.203 1 35.72 248 HIS B O 1
ATOM 5406 N N . SER B 1 249 ? -29.109 20.984 27.297 1 32.81 249 SER B N 1
ATOM 5407 C CA . SER B 1 249 ? -29.297 21.094 28.734 1 32.81 249 SER B CA 1
ATOM 5408 C C . SER B 1 249 ? -28.047 21.656 29.406 1 32.81 249 SER B C 1
ATOM 5410 O O . SER B 1 249 ? -26.922 21.266 29.078 1 32.81 249 SER B O 1
ATOM 5412 N N . ARG B 1 250 ? -28.266 22.875 30.156 1 35.44 250 ARG B N 1
ATOM 5413 C CA . ARG B 1 250 ? -27.328 23.734 30.859 1 35.44 250 ARG B CA 1
ATOM 5414 C C . ARG B 1 250 ? -26.219 22.922 31.516 1 35.44 250 ARG B C 1
ATOM 5416 O O . ARG B 1 250 ? -25.109 23.422 31.734 1 35.44 250 ARG B O 1
ATOM 5423 N N . ASN B 1 251 ? -26.656 21.938 32.406 1 32.34 251 ASN B N 1
ATOM 5424 C CA . ASN B 1 251 ? -25.797 21.562 33.531 1 32.34 251 ASN B CA 1
ATOM 5425 C C . ASN B 1 251 ? -24.672 20.641 33.094 1 32.34 251 ASN B C 1
ATOM 5427 O O . ASN B 1 251 ? -24 20.016 33.938 1 32.34 251 ASN B O 1
ATOM 5431 N N . SER B 1 252 ? -24.922 19.922 32.094 1 31.11 252 SER B N 1
ATOM 5432 C CA . SER B 1 252 ? -23.891 18.891 32.125 1 31.11 252 SER B CA 1
ATOM 5433 C C . SER B 1 252 ? -22.531 19.438 31.734 1 31.11 252 SER B C 1
ATOM 5435 O O . SER B 1 252 ? -22.375 20 30.641 1 31.11 252 SER B O 1
ATOM 5437 N N . VAL B 1 253 ? -21.766 19.891 32.719 1 30.41 253 VAL B N 1
ATOM 5438 C CA . VAL B 1 253 ? -20.328 20.188 32.625 1 30.41 253 VAL B CA 1
ATOM 5439 C C . VAL B 1 253 ? -19.672 19.25 31.625 1 30.41 253 VAL B C 1
ATOM 5441 O O . VAL B 1 253 ? -19.703 18.031 31.766 1 30.41 253 VAL B O 1
ATOM 5444 N N . VAL B 1 254 ? -19.875 19.547 30.469 1 32.38 254 VAL B N 1
ATOM 5445 C CA . VAL B 1 254 ? -19.031 18.797 29.547 1 32.38 254 VAL B CA 1
ATOM 5446 C C . VAL B 1 254 ? -17.672 18.516 30.203 1 32.38 254 VAL B C 1
ATOM 5448 O O . VAL B 1 254 ? -16.922 19.438 30.5 1 32.38 254 VAL B O 1
ATOM 5451 N N . LYS B 1 255 ? -17.734 17.594 31.156 1 30.89 255 LYS B N 1
ATOM 5452 C CA . LYS B 1 255 ? -16.422 17.188 31.672 1 30.89 255 LYS B CA 1
ATOM 5453 C C . LYS B 1 255 ? -15.375 17.188 30.547 1 30.89 255 LYS B C 1
ATOM 5455 O O . LYS B 1 255 ? -15.641 16.703 29.453 1 30.89 255 LYS B O 1
ATOM 5460 N N . GLU B 1 256 ? -14.523 18.062 30.688 1 29.77 256 GLU B N 1
ATOM 5461 C CA . GLU B 1 256 ? -13.297 17.938 29.906 1 29.77 256 GLU B CA 1
ATOM 5462 C C . GLU B 1 256 ? -12.898 16.484 29.719 1 29.77 256 GLU B C 1
ATOM 5464 O O . GLU B 1 256 ? -12.516 15.812 30.688 1 29.77 256 GLU B O 1
ATOM 5469 N N . GLU B 1 257 ? -13.859 15.742 29.219 1 29.94 257 GLU B N 1
ATOM 5470 C CA . GLU B 1 257 ? -13.211 14.438 29.062 1 29.94 257 GLU B CA 1
ATOM 5471 C C . GLU B 1 257 ? -11.711 14.594 28.875 1 29.94 257 GLU B C 1
ATOM 5473 O O . GLU B 1 257 ? -11.258 15.43 28.078 1 29.94 257 GLU B O 1
ATOM 5478 N N . LYS B 1 258 ? -11.039 14.359 29.953 1 29.27 258 LYS B N 1
ATOM 5479 C CA . LYS B 1 258 ? -9.578 14.273 29.891 1 29.27 258 LYS B CA 1
ATOM 5480 C C . LYS B 1 258 ? -9.117 13.773 28.531 1 29.27 258 LYS B C 1
ATOM 5482 O O . LYS B 1 258 ? -9.508 12.695 28.094 1 29.27 258 LYS B O 1
ATOM 5487 N N . VAL B 1 259 ? -9.141 14.617 27.656 1 31.36 259 VAL B N 1
ATOM 5488 C CA . VAL B 1 259 ? -8.352 14.203 26.5 1 31.36 259 VAL B CA 1
ATOM 5489 C C . VAL B 1 259 ? -7.27 13.219 26.938 1 31.36 259 VAL B C 1
ATOM 5491 O O . VAL B 1 259 ? -6.449 13.531 27.797 1 31.36 259 VAL B O 1
ATOM 5494 N N . PRO B 1 260 ? -7.723 12.039 27.234 1 29.25 260 PRO B N 1
ATOM 5495 C CA . PRO B 1 260 ? -6.594 11.242 27.719 1 29.25 260 PRO B CA 1
ATOM 5496 C C . PRO B 1 260 ? -5.242 11.828 27.328 1 29.25 260 PRO B C 1
ATOM 5498 O O . PRO B 1 260 ? -5.141 12.539 26.328 1 29.25 260 PRO B O 1
ATOM 5501 N N . TYR B 1 261 ? -4.461 12.102 28.391 1 28 261 TYR B N 1
ATOM 5502 C CA . TYR B 1 261 ? -3.037 12.375 28.234 1 28 261 TYR B CA 1
ATOM 5503 C C . TYR B 1 261 ? -2.469 11.656 27.016 1 28 261 TYR B C 1
ATOM 5505 O O . TYR B 1 261 ? -1.963 10.539 27.125 1 28 261 TYR B O 1
ATOM 5513 N N . ILE B 1 262 ? -3.32 11.211 26.219 1 32.03 262 ILE B N 1
ATOM 5514 C CA . ILE B 1 262 ? -2.664 10.664 25.047 1 32.03 262 ILE B CA 1
ATOM 5515 C C . ILE B 1 262 ? -1.437 11.508 24.703 1 32.03 262 ILE B C 1
ATOM 5517 O O . ILE B 1 262 ? -1.502 12.734 24.688 1 32.03 262 ILE B O 1
ATOM 5521 N N . THR B 1 263 ? -0.346 10.992 24.797 1 32.72 263 THR B N 1
ATOM 5522 C CA . THR B 1 263 ? 0.969 11.531 24.453 1 32.72 263 THR B CA 1
ATOM 5523 C C . THR B 1 263 ? 0.85 12.664 23.438 1 32.72 263 THR B C 1
ATOM 5525 O O . THR B 1 263 ? -0.169 12.789 22.766 1 32.72 263 THR B O 1
ATOM 5528 N N . LYS B 1 264 ? 1.671 13.742 23.469 1 37.56 264 LYS B N 1
ATOM 5529 C CA . LYS B 1 264 ? 1.759 14.93 22.641 1 37.56 264 LYS B CA 1
ATOM 5530 C C . LYS B 1 264 ? 1.252 14.656 21.234 1 37.56 264 LYS B C 1
ATOM 5532 O O . LYS B 1 264 ? 1.813 13.82 20.516 1 37.56 264 LYS B O 1
ATOM 5537 N N . ARG B 1 265 ? 0.109 14.711 20.938 1 41.12 265 ARG B N 1
ATOM 5538 C CA . ARG B 1 265 ? -0.664 14.68 19.703 1 41.12 265 ARG B CA 1
ATOM 5539 C C . ARG B 1 265 ? 0.093 15.367 18.562 1 41.12 265 ARG B C 1
ATOM 5541 O O . ARG B 1 265 ? 0.345 16.562 18.625 1 41.12 265 ARG B O 1
ATOM 5548 N N . ASP B 1 266 ? 1.019 14.664 17.953 1 44.97 266 ASP B N 1
ATOM 5549 C CA . ASP B 1 266 ? 1.713 15.156 16.766 1 44.97 266 ASP B CA 1
ATOM 5550 C C . ASP B 1 266 ? 0.722 15.57 15.68 1 44.97 266 ASP B C 1
ATOM 5552 O O . ASP B 1 266 ? 0.145 14.719 15 1 44.97 266 ASP B O 1
ATOM 5556 N N . TYR B 1 267 ? 0.265 16.781 15.922 1 46.22 267 TYR B N 1
ATOM 5557 C CA . TYR B 1 267 ? -0.677 17.438 15.023 1 46.22 267 TYR B CA 1
ATOM 5558 C C . TYR B 1 267 ? -0.361 17.109 13.57 1 46.22 267 TYR B C 1
ATOM 5560 O O . TYR B 1 267 ? -1.267 17.016 12.734 1 46.22 267 TYR B O 1
ATOM 5568 N N . ALA B 1 268 ? 0.968 17.031 13.445 1 47.28 268 ALA B N 1
ATOM 5569 C CA . ALA B 1 268 ? 1.325 16.688 12.07 1 47.28 268 ALA B CA 1
ATOM 5570 C C . ALA B 1 268 ? 0.75 15.328 11.68 1 47.28 268 ALA B C 1
ATOM 5572 O O . ALA B 1 268 ? 0.216 15.172 10.578 1 47.28 268 ALA B O 1
ATOM 5573 N N . LYS B 1 269 ? 0.889 14.516 12.617 1 50.38 269 LYS B N 1
ATOM 5574 C CA . LYS B 1 269 ? 0.32 13.188 12.398 1 50.38 269 LYS B CA 1
ATOM 5575 C C . LYS B 1 269 ? -1.197 13.258 12.25 1 50.38 269 LYS B C 1
ATOM 5577 O O . LYS B 1 269 ? -1.778 12.555 11.422 1 50.38 269 LYS B O 1
ATOM 5582 N N . GLU B 1 270 ? -1.676 14.148 12.961 1 54.16 270 GLU B N 1
ATOM 5583 C CA . GLU B 1 270 ? -3.127 14.297 12.914 1 54.16 270 GLU B CA 1
ATOM 5584 C C . GLU B 1 270 ? -3.582 14.891 11.586 1 54.16 270 GLU B C 1
ATOM 5586 O O . GLU B 1 270 ? -4.625 14.508 11.055 1 54.16 270 GLU B O 1
ATOM 5591 N N . ALA B 1 271 ? -2.67 15.805 11.211 1 52.69 271 ALA B N 1
ATOM 5592 C CA . ALA B 1 271 ? -3.006 16.406 9.914 1 52.69 271 ALA B CA 1
ATOM 5593 C C . ALA B 1 271 ? -3.053 15.336 8.82 1 52.69 271 ALA B C 1
ATOM 5595 O O . ALA B 1 271 ? -3.934 15.367 7.957 1 52.69 271 ALA B O 1
ATOM 5596 N N . ILE B 1 272 ? -2.08 14.414 8.922 1 50.78 272 ILE B N 1
ATOM 5597 C CA . ILE B 1 272 ? -2 13.312 7.969 1 50.78 272 ILE B CA 1
ATOM 5598 C C . ILE B 1 272 ? -3.232 12.422 8.102 1 50.78 272 ILE B C 1
ATOM 5600 O O . ILE B 1 272 ? -3.822 12.008 7.105 1 50.78 272 ILE B O 1
ATOM 5604 N N . ARG B 1 273 ? -3.506 12.031 9.383 1 51.53 273 ARG B N 1
ATOM 5605 C CA . ARG B 1 273 ? -4.676 11.211 9.672 1 51.53 273 ARG B CA 1
ATOM 5606 C C . ARG B 1 273 ? -5.918 11.766 8.992 1 51.53 273 ARG B C 1
ATOM 5608 O O . ARG B 1 273 ? -6.75 11 8.484 1 51.53 273 ARG B O 1
ATOM 5615 N N . ASN B 1 274 ? -5.824 13.047 8.883 1 55.19 274 ASN B N 1
ATOM 5616 C CA . ASN B 1 274 ? -7.031 13.742 8.445 1 55.19 274 ASN B CA 1
ATOM 5617 C C . ASN B 1 274 ? -7.227 13.633 6.938 1 55.19 274 ASN B C 1
ATOM 5619 O O . ASN B 1 274 ? -8.359 13.562 6.457 1 55.19 274 ASN B O 1
ATOM 5623 N N . THR B 1 275 ? -6.098 13.203 6.262 1 57.97 275 THR B N 1
ATOM 5624 C CA . THR B 1 275 ? -6.25 13.195 4.809 1 57.97 275 THR B CA 1
ATOM 5625 C C . THR B 1 275 ? -6.93 11.906 4.348 1 57.97 275 THR B C 1
ATOM 5627 O O . THR B 1 275 ? -7.762 11.93 3.438 1 57.97 275 THR B O 1
ATOM 5630 N N . GLU B 1 276 ? -6.652 10.836 4.973 1 61.72 276 GLU B N 1
ATOM 5631 C CA . GLU B 1 276 ? -7.199 9.57 4.496 1 61.72 276 GLU B CA 1
ATOM 5632 C C . GLU B 1 276 ? -8.719 9.539 4.633 1 61.72 276 GLU B C 1
ATOM 5634 O O . GLU B 1 276 ? -9.422 9.094 3.723 1 61.72 276 GLU B O 1
ATOM 5639 N N . LYS B 1 277 ? -9.234 10.062 5.656 1 74.94 277 LYS B N 1
ATOM 5640 C CA . LYS B 1 277 ? -10.672 10.094 5.887 1 74.94 277 LYS B CA 1
ATOM 5641 C C . LYS B 1 277 ? -11.312 11.266 5.148 1 74.94 277 LYS B C 1
ATOM 5643 O O . LYS B 1 277 ? -12.539 11.328 5.016 1 74.94 277 LYS B O 1
ATOM 5648 N N . GLY B 1 278 ? -10.406 11.961 4.602 1 77.62 278 GLY B N 1
ATOM 5649 C CA . GLY B 1 278 ? -10.891 13.148 3.914 1 77.62 278 GLY B CA 1
ATOM 5650 C C . GLY B 1 278 ? -11.719 12.828 2.688 1 77.62 278 GLY B C 1
ATOM 5651 O O . GLY B 1 278 ? -12.859 13.289 2.564 1 77.62 278 GLY B O 1
ATOM 5652 N N . LEU B 1 279 ? -11.211 11.891 1.924 1 77.25 279 LEU B N 1
ATOM 5653 C CA . LEU B 1 279 ? -11.906 11.539 0.691 1 77.25 279 LEU B CA 1
ATOM 5654 C C . LEU B 1 279 ? -13.227 10.844 0.992 1 77.25 279 LEU B C 1
ATOM 5656 O O . LEU B 1 279 ? -14.234 11.102 0.329 1 77.25 279 LEU B O 1
ATOM 5660 N N . GLN B 1 280 ? -13.188 9.992 1.971 1 81.5 280 GLN B N 1
ATOM 5661 C CA . GLN B 1 280 ? -14.398 9.281 2.379 1 81.5 280 GLN B CA 1
ATOM 5662 C C . GLN B 1 280 ? -15.492 10.25 2.811 1 81.5 280 GLN B C 1
ATOM 5664 O O . GLN B 1 280 ? -16.641 10.117 2.393 1 81.5 280 GLN B O 1
ATOM 5669 N N . GLY B 1 281 ? -15.148 11.141 3.594 1 87.69 281 GLY B N 1
ATOM 5670 C CA . GLY B 1 281 ? -16.094 12.148 4.051 1 87.69 281 GLY B CA 1
ATOM 5671 C C . GLY B 1 281 ? -16.641 13.016 2.93 1 87.69 281 GLY B C 1
ATOM 5672 O O . GLY B 1 281 ? -17.812 13.375 2.928 1 87.69 281 GLY B O 1
ATOM 5673 N N . GLU B 1 282 ? -15.797 13.328 1.951 1 87.88 282 GLU B N 1
ATOM 5674 C CA . GLU B 1 282 ? -16.219 14.164 0.827 1 87.88 282 GLU B CA 1
ATOM 5675 C C . GLU B 1 282 ? -17.297 13.477 -0.005 1 87.88 282 GLU B C 1
ATOM 5677 O O . GLU B 1 282 ? -18.281 14.094 -0.385 1 87.88 282 GLU B O 1
ATOM 5682 N N . TYR B 1 283 ? -17.141 12.211 -0.19 1 85.5 283 TYR B N 1
ATOM 5683 C CA . TYR B 1 283 ? -18.125 11.5 -0.993 1 85.5 283 TYR B CA 1
ATOM 5684 C C . TYR B 1 283 ? -19.438 11.359 -0.242 1 85.5 283 TYR B C 1
ATOM 5686 O O . TYR B 1 283 ? -20.516 11.414 -0.848 1 85.5 283 TYR B O 1
ATOM 5694 N N . LEU B 1 284 ? -19.375 11.109 1.031 1 89.81 284 LEU B N 1
ATOM 5695 C CA . LEU B 1 284 ? -20.594 11.086 1.836 1 89.81 284 LEU B CA 1
ATOM 5696 C C . LEU B 1 284 ? -21.344 12.406 1.728 1 89.81 284 LEU B C 1
ATOM 5698 O O . LEU B 1 284 ? -22.578 12.414 1.604 1 89.81 284 LEU B O 1
ATOM 5702 N N . VAL B 1 285 ? -20.609 13.5 1.752 1 93.38 285 VAL B N 1
ATOM 5703 C CA . VAL B 1 285 ? -21.203 14.828 1.696 1 93.38 285 VAL B CA 1
ATOM 5704 C C . VAL B 1 285 ? -21.812 15.062 0.313 1 93.38 285 VAL B C 1
ATOM 5706 O O . VAL B 1 285 ? -22.891 15.656 0.192 1 93.38 285 VAL B O 1
ATOM 5709 N N . ILE B 1 286 ? -21.109 14.602 -0.699 1 91.44 286 ILE B N 1
ATOM 5710 C CA . ILE B 1 286 ? -21.641 14.742 -2.055 1 91.44 286 ILE B CA 1
ATOM 5711 C C . ILE B 1 286 ? -22.969 14.016 -2.172 1 91.44 286 ILE B C 1
ATOM 5713 O O . ILE B 1 286 ? -23.938 14.562 -2.713 1 91.44 286 ILE B O 1
ATOM 5717 N N . ASN B 1 287 ? -23.047 12.836 -1.664 1 90 287 ASN B N 1
ATOM 5718 C CA . ASN B 1 287 ? -24.297 12.086 -1.678 1 90 287 ASN B CA 1
ATOM 5719 C C . ASN B 1 287 ? -25.391 12.812 -0.906 1 90 287 ASN B C 1
ATOM 5721 O O . ASN B 1 287 ? -26.547 12.867 -1.355 1 90 287 ASN B O 1
ATOM 5725 N N . TYR B 1 288 ? -25.047 13.312 0.216 1 93.62 288 TYR B N 1
ATOM 5726 C CA . TYR B 1 288 ? -25.984 14.07 1.036 1 93.62 288 TYR B CA 1
ATOM 5727 C C . TYR B 1 288 ? -26.531 15.281 0.276 1 93.62 288 TYR B C 1
ATOM 5729 O O . TYR B 1 288 ? -27.734 15.547 0.296 1 93.62 288 TYR B O 1
ATOM 5737 N N . GLU B 1 289 ? -25.609 16.016 -0.367 1 95.06 289 GLU B N 1
ATOM 5738 C CA . GLU B 1 289 ? -26 17.219 -1.098 1 95.06 289 GLU B CA 1
ATOM 5739 C C . GLU B 1 289 ? -26.891 16.891 -2.281 1 95.06 289 GLU B C 1
ATOM 5741 O O . GLU B 1 289 ? -27.844 17.625 -2.578 1 95.06 289 GLU B O 1
ATOM 5746 N N . LYS B 1 290 ? -26.594 15.789 -2.934 1 94.31 290 LYS B N 1
ATOM 5747 C CA . LYS B 1 290 ? -27.438 15.359 -4.043 1 94.31 290 LYS B CA 1
ATOM 5748 C C . LYS B 1 290 ? -28.875 15.109 -3.57 1 94.31 290 LYS B C 1
ATOM 5750 O O . LYS B 1 290 ? -29.828 15.594 -4.184 1 94.31 290 LYS B O 1
ATOM 5755 N N . GLU B 1 291 ? -28.984 14.406 -2.506 1 93.25 291 GLU B N 1
ATOM 5756 C CA . GLU B 1 291 ? -30.297 14.109 -1.945 1 93.25 291 GLU B CA 1
ATOM 5757 C C . GLU B 1 291 ? -31 15.383 -1.491 1 93.25 291 GLU B C 1
ATOM 5759 O O . GLU B 1 291 ? -32.219 15.539 -1.707 1 93.25 291 GLU B O 1
ATOM 5764 N N . ARG B 1 292 ? -30.25 16.25 -0.863 1 93.88 292 ARG B N 1
ATOM 5765 C CA . ARG B 1 292 ? -30.797 17.516 -0.38 1 93.88 292 ARG B CA 1
ATOM 5766 C C . ARG B 1 292 ? -31.344 18.344 -1.531 1 93.88 292 ARG B C 1
ATOM 5768 O O . ARG B 1 292 ? -32.438 18.891 -1.434 1 93.88 292 ARG B O 1
ATOM 5775 N N . LEU B 1 293 ? -30.641 18.438 -2.627 1 95.88 293 LEU B N 1
ATOM 5776 C CA . LEU B 1 293 ? -31.016 19.266 -3.766 1 95.88 293 LEU B CA 1
ATOM 5777 C C . LEU B 1 293 ? -32.219 18.688 -4.477 1 95.88 293 LEU B C 1
ATOM 5779 O O . LEU B 1 293 ? -33.094 19.438 -4.961 1 95.88 293 LEU B O 1
ATOM 5783 N N . ILE B 1 294 ? -32.375 17.406 -4.504 1 95.69 294 ILE B N 1
ATOM 5784 C CA . ILE B 1 294 ? -33.469 16.734 -5.234 1 95.69 294 ILE B CA 1
ATOM 5785 C C . ILE B 1 294 ? -34.781 16.938 -4.5 1 95.69 294 ILE B C 1
ATOM 5787 O O . ILE B 1 294 ? -35.844 16.938 -5.121 1 95.69 294 ILE B O 1
ATOM 5791 N N . LYS B 1 295 ? -34.719 17.172 -3.23 1 94.5 295 LYS B N 1
ATOM 5792 C CA . LYS B 1 295 ? -35.906 17.281 -2.4 1 94.5 295 LYS B CA 1
ATOM 5793 C C . LYS B 1 295 ? -36.656 18.578 -2.686 1 94.5 295 LYS B C 1
ATOM 5795 O O . LYS B 1 295 ? -37.875 18.688 -2.402 1 94.5 295 LYS B O 1
ATOM 5800 N N . ASN B 1 296 ? -36 19.578 -3.211 1 93.31 296 ASN B N 1
ATOM 5801 C CA . ASN B 1 296 ? -36.594 20.859 -3.535 1 93.31 296 ASN B CA 1
ATOM 5802 C C . ASN B 1 296 ? -36.656 21.094 -5.043 1 93.31 296 ASN B C 1
ATOM 5804 O O . ASN B 1 296 ? -35.625 20.984 -5.723 1 93.31 296 ASN B O 1
ATOM 5808 N N . SER B 1 297 ? -37.75 21.484 -5.551 1 93.5 297 SER B N 1
ATOM 5809 C CA . SER B 1 297 ? -37.969 21.656 -6.984 1 93.5 297 SER B CA 1
ATOM 5810 C C . SER B 1 297 ? -37.062 22.75 -7.551 1 93.5 297 SER B C 1
ATOM 5812 O O . SER B 1 297 ? -36.656 22.672 -8.711 1 93.5 297 SER B O 1
ATOM 5814 N N . ILE B 1 298 ? -36.781 23.719 -6.785 1 94.56 298 ILE B N 1
ATOM 5815 C CA . ILE B 1 298 ? -35.969 24.859 -7.234 1 94.56 298 ILE B CA 1
ATOM 5816 C C . ILE B 1 298 ? -34.531 24.422 -7.41 1 94.56 298 ILE B C 1
ATOM 5818 O O . ILE B 1 298 ? -33.844 24.844 -8.352 1 94.56 298 ILE B O 1
ATOM 5822 N N . THR B 1 299 ? -34.031 23.562 -6.543 1 95.12 299 THR B N 1
ATOM 5823 C CA . THR B 1 299 ? -32.625 23.188 -6.551 1 95.12 299 THR B CA 1
ATOM 5824 C C . THR B 1 299 ? -32.406 21.859 -7.266 1 95.12 299 THR B C 1
ATOM 5826 O O . THR B 1 299 ? -31.281 21.5 -7.605 1 95.12 299 THR B O 1
ATOM 5829 N N . LYS B 1 300 ? -33.438 21.078 -7.566 1 96.31 300 LYS B N 1
ATOM 5830 C CA . LYS B 1 300 ? -33.375 19.734 -8.141 1 96.31 300 LYS B CA 1
ATOM 5831 C C . LYS B 1 300 ? -32.531 19.719 -9.414 1 96.31 300 LYS B C 1
ATOM 5833 O O . LYS B 1 300 ? -31.734 18.812 -9.617 1 96.31 300 LYS B O 1
ATOM 5838 N N . PRO B 1 301 ? -32.656 20.766 -10.305 1 95.75 301 PRO B N 1
ATOM 5839 C CA . PRO B 1 301 ? -31.875 20.734 -11.539 1 95.75 301 PRO B CA 1
ATOM 5840 C C . PRO B 1 301 ? -30.375 20.828 -11.289 1 95.75 301 PRO B C 1
ATOM 5842 O O . PRO B 1 301 ? -29.578 20.547 -12.188 1 95.75 301 PRO B O 1
ATOM 5845 N N . TYR B 1 302 ? -30.031 21.219 -10.109 1 96.25 302 TYR B N 1
ATOM 5846 C CA . TYR B 1 302 ? -28.625 21.469 -9.82 1 96.25 302 TYR B CA 1
ATOM 5847 C C . TYR B 1 302 ? -27.984 20.266 -9.148 1 96.25 302 TYR B C 1
ATOM 5849 O O . TYR B 1 302 ? -26.781 20.266 -8.859 1 96.25 302 TYR B O 1
ATOM 5857 N N . ALA B 1 303 ? -28.688 19.203 -8.891 1 95.38 303 ALA B N 1
ATOM 5858 C CA . ALA B 1 303 ? -28.188 18.016 -8.203 1 95.38 303 ALA B CA 1
ATOM 5859 C C . ALA B 1 303 ? -27.062 17.359 -9 1 95.38 303 ALA B C 1
ATOM 5861 O O . ALA B 1 303 ? -26.125 16.812 -8.422 1 95.38 303 ALA B O 1
ATOM 5862 N N . ASP B 1 304 ? -27.109 17.5 -10.289 1 94.06 304 ASP B N 1
ATOM 5863 C CA . ASP B 1 304 ? -26.094 16.891 -11.141 1 94.06 304 ASP B CA 1
ATOM 5864 C C . ASP B 1 304 ? -24.969 17.875 -11.461 1 94.06 304 ASP B C 1
ATOM 5866 O O . ASP B 1 304 ? -24.047 17.547 -12.195 1 94.06 304 ASP B O 1
ATOM 5870 N N . LYS B 1 305 ? -25.031 19.047 -10.891 1 94.38 305 LYS B N 1
ATOM 5871 C CA . LYS B 1 305 ? -24.031 20.078 -11.18 1 94.38 305 LYS B CA 1
ATOM 5872 C C . LYS B 1 305 ? -23.031 20.219 -10.031 1 94.38 305 LYS B C 1
ATOM 5874 O O . LYS B 1 305 ? -22.125 21.047 -10.086 1 94.38 305 LYS B O 1
ATOM 5879 N N . ILE B 1 306 ? -23.297 19.422 -9.008 1 94.5 306 ILE B N 1
ATOM 5880 C CA . ILE B 1 306 ? -22.344 19.422 -7.895 1 94.5 306 ILE B CA 1
ATOM 5881 C C . ILE B 1 306 ? -20.938 19.109 -8.414 1 94.5 306 ILE B C 1
ATOM 5883 O O . ILE B 1 306 ? -20.766 18.203 -9.234 1 94.5 306 ILE B O 1
ATOM 5887 N N . ASN B 1 307 ? -19.953 19.922 -7.934 1 91.56 307 ASN B N 1
ATOM 5888 C CA . ASN B 1 307 ? -18.578 19.766 -8.414 1 91.56 307 ASN B CA 1
ATOM 5889 C C . ASN B 1 307 ? -17.625 19.375 -7.281 1 91.56 307 ASN B C 1
ATOM 5891 O O . ASN B 1 307 ? -17.484 20.109 -6.309 1 91.56 307 ASN B O 1
ATOM 5895 N N . HIS B 1 308 ? -17.156 18.188 -7.355 1 86.5 308 HIS B N 1
ATOM 5896 C CA . HIS B 1 308 ? -16.062 17.766 -6.488 1 86.5 308 HIS B CA 1
ATOM 5897 C C . HIS B 1 308 ? -14.734 18.328 -6.969 1 86.5 308 HIS B C 1
ATOM 5899 O O . HIS B 1 308 ? -14.188 17.875 -7.977 1 86.5 308 HIS B O 1
ATOM 5905 N N . VAL B 1 309 ? -14.258 19.359 -6.223 1 79.31 309 VAL B N 1
ATOM 5906 C CA . VAL B 1 309 ? -13.102 20.109 -6.707 1 79.31 309 VAL B CA 1
ATOM 5907 C C . VAL B 1 309 ? -11.82 19.312 -6.426 1 79.31 309 VAL B C 1
ATOM 5909 O O . VAL B 1 309 ? -11.594 18.875 -5.297 1 79.31 309 VAL B O 1
ATOM 5912 N N . ALA B 1 310 ? -11.422 18.453 -7.363 1 57.72 310 ALA B N 1
ATOM 5913 C CA . ALA B 1 310 ? -10.188 17.672 -7.215 1 57.72 310 ALA B CA 1
ATOM 5914 C C . ALA B 1 310 ? -8.984 18.594 -7.031 1 57.72 310 ALA B C 1
ATOM 5916 O O . ALA B 1 310 ? -9.008 19.75 -7.457 1 57.72 310 ALA B O 1
ATOM 5917 N N . GLU B 1 311 ? -8.141 18.328 -6 1 52.47 311 GLU B N 1
ATOM 5918 C CA . GLU B 1 311 ? -6.961 19.125 -5.664 1 52.47 311 GLU B CA 1
ATOM 5919 C C . GLU B 1 311 ? -6.176 19.5 -6.918 1 52.47 311 GLU B C 1
ATOM 5921 O O . GLU B 1 311 ? -5.445 18.688 -7.473 1 52.47 311 GLU B O 1
ATOM 5926 N N . SER B 1 312 ? -6.844 19.984 -7.938 1 40.28 312 SER B N 1
ATOM 5927 C CA . SER B 1 312 ? -6.043 20.5 -9.039 1 40.28 312 SER B CA 1
ATOM 5928 C C . SER B 1 312 ? -5.117 21.625 -8.578 1 40.28 312 SER B C 1
ATOM 5930 O O . SER B 1 312 ? -5.566 22.734 -8.32 1 40.28 312 SER B O 1
ATOM 5932 N N . GLY B 1 313 ? -4 21.406 -8.094 1 42.16 313 GLY B N 1
ATOM 5933 C CA . GLY B 1 313 ? -2.832 22.25 -7.914 1 42.16 313 GLY B CA 1
ATOM 5934 C C . GLY B 1 313 ? -3.053 23.375 -6.906 1 42.16 313 GLY B C 1
ATOM 5935 O O . GLY B 1 313 ? -2.215 23.594 -6.031 1 42.16 313 GLY B O 1
ATOM 5936 N N . ASP B 1 314 ? -3.932 24.609 -7.23 1 45.97 314 ASP B N 1
ATOM 5937 C CA . ASP B 1 314 ? -3.984 25.875 -6.508 1 45.97 314 ASP B CA 1
ATOM 5938 C C . ASP B 1 314 ? -4.891 25.766 -5.281 1 45.97 314 ASP B C 1
ATOM 5940 O O . ASP B 1 314 ? -5.098 26.75 -4.57 1 45.97 314 ASP B O 1
ATOM 5944 N N . GLY B 1 315 ? -5.113 24.688 -4.672 1 61.28 315 GLY B N 1
ATOM 5945 C CA . GLY B 1 315 ? -6.023 24.375 -3.578 1 61.28 315 GLY B CA 1
ATOM 5946 C C . GLY B 1 315 ? -7.215 25.312 -3.514 1 61.28 315 GLY B C 1
ATOM 5947 O O . GLY B 1 315 ? -7.066 26.5 -3.209 1 61.28 315 GLY B O 1
ATOM 5948 N N . HIS B 1 316 ? -8.336 25.281 -4.043 1 75.88 316 HIS B N 1
ATOM 5949 C CA . HIS B 1 316 ? -9.562 26.062 -4.109 1 75.88 316 HIS B CA 1
ATOM 5950 C C . HIS B 1 316 ? -10.016 26.5 -2.717 1 75.88 316 HIS B C 1
ATOM 5952 O O . HIS B 1 316 ? -10.797 27.453 -2.576 1 75.88 316 HIS B O 1
ATOM 5958 N N . GLY B 1 317 ? -9.406 26.016 -1.783 1 84.5 317 GLY B N 1
ATOM 5959 C CA . GLY B 1 317 ? -9.773 26.328 -0.412 1 84.5 317 GLY B CA 1
ATOM 5960 C C . GLY B 1 317 ? -11.086 25.703 0.017 1 84.5 317 GLY B C 1
ATOM 5961 O O . GLY B 1 317 ? -11.648 26.078 1.048 1 84.5 317 GLY B O 1
ATOM 5962 N N . TYR B 1 318 ? -11.664 24.906 -0.854 1 90.56 318 TYR B N 1
ATOM 5963 C CA . TYR B 1 318 ? -12.852 24.109 -0.566 1 90.56 318 TYR B CA 1
ATOM 5964 C C . TYR B 1 318 ? -12.82 22.797 -1.327 1 90.56 318 TYR B C 1
ATOM 5966 O O . TYR B 1 318 ? -12.062 22.641 -2.285 1 90.56 318 TYR B O 1
ATOM 5974 N N . ASP B 1 319 ? -13.672 21.875 -0.886 1 88.12 319 ASP B N 1
ATOM 5975 C CA . ASP B 1 319 ? -13.648 20.531 -1.461 1 88.12 319 ASP B CA 1
ATOM 5976 C C . ASP B 1 319 ? -14.758 20.359 -2.494 1 88.12 319 ASP B C 1
ATOM 5978 O O . ASP B 1 319 ? -14.617 19.594 -3.445 1 88.12 319 ASP B O 1
ATOM 5982 N N . ILE B 1 320 ? -15.938 21.016 -2.277 1 92.44 320 ILE B N 1
ATOM 5983 C CA . ILE B 1 320 ? -17.141 20.766 -3.057 1 92.44 320 ILE B CA 1
ATOM 5984 C C . ILE B 1 320 ? -17.844 22.094 -3.365 1 92.44 320 ILE B C 1
ATOM 5986 O O . ILE B 1 320 ? -17.953 22.953 -2.498 1 92.44 320 ILE B O 1
ATOM 5990 N N . ILE B 1 321 ? -18.25 22.25 -4.566 1 95.25 321 ILE B N 1
ATOM 5991 C CA . ILE B 1 321 ? -19.188 23.312 -4.918 1 95.25 321 ILE B CA 1
ATOM 5992 C C . ILE B 1 321 ? -20.594 22.75 -5.012 1 95.25 321 ILE B C 1
ATOM 5994 O O . ILE B 1 321 ? -20.844 21.781 -5.754 1 95.25 321 ILE B O 1
ATOM 5998 N N . SER B 1 322 ? -21.438 23.219 -4.227 1 97.12 322 SER B N 1
ATOM 5999 C CA . SER B 1 322 ? -22.859 22.859 -4.262 1 97.12 322 SER B CA 1
ATOM 6000 C C . SER B 1 322 ? -23.734 24.078 -4.414 1 97.12 322 SER B C 1
ATOM 6002 O O . SER B 1 322 ? -23.281 25.141 -4.867 1 97.12 322 SER B O 1
ATOM 6004 N N . TYR B 1 323 ? -25.031 23.859 -4.223 1 97 323 TYR B N 1
ATOM 6005 C CA . TYR B 1 323 ? -25.984 24.922 -4.5 1 97 323 TYR B CA 1
ATOM 6006 C C . TYR B 1 323 ? -27.031 25.016 -3.393 1 97 323 TYR B C 1
ATOM 6008 O O . TYR B 1 323 ? -27.25 24.062 -2.652 1 97 323 TYR B O 1
ATOM 6016 N N . ASP B 1 324 ? -27.562 26.188 -3.234 1 95.88 324 ASP B N 1
ATOM 6017 C CA . ASP B 1 324 ? -28.625 26.438 -2.27 1 95.88 324 ASP B CA 1
ATOM 6018 C C . ASP B 1 324 ? -29.531 27.594 -2.729 1 95.88 324 ASP B C 1
ATOM 6020 O O . ASP B 1 324 ? -29.234 28.25 -3.727 1 95.88 324 ASP B O 1
ATOM 6024 N N . ILE B 1 325 ? -30.656 27.688 -2.043 1 95 325 ILE B N 1
ATOM 6025 C CA . ILE B 1 325 ? -31.578 28.781 -2.342 1 95 325 ILE B CA 1
ATOM 6026 C C . ILE B 1 325 ? -31.031 30.078 -1.744 1 95 325 ILE B C 1
ATOM 6028 O O . ILE B 1 325 ? -30.562 30.094 -0.603 1 95 325 ILE B O 1
ATOM 6032 N N . ASN B 1 326 ? -31.016 31.094 -2.52 1 93.69 326 ASN B N 1
ATOM 6033 C CA . ASN B 1 326 ? -30.641 32.406 -2.018 1 93.69 326 ASN B CA 1
ATOM 6034 C C . ASN B 1 326 ? -31.578 32.875 -0.909 1 93.69 326 ASN B C 1
ATOM 6036 O O . ASN B 1 326 ? -32.781 33.031 -1.135 1 93.69 326 ASN B O 1
ATOM 6040 N N . PRO B 1 327 ? -30.984 33.062 0.195 1 89.19 327 PRO B N 1
ATOM 6041 C CA . PRO B 1 327 ? -31.859 33.469 1.3 1 89.19 327 PRO B CA 1
ATOM 6042 C C . PRO B 1 327 ? -32.562 34.812 1.034 1 89.19 327 PRO B C 1
ATOM 6044 O O . PRO B 1 327 ? -33.688 35.031 1.543 1 89.19 327 PRO B O 1
ATOM 6047 N N . ASP B 1 328 ? -32.062 35.656 0.235 1 90.94 328 ASP B N 1
ATOM 6048 C CA . ASP B 1 328 ? -32.625 36.969 -0.046 1 90.94 328 ASP B CA 1
ATOM 6049 C C . ASP B 1 328 ? -33.531 36.938 -1.272 1 90.94 328 ASP B C 1
ATOM 6051 O O . ASP B 1 328 ? -34.25 37.875 -1.543 1 90.94 328 ASP B O 1
ATOM 6055 N N . ALA B 1 329 ? -33.438 35.875 -2.02 1 92.12 329 ALA B N 1
ATOM 6056 C CA . ALA B 1 329 ? -34.25 35.719 -3.221 1 92.12 329 ALA B CA 1
ATOM 6057 C C . ALA B 1 329 ? -34.656 34.25 -3.408 1 92.12 329 ALA B C 1
ATOM 6059 O O . ALA B 1 329 ? -33.969 33.5 -4.129 1 92.12 329 ALA B O 1
ATOM 6060 N N . PRO B 1 330 ? -35.75 33.844 -2.945 1 86.62 330 PRO B N 1
ATOM 6061 C CA . PRO B 1 330 ? -36.125 32.438 -2.824 1 86.62 330 PRO B CA 1
ATOM 6062 C C . PRO B 1 330 ? -36.25 31.75 -4.18 1 86.62 330 PRO B C 1
ATOM 6064 O O . PRO B 1 330 ? -36.219 30.516 -4.25 1 86.62 330 PRO B O 1
ATOM 6067 N N . ASN B 1 331 ? -36.344 32.406 -5.238 1 90.44 331 ASN B N 1
ATOM 6068 C CA . ASN B 1 331 ? -36.438 31.766 -6.539 1 90.44 331 ASN B CA 1
ATOM 6069 C C . ASN B 1 331 ? -35.094 31.719 -7.254 1 90.44 331 ASN B C 1
ATOM 6071 O O . ASN B 1 331 ? -35.031 31.297 -8.406 1 90.44 331 ASN B O 1
ATOM 6075 N N . GLU B 1 332 ? -34.062 32.125 -6.496 1 94.38 332 GLU B N 1
ATOM 6076 C CA . GLU B 1 332 ? -32.719 32.125 -7.074 1 94.38 332 GLU B CA 1
ATOM 6077 C C . GLU B 1 332 ? -31.828 31.078 -6.398 1 94.38 332 GLU B C 1
ATOM 6079 O O . GLU B 1 332 ? -31.922 30.875 -5.188 1 94.38 332 GLU B O 1
ATOM 6084 N N . VAL B 1 333 ? -31.031 30.422 -7.207 1 96.38 333 VAL B N 1
ATOM 6085 C CA . VAL B 1 333 ? -30.094 29.422 -6.703 1 96.38 333 VAL B CA 1
ATOM 6086 C C . VAL B 1 333 ? -28.688 30.016 -6.66 1 96.38 333 VAL B C 1
ATOM 6088 O O . VAL B 1 333 ? -28.266 30.703 -7.594 1 96.38 333 VAL B O 1
ATOM 6091 N N . ILE B 1 334 ? -28.031 29.875 -5.605 1 96 334 ILE B N 1
ATOM 6092 C CA . ILE B 1 334 ? -26.672 30.359 -5.445 1 96 334 ILE B CA 1
ATOM 6093 C C . ILE B 1 334 ? -25.719 29.188 -5.25 1 96 334 ILE B C 1
ATOM 6095 O O . ILE B 1 334 ? -26.141 28.109 -4.824 1 96 334 ILE B O 1
ATOM 6099 N N . GLU B 1 335 ? -24.406 29.469 -5.508 1 96.38 335 GLU B N 1
ATOM 6100 C CA . GLU B 1 335 ? -23.359 28.484 -5.234 1 96.38 335 GLU B CA 1
ATOM 6101 C C . GLU B 1 335 ? -22.891 28.562 -3.787 1 96.38 335 GLU B C 1
ATOM 6103 O O . GLU B 1 335 ? -22.766 29.656 -3.229 1 96.38 335 GLU B O 1
ATOM 6108 N N . ILE B 1 336 ? -22.719 27.484 -3.211 1 96.56 336 ILE B N 1
ATOM 6109 C CA . ILE B 1 336 ? -22.094 27.438 -1.899 1 96.56 336 ILE B CA 1
ATOM 6110 C C . ILE B 1 336 ? -20.797 26.625 -1.983 1 96.56 336 ILE B C 1
ATOM 6112 O O . ILE B 1 336 ? -20.672 25.75 -2.844 1 96.56 336 ILE B O 1
ATOM 6116 N N . TYR B 1 337 ? -19.812 26.922 -1.159 1 95.62 337 TYR B N 1
ATOM 6117 C CA . TYR B 1 337 ? -18.5 26.312 -1.131 1 95.62 337 TYR B CA 1
ATOM 6118 C C . TYR B 1 337 ? -18.281 25.531 0.159 1 95.62 337 TYR B C 1
ATOM 6120 O O . TYR B 1 337 ? -18.312 26.094 1.252 1 95.62 337 TYR B O 1
ATOM 6128 N N . ILE B 1 338 ? -18.062 24.234 -0.038 1 94.81 338 ILE B N 1
ATOM 6129 C CA . ILE B 1 338 ? -18.109 23.344 1.118 1 94.81 338 ILE B CA 1
ATOM 6130 C C . ILE B 1 338 ? -16.703 22.797 1.38 1 94.81 338 ILE B C 1
ATOM 6132 O O . ILE B 1 338 ? -16.078 22.219 0.483 1 94.81 338 ILE B O 1
ATOM 6136 N N . GLU B 1 339 ? -16.125 23.016 2.6 1 92.44 339 GLU B N 1
ATOM 6137 C CA . GLU B 1 339 ? -14.945 22.328 3.117 1 92.44 339 GLU B CA 1
ATOM 6138 C C . GLU B 1 339 ? -15.344 21.188 4.055 1 92.44 339 GLU B C 1
ATOM 6140 O O . GLU B 1 339 ? -16.047 21.406 5.035 1 92.44 339 GLU B O 1
ATOM 6145 N N . VAL B 1 340 ? -14.883 19.969 3.723 1 91.44 340 VAL B N 1
ATOM 6146 C CA . VAL B 1 340 ? -15.32 18.797 4.48 1 91.44 340 VAL B CA 1
ATOM 6147 C C . VAL B 1 340 ? -14.25 18.422 5.5 1 91.44 340 VAL B C 1
ATOM 6149 O O . VAL B 1 340 ? -13.055 18.406 5.18 1 91.44 340 VAL B O 1
ATOM 6152 N N . LYS B 1 341 ? -14.633 18.297 6.793 1 88.69 341 LYS B N 1
ATOM 6153 C CA . LYS B 1 341 ? -13.797 17.766 7.867 1 88.69 341 LYS B CA 1
ATOM 6154 C C . LYS B 1 341 ? -14.406 16.516 8.469 1 88.69 341 LYS B C 1
ATOM 6156 O O . LYS B 1 341 ? -15.508 16.547 9.008 1 88.69 341 LYS B O 1
ATOM 6161 N N . THR B 1 342 ? -13.688 15.43 8.32 1 87.69 342 THR B N 1
ATOM 6162 C CA . THR B 1 342 ? -14.211 14.141 8.758 1 87.69 342 THR B CA 1
ATOM 6163 C C . THR B 1 342 ? -13.492 13.664 10.023 1 87.69 342 THR B C 1
ATOM 6165 O O . THR B 1 342 ? -12.273 13.797 10.133 1 87.69 342 THR B O 1
ATOM 6168 N N . THR B 1 343 ? -14.297 13.195 11.039 1 83.44 343 THR B N 1
ATOM 6169 C CA . THR B 1 343 ? -13.719 12.656 12.266 1 83.44 343 THR B CA 1
ATOM 6170 C C . THR B 1 343 ? -14.469 11.406 12.711 1 83.44 343 THR B C 1
ATOM 6172 O O . THR B 1 343 ? -15.648 11.234 12.398 1 83.44 343 THR B O 1
ATOM 6175 N N . THR B 1 344 ? -13.766 10.547 13.359 1 80.88 344 THR B N 1
ATOM 6176 C CA . THR B 1 344 ? -14.406 9.398 13.992 1 80.88 344 THR B CA 1
ATOM 6177 C C . THR B 1 344 ? -14.969 9.773 15.359 1 80.88 344 THR B C 1
ATOM 6179 O O . THR B 1 344 ? -15.766 9.031 15.938 1 80.88 344 THR B O 1
ATOM 6182 N N . GLY B 1 345 ? -14.531 10.953 15.828 1 82.12 345 GLY B N 1
ATOM 6183 C CA . GLY B 1 345 ? -14.945 11.422 17.141 1 82.12 345 GLY B CA 1
ATOM 6184 C C . GLY B 1 345 ? -16.266 12.156 17.125 1 82.12 345 GLY B C 1
ATOM 6185 O O . GLY B 1 345 ? -17.141 11.867 16.297 1 82.12 345 GLY B O 1
ATOM 6186 N N . ASN B 1 346 ? -16.438 12.922 18.094 1 85.5 346 ASN B N 1
ATOM 6187 C CA . ASN B 1 346 ? -17.703 13.625 18.234 1 85.5 346 ASN B CA 1
ATOM 6188 C C . ASN B 1 346 ? -17.766 14.875 17.359 1 85.5 346 ASN B C 1
ATOM 6190 O O . ASN B 1 346 ? -16.75 15.273 16.781 1 85.5 346 ASN B O 1
ATOM 6194 N N . ARG B 1 347 ? -18.906 15.555 17.281 1 87.81 347 ARG B N 1
ATOM 6195 C CA . ARG B 1 347 ? -19.203 16.641 16.359 1 87.81 347 ARG B CA 1
ATOM 6196 C C . ARG B 1 347 ? -18.344 17.875 16.672 1 87.81 347 ARG B C 1
ATOM 6198 O O . ARG B 1 347 ? -18.094 18.703 15.797 1 87.81 347 ARG B O 1
ATOM 6205 N N . ASP B 1 348 ? -17.875 17.969 17.906 1 87.31 348 ASP B N 1
ATOM 6206 C CA . ASP B 1 348 ? -17.172 19.188 18.312 1 87.31 348 ASP B CA 1
ATOM 6207 C C . ASP B 1 348 ? -15.672 18.953 18.391 1 87.31 348 ASP B C 1
ATOM 6209 O O . ASP B 1 348 ? -14.93 19.797 18.891 1 87.31 348 ASP B O 1
ATOM 6213 N N . ALA B 1 349 ? -15.266 17.812 17.922 1 85.44 349 ALA B N 1
ATOM 6214 C CA . ALA B 1 349 ? -13.828 17.547 17.859 1 85.44 349 ALA B CA 1
ATOM 6215 C C . ALA B 1 349 ? -13.109 18.625 17.047 1 85.44 349 ALA B C 1
ATOM 6217 O O . ALA B 1 349 ? -13.633 19.094 16.031 1 85.44 349 ALA B O 1
ATOM 6218 N N . PRO B 1 350 ? -11.938 19.062 17.531 1 84.25 350 PRO B N 1
ATOM 6219 C CA . PRO B 1 350 ? -11.18 20.062 16.781 1 84.25 350 PRO B CA 1
ATOM 6220 C C . PRO B 1 350 ? -10.867 19.625 15.352 1 84.25 350 PRO B C 1
ATOM 6222 O O . PRO B 1 350 ? -10.859 18.422 15.055 1 84.25 350 PRO B O 1
ATOM 6225 N N . PHE B 1 351 ? -10.75 20.594 14.461 1 84.81 351 PHE B N 1
ATOM 6226 C CA . PHE B 1 351 ? -10.352 20.297 13.086 1 84.81 351 PHE B CA 1
ATOM 6227 C C . PHE B 1 351 ? -9.328 21.312 12.594 1 84.81 351 PHE B C 1
ATOM 6229 O O . PHE B 1 351 ? -9.07 22.312 13.258 1 84.81 351 PHE B O 1
ATOM 6236 N N . TYR B 1 352 ? -8.742 21.016 11.469 1 80 352 TYR B N 1
ATOM 6237 C CA . TYR B 1 352 ? -7.605 21.797 11 1 80 352 TYR B CA 1
ATOM 6238 C C . TYR B 1 352 ? -7.941 22.516 9.703 1 80 352 TYR B C 1
ATOM 6240 O O . TYR B 1 352 ? -8.711 22.016 8.883 1 80 352 TYR B O 1
ATOM 6248 N N . LEU B 1 353 ? -7.344 23.719 9.617 1 83.62 353 LEU B N 1
ATOM 6249 C CA . LEU B 1 353 ? -7.488 24.5 8.406 1 83.62 353 LEU B CA 1
ATOM 6250 C C . LEU B 1 353 ? -6.133 25 7.91 1 83.62 353 LEU B C 1
ATOM 6252 O O . LEU B 1 353 ? -5.281 25.391 8.711 1 83.62 353 LEU B O 1
ATOM 6256 N N . SER B 1 354 ? -6.023 24.891 6.602 1 79.31 354 SER B N 1
ATOM 6257 C CA . SER B 1 354 ? -4.855 25.547 6.012 1 79.31 354 SER B CA 1
ATOM 6258 C C . SER B 1 354 ? -5.047 27.047 5.922 1 79.31 354 SER B C 1
ATOM 6260 O O . SER B 1 354 ? -6.168 27.547 6.039 1 79.31 354 SER B O 1
ATOM 6262 N N . ASP B 1 355 ? -3.91 27.703 5.77 1 78.88 355 ASP B N 1
ATOM 6263 C CA . ASP B 1 355 ? -3.967 29.156 5.582 1 78.88 355 ASP B CA 1
ATOM 6264 C C . ASP B 1 355 ? -4.863 29.516 4.402 1 78.88 355 ASP B C 1
ATOM 6266 O O . ASP B 1 355 ? -5.637 30.469 4.477 1 78.88 355 ASP B O 1
ATOM 6270 N N . ASN B 1 356 ? -4.785 28.766 3.385 1 80.56 356 ASN B N 1
ATOM 6271 C CA . ASN B 1 356 ? -5.598 29 2.197 1 80.56 356 ASN B CA 1
ATOM 6272 C C . ASN B 1 356 ? -7.082 28.797 2.482 1 80.56 356 ASN B C 1
ATOM 6274 O O . ASN B 1 356 ? -7.918 29.609 2.062 1 80.56 356 ASN B O 1
ATOM 6278 N N . GLU B 1 357 ? -7.375 27.734 3.146 1 86.38 357 GLU B N 1
ATOM 6279 C CA . GLU B 1 357 ? -8.766 27.484 3.516 1 86.38 357 GLU B CA 1
ATOM 6280 C C . GLU B 1 357 ? -9.32 28.609 4.375 1 86.38 357 GLU B C 1
ATOM 6282 O O . GLU B 1 357 ? -10.461 29.047 4.18 1 86.38 357 GLU B O 1
ATOM 6287 N N . LEU B 1 358 ? -8.562 29.047 5.285 1 88.06 358 LEU B N 1
ATOM 6288 C CA . LEU B 1 358 ? -8.977 30.125 6.168 1 88.06 358 LEU B CA 1
ATOM 6289 C C . LEU B 1 358 ? -9.203 31.422 5.383 1 88.06 358 LEU B C 1
ATOM 6291 O O . LEU B 1 358 ? -10.188 32.125 5.609 1 88.06 358 LEU B O 1
ATOM 6295 N N . ASN B 1 359 ? -8.289 31.688 4.5 1 88.06 359 ASN B N 1
ATOM 6296 C CA . ASN B 1 359 ? -8.398 32.875 3.684 1 88.06 359 ASN B CA 1
ATOM 6297 C C . ASN B 1 359 ? -9.633 32.844 2.781 1 88.06 359 ASN B C 1
ATOM 6299 O O . ASN B 1 359 ? -10.344 33.844 2.641 1 88.06 359 ASN B O 1
ATOM 6303 N N . VAL B 1 360 ? -9.867 31.75 2.186 1 91.31 360 VAL B N 1
ATOM 6304 C CA . VAL B 1 360 ? -11.023 31.609 1.308 1 91.31 360 VAL B CA 1
ATOM 6305 C C . VAL B 1 360 ? -12.312 31.719 2.119 1 91.31 360 VAL B C 1
ATOM 6307 O O . VAL B 1 360 ? -13.289 32.312 1.655 1 91.31 360 VAL B O 1
ATOM 6310 N N . ALA B 1 361 ? -12.312 31.141 3.281 1 93.5 361 ALA B N 1
ATOM 6311 C CA . ALA B 1 361 ? -13.469 31.266 4.164 1 93.5 361 ALA B CA 1
ATOM 6312 C C . ALA B 1 361 ? -13.789 32.719 4.445 1 93.5 361 ALA B C 1
ATOM 6314 O O . ALA B 1 361 ? -14.953 33.125 4.48 1 93.5 361 ALA B O 1
ATOM 6315 N N . ARG B 1 362 ? -12.75 33.5 4.609 1 92.75 362 ARG B N 1
ATOM 6316 C CA . ARG B 1 362 ? -12.922 34.938 4.863 1 92.75 362 ARG B CA 1
ATOM 6317 C C . ARG B 1 362 ? -13.5 35.625 3.645 1 92.75 362 ARG B C 1
ATOM 6319 O O . ARG B 1 362 ? -14.398 36.469 3.775 1 92.75 362 ARG B O 1
ATOM 6326 N N . ILE B 1 363 ? -13.023 35.312 2.514 1 93.62 363 ILE B N 1
ATOM 6327 C CA . ILE B 1 363 ? -13.391 35.969 1.269 1 93.62 363 ILE B CA 1
ATOM 6328 C C . ILE B 1 363 ? -14.828 35.594 0.896 1 93.62 363 ILE B C 1
ATOM 6330 O O . ILE B 1 363 ? -15.625 36.469 0.53 1 93.62 363 ILE B O 1
ATOM 6334 N N . LYS B 1 364 ? -15.211 34.375 1.022 1 94.38 364 LYS B N 1
ATOM 6335 C CA . LYS B 1 364 ? -16.516 33.906 0.584 1 94.38 364 LYS B CA 1
ATOM 6336 C C . LYS B 1 364 ? -17.578 34.156 1.64 1 94.38 364 LYS B C 1
ATOM 6338 O O . LYS B 1 364 ? -18.781 34.125 1.342 1 94.38 364 LYS B O 1
ATOM 6343 N N . GLY B 1 365 ? -17.188 34.281 2.895 1 92.5 365 GLY B N 1
ATOM 6344 C CA . GLY B 1 365 ? -18.109 34.656 3.959 1 92.5 365 GLY B CA 1
ATOM 6345 C C . GLY B 1 365 ? -19.188 33.625 4.191 1 92.5 365 GLY B C 1
ATOM 6346 O O . GLY B 1 365 ? -18.906 32.438 4.375 1 92.5 365 GLY B O 1
ATOM 6347 N N . GLU B 1 366 ? -20.422 34 3.994 1 91.44 366 GLU B N 1
ATOM 6348 C CA . GLU B 1 366 ? -21.578 33.188 4.328 1 91.44 366 GLU B CA 1
ATOM 6349 C C . GLU B 1 366 ? -21.766 32.062 3.307 1 91.44 366 GLU B C 1
ATOM 6351 O O . GLU B 1 366 ? -22.5 31.109 3.553 1 91.44 366 GLU B O 1
ATOM 6356 N N . LEU B 1 367 ? -21.156 32.188 2.213 1 95.38 367 LEU B N 1
ATOM 6357 C CA . LEU B 1 367 ? -21.281 31.172 1.178 1 95.38 367 LEU B CA 1
ATOM 6358 C C . LEU B 1 367 ? -20.359 29.984 1.465 1 95.38 367 LEU B C 1
ATOM 6360 O O . LEU B 1 367 ? -20.516 28.922 0.866 1 95.38 367 LEU B O 1
ATOM 6364 N N . TYR B 1 368 ? -19.406 30.219 2.35 1 95.44 368 TYR B N 1
ATOM 6365 C CA . TYR B 1 368 ? -18.453 29.172 2.732 1 95.44 368 TYR B CA 1
ATOM 6366 C C . TYR B 1 368 ? -18.969 28.391 3.934 1 95.44 368 TYR B C 1
ATOM 6368 O O . TYR B 1 368 ? -19.344 28.969 4.953 1 95.44 368 TYR B O 1
ATOM 6376 N N . LYS B 1 369 ? -19.031 27.078 3.801 1 95.69 369 LYS B N 1
ATOM 6377 C CA . LYS B 1 369 ? -19.547 26.234 4.867 1 95.69 369 LYS B CA 1
ATOM 6378 C C . LYS B 1 369 ? -18.562 25.109 5.199 1 95.69 369 LYS B C 1
ATOM 6380 O O . LYS B 1 369 ? -17.922 24.547 4.305 1 95.69 369 LYS B O 1
ATOM 6385 N N . ILE B 1 370 ? -18.438 24.812 6.48 1 94.88 370 ILE B N 1
ATOM 6386 C CA . ILE B 1 370 ? -1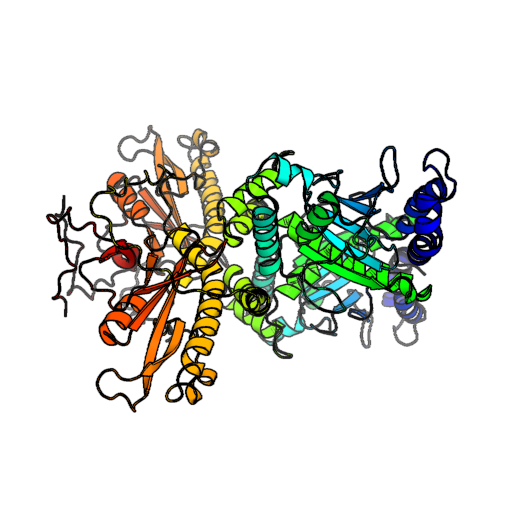7.703 23.641 6.922 1 94.88 370 ILE B CA 1
ATOM 6387 C C . ILE B 1 370 ? -18.688 22.5 7.215 1 94.88 370 ILE B C 1
ATOM 6389 O O . ILE B 1 370 ? -19.578 22.641 8.055 1 94.88 370 ILE B O 1
ATOM 6393 N N . TYR B 1 371 ? -18.562 21.438 6.484 1 95 371 TYR B N 1
ATOM 6394 C CA . TYR B 1 371 ? -19.344 20.219 6.754 1 95 371 TYR B CA 1
ATOM 6395 C C . TYR B 1 371 ? -18.531 19.234 7.59 1 95 371 TYR B C 1
ATOM 6397 O O . TYR B 1 371 ? -17.625 18.578 7.082 1 95 371 TYR B O 1
ATOM 6405 N N . ARG B 1 372 ? -18.891 19.156 8.836 1 93.44 372 ARG B N 1
ATOM 6406 C CA . ARG B 1 372 ? -18.234 18.25 9.766 1 93.44 372 ARG B CA 1
ATOM 6407 C C . ARG B 1 372 ? -18.906 16.875 9.781 1 93.44 372 ARG B C 1
ATOM 6409 O O . ARG B 1 372 ? -20 16.719 10.336 1 93.44 372 ARG B O 1
ATOM 6416 N N . VAL B 1 373 ? -18.281 15.93 9.148 1 92.5 373 VAL B N 1
ATOM 6417 C CA . VAL B 1 373 ? -18.75 14.547 9.219 1 92.5 373 VAL B CA 1
ATOM 6418 C C . VAL B 1 373 ? -18.172 13.875 10.461 1 92.5 373 VAL B C 1
ATOM 6420 O O . VAL B 1 373 ? -16.969 13.734 10.602 1 92.5 373 VAL B O 1
ATOM 6423 N N . TYR B 1 374 ? -19.031 13.523 11.383 1 89.5 374 TYR B N 1
ATOM 6424 C CA . TYR B 1 374 ? -18.562 12.953 12.641 1 89.5 374 TYR B CA 1
ATOM 6425 C C . TYR B 1 374 ? -19.172 11.578 12.875 1 89.5 374 TYR B C 1
ATOM 6427 O O . TYR B 1 374 ? -20.062 11.148 12.141 1 89.5 374 TYR B O 1
ATOM 6435 N N . ASP B 1 375 ? -18.609 10.797 13.766 1 86.38 375 ASP B N 1
ATOM 6436 C CA . ASP B 1 375 ? -18.984 9.414 14.008 1 86.38 375 ASP B CA 1
ATOM 6437 C C . ASP B 1 375 ? -18.844 8.57 12.734 1 86.38 375 ASP B C 1
ATOM 6439 O O . ASP B 1 375 ? -19.734 7.793 12.398 1 86.38 375 ASP B O 1
ATOM 6443 N N . TYR B 1 376 ? -17.781 8.844 12.062 1 85.25 376 TYR B N 1
ATOM 6444 C CA . TYR B 1 376 ? -17.594 8.281 10.727 1 85.25 376 TYR B CA 1
ATOM 6445 C C . TYR B 1 376 ? -17.641 6.754 10.766 1 85.25 376 TYR B C 1
ATOM 6447 O O . TYR B 1 376 ? -18.125 6.113 9.836 1 85.25 376 TYR B O 1
ATOM 6455 N N . ASN B 1 377 ? -17.062 6.086 11.797 1 77.75 377 ASN B N 1
ATOM 6456 C CA . ASN B 1 377 ? -16.891 4.641 11.82 1 77.75 377 ASN B CA 1
ATOM 6457 C C . ASN B 1 377 ? -18.203 3.926 12.172 1 77.75 377 ASN B C 1
ATOM 6459 O O . ASN B 1 377 ? -18.297 2.703 12.055 1 77.75 377 ASN B O 1
ATOM 6463 N N . THR B 1 378 ? -19.203 4.633 12.625 1 81 378 THR B N 1
ATOM 6464 C CA . THR B 1 378 ? -20.5 4.062 12.945 1 81 378 THR B CA 1
ATOM 6465 C C . THR B 1 378 ? -21.562 4.551 11.953 1 81 378 THR B C 1
ATOM 6467 O O . THR B 1 378 ? -21.562 4.145 10.789 1 81 378 THR B O 1
ATOM 6470 N N . VAL B 1 379 ? -22.453 5.312 12.492 1 81.69 379 VAL B N 1
ATOM 6471 C CA . VAL B 1 379 ? -23.406 6 11.617 1 81.69 379 VAL B CA 1
ATOM 6472 C C . VAL B 1 379 ? -22.969 7.453 11.43 1 81.69 379 VAL B C 1
ATOM 6474 O O . VAL B 1 379 ? -23.188 8.289 12.312 1 81.69 379 VAL B O 1
ATOM 6477 N N . PRO B 1 380 ? -22.391 7.629 10.25 1 88.88 380 PRO B N 1
ATOM 6478 C CA . PRO B 1 380 ? -21.891 8.984 10.047 1 88.88 380 PRO B CA 1
ATOM 6479 C C . PRO B 1 380 ? -22.984 10.047 10.125 1 88.88 380 PRO B C 1
ATOM 6481 O O . PRO B 1 380 ? -24.078 9.836 9.609 1 88.88 380 PRO B O 1
ATOM 6484 N N . LYS B 1 381 ? -22.672 11.078 10.82 1 93.81 381 LYS B N 1
ATOM 6485 C CA . LYS B 1 381 ? -23.578 12.211 10.969 1 93.81 381 LYS B CA 1
ATOM 6486 C C . LYS B 1 381 ? -22.922 13.508 10.492 1 93.81 381 LYS B C 1
ATOM 6488 O O . LYS B 1 381 ? -21.703 13.562 10.32 1 93.81 381 LYS B O 1
ATOM 6493 N N . LEU B 1 382 ? -23.797 14.547 10.234 1 95.06 382 LEU B N 1
ATOM 6494 C CA . LEU B 1 382 ? -23.297 15.797 9.648 1 95.06 382 LEU B CA 1
ATOM 6495 C C . LEU B 1 382 ? -23.625 16.984 10.547 1 95.06 382 LEU B C 1
ATOM 6497 O O . LEU B 1 382 ? -24.75 17.094 11.055 1 95.06 382 LEU B O 1
ATOM 6501 N N . LYS B 1 383 ? -22.656 17.75 10.867 1 94.25 383 LYS B N 1
ATOM 6502 C CA . LYS B 1 383 ? -22.828 19.078 11.438 1 94.25 383 LYS B CA 1
ATOM 6503 C C . LYS B 1 383 ? -22.375 20.156 10.461 1 94.25 383 LYS B C 1
ATOM 6505 O O . LYS B 1 383 ? -21.266 20.078 9.922 1 94.25 383 LYS B O 1
ATOM 6510 N N . ILE B 1 384 ? -23.203 21.156 10.266 1 94.69 384 ILE B N 1
ATOM 6511 C CA . ILE B 1 384 ? -22.859 22.219 9.336 1 94.69 384 ILE B CA 1
ATOM 6512 C C . ILE B 1 384 ? -22.484 23.484 10.117 1 94.69 384 ILE B C 1
ATOM 6514 O O . ILE B 1 384 ? -23.25 23.938 10.961 1 94.69 384 ILE B O 1
ATOM 6518 N N . ILE B 1 385 ? -21.312 23.938 9.852 1 93.06 385 ILE B N 1
ATOM 6519 C CA . ILE B 1 385 ? -20.859 25.203 10.391 1 93.06 385 ILE B CA 1
ATOM 6520 C C . ILE B 1 385 ? -20.969 26.297 9.32 1 93.06 385 ILE B C 1
ATOM 6522 O O . ILE B 1 385 ? -20.172 26.328 8.383 1 93.06 385 ILE B O 1
ATOM 6526 N N . ASP B 1 386 ? -21.812 27.203 9.516 1 91 386 ASP B N 1
ATOM 6527 C CA . ASP B 1 386 ? -22.125 28.203 8.508 1 91 386 ASP B CA 1
ATOM 6528 C C . ASP B 1 386 ? -21.234 29.438 8.648 1 91 386 ASP B C 1
ATOM 6530 O O . ASP B 1 386 ? -21.109 30.234 7.715 1 91 386 ASP B O 1
ATOM 6534 N N . ASN B 1 387 ? -20.688 29.594 9.797 1 89.81 387 ASN B N 1
ATOM 6535 C CA . ASN B 1 387 ? -19.797 30.734 10.047 1 89.81 387 ASN B CA 1
ATOM 6536 C C . ASN B 1 387 ? -18.578 30.312 10.859 1 89.81 387 ASN B C 1
ATOM 6538 O O . ASN B 1 387 ? -18.641 30.234 12.086 1 89.81 387 ASN B O 1
ATOM 6542 N N . LEU B 1 388 ? -17.516 30.219 10.227 1 90.81 388 LEU B N 1
ATOM 6543 C CA . LEU B 1 388 ? -16.266 29.781 10.836 1 90.81 388 LEU B CA 1
ATOM 6544 C C . LEU B 1 388 ? -15.758 30.797 11.844 1 90.81 388 LEU B C 1
ATOM 6546 O O . LEU B 1 388 ? -14.969 30.469 12.734 1 90.81 388 LEU B O 1
ATOM 6550 N N . PHE B 1 389 ? -16.188 32.031 11.727 1 87.69 389 PHE B N 1
ATOM 6551 C CA . PHE B 1 389 ? -15.625 33.125 12.555 1 87.69 389 PHE B CA 1
ATOM 6552 C C . PHE B 1 389 ? -16.609 33.531 13.648 1 87.69 389 PHE B C 1
ATOM 6554 O O . PHE B 1 389 ? -16.5 34.625 14.195 1 87.69 389 PHE B O 1
ATOM 6561 N N . ASP B 1 390 ? -17.484 32.562 13.828 1 83.44 390 ASP B N 1
ATOM 6562 C CA . ASP B 1 390 ? -18.406 32.75 14.953 1 83.44 390 ASP B CA 1
ATOM 6563 C C . ASP B 1 390 ? -17.656 32.719 16.281 1 83.44 390 ASP B C 1
ATOM 6565 O O . ASP B 1 390 ? -16.609 32.062 16.391 1 83.44 390 ASP B O 1
ATOM 6569 N N . GLU B 1 391 ? -18.188 33.312 17.328 1 80.06 391 GLU B N 1
ATOM 6570 C CA . GLU B 1 391 ? -17.562 33.438 18.641 1 80.06 391 GLU B CA 1
ATOM 6571 C C . GLU B 1 391 ? -17.469 32.062 19.344 1 80.06 391 GLU B C 1
ATOM 6573 O O . GLU B 1 391 ? -16.703 31.922 20.297 1 80.06 391 GLU B O 1
ATOM 6578 N N . THR B 1 392 ? -18.156 31.203 18.859 1 85.81 392 THR B N 1
ATOM 6579 C CA . THR B 1 392 ? -18.172 29.891 19.5 1 85.81 392 THR B CA 1
ATOM 6580 C C . THR B 1 392 ? -16.984 29.047 19.047 1 85.81 392 THR B C 1
ATOM 6582 O O . THR B 1 392 ? -16.75 27.953 19.562 1 85.81 392 THR B O 1
ATOM 6585 N N . LEU B 1 393 ? -16.172 29.641 18.156 1 90.25 393 LEU B N 1
ATOM 6586 C CA . LEU B 1 393 ? -15.031 28.906 17.656 1 90.25 393 LEU B CA 1
ATOM 6587 C C . LEU B 1 393 ? -13.734 29.688 17.859 1 90.25 393 LEU B C 1
ATOM 6589 O O . LEU B 1 393 ? -13.734 30.922 17.766 1 90.25 393 LEU B O 1
ATOM 6593 N N . GLU B 1 394 ? -12.688 28.953 18.203 1 91.06 394 GLU B N 1
ATOM 6594 C CA . GLU B 1 394 ? -11.344 29.516 18.312 1 91.06 394 GLU B CA 1
ATOM 6595 C C . GLU B 1 394 ? -10.414 28.938 17.25 1 91.06 394 GLU B C 1
ATOM 6597 O O . GLU B 1 394 ? -10.398 27.719 17.031 1 91.06 394 GLU B O 1
ATOM 6602 N N . ILE B 1 395 ? -9.664 29.828 16.641 1 89.31 395 ILE B N 1
ATOM 6603 C CA . ILE B 1 395 ? -8.711 29.438 15.609 1 89.31 395 ILE B CA 1
ATOM 6604 C C . ILE B 1 395 ? -7.293 29.781 16.062 1 89.31 395 ILE B C 1
ATOM 6606 O O . ILE B 1 395 ? -6.988 30.953 16.328 1 89.31 395 ILE B O 1
ATOM 6610 N N . LYS B 1 396 ? -6.363 28.75 16.156 1 85.88 396 LYS B N 1
ATOM 6611 C CA . LYS B 1 396 ? -4.992 28.953 16.609 1 85.88 396 LYS B CA 1
ATOM 6612 C C . LYS B 1 396 ? -3.994 28.312 15.648 1 85.88 396 LYS B C 1
ATOM 6614 O O . LYS B 1 396 ? -4.219 27.219 15.148 1 85.88 396 LYS B O 1
ATOM 6619 N N . PRO B 1 397 ? -2.91 29.016 15.391 1 82.38 397 PRO B N 1
ATOM 6620 C CA . PRO B 1 397 ? -1.886 28.391 14.555 1 82.38 397 PRO B CA 1
ATOM 6621 C C . PRO B 1 397 ? -1.21 27.203 15.227 1 82.38 397 PRO B C 1
ATOM 6623 O O . PRO B 1 397 ? -0.987 27.219 16.438 1 82.38 397 PRO B O 1
ATOM 6626 N N . ILE B 1 398 ? -0.855 26.125 14.352 1 78.94 398 ILE B N 1
ATOM 6627 C CA . ILE B 1 398 ? -0.256 24.953 14.969 1 78.94 398 ILE B CA 1
ATOM 6628 C C . ILE B 1 398 ? 0.989 24.531 14.188 1 78.94 398 ILE B C 1
ATOM 6630 O O . ILE B 1 398 ? 1.806 23.75 14.672 1 78.94 398 ILE B O 1
ATOM 6634 N N . ASN B 1 399 ? 1.062 24.938 12.945 1 81 399 ASN B N 1
ATOM 6635 C CA . ASN B 1 399 ? 2.238 24.641 12.133 1 81 399 ASN B CA 1
ATOM 6636 C C . ASN B 1 399 ? 2.803 25.906 11.5 1 81 399 ASN B C 1
ATOM 6638 O O . ASN B 1 399 ? 2.059 26.844 11.211 1 81 399 ASN B O 1
ATOM 6642 N N . TYR B 1 400 ? 4.125 25.781 11.227 1 82.69 400 TYR B N 1
ATOM 6643 C CA . TYR B 1 400 ? 4.844 26.953 10.734 1 82.69 400 TYR B CA 1
ATOM 6644 C C . TYR B 1 400 ? 5.738 26.578 9.555 1 82.69 400 TYR B C 1
ATOM 6646 O O . TYR B 1 400 ? 6.188 25.438 9.438 1 82.69 400 TYR B O 1
ATOM 6654 N N . ILE B 1 401 ? 5.898 27.531 8.672 1 84.81 401 ILE B N 1
ATOM 6655 C CA . ILE B 1 401 ? 6.871 27.391 7.594 1 84.81 401 ILE B CA 1
ATOM 6656 C C . ILE B 1 401 ? 8.109 28.234 7.914 1 84.81 401 ILE B C 1
ATOM 6658 O O . ILE B 1 401 ? 7.996 29.344 8.438 1 84.81 401 ILE B O 1
ATOM 6662 N N . VAL B 1 402 ? 9.266 27.672 7.691 1 87.25 402 VAL B N 1
ATOM 6663 C CA . VAL B 1 402 ? 10.539 28.359 7.887 1 87.25 402 VAL B CA 1
ATOM 6664 C C . VAL B 1 402 ? 11.211 28.594 6.539 1 87.25 402 VAL B C 1
ATOM 6666 O O . VAL B 1 402 ? 11.398 27.656 5.758 1 87.25 402 VAL B O 1
ATOM 6669 N N . LYS B 1 403 ? 11.586 29.875 6.238 1 88.38 403 LYS B N 1
ATOM 6670 C CA . LYS B 1 403 ? 12.219 30.266 4.98 1 88.38 403 LYS B CA 1
ATOM 6671 C C . LYS B 1 403 ? 13.438 31.156 5.234 1 88.38 403 LYS B C 1
ATOM 6673 O O . LYS B 1 403 ? 13.508 31.844 6.246 1 88.38 403 LYS B O 1
ATOM 6678 N N . GLY B 1 404 ? 14.461 31.031 4.27 1 84.31 404 GLY B N 1
ATOM 6679 C CA . GLY B 1 404 ? 15.578 31.969 4.316 1 84.31 404 GLY B CA 1
ATOM 6680 C C . GLY B 1 404 ? 15.18 33.375 3.955 1 84.31 404 GLY B C 1
ATOM 6681 O O . GLY B 1 404 ? 14.305 33.594 3.107 1 84.31 404 GLY B O 1
ATOM 6682 N N . VAL B 1 405 ? 15.625 34.438 4.746 1 75.06 405 VAL B N 1
ATOM 6683 C CA . VAL B 1 405 ? 15.359 35.844 4.453 1 75.06 405 VAL B CA 1
ATOM 6684 C C . VAL B 1 405 ? 16.484 36.438 3.598 1 75.06 405 VAL B C 1
ATOM 6686 O O . VAL B 1 405 ? 17.656 36.125 3.824 1 75.06 405 VAL B O 1
ATOM 6689 N N . ASN B 1 406 ? 16.234 36.938 2.396 1 59.12 406 ASN B N 1
ATOM 6690 C CA . ASN B 1 406 ? 17.234 37.656 1.625 1 59.12 406 ASN B CA 1
ATOM 6691 C C . ASN B 1 406 ? 17.609 38.969 2.309 1 59.12 406 ASN B C 1
ATOM 6693 O O . ASN B 1 406 ? 16.75 39.656 2.852 1 59.12 406 ASN B O 1
ATOM 6697 N N . GLN B 1 407 ? 18.859 39.25 2.736 1 52 407 GLN B N 1
ATOM 6698 C CA . GLN B 1 407 ? 19.375 40.469 3.35 1 52 407 GLN B CA 1
ATOM 6699 C C . GLN B 1 407 ? 18.797 41.688 2.688 1 52 407 GLN B C 1
ATOM 6701 O O . GLN B 1 407 ? 18.719 42.75 3.309 1 52 407 GLN B O 1
ATOM 6706 N N . ASN B 1 408 ? 18.641 41.812 1.445 1 46.66 408 ASN B N 1
ATOM 6707 C CA . ASN B 1 408 ? 18.234 43.094 0.914 1 46.66 408 ASN B CA 1
ATOM 6708 C C . ASN B 1 408 ? 16.781 43.406 1.282 1 46.66 408 ASN B C 1
ATOM 6710 O O . ASN B 1 408 ? 16.266 44.469 0.896 1 46.66 408 ASN B O 1
ATOM 6714 N N . ASP B 1 409 ? 15.992 42.531 1.56 1 43.62 409 ASP B N 1
ATOM 6715 C CA . ASP B 1 409 ? 14.602 42.875 1.85 1 43.62 409 ASP B CA 1
ATOM 6716 C C . ASP B 1 409 ? 14.414 43.219 3.322 1 43.62 409 ASP B C 1
ATOM 6718 O O . ASP B 1 409 ? 14.086 42.375 4.141 1 43.62 409 ASP B O 1
ATOM 6722 N N . LYS B 1 410 ? 15.188 44.031 3.924 1 40.62 410 LYS B N 1
ATOM 6723 C CA . LYS B 1 410 ? 15.289 44.625 5.262 1 40.62 410 LYS B CA 1
ATOM 6724 C C . LYS B 1 410 ? 13.93 45.094 5.754 1 40.62 410 LYS B C 1
ATOM 6726 O O . LYS B 1 410 ? 13.805 45.594 6.883 1 40.62 410 LYS B O 1
ATOM 6731 N N . HIS B 1 411 ? 13.008 45.531 4.887 1 38.34 411 HIS B N 1
ATOM 6732 C CA . HIS B 1 411 ? 12.062 46.375 5.602 1 38.34 411 HIS B CA 1
ATOM 6733 C C . HIS B 1 411 ? 11.164 45.562 6.52 1 38.34 411 HIS B C 1
ATOM 6735 O O . HIS B 1 411 ? 10.797 46 7.602 1 38.34 411 HIS B O 1
ATOM 6741 N N . THR B 1 412 ? 10.211 44.656 6.062 1 36.72 412 THR B N 1
ATOM 6742 C CA . THR B 1 412 ? 9.016 44.406 6.855 1 36.72 412 THR B CA 1
ATOM 6743 C C . THR B 1 412 ? 9.242 43.281 7.844 1 36.72 412 THR B C 1
ATOM 6745 O O . THR B 1 412 ? 9.203 42.094 7.465 1 36.72 412 THR B O 1
ATOM 6748 N N . LYS B 1 413 ? 10.117 43.344 8.867 1 39.34 413 LYS B N 1
ATOM 6749 C CA . LYS B 1 413 ? 10.383 42.438 9.984 1 39.34 413 LYS B CA 1
ATOM 6750 C C . LYS B 1 413 ? 9.109 42.125 10.766 1 39.34 413 LYS B C 1
ATOM 6752 O O . LYS B 1 413 ? 8.656 42.969 11.562 1 39.34 413 LYS B O 1
ATOM 6757 N N . ASN B 1 414 ? 8.078 41.531 10.328 1 36.09 414 ASN B N 1
ATOM 6758 C CA . ASN B 1 414 ? 7.074 41.125 11.312 1 36.09 414 ASN B CA 1
ATOM 6759 C C . ASN B 1 414 ? 7.586 40.031 12.227 1 36.09 414 ASN B C 1
ATOM 6761 O O . ASN B 1 414 ? 7.586 38.844 11.844 1 36.09 414 ASN B O 1
ATOM 6765 N N . GLN B 1 415 ? 8.664 40.188 13.047 1 37.38 415 GLN B N 1
ATOM 6766 C CA . GLN B 1 415 ? 9.102 39.281 14.109 1 37.38 415 GLN B CA 1
ATOM 6767 C C . GLN B 1 415 ? 7.922 38.844 14.977 1 37.38 415 GLN B C 1
ATOM 6769 O O . GLN B 1 415 ? 6.984 39.625 15.195 1 37.38 415 GLN B O 1
ATOM 6774 N N . LEU B 1 416 ? 7.73 37.5 15.195 1 43.66 416 LEU B N 1
ATOM 6775 C CA . LEU B 1 416 ? 6.773 37.031 16.203 1 43.66 416 LEU B CA 1
ATOM 6776 C C . LEU B 1 416 ? 6.871 37.875 17.453 1 43.66 416 LEU B C 1
ATOM 6778 O O . LEU B 1 416 ? 7.973 38.219 17.906 1 43.66 416 LEU B O 1
ATOM 6782 N N . PRO B 1 417 ? 5.793 38.594 17.891 1 32.97 417 PRO B N 1
ATOM 6783 C CA . PRO B 1 417 ? 5.922 39.312 19.141 1 32.97 417 PRO B CA 1
ATOM 6784 C C . PRO B 1 417 ? 6.551 38.5 20.266 1 32.97 417 PRO B C 1
ATOM 6786 O O . PRO B 1 417 ? 6.301 37.281 20.359 1 32.97 417 PRO B O 1
ATOM 6789 N N . LYS B 1 418 ? 7.781 38.906 20.812 1 33.59 418 LYS B N 1
ATOM 6790 C CA . LYS B 1 418 ? 8.461 38.438 22 1 33.59 418 LYS B CA 1
ATOM 6791 C C . LYS B 1 418 ? 7.453 38.031 23.078 1 33.59 418 LYS B C 1
ATOM 6793 O O . LYS B 1 418 ? 7.73 37.125 23.891 1 33.59 418 LYS B O 1
ATOM 6798 N N . ASN B 1 419 ? 6.48 38.938 23.516 1 27.75 419 ASN B N 1
ATOM 6799 C CA . ASN B 1 419 ? 5.977 39.031 24.891 1 27.75 419 ASN B CA 1
ATOM 6800 C C . ASN B 1 419 ? 5.004 37.906 25.203 1 27.75 419 ASN B C 1
ATOM 6802 O O . ASN B 1 419 ? 4.328 37.938 26.234 1 27.75 419 ASN B O 1
ATOM 6806 N N . THR B 1 420 ? 4.102 37.344 24.469 1 26.7 420 THR B N 1
ATOM 6807 C CA . THR B 1 420 ? 3.105 36.875 25.438 1 26.7 420 THR B CA 1
ATOM 6808 C C . THR B 1 420 ? 3.662 35.75 26.281 1 26.7 420 THR B C 1
ATOM 6810 O O . THR B 1 420 ? 3.83 34.625 25.812 1 26.7 420 THR B O 1
ATOM 6813 N N . LEU B 1 421 ? 4.719 36 27.047 1 22.45 421 LEU B N 1
ATOM 6814 C CA . LEU B 1 421 ? 4.863 35.312 28.344 1 22.45 421 LEU B CA 1
ATOM 6815 C C . LEU B 1 421 ? 3.551 35.344 29.109 1 22.45 421 LEU B C 1
ATOM 6817 O O . LEU B 1 421 ? 2.904 36.375 29.234 1 22.45 421 LEU B O 1
#